Protein AF-0000000078500199 (afdb_homodimer)

Nearest PDB structures (foldseek):
  5gyy-assembly1_A  TM=4.747E-01  e=1.776E-19  Brassica rapa
  6kyw-assembly1_B  TM=4.583E-01  e=5.815E-19  Brassica rapa
  1kj1-assembly2_P  TM=8.232E-01  e=5.285E-04  Allium sativum
  1kj1-assembly2_Q  TM=8.203E-01  e=8.135E-04  Allium sativum
  4h3o-assembly1_B  TM=8.256E-01  e=1.639E-03  Allium sativum

Organism: Citrus clementina (NCBI:txid85681)

Structure (mmCIF, N/CA/C/O backbone):
data_AF-0000000078500199-model_v1
#
loop_
_entity.id
_entity.type
_entity.pdbx_description
1 polymer 'non-specific serine/threonine protein kinase'
#
loop_
_atom_site.group_PDB
_atom_site.id
_atom_site.type_symbol
_atom_site.label_atom_id
_atom_site.label_alt_id
_atom_site.label_comp_id
_atom_site.label_asym_id
_atom_site.label_entity_id
_atom_site.label_seq_id
_atom_site.pdbx_PDB_ins_code
_atom_site.Cartn_x
_atom_site.Cartn_y
_atom_site.Cartn_z
_atom_site.occupancy
_atom_site.B_iso_or_equiv
_atom_site.auth_seq_id
_atom_site.auth_comp_id
_atom_site.auth_asym_id
_atom_site.auth_atom_id
_atom_site.pdbx_PDB_model_num
ATOM 1 N N . MET A 1 1 ? 67.875 40.219 53.719 1 26.84 1 MET A N 1
ATOM 2 C CA . MET A 1 1 ? 66.812 39.281 53.344 1 26.84 1 MET A CA 1
ATOM 3 C C . MET A 1 1 ? 65.438 39.938 53.469 1 26.84 1 MET A C 1
ATOM 5 O O . MET A 1 1 ? 64.5 39.312 53.969 1 26.84 1 MET A O 1
ATOM 9 N N . THR A 1 2 ? 65.375 41.219 53.312 1 33.28 2 THR A N 1
ATOM 10 C CA . THR A 1 2 ? 64.25 42.125 53.531 1 33.28 2 THR A CA 1
ATOM 11 C C . THR A 1 2 ? 63.25 41.969 52.406 1 33.28 2 THR A C 1
ATOM 13 O O . THR A 1 2 ? 63.469 42.406 51.281 1 33.28 2 THR A O 1
ATOM 16 N N . LEU A 1 3 ? 62.625 40.656 52.344 1 34.41 3 LEU A N 1
ATOM 17 C CA . LEU A 1 3 ? 61.688 40.312 51.25 1 34.41 3 LEU A CA 1
ATOM 18 C C . LEU A 1 3 ? 60.469 41.219 51.312 1 34.41 3 LEU A C 1
ATOM 20 O O . LEU A 1 3 ? 59.75 41.25 52.312 1 34.41 3 LEU A O 1
ATOM 24 N N . THR A 1 4 ? 60.5 42.344 50.625 1 37.19 4 THR A N 1
ATOM 25 C CA . THR A 1 4 ? 59.438 43.344 50.469 1 37.19 4 THR A CA 1
ATOM 26 C C . THR A 1 4 ? 58.219 42.719 49.781 1 37.19 4 THR A C 1
ATOM 28 O O . THR A 1 4 ? 58.312 42.188 48.688 1 37.19 4 THR A O 1
ATOM 31 N N . PHE A 1 5 ? 57.281 42.094 50.562 1 34.88 5 PHE A N 1
ATOM 32 C CA . PHE A 1 5 ? 56 41.5 50.156 1 34.88 5 PHE A CA 1
ATOM 33 C C . PHE A 1 5 ? 55.094 42.562 49.531 1 34.88 5 PHE A C 1
ATOM 35 O O . PHE A 1 5 ? 54.688 43.5 50.219 1 34.88 5 PHE A O 1
ATOM 42 N N . SER A 1 6 ? 55.219 43 48.281 1 31.73 6 SER A N 1
ATOM 43 C CA . SER A 1 6 ? 54.281 43.938 47.656 1 31.73 6 SER A CA 1
ATOM 44 C C . SER A 1 6 ? 52.906 43.344 47.531 1 31.73 6 SER A C 1
ATOM 46 O O . SER A 1 6 ? 52.719 42.25 47 1 31.73 6 SER A O 1
ATOM 48 N N . ALA A 1 7 ? 51.906 43.594 48.438 1 39.78 7 ALA A N 1
ATOM 49 C CA . ALA A 1 7 ? 50.5 43.25 48.469 1 39.78 7 ALA A CA 1
ATOM 50 C C . ALA A 1 7 ? 49.781 43.719 47.219 1 39.78 7 ALA A C 1
ATOM 52 O O . ALA A 1 7 ? 49.688 44.938 46.969 1 39.78 7 ALA A O 1
ATOM 53 N N . LEU A 1 8 ? 49.875 42.969 46.031 1 33.78 8 LEU A N 1
ATOM 54 C CA . LEU A 1 8 ? 49.125 43.25 44.812 1 33.78 8 LEU A CA 1
ATOM 55 C C . LEU A 1 8 ? 47.625 43.312 45.094 1 33.78 8 LEU A C 1
ATOM 57 O O . LEU A 1 8 ? 47.062 42.344 45.562 1 33.78 8 LEU A O 1
ATOM 61 N N . ALA A 1 9 ? 47.031 44.5 45.344 1 40.56 9 ALA A N 1
ATOM 62 C CA . ALA A 1 9 ? 45.594 44.781 45.438 1 40.56 9 ALA A CA 1
ATOM 63 C C . ALA A 1 9 ? 44.875 44.375 44.156 1 40.56 9 ALA A C 1
ATOM 65 O O . ALA A 1 9 ? 45.062 45 43.094 1 40.56 9 ALA A O 1
ATOM 66 N N . ILE A 1 10 ? 44.562 43.094 43.938 1 39.5 10 ILE A N 1
ATOM 67 C CA . ILE A 1 10 ? 43.688 42.688 42.844 1 39.5 10 ILE A CA 1
ATOM 68 C C . ILE A 1 10 ? 42.312 43.344 42.969 1 39.5 10 ILE A C 1
ATOM 70 O O . ILE A 1 10 ? 41.625 43.125 43.969 1 39.5 10 ILE A O 1
ATOM 74 N N . THR A 1 11 ? 42.125 44.531 42.469 1 40.22 11 THR A N 1
ATOM 75 C CA . THR A 1 11 ? 40.812 45.156 42.312 1 40.22 11 THR A CA 1
ATOM 76 C C . THR A 1 11 ? 39.875 44.188 41.594 1 40.22 11 THR A C 1
ATOM 78 O O . THR A 1 11 ? 40.156 43.781 40.469 1 40.22 11 THR A O 1
ATOM 81 N N . LEU A 1 12 ? 39.031 43.438 42.312 1 41.5 12 LEU A N 1
ATOM 82 C CA . LEU A 1 12 ? 37.906 42.688 41.812 1 41.5 12 LEU A CA 1
ATOM 83 C C . LEU A 1 12 ? 36.938 43.594 41.094 1 41.5 12 LEU A C 1
ATOM 85 O O . LEU A 1 12 ? 36.281 44.438 41.688 1 41.5 12 LEU A O 1
ATOM 89 N N . LEU A 1 13 ? 37.219 43.969 39.875 1 43.31 13 LEU A N 1
ATOM 90 C CA . LEU A 1 13 ? 36.188 44.562 39.031 1 43.31 13 LEU A CA 1
ATOM 91 C C . LEU A 1 13 ? 34.938 43.688 38.969 1 43.31 13 LEU A C 1
ATOM 93 O O . LEU A 1 13 ? 35 42.594 38.438 1 43.31 13 LEU A O 1
ATOM 97 N N . PHE A 1 14 ? 34 43.844 39.938 1 43.59 14 PHE A N 1
ATOM 98 C CA . PHE A 1 14 ? 32.656 43.281 39.812 1 43.59 14 PHE A CA 1
ATOM 99 C C . PHE A 1 14 ? 32 43.719 38.5 1 43.59 14 PHE A C 1
ATOM 101 O O . PHE A 1 14 ? 31.719 44.875 38.312 1 43.59 14 PHE A O 1
ATOM 108 N N . SER A 1 15 ? 32.219 42.969 37.438 1 48.09 15 SER A N 1
ATOM 109 C CA . SER A 1 15 ? 31.422 43.125 36.188 1 48.09 15 SER A CA 1
ATOM 110 C C . SER A 1 15 ? 29.938 43 36.469 1 48.09 15 SER A C 1
ATOM 112 O O . SER A 1 15 ? 29.453 41.906 36.812 1 48.09 15 SER A O 1
ATOM 114 N N . LEU A 1 16 ? 29.281 44.062 36.906 1 48.16 16 LEU A N 1
ATOM 115 C CA . LEU A 1 16 ? 27.828 44.125 36.906 1 48.16 16 LEU A CA 1
ATOM 116 C C . LEU A 1 16 ? 27.297 43.75 35.531 1 48.16 16 LEU A C 1
ATOM 118 O O . LEU A 1 16 ? 27.391 44.531 34.562 1 48.16 16 LEU A O 1
ATOM 122 N N . SER A 1 17 ? 27.156 42.469 35.25 1 50.34 17 SER A N 1
ATOM 123 C CA . SER A 1 17 ? 26.375 42 34.094 1 50.34 17 SER A CA 1
ATOM 124 C C . SER A 1 17 ? 24.938 42.531 34.188 1 50.34 17 SER A C 1
ATOM 126 O O . SER A 1 17 ? 24.141 42.031 35 1 50.34 17 SER A O 1
ATOM 128 N N . PHE A 1 18 ? 24.656 43.688 33.75 1 46.19 18 PHE A N 1
ATOM 129 C CA . PHE A 1 18 ? 23.281 44.125 33.5 1 46.19 18 PHE A CA 1
ATOM 130 C C . PHE A 1 18 ? 22.547 43.125 32.625 1 46.19 18 PHE A C 1
ATOM 132 O O . PHE A 1 18 ? 22.797 43.031 31.406 1 46.19 18 PHE A O 1
ATOM 139 N N . HIS A 1 19 ? 21.906 42.125 33.25 1 47.97 19 HIS A N 1
ATOM 140 C CA . HIS A 1 19 ? 20.875 41.375 32.531 1 47.97 19 HIS A CA 1
ATOM 141 C C . HIS A 1 19 ? 19.734 42.312 32.125 1 47.97 19 HIS A C 1
ATOM 143 O O . HIS A 1 19 ? 18.969 42.781 32.969 1 47.97 19 HIS A O 1
ATOM 149 N N . PHE A 1 20 ? 19.812 43 31.047 1 44.03 20 PHE A N 1
ATOM 150 C CA . PHE A 1 20 ? 18.594 43.562 30.453 1 44.03 20 PHE A CA 1
ATOM 151 C C . PHE A 1 20 ? 17.562 42.469 30.203 1 44.03 20 PHE A C 1
ATOM 153 O O . PHE A 1 20 ? 17.719 41.656 29.297 1 44.03 20 PHE A O 1
ATOM 160 N N . SER A 1 21 ? 16.766 42.188 31.188 1 46.06 21 SER A N 1
ATOM 161 C CA . SER A 1 21 ? 15.539 41.5 30.844 1 46.06 21 SER A CA 1
ATOM 162 C C . SER A 1 21 ? 14.734 42.25 29.797 1 46.06 21 SER A C 1
ATOM 164 O O . SER A 1 21 ? 14.195 43.312 30.078 1 46.06 21 SER A O 1
ATOM 166 N N . PHE A 1 22 ? 15.047 42.188 28.578 1 45.47 22 PHE A N 1
ATOM 167 C CA . PHE A 1 22 ? 14.078 42.688 27.594 1 45.47 22 PHE A CA 1
ATOM 168 C C . PHE A 1 22 ? 12.688 42.156 27.906 1 45.47 22 PHE A C 1
ATOM 170 O O . PHE A 1 22 ? 12.414 40.938 27.719 1 45.47 22 PHE A O 1
ATOM 177 N N . SER A 1 23 ? 12.117 42.719 28.859 1 48.91 23 SER A N 1
ATOM 178 C CA . SER A 1 23 ? 10.695 42.438 29.062 1 48.91 23 SER A CA 1
ATOM 179 C C . SER A 1 23 ? 9.891 42.75 27.797 1 48.91 23 SER A C 1
ATOM 181 O O . SER A 1 23 ? 9.875 43.875 27.328 1 48.91 23 SER A O 1
ATOM 183 N N . PHE A 1 24 ? 9.922 41.938 26.844 1 58.81 24 PHE A N 1
ATOM 184 C CA . PHE A 1 24 ? 9.023 42.156 25.703 1 58.81 24 PHE A CA 1
ATOM 185 C C . PHE A 1 24 ? 7.625 42.5 26.188 1 58.81 24 PHE A C 1
ATOM 187 O O . PHE A 1 24 ? 7.121 41.906 27.141 1 58.81 24 PHE A O 1
ATOM 194 N N . ALA A 1 25 ? 7.215 43.75 25.891 1 70.69 25 ALA A N 1
ATOM 195 C CA . ALA A 1 25 ? 6.012 44.438 26.359 1 70.69 25 ALA A CA 1
ATOM 196 C C . ALA A 1 25 ? 4.754 43.656 25.953 1 70.69 25 ALA A C 1
ATOM 198 O O . ALA A 1 25 ? 4.629 43.219 24.812 1 70.69 25 ALA A O 1
ATOM 199 N N . ASN A 1 26 ? 3.965 43.312 26.906 1 89.62 26 ASN A N 1
ATOM 200 C CA . ASN A 1 26 ? 2.625 42.781 26.719 1 89.62 26 ASN A CA 1
ATOM 201 C C . ASN A 1 26 ? 1.781 43.656 25.797 1 89.62 26 ASN A C 1
ATOM 203 O O . ASN A 1 26 ? 2.062 44.844 25.641 1 89.62 26 ASN A O 1
ATOM 207 N N . ILE A 1 27 ? 0.994 43.094 25.047 1 96.06 27 ILE A N 1
ATOM 208 C CA . ILE A 1 27 ? 0.016 43.781 24.203 1 96.06 27 ILE A CA 1
ATOM 209 C C . ILE A 1 27 ? -1.099 44.344 25.078 1 96.06 27 ILE A C 1
ATOM 211 O O . ILE A 1 27 ? -1.793 43.594 25.781 1 96.06 27 ILE A O 1
ATOM 215 N N . SER A 1 28 ? -1.268 45.656 25 1 96.19 28 SER A N 1
ATOM 216 C CA . SER A 1 28 ? -2.217 46.312 25.875 1 96.19 28 SER A CA 1
ATOM 217 C C . SER A 1 28 ? -3.637 46.25 25.328 1 96.19 28 SER A C 1
ATOM 219 O O . SER A 1 28 ? -3.83 46.094 24.109 1 96.19 28 SER A O 1
ATOM 221 N N . LEU A 1 29 ? -4.59 46.375 26.266 1 96.44 29 LEU A N 1
ATOM 222 C CA . LEU A 1 29 ? -5.98 46.5 25.844 1 96.44 29 LEU A CA 1
ATOM 223 C C . LEU A 1 29 ? -6.145 47.656 24.891 1 96.44 29 LEU A C 1
ATOM 225 O O . LEU A 1 29 ? -5.504 48.719 25.062 1 96.44 29 LEU A O 1
ATOM 229 N N . GLY A 1 30 ? -6.973 47.469 23.875 1 97.19 30 GLY A N 1
ATOM 230 C CA . GLY A 1 30 ? -7.199 48.531 22.906 1 97.19 30 GLY A CA 1
ATOM 231 C C . GLY A 1 30 ? -6.324 48.406 21.672 1 97.19 30 GLY A C 1
ATOM 232 O O . GLY A 1 30 ? -6.551 49.062 20.672 1 97.19 30 GLY A O 1
ATOM 233 N N . SER A 1 31 ? -5.316 47.562 21.781 1 97.44 31 SER A N 1
ATOM 234 C CA . SER A 1 31 ? -4.445 47.344 20.625 1 97.44 31 SER A CA 1
ATOM 235 C C . SER A 1 31 ? -5.211 46.719 19.469 1 97.44 31 SER A C 1
ATOM 237 O O . SER A 1 31 ? -6.086 45.875 19.656 1 97.44 31 SER A O 1
ATOM 239 N N . THR A 1 32 ? -4.867 47.188 18.234 1 97.75 32 THR A N 1
ATOM 240 C CA . THR A 1 32 ? -5.598 46.75 17.062 1 97.75 32 THR A CA 1
ATOM 241 C C . THR A 1 32 ? -4.645 46.469 15.891 1 97.75 32 THR A C 1
ATOM 243 O O . THR A 1 32 ? -3.689 47.219 15.695 1 97.75 32 THR A O 1
ATOM 246 N N . LEU A 1 33 ? -4.797 45.406 15.203 1 98.06 33 LEU A N 1
ATOM 247 C CA . LEU A 1 33 ? -4.172 45.156 13.914 1 98.06 33 LEU A CA 1
ATOM 248 C C . LEU A 1 33 ? -5.156 45.375 12.773 1 98.06 33 LEU A C 1
ATOM 250 O O . LEU A 1 33 ? -6.316 44.938 12.859 1 98.06 33 LEU A O 1
ATOM 254 N N . PHE A 1 34 ? -4.723 46.031 11.711 1 98 34 PHE A N 1
ATOM 255 C CA . PHE A 1 34 ? -5.59 46.312 10.57 1 98 34 PHE A CA 1
ATOM 256 C C . PHE A 1 34 ? -5.188 45.469 9.367 1 98 34 PHE A C 1
ATOM 258 O O . PHE A 1 34 ? -4 45.312 9.062 1 98 34 PHE A O 1
ATOM 265 N N . ALA A 1 35 ? -6.199 44.875 8.688 1 97.62 35 ALA A N 1
ATOM 266 C CA . ALA A 1 35 ? -5.953 44.062 7.492 1 97.62 35 ALA A CA 1
ATOM 267 C C . ALA A 1 35 ? -5.281 44.875 6.406 1 97.62 35 ALA A C 1
ATOM 269 O O . ALA A 1 35 ? -4.434 44.375 5.664 1 97.62 35 ALA A O 1
ATOM 270 N N . SER A 1 36 ? -5.59 46.125 6.336 1 94.44 36 SER A N 1
ATOM 271 C CA . SER A 1 36 ? -5.035 47.031 5.328 1 94.44 36 SER A CA 1
ATOM 272 C C . SER A 1 36 ? -3.539 47.219 5.531 1 94.44 36 SER A C 1
ATOM 274 O O . SER A 1 36 ? -2.824 47.594 4.598 1 94.44 36 SER A O 1
ATOM 276 N N . ASN A 1 37 ? -3.096 47.062 6.695 1 94.88 37 ASN A N 1
ATOM 277 C CA . ASN A 1 37 ? -1.695 47.312 7.027 1 94.88 37 ASN A CA 1
ATOM 278 C C . ASN A 1 37 ? -0.981 46 7.41 1 94.88 37 ASN A C 1
ATOM 280 O O . ASN A 1 37 ? -0.119 46 8.289 1 94.88 37 ASN A O 1
ATOM 284 N N . TYR A 1 38 ? -1.4 44.938 6.855 1 90.81 38 TYR A N 1
ATOM 285 C CA . TYR A 1 38 ? -0.97 43.594 7.27 1 90.81 38 TYR A CA 1
ATOM 286 C C . TYR A 1 38 ? 0.531 43.438 7.074 1 90.81 38 TYR A C 1
ATOM 288 O O . TYR A 1 38 ? 1.165 42.625 7.762 1 90.81 38 TYR A O 1
ATOM 296 N N . LEU A 1 39 ? 1.208 44.156 6.172 1 90.06 39 LEU A N 1
ATOM 297 C CA . LEU A 1 39 ? 2.629 44 5.883 1 90.06 39 LEU A CA 1
ATOM 298 C C . LEU A 1 39 ? 3.48 44.719 6.941 1 90.06 39 LEU A C 1
ATOM 300 O O . LEU A 1 39 ? 4.656 44.375 7.113 1 90.06 39 LEU A O 1
ATOM 304 N N . ASN A 1 40 ? 2.842 45.656 7.707 1 91.75 40 ASN A N 1
ATOM 305 C CA . ASN A 1 40 ? 3.658 46.5 8.562 1 91.75 40 ASN A CA 1
ATOM 306 C C . ASN A 1 40 ? 3.23 46.406 10.023 1 91.75 40 ASN A C 1
ATOM 308 O O . ASN A 1 40 ? 3.838 47.031 10.891 1 91.75 40 ASN A O 1
ATOM 312 N N . GLN A 1 41 ? 2.242 45.75 10.281 1 95.75 41 GLN A N 1
ATOM 313 C CA . GLN A 1 41 ? 1.758 45.656 11.648 1 95.75 41 GLN A CA 1
ATOM 314 C C . GLN A 1 41 ? 1.732 44.219 12.125 1 95.75 41 GLN A C 1
ATOM 316 O O . GLN A 1 41 ? 1.237 43.344 11.414 1 95.75 41 GLN A O 1
ATOM 321 N N . SER A 1 42 ? 2.275 43.969 13.25 1 97.06 42 SER A N 1
ATOM 322 C CA . SER A 1 42 ? 2.23 42.625 13.867 1 97.06 42 SER A CA 1
ATOM 323 C C . SER A 1 42 ? 2.428 42.719 15.375 1 97.06 42 SER A C 1
ATOM 325 O O . SER A 1 42 ? 2.834 43.75 15.891 1 97.06 42 SER A O 1
ATOM 327 N N . TRP A 1 43 ? 1.949 41.781 16.062 1 98 43 TRP A N 1
ATOM 328 C CA . TRP A 1 43 ? 2.297 41.531 17.469 1 98 43 TRP A CA 1
ATOM 329 C C . TRP A 1 43 ? 3.324 40.406 17.578 1 98 43 TRP A C 1
ATOM 331 O O . TRP A 1 43 ? 2.971 39.219 17.547 1 98 43 TRP A O 1
ATOM 341 N N . PRO A 1 44 ? 4.652 40.688 17.703 1 97.25 44 PRO A N 1
ATOM 342 C CA . PRO A 1 44 ? 5.715 39.688 17.688 1 97.25 44 PRO A CA 1
ATOM 343 C C . PRO A 1 44 ? 5.965 39.062 19.047 1 97.25 44 PRO A C 1
ATOM 345 O O . PRO A 1 44 ? 5.625 39.656 20.078 1 97.25 44 PRO A O 1
ATOM 348 N N . SER A 1 45 ? 6.527 37.938 19.016 1 97.5 45 SER A N 1
ATOM 349 C CA . SER A 1 45 ? 7.102 37.344 20.234 1 97.5 45 SER A CA 1
ATOM 350 C C . SER A 1 45 ? 8.453 37.969 20.562 1 97.5 45 SER A C 1
ATOM 352 O O . SER A 1 45 ? 9.031 38.688 19.734 1 97.5 45 SER A O 1
ATOM 354 N N . PRO A 1 46 ? 8.938 37.719 21.75 1 96.38 46 PRO A N 1
ATOM 355 C CA . PRO A 1 46 ? 10.133 38.406 22.219 1 96.38 46 PRO A CA 1
ATOM 356 C C . PRO A 1 46 ? 11.312 38.281 21.266 1 96.38 46 PRO A C 1
ATOM 358 O O . PRO A 1 46 ? 12.008 39.25 20.984 1 96.38 46 PRO A O 1
ATOM 361 N N . ASN A 1 47 ? 11.492 37.094 20.719 1 96.12 47 ASN A N 1
ATOM 362 C CA . ASN A 1 47 ? 12.625 36.875 19.828 1 96.12 47 ASN A CA 1
ATOM 363 C C . ASN A 1 47 ? 12.195 36.875 18.359 1 96.12 47 ASN A C 1
ATOM 365 O O . ASN A 1 47 ? 12.914 36.375 17.5 1 96.12 47 ASN A O 1
ATOM 369 N N . SER A 1 48 ? 11.016 37.312 18.141 1 95.88 48 SER A N 1
ATOM 370 C CA . SER A 1 48 ? 10.453 37.406 16.797 1 95.88 48 SER A CA 1
ATOM 371 C C . SER A 1 48 ? 10.398 36.062 16.109 1 95.88 48 SER A C 1
ATOM 373 O O . SER A 1 48 ? 10.57 35.938 14.898 1 95.88 48 SER A O 1
ATOM 375 N N . THR A 1 49 ? 10.312 35.062 16.922 1 97.12 49 THR A N 1
ATOM 376 C CA . THR A 1 49 ? 10.133 33.719 16.391 1 97.12 49 THR A CA 1
ATOM 377 C C . THR A 1 49 ? 8.75 33.562 15.766 1 97.12 49 THR A C 1
ATOM 379 O O . THR A 1 49 ? 8.594 32.906 14.734 1 97.12 49 THR A O 1
ATOM 382 N N . PHE A 1 50 ? 7.809 34.156 16.406 1 97.81 50 PHE A N 1
ATOM 383 C CA . PHE A 1 50 ? 6.434 34.156 15.93 1 97.81 50 PHE A CA 1
ATOM 384 C C . PHE A 1 50 ? 5.875 35.562 15.898 1 97.81 50 PHE A C 1
ATOM 386 O O . PHE A 1 50 ? 6.398 36.469 16.562 1 97.81 50 PHE A O 1
ATOM 393 N N . SER A 1 51 ? 4.871 35.75 15.062 1 97.94 51 SER A N 1
ATOM 394 C CA . SER A 1 51 ? 4.141 37 15 1 97.94 51 SER A CA 1
ATOM 395 C C . SER A 1 51 ? 2.662 36.781 14.711 1 97.94 51 SER A C 1
ATOM 397 O O . SER A 1 51 ? 2.305 35.906 13.938 1 97.94 51 SER A O 1
ATOM 399 N N . LEU A 1 52 ? 1.859 37.469 15.43 1 98.38 52 LEU A N 1
ATOM 400 C CA . LEU A 1 52 ? 0.447 37.5 15.07 1 98.38 52 LEU A CA 1
ATOM 401 C C . LEU A 1 52 ? 0.169 38.688 14.125 1 98.38 52 LEU A C 1
ATOM 403 O O . LEU A 1 52 ? 0.479 39.812 14.445 1 98.38 52 LEU A O 1
ATOM 407 N N . THR A 1 53 ? -0.311 38.375 12.945 1 97.81 53 THR A N 1
ATOM 408 C CA . THR A 1 53 ? -0.562 39.375 11.898 1 97.81 53 THR A CA 1
ATOM 409 C C . THR A 1 53 ? -1.677 38.906 10.969 1 97.81 53 THR A C 1
ATOM 411 O O . THR A 1 53 ? -2.209 37.781 11.141 1 97.81 53 THR A O 1
ATOM 414 N N . PHE A 1 54 ? -2.148 39.812 10.125 1 98.12 54 PHE A N 1
ATOM 415 C CA . PHE A 1 54 ? -3.031 39.375 9.047 1 98.12 54 PHE A CA 1
ATOM 416 C C . PHE A 1 54 ? -2.236 38.688 7.941 1 98.12 54 PHE A C 1
ATOM 418 O O . PHE A 1 54 ? -1.145 39.156 7.586 1 98.12 54 PHE A O 1
ATOM 425 N N . VAL A 1 55 ? -2.777 37.594 7.434 1 97.31 55 VAL A N 1
ATOM 426 C CA . VAL A 1 55 ? -2.234 36.906 6.258 1 97.31 55 VAL A CA 1
ATOM 427 C C . VAL A 1 55 ? -3.23 37 5.102 1 97.31 55 VAL A C 1
ATOM 429 O O . VAL A 1 55 ? -4.441 36.875 5.305 1 97.31 55 VAL A O 1
ATOM 432 N N . GLN A 1 56 ? -2.697 37.25 3.916 1 96.5 56 GLN A N 1
ATOM 433 C CA . GLN A 1 56 ? -3.537 37.344 2.729 1 96.5 56 GLN A CA 1
ATOM 434 C C . GLN A 1 56 ? -3.893 35.969 2.193 1 96.5 56 GLN A C 1
ATOM 436 O O . GLN A 1 56 ? -3.008 35.156 1.856 1 96.5 56 GLN A O 1
ATOM 441 N N . LYS A 1 57 ? -5.156 35.625 2.139 1 94.69 57 LYS A N 1
ATOM 442 C CA . LYS A 1 57 ? -5.629 34.344 1.624 1 94.69 57 LYS A CA 1
ATOM 443 C C . LYS A 1 57 ? -5.91 34.438 0.127 1 94.69 57 LYS A C 1
ATOM 445 O O . LYS A 1 57 ? -5.598 33.5 -0.619 1 94.69 57 LYS A O 1
ATOM 450 N N . THR A 1 58 ? -6.523 35.406 -0.258 1 94.38 58 THR A N 1
ATOM 451 C CA . THR A 1 58 ? -6.762 35.781 -1.646 1 94.38 58 THR A CA 1
ATOM 452 C C . THR A 1 58 ? -6.391 37.25 -1.875 1 94.38 58 THR A C 1
ATOM 454 O O . THR A 1 58 ? -6.047 37.969 -0.931 1 94.38 58 THR A O 1
ATOM 457 N N . PRO A 1 59 ? -6.492 37.688 -3.086 1 93.69 59 PRO A N 1
ATOM 458 C CA . PRO A 1 59 ? -6.148 39.062 -3.328 1 93.69 59 PRO A CA 1
ATOM 459 C C . PRO A 1 59 ? -7.035 40.031 -2.553 1 93.69 59 PRO A C 1
ATOM 461 O O . PRO A 1 59 ? -6.652 41.188 -2.328 1 93.69 59 PRO A O 1
ATOM 464 N N . THR A 1 60 ? -8.148 39.594 -2.055 1 95.19 60 THR A N 1
ATOM 465 C CA . THR A 1 60 ? -9.062 40.531 -1.418 1 95.19 60 THR A CA 1
ATOM 466 C C . THR A 1 60 ? -9.484 40.031 -0.042 1 95.19 60 THR A C 1
ATOM 468 O O . THR A 1 60 ? -10.43 40.562 0.554 1 95.19 60 THR A O 1
ATOM 471 N N . SER A 1 61 ? -8.852 39 0.388 1 96.56 61 SER A N 1
ATOM 472 C CA . SER A 1 61 ? -9.281 38.469 1.676 1 96.56 61 SER A CA 1
ATOM 473 C C . SER A 1 61 ? -8.086 38.219 2.59 1 96.56 61 SER A C 1
ATOM 475 O O . SER A 1 61 ? -7.023 37.781 2.131 1 96.56 61 SER A O 1
ATOM 477 N N . TYR A 1 62 ? -8.328 38.5 3.914 1 97.56 62 TYR A N 1
ATOM 478 C CA . TYR A 1 62 ? -7.281 38.438 4.922 1 97.56 62 TYR A CA 1
ATOM 479 C C . TYR A 1 62 ? -7.77 37.719 6.18 1 97.56 62 TYR A C 1
ATOM 481 O O . TYR A 1 62 ? -8.945 37.812 6.535 1 97.56 62 TYR A O 1
ATOM 489 N N . ILE A 1 63 ? -6.883 37.094 6.855 1 98 63 ILE A N 1
ATOM 490 C CA . ILE A 1 63 ? -7.242 36.406 8.094 1 98 63 ILE A CA 1
ATOM 491 C C . ILE A 1 63 ? -6.121 36.562 9.117 1 98 63 ILE A C 1
ATOM 493 O O . ILE A 1 63 ? -4.941 36.531 8.766 1 98 63 ILE A O 1
ATOM 497 N N . PRO A 1 64 ? -6.484 36.906 10.43 1 98.31 64 PRO A N 1
ATOM 498 C CA . PRO A 1 64 ? -5.434 36.938 11.445 1 98.31 64 PRO A CA 1
ATOM 499 C C . PRO A 1 64 ? -4.82 35.562 11.695 1 98.31 64 PRO A C 1
ATOM 501 O O . PRO A 1 64 ? -5.543 34.562 11.836 1 98.31 64 PRO A O 1
ATOM 504 N N . ALA A 1 65 ? -3.533 35.531 11.727 1 98.5 65 ALA A N 1
ATOM 505 C CA . ALA A 1 65 ? -2.826 34.25 11.922 1 98.5 65 ALA A CA 1
ATOM 506 C C . ALA A 1 65 ? -1.561 34.469 12.75 1 98.5 65 ALA A C 1
ATOM 508 O O . ALA A 1 65 ? -0.94 35.531 12.695 1 98.5 65 ALA A O 1
ATOM 509 N N . ILE A 1 66 ? -1.297 33.5 13.609 1 98.44 66 ILE A N 1
ATOM 510 C CA . ILE A 1 66 ? 0.055 33.406 14.148 1 98.44 66 ILE A CA 1
ATOM 511 C C . ILE A 1 66 ? 0.98 32.781 13.109 1 98.44 66 ILE A C 1
ATOM 513 O O . ILE A 1 66 ? 0.698 31.703 12.594 1 98.44 66 ILE A O 1
ATOM 517 N N . THR A 1 67 ? 2.061 33.469 12.758 1 98.31 67 THR A N 1
ATOM 518 C CA . THR A 1 67 ? 2.986 32.969 11.75 1 98.31 67 THR A CA 1
ATOM 519 C C . THR A 1 67 ? 4.367 32.719 12.352 1 98.31 67 THR A C 1
ATOM 521 O O . THR A 1 67 ? 4.812 33.5 13.219 1 98.31 67 THR A O 1
ATOM 524 N N . TYR A 1 68 ? 4.996 31.656 12.016 1 98.19 68 TYR A N 1
ATOM 525 C CA . TYR A 1 68 ? 6.414 31.438 12.266 1 98.19 68 TYR A CA 1
ATOM 526 C C . TYR A 1 68 ? 7.27 32.312 11.352 1 98.19 68 TYR A C 1
ATOM 528 O O . TYR A 1 68 ? 6.844 32.656 10.25 1 98.19 68 TYR A O 1
ATOM 536 N N . SER A 1 69 ? 8.477 32.625 11.898 1 96.88 69 SER A N 1
ATOM 537 C CA . SER A 1 69 ? 9.406 33.438 11.125 1 96.88 69 SER A CA 1
ATOM 538 C C . SER A 1 69 ? 9.508 32.969 9.688 1 96.88 69 SER A C 1
ATOM 540 O O . SER A 1 69 ? 9.68 31.766 9.445 1 96.88 69 SER A O 1
ATOM 542 N N . GLY A 1 70 ? 9.383 33.875 8.695 1 96.06 70 GLY A N 1
ATOM 543 C CA . GLY A 1 70 ? 9.32 33.531 7.285 1 96.06 70 GLY A CA 1
ATOM 544 C C . GLY A 1 70 ? 7.902 33.531 6.738 1 96.06 70 GLY A C 1
ATOM 545 O O . GLY A 1 70 ? 7.699 33.375 5.531 1 96.06 70 GLY A O 1
ATOM 546 N N . GLY A 1 71 ? 6.902 33.594 7.637 1 96.81 71 GLY A N 1
ATOM 547 C CA . GLY A 1 71 ? 5.531 33.781 7.211 1 96.81 71 GLY A CA 1
ATOM 548 C C . GLY A 1 71 ? 4.711 32.531 7.172 1 96.81 71 GLY A C 1
ATOM 549 O O . GLY A 1 71 ? 3.691 32.438 6.48 1 96.81 71 GLY A O 1
ATOM 550 N N . VAL A 1 72 ? 5.059 31.484 7.859 1 97.88 72 VAL A N 1
ATOM 551 C CA . VAL A 1 72 ? 4.34 30.219 7.875 1 97.88 72 VAL A CA 1
ATOM 552 C C . VAL A 1 72 ? 3.215 30.266 8.906 1 97.88 72 VAL A C 1
ATOM 554 O O . VAL A 1 72 ? 3.473 30.281 10.109 1 97.88 72 VAL A O 1
ATOM 557 N N . PRO A 1 73 ? 1.973 30.297 8.469 1 97.94 73 PRO A N 1
ATOM 558 C CA . PRO A 1 73 ? 0.88 30.344 9.445 1 97.94 73 PRO A CA 1
ATOM 559 C C . PRO A 1 73 ? 0.751 29.047 10.242 1 97.94 73 PRO A C 1
ATOM 561 O O . PRO A 1 73 ? 0.852 27.953 9.68 1 97.94 73 PRO A O 1
ATOM 564 N N . VAL A 1 74 ? 0.528 29.125 11.547 1 98.25 74 VAL A N 1
ATOM 565 C CA . VAL A 1 74 ? 0.439 27.938 12.391 1 98.25 74 VAL A CA 1
ATOM 566 C C . VAL A 1 74 ? -0.832 28 13.234 1 98.25 74 VAL A C 1
ATOM 568 O O . VAL A 1 74 ? -1.128 27.062 13.992 1 98.25 74 VAL A O 1
ATOM 571 N N . TRP A 1 75 ? -1.564 29.062 13.164 1 98.38 75 TRP A N 1
ATOM 572 C CA . TRP A 1 75 ? -2.852 29.266 13.828 1 98.38 75 TRP A CA 1
ATOM 573 C C . TRP A 1 75 ? -3.625 30.406 13.188 1 98.38 75 TRP A C 1
ATOM 575 O O . TRP A 1 75 ? -3.039 31.406 12.781 1 98.38 75 TRP A O 1
ATOM 585 N N . THR A 1 76 ? -4.926 30.328 13.109 1 97.88 76 THR A N 1
ATOM 586 C CA . THR A 1 76 ? -5.762 31.406 12.594 1 97.88 76 THR A CA 1
ATOM 587 C C . THR A 1 76 ? -6.922 31.688 13.547 1 97.88 76 THR A C 1
ATOM 589 O O . THR A 1 76 ? -7.359 30.797 14.281 1 97.88 76 THR A O 1
ATOM 592 N N . ALA A 1 77 ? -7.34 32.906 13.492 1 96.75 77 ALA A N 1
ATOM 593 C CA . ALA A 1 77 ? -8.539 33.25 14.25 1 96.75 77 ALA A CA 1
ATOM 594 C C . ALA A 1 77 ? -9.805 32.906 13.461 1 96.75 77 ALA A C 1
ATOM 596 O O . ALA A 1 77 ? -10.281 33.688 12.656 1 96.75 77 ALA A O 1
ATOM 597 N N . GLY A 1 78 ? -10.289 31.75 13.711 1 91.12 78 GLY A N 1
ATOM 598 C CA . GLY A 1 78 ? -11.492 31.328 13.016 1 91.12 78 GLY A CA 1
ATOM 599 C C . GLY A 1 78 ? -11.227 30.812 11.609 1 91.12 78 GLY A C 1
ATOM 600 O O . GLY A 1 78 ? -10.102 30.422 11.289 1 91.12 78 GLY A O 1
ATOM 601 N N . LYS A 1 79 ? -12.336 30.75 10.828 1 91.5 79 LYS A N 1
ATOM 602 C CA . LYS A 1 79 ? -12.258 30.172 9.492 1 91.5 79 LYS A CA 1
ATOM 603 C C . LYS A 1 79 ? -12.625 31.188 8.422 1 91.5 79 LYS A C 1
ATOM 605 O O . LYS A 1 79 ? -12.375 30.984 7.238 1 91.5 79 LYS A O 1
ATOM 610 N N . THR A 1 80 ? -13.148 32.281 8.859 1 93.81 80 THR A N 1
ATOM 611 C CA . THR A 1 80 ? -13.688 33.25 7.91 1 93.81 80 THR A CA 1
ATOM 612 C C . THR A 1 80 ? -12.766 34.469 7.785 1 93.81 80 THR A C 1
ATOM 614 O O . THR A 1 80 ? -12.477 35.125 8.773 1 93.81 80 THR A O 1
ATOM 617 N N . ALA A 1 81 ? -12.367 34.719 6.574 1 96.81 81 ALA A N 1
ATOM 618 C CA . ALA A 1 81 ? -11.508 35.875 6.297 1 96.81 81 ALA A CA 1
ATOM 619 C C . ALA A 1 81 ? -12.328 37.156 6.148 1 96.81 81 ALA A C 1
ATOM 621 O O . ALA A 1 81 ? -13.555 37.094 5.988 1 96.81 81 ALA A O 1
ATOM 622 N N . VAL A 1 82 ? -11.68 38.25 6.25 1 97.69 82 VAL A N 1
ATOM 623 C CA . VAL A 1 82 ? -12.305 39.562 6.086 1 97.69 82 VAL A CA 1
ATOM 624 C C . VAL A 1 82 ? -11.648 40.312 4.926 1 97.69 82 VAL A C 1
ATOM 626 O O . VAL A 1 82 ? -10.602 39.875 4.422 1 97.69 82 VAL A O 1
ATOM 629 N N . ASP A 1 83 ? -12.305 41.344 4.523 1 96.56 83 ASP A N 1
ATOM 630 C CA . ASP A 1 83 ? -11.695 42.156 3.482 1 96.56 83 ASP A CA 1
ATOM 631 C C . ASP A 1 83 ? -10.703 43.156 4.078 1 96.56 83 ASP A C 1
ATOM 633 O O . ASP A 1 83 ? -10.375 43.094 5.262 1 96.56 83 ASP A O 1
ATOM 637 N N . SER A 1 84 ? -10.195 44.031 3.246 1 96.12 84 SER A N 1
ATOM 638 C CA . SER A 1 84 ? -9.117 44.938 3.639 1 96.12 84 SER A CA 1
ATOM 639 C C . SER A 1 84 ? -9.578 45.906 4.715 1 96.12 84 SER A C 1
ATOM 641 O O . SER A 1 84 ? -8.758 46.562 5.363 1 96.12 84 SER A O 1
ATOM 643 N N . SER A 1 85 ? -10.859 46.031 4.949 1 97.06 85 SER A N 1
ATOM 644 C CA . SER A 1 85 ? -11.391 46.938 5.949 1 97.06 85 SER A CA 1
ATOM 645 C C . SER A 1 85 ? -11.523 46.281 7.312 1 97.06 85 SER A C 1
ATOM 647 O O . SER A 1 85 ? -11.922 46.906 8.289 1 97.06 85 SER A O 1
ATOM 649 N N . GLY A 1 86 ? -11.148 45.062 7.379 1 97.69 86 GLY A N 1
ATOM 650 C CA . GLY A 1 86 ? -11.266 44.312 8.633 1 97.69 86 GLY A CA 1
ATOM 651 C C . GLY A 1 86 ? -10.148 44.625 9.609 1 97.69 86 GLY A C 1
ATOM 652 O O . GLY A 1 86 ? -9.141 45.25 9.242 1 97.69 86 GLY A O 1
ATOM 653 N N . SER A 1 87 ? -10.367 44.344 10.891 1 98.12 87 SER A N 1
ATOM 654 C CA . SER A 1 87 ? -9.359 44.531 11.93 1 98.12 87 SER A CA 1
ATOM 655 C C . SER A 1 87 ? -9.445 43.469 13.008 1 98.12 87 SER A C 1
ATOM 657 O O . SER A 1 87 ? -10.477 42.812 13.164 1 98.12 87 SER A O 1
ATOM 659 N N . PHE A 1 88 ? -8.383 43.188 13.609 1 98.38 88 PHE A N 1
ATOM 660 C CA . PHE A 1 88 ? -8.242 42.281 14.734 1 98.38 88 PHE A CA 1
ATOM 661 C C . PHE A 1 88 ? -7.883 43.031 16.016 1 98.38 88 PHE A C 1
ATOM 663 O O . PHE A 1 88 ? -6.82 43.656 16.094 1 98.38 88 PHE A O 1
ATOM 670 N N . GLN A 1 89 ? -8.805 42.906 17.062 1 98 89 GLN A N 1
ATOM 671 C CA . GLN A 1 89 ? -8.711 43.875 18.172 1 98 89 GLN A CA 1
ATOM 672 C C . GLN A 1 89 ? -8.688 43.156 19.516 1 98 89 GLN A C 1
ATOM 674 O O . GLN A 1 89 ? -9.445 42.219 19.734 1 98 89 GLN A O 1
ATOM 679 N N . LEU A 1 90 ? -7.699 43.562 20.328 1 98 90 LEU A N 1
ATOM 680 C CA . LEU A 1 90 ? -7.855 43.312 21.75 1 98 90 LEU A CA 1
ATOM 681 C C . LEU A 1 90 ? -8.711 44.406 22.406 1 98 90 LEU A C 1
ATOM 683 O O . LEU A 1 90 ? -8.195 45.406 22.859 1 98 90 LEU A O 1
ATOM 687 N N . HIS A 1 91 ? -9.961 44.094 22.484 1 96.88 91 HIS A N 1
ATOM 688 C CA . HIS A 1 91 ? -10.945 45.062 22.938 1 96.88 91 HIS A CA 1
ATOM 689 C C . HIS A 1 91 ? -10.742 45.406 24.406 1 96.88 91 HIS A C 1
ATOM 691 O O . HIS A 1 91 ? -10.281 44.562 25.188 1 96.88 91 HIS A O 1
ATOM 697 N N . PRO A 1 92 ? -11.133 46.656 24.766 1 95.94 92 PRO A N 1
ATOM 698 C CA . PRO A 1 92 ? -10.961 47.062 26.172 1 95.94 92 PRO A CA 1
ATOM 699 C C . PRO A 1 92 ? -11.711 46.156 27.141 1 95.94 92 PRO A C 1
ATOM 701 O O . PRO A 1 92 ? -11.367 46.062 28.328 1 95.94 92 PRO A O 1
ATOM 704 N N . SER A 1 93 ? -12.711 45.5 26.656 1 95 93 SER A N 1
ATOM 705 C CA . SER A 1 93 ? -13.477 44.562 27.5 1 95 93 SER A CA 1
ATOM 706 C C . SER A 1 93 ? -12.664 43.312 27.812 1 95 93 SER A C 1
ATOM 708 O O . SER A 1 93 ? -13.055 42.531 28.672 1 95 93 SER A O 1
ATOM 710 N N . GLY A 1 94 ? -11.57 43.094 27.109 1 96.19 94 GLY A N 1
ATOM 711 C CA . GLY A 1 94 ? -10.75 41.938 27.312 1 96.19 94 GLY A CA 1
ATOM 712 C C . GLY A 1 94 ? -10.977 40.844 26.281 1 96.19 94 GLY A C 1
ATOM 713 O O . GLY A 1 94 ? -10.375 39.781 26.359 1 96.19 94 GLY A O 1
ATOM 714 N N . THR A 1 95 ? -11.82 41.094 25.375 1 97 95 THR A N 1
ATOM 715 C CA . THR A 1 95 ? -12.102 40.125 24.328 1 97 95 THR A CA 1
ATOM 716 C C . THR A 1 95 ? -11.203 40.344 23.109 1 97 95 THR A C 1
ATOM 718 O O . THR A 1 95 ? -10.93 41.5 22.75 1 97 95 THR A O 1
ATOM 721 N N . LEU A 1 96 ? -10.68 39.281 22.609 1 97.31 96 LEU A N 1
ATOM 722 C CA . LEU A 1 96 ? -10.031 39.312 21.297 1 97.31 96 LEU A CA 1
ATOM 723 C C . LEU A 1 96 ? -11.047 39.094 20.188 1 97.31 96 LEU A C 1
ATOM 725 O O . LEU A 1 96 ? -11.797 38.094 20.203 1 97.31 96 LEU A O 1
ATOM 729 N N . ARG A 1 97 ? -11.141 40 19.156 1 97.44 97 ARG A N 1
ATOM 730 C CA . ARG A 1 97 ? -12.195 39.875 18.172 1 97.44 97 ARG A CA 1
ATOM 731 C C . ARG A 1 97 ? -11.688 40.219 16.781 1 97.44 97 ARG A C 1
ATOM 733 O O . ARG A 1 97 ? -10.852 41.125 16.625 1 97.44 97 ARG A O 1
ATOM 740 N N . LEU A 1 98 ? -12.18 39.531 15.844 1 98.5 98 LEU A N 1
ATOM 741 C CA . LEU A 1 98 ? -12.055 39.875 14.43 1 98.5 98 LEU A CA 1
ATOM 742 C C . LEU A 1 98 ? -13.328 40.531 13.922 1 98.5 98 LEU A C 1
ATOM 744 O O . LEU A 1 98 ? -14.422 40 14.047 1 98.5 98 LEU A O 1
ATOM 748 N N . VAL A 1 99 ? -13.195 41.719 13.359 1 97.94 99 VAL A N 1
ATOM 749 C CA . VAL A 1 99 ? -14.352 42.469 12.852 1 97.94 99 VAL A CA 1
ATOM 750 C C . VAL A 1 99 ? -14.133 42.812 11.383 1 97.94 99 VAL A C 1
ATOM 752 O O . VAL A 1 99 ? -12.992 43.031 10.953 1 97.94 99 VAL A O 1
ATOM 755 N N . ASN A 1 100 ? -15.219 42.812 10.703 1 96.94 100 ASN A N 1
ATOM 756 C CA . ASN A 1 100 ? -15.117 43.25 9.305 1 96.94 100 ASN A CA 1
ATOM 757 C C . ASN A 1 100 ? -15.305 44.75 9.164 1 96.94 100 ASN A C 1
ATOM 759 O O . ASN A 1 100 ? -15.281 45.5 10.156 1 96.94 100 ASN A O 1
ATOM 763 N N . GLY A 1 101 ? -15.391 45.281 7.93 1 93.25 101 GLY A N 1
ATOM 764 C CA . GLY A 1 101 ? -15.469 46.688 7.66 1 93.25 101 GLY A CA 1
ATOM 765 C C . GLY A 1 101 ? -16.734 47.344 8.195 1 93.25 101 GLY A C 1
ATOM 766 O O . GLY A 1 101 ? -16.766 48.531 8.484 1 93.25 101 GLY A O 1
ATOM 767 N N . THR A 1 102 ? -17.734 46.562 8.359 1 94.12 102 THR A N 1
ATOM 768 C CA . THR A 1 102 ? -19 47.094 8.844 1 94.12 102 THR A CA 1
ATOM 769 C C . THR A 1 102 ? -19.047 47.062 10.367 1 94.12 102 THR A C 1
ATOM 771 O O . THR A 1 102 ? -19.984 47.594 10.977 1 94.12 102 THR A O 1
ATOM 774 N N . GLY A 1 103 ? -18.094 46.406 10.898 1 93.75 103 GLY A N 1
ATOM 775 C CA . GLY A 1 103 ? -18.062 46.312 12.344 1 93.75 103 GLY A CA 1
ATOM 776 C C . GLY A 1 103 ? -18.641 45.031 12.883 1 93.75 103 GLY A C 1
ATOM 777 O O . GLY A 1 103 ? -18.641 44.781 14.086 1 93.75 103 GLY A O 1
ATOM 778 N N . ALA A 1 104 ? -19.094 44.219 11.984 1 96.69 104 ALA A N 1
ATOM 779 C CA . ALA A 1 104 ? -19.656 42.938 12.406 1 96.69 104 ALA A CA 1
ATOM 780 C C . ALA A 1 104 ? -18.562 42.031 12.984 1 96.69 104 ALA A C 1
ATOM 782 O O . ALA A 1 104 ? -17.453 41.969 12.445 1 96.69 104 ALA A O 1
ATOM 783 N N . ILE A 1 105 ? -18.891 41.375 14.078 1 97.12 105 ILE A N 1
ATOM 784 C CA . ILE A 1 105 ? -17.969 40.438 14.711 1 97.12 105 ILE A CA 1
ATOM 785 C C . ILE A 1 105 ? -17.953 39.125 13.938 1 97.12 105 ILE A C 1
ATOM 787 O O . ILE A 1 105 ? -18.984 38.438 13.828 1 97.12 105 ILE A O 1
ATOM 791 N N . ILE A 1 106 ? -16.828 38.781 13.391 1 97.62 106 ILE A N 1
ATOM 792 C CA . ILE A 1 106 ? -16.641 37.562 12.594 1 97.62 106 ILE A CA 1
ATOM 793 C C . ILE A 1 106 ? -16.125 36.438 13.484 1 97.62 106 ILE A C 1
ATOM 795 O O . ILE A 1 106 ? -16.438 35.25 13.25 1 97.62 106 ILE A O 1
ATOM 799 N N . TRP A 1 107 ? -15.344 36.75 14.453 1 97.81 107 TRP A N 1
ATOM 800 C CA . TRP A 1 107 ? -14.766 35.812 15.414 1 97.81 107 TRP A CA 1
ATOM 801 C C . TRP A 1 107 ? -14.531 36.469 16.766 1 97.81 107 TRP A C 1
ATOM 803 O O . TRP A 1 107 ? -14.188 37.656 16.812 1 97.81 107 TRP A O 1
ATOM 813 N N . ASP A 1 108 ? -14.664 35.719 17.812 1 97.25 108 ASP A N 1
ATOM 814 C CA . ASP A 1 108 ? -14.57 36.25 19.172 1 97.25 108 ASP A CA 1
ATOM 815 C C . ASP A 1 108 ? -14.016 35.219 20.125 1 97.25 108 ASP A C 1
ATOM 817 O O . ASP A 1 108 ? -14.406 34.031 20.078 1 97.25 108 ASP A O 1
ATOM 821 N N . SER A 1 109 ? -13.102 35.625 21.094 1 97.38 109 SER A N 1
ATOM 822 C CA . SER A 1 109 ? -12.492 34.688 22.047 1 97.38 109 SER A CA 1
ATOM 823 C C . SER A 1 109 ? -13.43 34.438 23.219 1 97.38 109 SER A C 1
ATOM 825 O O . SER A 1 109 ? -13.18 33.531 24.031 1 97.38 109 SER A O 1
ATOM 827 N N . SER A 1 110 ? -14.508 35.156 23.344 1 96.5 110 SER A N 1
ATOM 828 C CA . SER A 1 110 ? -15.5 35.031 24.406 1 96.5 110 SER A CA 1
ATOM 829 C C . SER A 1 110 ? -14.859 35.156 25.781 1 96.5 110 SER A C 1
ATOM 831 O O . SER A 1 110 ? -15.109 34.375 26.672 1 96.5 110 SER A O 1
ATOM 833 N N . THR A 1 111 ? -14.008 36.188 25.969 1 97 111 THR A N 1
ATOM 834 C CA . THR A 1 111 ? -13.273 36.344 27.219 1 97 111 THR A CA 1
ATOM 835 C C . THR A 1 111 ? -13.68 37.656 27.906 1 97 111 THR A C 1
ATOM 837 O O . THR A 1 111 ? -12.992 38.125 28.812 1 97 111 THR A O 1
ATOM 840 N N . GLY A 1 112 ? -14.695 38.312 27.562 1 92.56 112 GLY A N 1
ATOM 841 C CA . GLY A 1 112 ? -15.125 39.594 28.094 1 92.56 112 GLY A CA 1
ATOM 842 C C . GLY A 1 112 ? -15.336 39.594 29.594 1 92.56 112 GLY A C 1
ATOM 843 O O . GLY A 1 112 ? -15.148 40.594 30.25 1 92.56 112 GLY A O 1
ATOM 844 N N . SER A 1 113 ? -15.703 38.562 30.141 1 91 113 SER A N 1
ATOM 845 C CA . SER A 1 113 ? -16.031 38.5 31.562 1 91 113 SER A CA 1
ATOM 846 C C . SER A 1 113 ? -14.914 37.844 32.375 1 91 113 SER A C 1
ATOM 848 O O . SER A 1 113 ? -15.117 37.438 33.531 1 91 113 SER A O 1
ATOM 850 N N . LEU A 1 114 ? -13.711 37.844 31.781 1 95.06 114 LEU A N 1
ATOM 851 C CA . LEU A 1 114 ? -12.672 37.031 32.438 1 95.06 114 LEU A CA 1
ATOM 852 C C . LEU A 1 114 ? -11.547 37.938 32.938 1 95.06 114 LEU A C 1
ATOM 854 O O . LEU A 1 114 ? -10.453 37.469 33.25 1 95.06 114 LEU A O 1
ATOM 858 N N . ASN A 1 115 ? -11.742 39.281 33.031 1 94.56 115 ASN A N 1
ATOM 859 C CA . ASN A 1 115 ? -10.812 40.25 33.594 1 94.56 115 ASN A CA 1
ATOM 860 C C . ASN A 1 115 ? -9.453 40.188 32.906 1 94.56 115 ASN A C 1
ATOM 862 O O . ASN A 1 115 ? -8.414 40.125 33.562 1 94.56 115 ASN A O 1
ATOM 866 N N . VAL A 1 116 ? -9.469 40.094 31.578 1 97.06 116 VAL A N 1
ATOM 867 C CA . VAL A 1 116 ? -8.242 40.156 30.781 1 97.06 116 VAL A CA 1
ATOM 868 C C . VAL A 1 116 ? -7.617 41.531 30.891 1 97.06 116 VAL A C 1
ATOM 870 O O . VAL A 1 116 ? -8.312 42.562 30.75 1 97.06 116 VAL A O 1
ATOM 873 N N . SER A 1 117 ? -6.25 41.594 31.125 1 96 117 SER A N 1
ATOM 874 C CA . SER A 1 117 ? -5.574 42.875 31.281 1 96 117 SER A CA 1
ATOM 875 C C . SER A 1 117 ? -4.609 43.156 30.141 1 96 117 SER A C 1
ATOM 877 O O . SER A 1 117 ? -4.297 44.281 29.828 1 96 117 SER A O 1
ATOM 879 N N . SER A 1 118 ? -4.145 42.125 29.578 1 96.56 118 SER A N 1
ATOM 880 C CA . SER A 1 118 ? -3.182 42.219 28.484 1 96.56 118 SER A CA 1
ATOM 881 C C . SER A 1 118 ? -3.084 40.906 27.688 1 96.56 118 SER A C 1
ATOM 883 O O . SER A 1 118 ? -3.758 39.938 28.016 1 96.56 118 SER A O 1
ATOM 885 N N . ALA A 1 119 ? -2.369 40.938 26.625 1 97.44 119 ALA A N 1
ATOM 886 C CA . ALA A 1 119 ? -2.076 39.719 25.828 1 97.44 119 ALA A CA 1
ATOM 887 C C . ALA A 1 119 ? -0.58 39.594 25.562 1 97.44 119 ALA A C 1
ATOM 889 O O . ALA A 1 119 ? 0.17 40.562 25.734 1 97.44 119 ALA A O 1
ATOM 890 N N . CYS A 1 120 ? -0.126 38.438 25.25 1 96.75 120 CYS A N 1
ATOM 891 C CA . CYS A 1 120 ? 1.258 38.25 24.828 1 96.75 120 CYS A CA 1
ATOM 892 C C . CYS A 1 120 ? 1.388 37.062 23.906 1 96.75 120 CYS A C 1
ATOM 894 O O . CYS A 1 120 ? 0.581 36.125 23.984 1 96.75 120 CYS A O 1
ATOM 896 N N . LEU A 1 121 ? 2.293 37.125 23 1 97.12 121 LEU A N 1
ATOM 897 C CA . LEU A 1 121 ? 2.756 36 22.172 1 97.12 121 LEU A CA 1
ATOM 898 C C . LEU A 1 121 ? 4.156 35.562 22.594 1 97.12 121 LEU A C 1
ATOM 900 O O . LEU A 1 121 ? 5.078 36.375 22.641 1 97.12 121 LEU A O 1
ATOM 904 N N . ASP A 1 122 ? 4.312 34.281 23 1 96.06 122 ASP A N 1
ATOM 905 C CA . ASP A 1 122 ? 5.637 33.875 23.453 1 96.06 122 ASP A CA 1
ATOM 906 C C . ASP A 1 122 ? 6.391 33.156 22.328 1 96.06 122 ASP A C 1
ATOM 908 O O . ASP A 1 122 ? 5.863 33 21.234 1 96.06 122 ASP A O 1
ATOM 912 N N . ASP A 1 123 ? 7.602 32.719 22.594 1 96.75 123 ASP A N 1
ATOM 913 C CA . ASP A 1 123 ? 8.477 32.188 21.547 1 96.75 123 ASP A CA 1
ATOM 914 C C . ASP A 1 123 ? 8.172 30.703 21.266 1 96.75 123 ASP A C 1
ATOM 916 O O . ASP A 1 123 ? 8.766 30.109 20.375 1 96.75 123 ASP A O 1
ATOM 920 N N . SER A 1 124 ? 7.238 30.109 21.953 1 96.62 124 SER A N 1
ATOM 921 C CA . SER A 1 124 ? 6.738 28.781 21.625 1 96.62 124 SER A CA 1
ATOM 922 C C . SER A 1 124 ? 5.59 28.859 20.625 1 96.62 124 SER A C 1
ATOM 924 O O . SER A 1 124 ? 5.188 27.844 20.047 1 96.62 124 SER A O 1
ATOM 926 N N . GLY A 1 125 ? 5.078 30.047 20.438 1 97.38 125 GLY A N 1
ATOM 927 C CA . GLY A 1 125 ? 3.984 30.266 19.5 1 97.38 125 GLY A CA 1
ATOM 928 C C . GLY A 1 125 ? 2.625 30.312 20.172 1 97.38 125 GLY A C 1
ATOM 929 O O . GLY A 1 125 ? 1.592 30.266 19.5 1 97.38 125 GLY A O 1
ATOM 930 N N . ASN A 1 126 ? 2.625 30.359 21.516 1 97.62 126 ASN A N 1
ATOM 931 C CA . ASN A 1 126 ? 1.377 30.422 22.266 1 97.62 126 ASN A CA 1
ATOM 932 C C . ASN A 1 126 ? 0.934 31.875 22.5 1 97.62 126 ASN A C 1
ATOM 934 O O . ASN A 1 126 ? 1.654 32.656 23.109 1 97.62 126 ASN A O 1
ATOM 938 N N . PHE A 1 127 ? -0.18 32.219 21.938 1 97.56 127 PHE A N 1
ATOM 939 C CA . PHE A 1 127 ? -0.791 33.531 22.219 1 97.56 127 PHE A CA 1
ATOM 940 C C . PHE A 1 127 ? -1.738 33.438 23.406 1 97.56 127 PHE A C 1
ATOM 942 O O . PHE A 1 127 ? -2.66 32.625 23.406 1 97.56 127 PHE A O 1
ATOM 949 N N . LYS A 1 128 ? -1.519 34.344 24.359 1 97.44 128 LYS A N 1
ATOM 950 C CA . LYS A 1 128 ? -2.277 34.219 25.594 1 97.44 128 LYS A CA 1
ATOM 951 C C . LYS A 1 128 ? -2.945 35.562 25.938 1 97.44 128 LYS A C 1
ATOM 953 O O . LYS A 1 128 ? -2.355 36.625 25.75 1 97.44 128 LYS A O 1
ATOM 958 N N . LEU A 1 129 ? -4.199 35.469 26.359 1 97.88 129 LEU A N 1
ATOM 959 C CA . LEU A 1 129 ? -4.859 36.562 27.062 1 97.88 129 LEU A CA 1
ATOM 960 C C . LEU A 1 129 ? -4.672 36.438 28.578 1 97.88 129 LEU A C 1
ATOM 962 O O . LEU A 1 129 ? -5.078 35.438 29.172 1 97.88 129 LEU A O 1
ATOM 966 N N . LEU A 1 130 ? -4.086 37.438 29.109 1 97.12 130 LEU A N 1
ATOM 967 C CA . LEU A 1 130 ? -3.627 37.344 30.5 1 97.12 130 LEU A CA 1
ATOM 968 C C . LEU A 1 130 ? -4.547 38.125 31.438 1 97.12 130 LEU A C 1
ATOM 970 O O . LEU A 1 130 ? -4.922 39.25 31.156 1 97.12 130 LEU A O 1
ATOM 974 N N . LYS A 1 131 ? -4.887 37.406 32.5 1 95.75 131 LYS A N 1
ATOM 975 C CA . LYS A 1 131 ? -5.578 38.094 33.594 1 95.75 131 LYS A CA 1
ATOM 976 C C . LYS A 1 131 ? -4.613 38.969 34.406 1 95.75 131 LYS A C 1
ATOM 978 O O . LYS A 1 131 ? -4.988 40.062 34.844 1 95.75 131 LYS A O 1
ATOM 983 N N . ASN A 1 132 ? -3.59 38.438 34.656 1 87.62 132 ASN A N 1
ATOM 984 C CA . ASN A 1 132 ? -2.41 39.031 35.25 1 87.62 132 ASN A CA 1
ATOM 985 C C . ASN A 1 132 ? -1.122 38.5 34.656 1 87.62 132 ASN A C 1
ATOM 987 O O . ASN A 1 132 ? -1.145 37.875 33.594 1 87.62 132 ASN A O 1
ATOM 991 N N . ASP A 1 133 ? -0.072 38.719 35.219 1 81.62 133 ASP A N 1
ATOM 992 C CA . ASP A 1 133 ? 1.214 38.375 34.625 1 81.62 133 ASP A CA 1
ATOM 993 C C . ASP A 1 133 ? 1.401 36.875 34.562 1 81.62 133 ASP A C 1
ATOM 995 O O . ASP A 1 133 ? 2.23 36.375 33.812 1 81.62 133 ASP A O 1
ATOM 999 N N . SER A 1 134 ? 0.614 36.125 35.219 1 84.75 134 SER A N 1
ATOM 1000 C CA . SER A 1 134 ? 0.942 34.719 35.312 1 84.75 134 SER A CA 1
ATOM 1001 C C . SER A 1 134 ? -0.237 33.844 34.906 1 84.75 134 SER A C 1
ATOM 1003 O O . SER A 1 134 ? -0.064 32.656 34.625 1 84.75 134 SER A O 1
ATOM 1005 N N . VAL A 1 135 ? -1.384 34.375 34.906 1 92.62 135 VAL A N 1
ATOM 1006 C CA . VAL A 1 135 ? -2.568 33.562 34.719 1 92.62 135 VAL A CA 1
ATOM 1007 C C . VAL A 1 135 ? -3.189 33.875 33.344 1 92.62 135 VAL A C 1
ATOM 1009 O O . VAL A 1 135 ? -3.459 35.031 33.031 1 92.62 135 VAL A O 1
ATOM 1012 N N . SER A 1 136 ? -3.396 32.812 32.531 1 95.06 136 SER A N 1
ATOM 1013 C CA . SER A 1 136 ? -3.99 32.969 31.219 1 95.06 136 SER A CA 1
ATOM 1014 C C . SER A 1 136 ? -5.492 32.719 31.25 1 95.06 136 SER A C 1
ATOM 1016 O O . SER A 1 136 ? -5.941 31.734 31.875 1 95.06 136 SER A O 1
ATOM 1018 N N . ALA A 1 137 ? -6.262 33.562 30.641 1 96.94 137 ALA A N 1
ATOM 1019 C CA . ALA A 1 137 ? -7.703 33.406 30.469 1 96.94 137 ALA A CA 1
ATOM 1020 C C . ALA A 1 137 ? -8.016 32.625 29.203 1 96.94 137 ALA A C 1
ATOM 1022 O O . ALA A 1 137 ? -9.07 31.984 29.094 1 96.94 137 ALA A O 1
ATOM 1023 N N . TRP A 1 138 ? -7.254 32.656 28.312 1 97 138 TRP A N 1
ATOM 1024 C CA . TRP A 1 138 ? -7.391 32.062 26.984 1 97 138 TRP A CA 1
ATOM 1025 C C . TRP A 1 138 ? -6.027 31.906 26.328 1 97 138 TRP A C 1
ATOM 1027 O O . TRP A 1 138 ? -5.129 32.719 26.531 1 97 138 TRP A O 1
ATOM 1037 N N . SER A 1 139 ? -5.863 30.844 25.516 1 96.88 139 SER A N 1
ATOM 1038 C CA . SER A 1 139 ? -4.625 30.703 24.766 1 96.88 139 SER A CA 1
ATOM 1039 C C . SER A 1 139 ? -4.867 29.984 23.438 1 96.88 139 SER A C 1
ATOM 1041 O O . SER A 1 139 ? -5.828 29.234 23.297 1 96.88 139 SER A O 1
ATOM 1043 N N . SER A 1 140 ? -4.043 30.234 22.5 1 97.31 140 SER A N 1
ATOM 1044 C CA . SER A 1 140 ? -4.133 29.562 21.203 1 97.31 140 SER A CA 1
ATOM 1045 C C . SER A 1 140 ? -3.828 28.078 21.344 1 97.31 140 SER A C 1
ATOM 1047 O O . SER A 1 140 ? -4.352 27.266 20.578 1 97.31 140 SER A O 1
ATOM 1049 N N . PHE A 1 141 ? -2.971 27.656 22.328 1 97.12 141 PHE A N 1
ATOM 1050 C CA . PHE A 1 141 ? -2.633 26.25 22.531 1 97.12 141 PHE A CA 1
ATOM 1051 C C . PHE A 1 141 ? -3.842 25.469 23.031 1 97.12 141 PHE A C 1
ATOM 1053 O O . PHE A 1 141 ? -4 24.281 22.734 1 97.12 141 PHE A O 1
ATOM 1060 N N . ASP A 1 142 ? -4.684 26.141 23.734 1 96.25 142 ASP A N 1
ATOM 1061 C CA . ASP A 1 142 ? -5.887 25.5 24.266 1 96.25 142 ASP A CA 1
ATOM 1062 C C . ASP A 1 142 ? -7.027 25.562 23.25 1 96.25 142 ASP A C 1
ATOM 1064 O O . ASP A 1 142 ? -8.07 24.938 23.438 1 96.25 142 ASP A O 1
ATOM 1068 N N . ASN A 1 143 ? -6.891 26.344 22.25 1 96.38 143 ASN A N 1
ATOM 1069 C CA . ASN A 1 143 ? -7.879 26.5 21.188 1 96.38 143 ASN A CA 1
ATOM 1070 C C . ASN A 1 143 ? -7.27 26.25 19.812 1 96.38 143 ASN A C 1
ATOM 1072 O O . ASN A 1 143 ? -7.227 27.156 18.984 1 96.38 143 ASN A O 1
ATOM 1076 N N . PRO A 1 144 ? -6.871 25.047 19.609 1 96.88 144 PRO A N 1
ATOM 1077 C CA . PRO A 1 144 ? -6.234 24.75 18.312 1 96.88 144 PRO A CA 1
ATOM 1078 C C . PRO A 1 144 ? -7.195 24.875 17.141 1 96.88 144 PRO A C 1
ATOM 1080 O O . PRO A 1 144 ? -8.414 24.734 17.312 1 96.88 144 PRO A O 1
ATOM 1083 N N . THR A 1 145 ? -6.668 25.172 15.93 1 97.19 145 THR A N 1
ATOM 1084 C CA . THR A 1 145 ? -7.449 25.219 14.703 1 97.19 145 THR A CA 1
ATOM 1085 C C . THR A 1 145 ? -7.117 24.016 13.805 1 97.19 145 THR A C 1
ATOM 1087 O O . THR A 1 145 ? -7.727 22.953 13.93 1 97.19 145 THR A O 1
ATOM 1090 N N . ASP A 1 146 ? -5.945 24.062 13.047 1 98.06 146 ASP A N 1
ATOM 1091 C CA . ASP A 1 146 ? -5.609 22.938 12.172 1 98.06 146 ASP A CA 1
ATOM 1092 C C . ASP A 1 146 ? -4.184 22.453 12.422 1 98.06 146 ASP A C 1
ATOM 1094 O O . ASP A 1 146 ? -3.693 21.562 11.719 1 98.06 146 ASP A O 1
ATOM 1098 N N . ALA A 1 147 ? -3.525 23 13.484 1 98.31 147 ALA A N 1
ATOM 1099 C CA . ALA A 1 147 ? -2.129 22.625 13.688 1 98.31 147 ALA A CA 1
ATOM 1100 C C . ALA A 1 147 ? -1.809 22.484 15.172 1 98.31 147 ALA A C 1
ATOM 1102 O O . ALA A 1 147 ? -2.523 23.016 16.016 1 98.31 147 ALA A O 1
ATOM 1103 N N . ILE A 1 148 ? -0.771 21.766 15.422 1 98.31 148 ILE A N 1
ATOM 1104 C CA . ILE A 1 148 ? -0.179 21.594 16.75 1 98.31 148 ILE A CA 1
ATOM 1105 C C . ILE A 1 148 ? 1.306 21.953 16.703 1 98.31 148 ILE A C 1
ATOM 1107 O O . ILE A 1 148 ? 2.041 21.453 15.844 1 98.31 148 ILE A O 1
ATOM 1111 N N . LEU A 1 149 ? 1.655 22.812 17.594 1 98.38 149 LEU A N 1
ATOM 1112 C CA . LEU A 1 149 ? 3.055 23.203 17.703 1 98.38 149 LEU A CA 1
ATOM 1113 C C . LEU A 1 149 ? 3.777 22.375 18.766 1 98.38 149 LEU A C 1
ATOM 1115 O O . LEU A 1 149 ? 3.137 21.719 19.578 1 98.38 149 LEU A O 1
ATOM 1119 N N . PRO A 1 150 ? 5.078 22.484 18.703 1 95.81 150 PRO A N 1
ATOM 1120 C CA . PRO A 1 150 ? 5.812 21.781 19.75 1 95.81 150 PRO A CA 1
ATOM 1121 C C . PRO A 1 150 ? 5.453 22.266 21.156 1 95.81 150 PRO A C 1
ATOM 1123 O O . PRO A 1 150 ? 5.18 23.453 21.344 1 95.81 150 PRO A O 1
ATOM 1126 N N . SER A 1 151 ? 5.426 21.438 22.141 1 85.44 151 SER A N 1
ATOM 1127 C CA . SER A 1 151 ? 5.164 21.719 23.562 1 85.44 151 SER A CA 1
ATOM 1128 C C . SER A 1 151 ? 3.688 22.016 23.797 1 85.44 151 SER A C 1
ATOM 1130 O O . SER A 1 151 ? 3.285 22.328 24.922 1 85.44 151 SER A O 1
ATOM 1132 N N . GLN A 1 152 ? 2.947 22.125 22.688 1 95.88 152 GLN A N 1
ATOM 1133 C CA . GLN A 1 152 ? 1.5 22.203 22.844 1 95.88 152 GLN A CA 1
ATOM 1134 C C . GLN A 1 152 ? 0.907 20.844 23.219 1 95.88 152 GLN A C 1
ATOM 1136 O O . GLN A 1 152 ? 1.191 19.844 22.562 1 95.88 152 GLN A O 1
ATOM 1141 N N . ASN A 1 153 ? 0.191 20.812 24.25 1 95 153 ASN A N 1
ATOM 1142 C CA . ASN A 1 153 ? -0.477 19.578 24.656 1 95 153 ASN A CA 1
ATOM 1143 C C . ASN A 1 153 ? -1.823 19.406 23.953 1 95 153 ASN A C 1
ATOM 1145 O O . ASN A 1 153 ? -2.717 20.25 24.125 1 95 153 ASN A O 1
ATOM 1149 N N . PHE A 1 154 ? -1.894 18.406 23.234 1 97.38 154 PHE A N 1
ATOM 1150 C CA . PHE A 1 154 ? -3.158 18.062 22.594 1 97.38 154 PHE A CA 1
ATOM 1151 C C . PHE A 1 154 ? -3.877 16.953 23.375 1 97.38 154 PHE A C 1
ATOM 1153 O O . PHE A 1 154 ? -3.525 15.781 23.25 1 97.38 154 PHE A O 1
ATOM 1160 N N . THR A 1 155 ? -4.867 17.391 24.125 1 95.75 155 THR A N 1
ATOM 1161 C CA . THR A 1 155 ? -5.535 16.453 25.031 1 95.75 155 THR A CA 1
ATOM 1162 C C . THR A 1 155 ? -6.836 15.945 24.438 1 95.75 155 THR A C 1
ATOM 1164 O O . THR A 1 155 ? -7.301 16.469 23.406 1 95.75 155 THR A O 1
ATOM 1167 N N . TYR A 1 156 ? -7.332 14.93 25.156 1 90 156 TYR A N 1
ATOM 1168 C CA . TYR A 1 156 ? -8.625 14.383 24.734 1 90 156 TYR A CA 1
ATOM 1169 C C . TYR A 1 156 ? -9.703 15.461 24.766 1 90 156 TYR A C 1
ATOM 1171 O O . TYR A 1 156 ? -9.742 16.281 25.688 1 90 156 TYR A O 1
ATOM 1179 N N . GLY A 1 157 ? -10.547 15.492 23.703 1 88.5 157 GLY A N 1
ATOM 1180 C CA . GLY A 1 157 ? -11.594 16.5 23.594 1 88.5 157 GLY A CA 1
ATOM 1181 C C . GLY A 1 157 ? -11.258 17.609 22.625 1 88.5 157 GLY A C 1
ATOM 1182 O O . GLY A 1 157 ? -12.148 18.266 22.078 1 88.5 157 GLY A O 1
ATOM 1183 N N . LYS A 1 158 ? -9.992 17.906 22.516 1 95.12 158 LYS A N 1
ATOM 1184 C CA . LYS A 1 158 ? -9.594 18.906 21.516 1 95.12 158 LYS A CA 1
ATOM 1185 C C . LYS A 1 158 ? -9.727 18.344 20.109 1 95.12 158 LYS A C 1
ATOM 1187 O O . LYS A 1 158 ? -9.664 17.141 19.906 1 95.12 158 LYS A O 1
ATOM 1192 N N . ILE A 1 159 ? -9.961 19.234 19.125 1 97 159 ILE A N 1
ATOM 1193 C CA . ILE A 1 159 ? -10.203 18.828 17.75 1 97 159 ILE A CA 1
ATOM 1194 C C . ILE A 1 159 ? -9.453 19.75 16.781 1 97 159 ILE A C 1
ATOM 1196 O O . ILE A 1 159 ? -9.461 20.969 16.953 1 97 159 ILE A O 1
ATOM 1200 N N . LEU A 1 160 ? -8.641 19.203 15.891 1 98.31 160 LEU A N 1
ATOM 1201 C CA . LEU A 1 160 ? -8.227 19.953 14.703 1 98.31 160 LEU A CA 1
ATOM 1202 C C . LEU A 1 160 ? -9.273 19.844 13.602 1 98.31 160 LEU A C 1
ATOM 1204 O O . LEU A 1 160 ? -9.867 18.781 13.398 1 98.31 160 LEU A O 1
ATOM 1208 N N . ARG A 1 161 ? -9.461 20.953 12.883 1 97.44 161 ARG A N 1
ATOM 1209 C CA . ARG A 1 161 ? -10.445 20.938 11.805 1 97.44 161 ARG A CA 1
ATOM 1210 C C . ARG A 1 161 ? -9.875 21.578 10.539 1 97.44 161 ARG A C 1
ATOM 1212 O O . ARG A 1 161 ? -9.133 22.562 10.617 1 97.44 161 ARG A O 1
ATOM 1219 N N . SER A 1 162 ? -10.156 21.078 9.445 1 97.38 162 SER A N 1
ATOM 1220 C CA . SER A 1 162 ? -9.891 21.594 8.102 1 97.38 162 SER A CA 1
ATOM 1221 C C . SER A 1 162 ? -10.984 21.188 7.125 1 97.38 162 SER A C 1
ATOM 1223 O O . SER A 1 162 ? -10.984 20.062 6.625 1 97.38 162 SER A O 1
ATOM 1225 N N . GLY A 1 163 ? -11.867 22.062 6.832 1 94.81 163 GLY A N 1
ATOM 1226 C CA . GLY A 1 163 ? -13.023 21.703 6.035 1 94.81 163 GLY A CA 1
ATOM 1227 C C . GLY A 1 163 ? -13.867 20.609 6.676 1 94.81 163 GLY A C 1
ATOM 1228 O O . GLY A 1 163 ? -14.273 20.734 7.832 1 94.81 163 GLY A O 1
ATOM 1229 N N . TYR A 1 164 ? -14.078 19.562 5.902 1 96.06 164 TYR A N 1
ATOM 1230 C CA . TYR A 1 164 ? -14.906 18.453 6.383 1 96.06 164 TYR A CA 1
ATOM 1231 C C . TYR A 1 164 ? -14.078 17.484 7.219 1 96.06 164 TYR A C 1
ATOM 1233 O O . TYR A 1 164 ? -14.617 16.516 7.758 1 96.06 164 TYR A O 1
ATOM 1241 N N . TYR A 1 165 ? -12.844 17.719 7.348 1 98.44 165 TYR A N 1
ATOM 1242 C CA . TYR A 1 165 ? -11.969 16.766 8.016 1 98.44 165 TYR A CA 1
ATOM 1243 C C . TYR A 1 165 ? -11.688 17.203 9.453 1 98.44 165 TYR A C 1
ATOM 1245 O O . TYR A 1 165 ? -11.586 18.391 9.734 1 98.44 165 TYR A O 1
ATOM 1253 N N . SER A 1 166 ? -11.57 16.266 10.32 1 98.5 166 SER A N 1
ATOM 1254 C CA . SER A 1 166 ? -11.227 16.547 11.711 1 98.5 166 SER A CA 1
ATOM 1255 C C . SER A 1 166 ? -10.281 15.484 12.266 1 98.5 166 SER A C 1
ATOM 1257 O O . SER A 1 166 ? -10.234 14.367 11.758 1 98.5 166 SER A O 1
ATOM 1259 N N . PHE A 1 167 ? -9.508 15.867 13.203 1 98.44 167 PHE A N 1
ATOM 1260 C CA . PHE A 1 167 ? -8.57 15 13.906 1 98.44 167 PHE A CA 1
ATOM 1261 C C . PHE A 1 167 ? -8.766 15.102 15.414 1 98.44 167 PHE A C 1
ATOM 1263 O O . PHE A 1 167 ? -8.883 16.203 15.961 1 98.44 167 PHE A O 1
ATOM 1270 N N . THR A 1 168 ? -8.773 13.922 16.062 1 97.12 168 THR A N 1
ATOM 1271 C CA . THR A 1 168 ? -8.93 13.922 17.516 1 97.12 168 THR A CA 1
ATOM 1272 C C . THR A 1 168 ? -8.117 12.797 18.141 1 97.12 168 THR A C 1
ATOM 1274 O O . THR A 1 168 ? -7.738 11.844 17.469 1 97.12 168 THR A O 1
ATOM 1277 N N . LEU A 1 169 ? -7.754 13.023 19.359 1 96 169 LEU A N 1
ATOM 1278 C CA . LEU A 1 169 ? -7.234 11.992 20.25 1 96 169 LEU A CA 1
ATOM 1279 C C . LEU A 1 169 ? -8.336 11.453 21.156 1 96 169 LEU A C 1
ATOM 1281 O O . LEU A 1 169 ? -8.977 12.219 21.891 1 96 169 LEU A O 1
ATOM 1285 N N . LEU A 1 170 ? -8.531 10.172 21.141 1 93.12 170 LEU A N 1
ATOM 1286 C CA . LEU A 1 170 ? -9.57 9.578 21.969 1 93.12 170 LEU A CA 1
ATOM 1287 C C . LEU A 1 170 ? -9 9.102 23.297 1 93.12 170 LEU A C 1
ATOM 1289 O O . LEU A 1 170 ? -7.781 8.961 23.438 1 93.12 170 LEU A O 1
ATOM 1293 N N . ARG A 1 171 ? -9.852 8.789 24.234 1 89.19 171 ARG A N 1
ATOM 1294 C CA . ARG A 1 171 ? -9.453 8.469 25.609 1 89.19 171 ARG A CA 1
ATOM 1295 C C . ARG A 1 171 ? -8.57 7.223 25.641 1 89.19 171 ARG A C 1
ATOM 1297 O O . ARG A 1 171 ? -7.582 7.176 26.375 1 89.19 171 ARG A O 1
ATOM 1304 N N . PRO A 1 172 ? -8.844 6.191 24.828 1 88.19 172 PRO A N 1
ATOM 1305 C CA . PRO A 1 172 ? -8 4.992 24.859 1 88.19 172 PRO A CA 1
ATOM 1306 C C . PRO A 1 172 ? -6.633 5.219 24.234 1 88.19 172 PRO A C 1
ATOM 1308 O O . PRO A 1 172 ? -5.746 4.367 24.344 1 88.19 172 PRO A O 1
ATOM 1311 N N . GLY A 1 173 ? -6.492 6.387 23.578 1 90.38 173 GLY A N 1
ATOM 1312 C CA . GLY A 1 173 ? -5.191 6.699 23 1 90.38 173 GLY A CA 1
ATOM 1313 C C . GLY A 1 173 ? -5.152 6.547 21.484 1 90.38 173 GLY A C 1
ATOM 1314 O O . GLY A 1 173 ? -4.09 6.668 20.875 1 90.38 173 GLY A O 1
ATOM 1315 N N . ASN A 1 174 ? -6.336 6.312 20.906 1 93 174 ASN A N 1
ATOM 1316 C CA . ASN A 1 174 ? -6.367 6.219 19.453 1 93 174 ASN A CA 1
ATOM 1317 C C . ASN A 1 174 ? -6.461 7.598 18.797 1 93 174 ASN A C 1
ATOM 1319 O O . ASN A 1 174 ? -7.145 8.484 19.312 1 93 174 ASN A O 1
ATOM 1323 N N . LEU A 1 175 ? -5.699 7.766 17.75 1 95.75 175 LEU A N 1
ATOM 1324 C CA . LEU A 1 175 ? -5.777 8.93 16.875 1 95.75 175 LEU A CA 1
ATOM 1325 C C . LEU A 1 175 ? -6.734 8.672 15.719 1 95.75 175 LEU A C 1
ATOM 1327 O O . LEU A 1 175 ? -6.586 7.68 14.992 1 95.75 175 LEU A O 1
ATOM 1331 N N . THR A 1 176 ? -7.719 9.531 15.531 1 97.12 176 THR A N 1
ATOM 1332 C CA . THR A 1 176 ? -8.703 9.273 14.484 1 97.12 176 THR A CA 1
ATOM 1333 C C . THR A 1 176 ? -8.812 10.477 13.539 1 97.12 176 THR A C 1
ATOM 1335 O O . THR A 1 176 ? -8.734 11.625 13.977 1 97.12 176 THR A O 1
ATOM 1338 N N . LEU A 1 177 ? -8.844 10.211 12.312 1 98.56 177 LEU A N 1
ATOM 1339 C CA . LEU A 1 177 ? -9.258 11.164 11.289 1 98.56 177 LEU A CA 1
ATOM 1340 C C . LEU A 1 177 ? -10.672 10.859 10.805 1 98.56 177 LEU A C 1
ATOM 1342 O O . LEU A 1 177 ? -11.016 9.703 10.57 1 98.56 177 LEU A O 1
ATOM 1346 N N . ARG A 1 178 ? -11.469 11.953 10.711 1 98.31 178 ARG A N 1
ATOM 1347 C CA . ARG A 1 178 ? -12.867 11.781 10.32 1 98.31 178 ARG A CA 1
ATOM 1348 C C . ARG A 1 178 ? -13.234 12.711 9.18 1 98.31 178 ARG A C 1
ATOM 1350 O O . ARG A 1 178 ? -12.664 13.797 9.047 1 98.31 178 ARG A O 1
ATOM 1357 N N . TRP A 1 179 ? -14.07 12.227 8.367 1 98.06 179 TRP A N 1
ATOM 1358 C CA . TRP A 1 179 ? -14.711 13.023 7.332 1 98.06 179 TRP A CA 1
ATOM 1359 C C . TRP A 1 179 ? -16.156 13.328 7.699 1 98.06 179 TRP A C 1
ATOM 1361 O O . TRP A 1 179 ? -16.922 12.43 8.031 1 98.06 179 TRP A O 1
ATOM 1371 N N . ASN A 1 180 ? -16.516 14.602 7.727 1 95.94 180 ASN A N 1
ATOM 1372 C CA . ASN A 1 180 ? -17.844 15.094 8.086 1 95.94 180 ASN A CA 1
ATOM 1373 C C . ASN A 1 180 ? -18.297 14.57 9.445 1 95.94 180 ASN A C 1
ATOM 1375 O O . ASN A 1 180 ? -19.453 14.227 9.633 1 95.94 180 ASN A O 1
ATOM 1379 N N . ASP A 1 181 ? -17.359 14.312 10.328 1 94.38 181 ASP A N 1
ATOM 1380 C CA . ASP A 1 181 ? -17.5 13.906 11.719 1 94.38 181 ASP A CA 1
ATOM 1381 C C . ASP A 1 181 ? -18.234 12.562 11.828 1 94.38 181 ASP A C 1
ATOM 1383 O O . ASP A 1 181 ? -18.797 12.242 12.875 1 94.38 181 ASP A O 1
ATOM 1387 N N . SER A 1 182 ? -18.312 11.836 10.773 1 93.94 182 SER A N 1
ATOM 1388 C CA . SER A 1 182 ? -19.047 10.578 10.805 1 93.94 182 SER A CA 1
ATOM 1389 C C . SER A 1 182 ? -18.188 9.414 10.336 1 93.94 182 SER A C 1
ATOM 1391 O O . SER A 1 182 ? -18.109 8.383 11.008 1 93.94 182 SER A O 1
ATOM 1393 N N . VAL A 1 183 ? -17.484 9.539 9.258 1 96.94 183 VAL A N 1
ATOM 1394 C CA . VAL A 1 183 ? -16.703 8.453 8.688 1 96.94 183 VAL A CA 1
ATOM 1395 C C . VAL A 1 183 ? -15.289 8.469 9.258 1 96.94 183 VAL A C 1
ATOM 1397 O O . VAL A 1 183 ? -14.57 9.469 9.117 1 96.94 183 VAL A O 1
ATOM 1400 N N . VAL A 1 184 ? -14.852 7.441 9.93 1 97.75 184 VAL A N 1
ATOM 1401 C CA . VAL A 1 184 ? -13.508 7.324 10.484 1 97.75 184 VAL A CA 1
ATOM 1402 C C . VAL A 1 184 ? -12.602 6.609 9.484 1 97.75 184 VAL A C 1
ATOM 1404 O O . VAL A 1 184 ? -12.633 5.379 9.367 1 97.75 184 VAL A O 1
ATOM 1407 N N . TYR A 1 185 ? -11.742 7.32 8.789 1 98.06 185 TYR A N 1
ATOM 1408 C CA . TYR A 1 185 ? -10.953 6.719 7.719 1 98.06 185 TYR A CA 1
ATOM 1409 C C . TYR A 1 185 ? -9.516 6.5 8.164 1 98.06 185 TYR A C 1
ATOM 1411 O O . TYR A 1 185 ? -8.68 6.043 7.375 1 98.06 185 TYR A O 1
ATOM 1419 N N . TYR A 1 186 ? -9.195 6.793 9.375 1 97.75 186 TYR A N 1
ATOM 1420 C CA . TYR A 1 186 ? -7.926 6.527 10.047 1 97.75 186 TYR A CA 1
ATOM 1421 C C . TYR A 1 186 ? -8.133 6.312 11.539 1 97.75 186 TYR A C 1
ATOM 1423 O O . TYR A 1 186 ? -8.82 7.105 12.195 1 97.75 186 TYR A O 1
ATOM 1431 N N . ASN A 1 187 ? -7.68 5.285 12.062 1 95.88 187 ASN A N 1
ATOM 1432 C CA . ASN A 1 187 ? -7.801 4.926 13.469 1 95.88 187 ASN A CA 1
ATOM 1433 C C . ASN A 1 187 ? -6.574 4.16 13.961 1 95.88 187 ASN A C 1
ATOM 1435 O O . ASN A 1 187 ? -6.535 2.932 13.891 1 95.88 187 ASN A O 1
ATOM 1439 N N . GLU A 1 188 ? -5.586 4.844 14.375 1 91.5 188 GLU A N 1
ATOM 1440 C CA . GLU A 1 188 ? -4.32 4.254 14.805 1 91.5 188 GLU A CA 1
ATOM 1441 C C . GLU A 1 188 ? -3.854 4.855 16.125 1 91.5 188 GLU A C 1
ATOM 1443 O O . GLU A 1 188 ? -4.516 5.734 16.688 1 91.5 188 GLU A O 1
ATOM 1448 N N . GLY A 1 189 ? -2.832 4.191 16.625 1 81.44 189 GLY A N 1
ATOM 1449 C CA . GLY A 1 189 ? -2.273 4.688 17.859 1 81.44 189 GLY A CA 1
ATOM 1450 C C . GLY A 1 189 ? -2.109 3.605 18.922 1 81.44 189 GLY A C 1
ATOM 1451 O O . GLY A 1 189 ? -1.851 2.447 18.594 1 81.44 189 GLY A O 1
ATOM 1452 N N . PHE A 1 190 ? -2.002 4.035 20.234 1 74.94 190 PHE A N 1
ATOM 1453 C CA . PHE A 1 190 ? -1.657 3.135 21.328 1 74.94 190 PHE A CA 1
ATOM 1454 C C . PHE A 1 190 ? -2.82 2.205 21.656 1 74.94 190 PHE A C 1
ATOM 1456 O O . PHE A 1 190 ? -2.615 1.027 21.953 1 74.94 190 PHE A O 1
ATOM 1463 N N . LYS A 1 191 ? -3.986 2.436 21.453 1 70.12 191 LYS A N 1
ATOM 1464 C CA . LYS A 1 191 ? -5.219 1.671 21.609 1 70.12 191 LYS A CA 1
ATOM 1465 C C . LYS A 1 191 ? -5.191 0.834 22.891 1 70.12 191 LYS A C 1
ATOM 1467 O O . LYS A 1 191 ? -5.352 -0.387 22.828 1 70.12 191 LYS A O 1
ATOM 1472 N N . SER A 1 192 ? -4.789 1.495 23.984 1 79.81 192 SER A N 1
ATOM 1473 C CA . SER A 1 192 ? -4.852 0.89 25.297 1 79.81 192 SER A CA 1
ATOM 1474 C C . SER A 1 192 ? -5.707 1.727 26.25 1 79.81 192 SER A C 1
ATOM 1476 O O . SER A 1 192 ? -6.203 2.789 25.875 1 79.81 192 SER A O 1
ATOM 1478 N N . ASN A 1 193 ? -6.07 1.179 27.312 1 84.44 193 ASN A N 1
ATOM 1479 C CA . ASN A 1 193 ? -6.918 1.864 28.281 1 84.44 193 ASN A CA 1
ATOM 1480 C C . ASN A 1 193 ? -6.152 2.949 29.031 1 84.44 193 ASN A C 1
ATOM 1482 O O . ASN A 1 193 ? -5.859 2.801 30.219 1 84.44 193 ASN A O 1
ATOM 1486 N N . LEU A 1 194 ? -5.926 4.078 28.359 1 90.12 194 LEU A N 1
ATOM 1487 C CA . LEU A 1 194 ? -5.246 5.223 28.953 1 90.12 194 LEU A CA 1
ATOM 1488 C C . LEU A 1 194 ? -6.223 6.07 29.766 1 90.12 194 LEU A C 1
ATOM 1490 O O . LEU A 1 194 ? -7.441 5.941 29.609 1 90.12 194 LEU A O 1
ATOM 1494 N N . THR A 1 195 ? -5.727 6.883 30.609 1 90.69 195 THR A N 1
ATOM 1495 C CA . THR A 1 195 ? -6.539 7.691 31.516 1 90.69 195 THR A CA 1
ATOM 1496 C C . THR A 1 195 ? -6.742 9.094 30.938 1 90.69 195 THR A C 1
ATOM 1498 O O . THR A 1 195 ? -7.879 9.523 30.719 1 90.69 195 THR A O 1
ATOM 1501 N N . SER A 1 196 ? -5.613 9.805 30.766 1 92.88 196 SER A N 1
ATOM 1502 C CA . SER A 1 196 ? -5.641 11.164 30.219 1 92.88 196 SER A CA 1
ATOM 1503 C C . SER A 1 196 ? -4.52 11.375 29.203 1 92.88 196 SER A C 1
ATOM 1505 O O . SER A 1 196 ? -3.588 12.141 29.469 1 92.88 196 SER A O 1
ATOM 1507 N N . PRO A 1 197 ? -4.695 10.75 28.078 1 94.69 197 PRO A N 1
ATOM 1508 C CA . PRO A 1 197 ? -3.609 10.812 27.094 1 94.69 197 PRO A CA 1
ATOM 1509 C C . PRO A 1 197 ? -3.393 12.227 26.547 1 94.69 197 PRO A C 1
ATOM 1511 O O . PRO A 1 197 ? -4.352 12.984 26.375 1 94.69 197 PRO A O 1
ATOM 1514 N N . ILE A 1 198 ? -2.166 12.539 26.328 1 96.31 198 ILE A N 1
ATOM 1515 C CA . ILE A 1 198 ? -1.747 13.805 25.734 1 96.31 198 ILE A CA 1
ATOM 1516 C C . ILE A 1 198 ? -0.875 13.531 24.516 1 96.31 198 ILE A C 1
ATOM 1518 O O . ILE A 1 198 ? 0.138 12.836 24.609 1 96.31 198 ILE A O 1
ATOM 1522 N N . LEU A 1 199 ? -1.312 13.969 23.422 1 96.81 199 LEU A N 1
ATOM 1523 C CA . LEU A 1 199 ? -0.477 13.93 22.219 1 96.81 199 LEU A CA 1
ATOM 1524 C C . LEU A 1 199 ? 0.409 15.164 22.125 1 96.81 199 LEU A C 1
ATOM 1526 O O . LEU A 1 199 ? -0.071 16.297 22.297 1 96.81 199 LEU A O 1
ATOM 1530 N N . SER A 1 200 ? 1.697 14.93 21.859 1 97.19 200 SER A N 1
ATOM 1531 C CA . SER A 1 200 ? 2.619 16.062 21.75 1 97.19 200 SER A CA 1
ATOM 1532 C C . SER A 1 200 ? 3.703 15.797 20.719 1 97.19 200 SER A C 1
ATOM 1534 O O . SER A 1 200 ? 4.227 14.688 20.625 1 97.19 200 SER A O 1
ATOM 1536 N N . LEU A 1 201 ? 3.896 16.781 19.906 1 98.12 201 LEU A N 1
ATOM 1537 C CA . LEU A 1 201 ? 5.055 16.781 19.016 1 98.12 201 LEU A CA 1
ATOM 1538 C C . LEU A 1 201 ? 6.254 17.453 19.688 1 98.12 201 LEU A C 1
ATOM 1540 O O . LEU A 1 201 ? 6.195 18.625 20.047 1 98.12 201 LEU A O 1
ATOM 1544 N N . GLN A 1 202 ? 7.32 16.719 19.828 1 96.88 202 GLN A N 1
ATOM 1545 C CA . GLN A 1 202 ? 8.531 17.281 20.406 1 96.88 202 GLN A CA 1
ATOM 1546 C C . GLN A 1 202 ? 9.305 18.094 19.375 1 96.88 202 GLN A C 1
ATOM 1548 O O . GLN A 1 202 ? 9.203 17.844 18.172 1 96.88 202 GLN A O 1
ATOM 1553 N N . PRO A 1 203 ? 10.117 19.062 19.875 1 96.69 203 PRO A N 1
ATOM 1554 C CA . PRO A 1 203 ? 10.859 19.906 18.938 1 96.69 203 PRO A CA 1
ATOM 1555 C C . PRO A 1 203 ? 11.789 19.109 18.031 1 96.69 203 PRO A C 1
ATOM 1557 O O . PRO A 1 203 ? 12.109 19.547 16.922 1 96.69 203 PRO A O 1
ATOM 1560 N N . ASN A 1 204 ? 12.18 17.953 18.484 1 96.88 204 ASN A N 1
ATOM 1561 C CA . ASN A 1 204 ? 13.102 17.156 17.688 1 96.88 204 ASN A CA 1
ATOM 1562 C C . ASN A 1 204 ? 12.367 16.344 16.625 1 96.88 204 ASN A C 1
ATOM 1564 O O . ASN A 1 204 ? 12.984 15.594 15.867 1 96.88 204 ASN A O 1
ATOM 1568 N N . GLY A 1 205 ? 11.047 16.375 16.609 1 97.88 205 GLY A N 1
ATOM 1569 C CA . GLY A 1 205 ? 10.289 15.781 15.508 1 97.88 205 GLY A CA 1
ATOM 1570 C C . GLY A 1 205 ? 9.672 14.445 15.859 1 97.88 205 GLY A C 1
ATOM 1571 O O . GLY A 1 205 ? 9.219 13.711 14.969 1 97.88 205 GLY A O 1
ATOM 1572 N N . ILE A 1 206 ? 9.594 14.117 17.109 1 98.19 206 ILE A N 1
ATOM 1573 C CA . ILE A 1 206 ? 9 12.859 17.547 1 98.19 206 ILE A CA 1
ATOM 1574 C C . ILE A 1 206 ? 7.598 13.117 18.094 1 98.19 206 ILE A C 1
ATOM 1576 O O . ILE A 1 206 ? 7.422 13.906 19.016 1 98.19 206 ILE A O 1
ATOM 1580 N N . LEU A 1 207 ? 6.625 12.555 17.516 1 97.56 207 LEU A N 1
ATOM 1581 C CA . LEU A 1 207 ? 5.238 12.609 17.953 1 97.56 207 LEU A CA 1
ATOM 1582 C C . LEU A 1 207 ? 4.934 11.477 18.938 1 97.56 207 LEU A C 1
ATOM 1584 O O . LEU A 1 207 ? 5.121 10.305 18.609 1 97.56 207 LEU A O 1
ATOM 1588 N N . SER A 1 208 ? 4.441 11.828 20.109 1 96.69 208 SER A N 1
ATOM 1589 C CA . SER A 1 208 ? 4.27 10.805 21.141 1 96.69 208 SER A CA 1
ATOM 1590 C C . SER A 1 208 ? 2.994 11.039 21.953 1 96.69 208 SER A C 1
ATOM 1592 O O . SER A 1 208 ? 2.475 12.156 21.984 1 96.69 208 SER A O 1
ATOM 1594 N N . ILE A 1 209 ? 2.547 10.008 22.5 1 96.12 209 ILE A N 1
ATOM 1595 C CA . ILE A 1 209 ? 1.458 10.078 23.469 1 96.12 209 ILE A CA 1
ATOM 1596 C C . ILE A 1 209 ? 2.012 9.898 24.891 1 96.12 209 ILE A C 1
ATOM 1598 O O . ILE A 1 209 ? 2.801 8.984 25.141 1 96.12 209 ILE A O 1
ATOM 1602 N N . PHE A 1 210 ? 1.623 10.781 25.734 1 95.25 210 PHE A N 1
ATOM 1603 C CA . PHE A 1 210 ? 1.978 10.734 27.156 1 95.25 210 PHE A CA 1
ATOM 1604 C C . PHE A 1 210 ? 0.756 10.406 28 1 95.25 210 PHE A C 1
ATOM 1606 O O . PHE A 1 210 ? -0.343 10.898 27.734 1 95.25 210 PHE A O 1
ATOM 1613 N N . ASP A 1 211 ? 0.98 9.609 28.906 1 94.88 211 ASP A N 1
ATOM 1614 C CA . ASP A 1 211 ? -0.074 9.266 29.844 1 94.88 211 ASP A CA 1
ATOM 1615 C C . ASP A 1 211 ? 0.514 8.766 31.172 1 94.88 211 ASP A C 1
ATOM 1617 O O . ASP A 1 211 ? 1.591 8.164 31.188 1 94.88 211 ASP A O 1
ATOM 1621 N N . GLU A 1 212 ? -0.235 9 32.25 1 93.31 212 GLU A N 1
ATOM 1622 C CA . GLU A 1 212 ? 0.245 8.617 33.562 1 93.31 212 GLU A CA 1
ATOM 1623 C C . GLU A 1 212 ? 0.401 7.102 33.688 1 93.31 212 GLU A C 1
ATOM 1625 O O . GLU A 1 212 ? 1.204 6.613 34.469 1 93.31 212 GLU A O 1
ATOM 1630 N N . THR A 1 213 ? -0.35 6.367 32.969 1 91.12 213 THR A N 1
ATOM 1631 C CA . THR A 1 213 ? -0.327 4.91 33.031 1 91.12 213 THR A CA 1
ATOM 1632 C C . THR A 1 213 ? 0.876 4.352 32.281 1 91.12 213 THR A C 1
ATOM 1634 O O . THR A 1 213 ? 1.219 3.176 32.406 1 91.12 213 THR A O 1
ATOM 1637 N N . LEU A 1 214 ? 1.517 5.129 31.469 1 92 214 LEU A N 1
ATOM 1638 C CA . LEU A 1 214 ? 2.648 4.676 30.656 1 92 214 LEU A CA 1
ATOM 1639 C C . LEU A 1 214 ? 3.967 4.969 31.375 1 92 214 LEU A C 1
ATOM 1641 O O . LEU A 1 214 ? 4.16 6.059 31.906 1 92 214 LEU A O 1
ATOM 1645 N N . SER A 1 215 ? 4.848 3.959 31.422 1 92.56 215 SER A N 1
ATOM 1646 C CA . SER A 1 215 ? 6.176 4.164 32 1 92.56 215 SER A CA 1
ATOM 1647 C C . SER A 1 215 ? 7.02 5.086 31.125 1 92.56 215 SER A C 1
ATOM 1649 O O . SER A 1 215 ? 7.898 5.793 31.625 1 92.56 215 SER A O 1
ATOM 1651 N N . SER A 1 216 ? 6.816 5.023 29.859 1 94.06 216 SER A N 1
ATOM 1652 C CA . SER A 1 216 ? 7.445 5.902 28.875 1 94.06 216 SER A CA 1
ATOM 1653 C C . SER A 1 216 ? 6.457 6.316 27.781 1 94.06 216 SER A C 1
ATOM 1655 O O . SER A 1 216 ? 5.438 5.656 27.594 1 94.06 216 SER A O 1
ATOM 1657 N N . ALA A 1 217 ? 6.738 7.461 27.203 1 94.5 217 ALA A N 1
ATOM 1658 C CA . ALA A 1 217 ? 5.852 7.945 26.141 1 94.5 217 ALA A CA 1
ATOM 1659 C C . ALA A 1 217 ? 5.73 6.922 25.016 1 94.5 217 ALA A C 1
ATOM 1661 O O . ALA A 1 217 ? 6.695 6.227 24.688 1 94.5 217 ALA A O 1
ATOM 1662 N N . ALA A 1 218 ? 4.547 6.758 24.516 1 95.12 218 ALA A N 1
ATOM 1663 C CA . ALA A 1 218 ? 4.336 5.914 23.344 1 95.12 218 ALA A CA 1
ATOM 1664 C C . ALA A 1 218 ? 4.617 6.684 22.047 1 95.12 218 ALA A C 1
ATOM 1666 O O . ALA A 1 218 ? 3.893 7.621 21.719 1 95.12 218 ALA A O 1
ATOM 1667 N N . ILE A 1 219 ? 5.613 6.262 21.312 1 96.38 219 ILE A N 1
ATOM 1668 C CA . ILE A 1 219 ? 6 6.965 20.109 1 96.38 219 ILE A CA 1
ATOM 1669 C C . ILE A 1 219 ? 5.031 6.617 18.969 1 96.38 219 ILE A C 1
ATOM 1671 O O . ILE A 1 219 ? 4.781 5.438 18.703 1 96.38 219 ILE A O 1
ATOM 1675 N N . ILE A 1 220 ? 4.52 7.59 18.344 1 96.62 220 ILE A N 1
ATOM 1676 C CA . ILE A 1 220 ? 3.566 7.426 17.25 1 96.62 220 ILE A CA 1
ATOM 1677 C C . ILE A 1 220 ? 4.293 7.547 15.914 1 96.62 220 ILE A C 1
ATOM 1679 O O . ILE A 1 220 ? 4.051 6.758 15 1 96.62 220 ILE A O 1
ATOM 1683 N N . ALA A 1 221 ? 5.168 8.547 15.828 1 97.81 221 ALA A N 1
ATOM 1684 C CA . ALA A 1 221 ? 5.836 8.758 14.547 1 97.81 221 ALA A CA 1
ATOM 1685 C C . ALA A 1 221 ? 7.094 9.602 14.719 1 97.81 221 ALA A C 1
ATOM 1687 O O . ALA A 1 221 ? 7.113 10.547 15.516 1 97.81 221 ALA A O 1
ATOM 1688 N N . TYR A 1 222 ? 8.07 9.305 13.938 1 98.69 222 TYR A N 1
ATOM 1689 C CA . TYR A 1 222 ? 9.234 10.164 13.719 1 98.69 222 TYR A CA 1
ATOM 1690 C C . TYR A 1 222 ? 9.078 10.969 12.438 1 98.69 222 TYR A C 1
ATOM 1692 O O . TYR A 1 222 ? 8.75 10.422 11.383 1 98.69 222 TYR A O 1
ATOM 1700 N N . SER A 1 223 ? 9.25 12.266 12.578 1 98.69 223 SER A N 1
ATOM 1701 C CA . SER A 1 223 ? 9.438 12.984 11.32 1 98.69 223 SER A CA 1
ATOM 1702 C C . SER A 1 223 ? 10.688 12.5 10.586 1 98.69 223 SER A C 1
ATOM 1704 O O . SER A 1 223 ? 11.633 12.016 11.211 1 98.69 223 SER A O 1
ATOM 1706 N N . SER A 1 224 ? 10.672 12.57 9.281 1 98.75 224 SER A N 1
ATOM 1707 C CA . SER A 1 224 ? 11.797 12.055 8.508 1 98.75 224 SER A CA 1
ATOM 1708 C C . SER A 1 224 ? 13.086 12.789 8.859 1 98.75 224 SER A C 1
ATOM 1710 O O . SER A 1 224 ? 14.18 12.242 8.719 1 98.75 224 SER A O 1
ATOM 1712 N N . ASP A 1 225 ? 12.969 14.023 9.344 1 98.44 225 ASP A N 1
ATOM 1713 C CA . ASP A 1 225 ? 14.141 14.812 9.695 1 98.44 225 ASP A CA 1
ATOM 1714 C C . ASP A 1 225 ? 14.289 14.945 11.203 1 98.44 225 ASP A C 1
ATOM 1716 O O . ASP A 1 225 ? 14.789 15.953 11.703 1 98.44 225 ASP A O 1
ATOM 1720 N N . TYR A 1 226 ? 13.781 14.031 11.953 1 98.38 226 TYR A N 1
ATOM 1721 C CA . TYR A 1 226 ? 13.859 14.125 13.414 1 98.38 226 TYR A CA 1
ATOM 1722 C C . TYR A 1 226 ? 15.305 14.25 13.875 1 98.38 226 TYR A C 1
ATOM 1724 O O . TYR A 1 226 ? 16.219 13.68 13.258 1 98.38 226 TYR A O 1
ATOM 1732 N N . ALA A 1 227 ? 15.508 15.078 14.859 1 96.81 227 ALA A N 1
ATOM 1733 C CA . ALA A 1 227 ? 16.781 15.289 15.539 1 96.81 227 ALA A CA 1
ATOM 1734 C C . ALA A 1 227 ? 17.781 16.016 14.633 1 96.81 227 ALA A C 1
ATOM 1736 O O . ALA A 1 227 ? 18.969 16.062 14.93 1 96.81 227 ALA A O 1
ATOM 1737 N N . GLU A 1 228 ? 17.266 16.516 13.5 1 96.44 228 GLU A N 1
ATOM 1738 C CA . GLU A 1 228 ? 18.141 17.234 12.578 1 96.44 228 GLU A CA 1
ATOM 1739 C C . GLU A 1 228 ? 17.859 18.734 12.586 1 96.44 228 GLU A C 1
ATOM 1741 O O . GLU A 1 228 ? 16.703 19.141 12.734 1 96.44 228 GLU A O 1
ATOM 1746 N N . GLY A 1 229 ? 18.953 19.5 12.289 1 89.31 229 GLY A N 1
ATOM 1747 C CA . GLY A 1 229 ? 18.812 20.938 12.133 1 89.31 229 GLY A CA 1
ATOM 1748 C C . GLY A 1 229 ? 18.719 21.688 13.453 1 89.31 229 GLY A C 1
ATOM 1749 O O . GLY A 1 229 ? 18.25 21.125 14.445 1 89.31 229 GLY A O 1
ATOM 1750 N N . SER A 1 230 ? 19.312 22.938 13.234 1 86.19 230 SER A N 1
ATOM 1751 C CA . SER A 1 230 ? 19.219 23.875 14.344 1 86.19 230 SER A CA 1
ATOM 1752 C C . SER A 1 230 ? 18.25 25.016 14.023 1 86.19 230 SER A C 1
ATOM 1754 O O . SER A 1 230 ? 18.109 25.406 12.859 1 86.19 230 SER A O 1
ATOM 1756 N N . ASP A 1 231 ? 17.25 25.312 14.734 1 93 231 ASP A N 1
ATOM 1757 C CA . ASP A 1 231 ? 16.281 26.406 14.602 1 93 231 ASP A CA 1
ATOM 1758 C C . ASP A 1 231 ? 15.203 26.062 13.578 1 93 231 ASP A C 1
ATOM 1760 O O . ASP A 1 231 ? 14.961 26.828 12.648 1 93 231 ASP A O 1
ATOM 1764 N N . VAL A 1 232 ? 14.805 24.953 13.539 1 96.31 232 VAL A N 1
ATOM 1765 C CA . VAL A 1 232 ? 13.742 24.438 12.688 1 96.31 232 VAL A CA 1
ATOM 1766 C C . VAL A 1 232 ? 12.461 24.25 13.508 1 96.31 232 VAL A C 1
ATOM 1768 O O . VAL A 1 232 ? 12.5 23.688 14.609 1 96.31 232 VAL A O 1
ATOM 1771 N N . LEU A 1 233 ? 11.43 24.797 13.008 1 98 233 LEU A N 1
ATOM 1772 C CA . LEU A 1 233 ? 10.125 24.5 13.602 1 98 233 LEU A CA 1
ATOM 1773 C C . LEU A 1 233 ? 9.492 23.281 12.945 1 98 233 LEU A C 1
ATOM 1775 O O . LEU A 1 233 ? 9.43 23.188 11.719 1 98 233 LEU A O 1
ATOM 1779 N N . ARG A 1 234 ? 9.109 22.375 13.742 1 98.38 234 ARG A N 1
ATOM 1780 C CA . ARG A 1 234 ? 8.289 21.25 13.289 1 98.38 234 ARG A CA 1
ATOM 1781 C C . ARG A 1 234 ? 6.887 21.328 13.883 1 98.38 234 ARG A C 1
ATOM 1783 O O . ARG A 1 234 ? 6.719 21.688 15.055 1 98.38 234 ARG A O 1
ATOM 1790 N N . PHE A 1 235 ? 5.93 21.078 13.047 1 98.69 235 PHE A N 1
ATOM 1791 C CA . PHE A 1 235 ? 4.559 21.172 13.539 1 98.69 235 PHE A CA 1
ATOM 1792 C C . PHE A 1 235 ? 3.662 20.156 12.852 1 98.69 235 PHE A C 1
ATOM 1794 O O . PHE A 1 235 ? 3.979 19.672 11.766 1 98.69 235 PHE A O 1
ATOM 1801 N N . LEU A 1 236 ? 2.66 19.75 13.547 1 98.75 236 LEU A N 1
ATOM 1802 C CA . LEU A 1 236 ? 1.647 18.828 13.062 1 98.75 236 LEU A CA 1
ATOM 1803 C C . LEU A 1 236 ? 0.439 19.578 12.508 1 98.75 236 LEU A C 1
ATOM 1805 O O . LEU A 1 236 ? -0.057 20.516 13.141 1 98.75 236 LEU A O 1
ATOM 1809 N N . ARG A 1 237 ? -0.006 19.203 11.289 1 98.75 237 ARG A N 1
ATOM 1810 C CA . ARG A 1 237 ? -1.124 19.938 10.703 1 98.75 237 ARG A CA 1
ATOM 1811 C C . ARG A 1 237 ? -2.096 18.984 10.008 1 98.75 237 ARG A C 1
ATOM 1813 O O . ARG A 1 237 ? -1.677 18.047 9.328 1 98.75 237 ARG A O 1
ATOM 1820 N N . LEU A 1 238 ? -3.377 19.203 10.227 1 98.81 238 LEU A N 1
ATOM 1821 C CA . LEU A 1 238 ? -4.426 18.594 9.406 1 98.81 238 LEU A CA 1
ATOM 1822 C C . LEU A 1 238 ? -4.707 19.453 8.18 1 98.81 238 LEU A C 1
ATOM 1824 O O . LEU A 1 238 ? -5.293 20.531 8.281 1 98.81 238 LEU A O 1
ATOM 1828 N N . ASP A 1 239 ? -4.32 18.984 7.051 1 98.31 239 ASP A N 1
ATOM 1829 C CA . ASP A 1 239 ? -4.449 19.75 5.816 1 98.31 239 ASP A CA 1
ATOM 1830 C C . ASP A 1 239 ? -5.863 19.641 5.25 1 98.31 239 ASP A C 1
ATOM 1832 O O . ASP A 1 239 ? -6.629 18.75 5.637 1 98.31 239 ASP A O 1
ATOM 1836 N N . SER A 1 240 ? -6.121 20.516 4.297 1 96.81 240 SER A N 1
ATOM 1837 C CA . SER A 1 240 ? -7.453 20.578 3.705 1 96.81 240 SER A CA 1
ATOM 1838 C C . SER A 1 240 ? -7.73 19.344 2.846 1 96.81 240 SER A C 1
ATOM 1840 O O . SER A 1 240 ? -8.875 19.094 2.463 1 96.81 240 SER A O 1
ATOM 1842 N N . ASP A 1 241 ? -6.699 18.578 2.52 1 97.88 241 ASP A N 1
ATOM 1843 C CA . ASP A 1 241 ? -6.883 17.359 1.729 1 97.88 241 ASP A CA 1
ATOM 1844 C C . ASP A 1 241 ? -7.156 16.156 2.627 1 97.88 241 ASP A C 1
ATOM 1846 O O . ASP A 1 241 ? -7.223 15.023 2.148 1 97.88 241 ASP A O 1
ATOM 1850 N N . GLY A 1 242 ? -7.266 16.391 3.904 1 98.62 242 GLY A N 1
ATOM 1851 C CA . GLY A 1 242 ? -7.734 15.375 4.836 1 98.62 242 GLY A CA 1
ATOM 1852 C C . GLY A 1 242 ? -6.609 14.562 5.453 1 98.62 242 GLY A C 1
ATOM 1853 O O . GLY A 1 242 ? -6.852 13.656 6.254 1 98.62 242 GLY A O 1
ATOM 1854 N N . ASN A 1 243 ? -5.402 14.836 5.164 1 98.81 243 ASN A N 1
ATOM 1855 C CA . ASN A 1 243 ? -4.27 14.109 5.723 1 98.81 243 ASN A CA 1
ATOM 1856 C C . ASN A 1 243 ? -3.637 14.867 6.887 1 98.81 243 ASN A C 1
ATOM 1858 O O . ASN A 1 243 ? -3.703 16.094 6.945 1 98.81 243 ASN A O 1
ATOM 1862 N N . LEU A 1 244 ? -3.154 14.141 7.848 1 98.81 244 LEU A N 1
ATOM 1863 C CA . LEU A 1 244 ? -2.389 14.68 8.961 1 98.81 244 LEU A CA 1
ATOM 1864 C C . LEU A 1 244 ? -0.89 14.539 8.719 1 98.81 244 LEU A C 1
ATOM 1866 O O . LEU A 1 244 ? -0.404 13.43 8.461 1 98.81 244 LEU A O 1
ATOM 1870 N N . ARG A 1 245 ? -0.16 15.68 8.812 1 98.81 245 ARG A N 1
ATOM 1871 C CA . ARG A 1 245 ? 1.248 15.625 8.43 1 98.81 245 ARG A CA 1
ATOM 1872 C C . ARG A 1 245 ? 2.115 16.391 9.422 1 98.81 245 ARG A C 1
ATOM 1874 O O . ARG A 1 245 ? 1.645 17.328 10.078 1 98.81 245 ARG A O 1
ATOM 1881 N N . ILE A 1 246 ? 3.318 15.938 9.586 1 98.81 246 ILE A N 1
ATOM 1882 C CA . ILE A 1 246 ? 4.355 16.75 10.219 1 98.81 246 ILE A CA 1
ATOM 1883 C C . ILE A 1 246 ? 5.125 17.531 9.156 1 98.81 246 ILE A C 1
ATOM 1885 O O . ILE A 1 246 ? 5.547 16.969 8.148 1 98.81 246 ILE A O 1
ATOM 1889 N N . TYR A 1 247 ? 5.27 18.812 9.438 1 98.75 247 TYR A N 1
ATOM 1890 C CA . TYR A 1 247 ? 6.043 19.688 8.578 1 98.75 247 TYR A CA 1
ATOM 1891 C C . TYR A 1 247 ? 7.25 20.266 9.312 1 98.75 247 TYR A C 1
ATOM 1893 O O . TYR A 1 247 ? 7.27 20.297 10.547 1 98.75 247 TYR A O 1
ATOM 1901 N N . SER A 1 248 ? 8.203 20.656 8.539 1 98.31 248 SER A N 1
ATOM 1902 C CA . SER A 1 248 ? 9.344 21.406 9.078 1 98.31 248 SER A CA 1
ATOM 1903 C C . SER A 1 248 ? 9.586 22.688 8.289 1 98.31 248 SER A C 1
ATOM 1905 O O . SER A 1 248 ? 9.281 22.75 7.098 1 98.31 248 SER A O 1
ATOM 1907 N N . SER A 1 249 ? 10.031 23.719 8.992 1 98.19 249 SER A N 1
ATOM 1908 C CA . SER A 1 249 ? 10.391 24.984 8.391 1 98.19 249 SER A CA 1
ATOM 1909 C C . SER A 1 249 ? 11.586 25.609 9.094 1 98.19 249 SER A C 1
ATOM 1911 O O . SER A 1 249 ? 11.578 25.781 10.32 1 98.19 249 SER A O 1
ATOM 1913 N N . ALA A 1 250 ? 12.562 25.953 8.32 1 97.31 250 ALA A N 1
ATOM 1914 C CA . ALA A 1 250 ? 13.703 26.672 8.891 1 97.31 250 ALA A CA 1
ATOM 1915 C C . ALA A 1 250 ? 13.352 28.141 9.156 1 97.31 250 ALA A C 1
ATOM 1917 O O . ALA A 1 250 ? 12.648 28.766 8.359 1 97.31 250 ALA A O 1
ATOM 1918 N N . ARG A 1 251 ? 13.898 28.656 10.211 1 96.88 251 ARG A N 1
ATOM 1919 C CA . ARG A 1 251 ? 13.57 30.016 10.641 1 96.88 251 ARG A CA 1
ATOM 1920 C C . ARG A 1 251 ? 13.875 31.016 9.539 1 96.88 251 ARG A C 1
ATOM 1922 O O . ARG A 1 251 ? 14.953 30.984 8.938 1 96.88 251 ARG A O 1
ATOM 1929 N N . GLY A 1 252 ? 12.938 31.797 9.234 1 96.75 252 GLY A N 1
ATOM 1930 C CA . GLY A 1 252 ? 13.133 32.938 8.336 1 96.75 252 GLY A CA 1
ATOM 1931 C C . GLY A 1 252 ? 12.945 32.562 6.875 1 96.75 252 GLY A C 1
ATOM 1932 O O . GLY A 1 252 ? 12.898 33.438 6.012 1 96.75 252 GLY A O 1
ATOM 1933 N N . THR A 1 253 ? 12.797 31.297 6.465 1 96.25 253 THR A N 1
ATOM 1934 C CA . THR A 1 253 ? 12.805 30.891 5.066 1 96.25 253 THR A CA 1
ATOM 1935 C C . THR A 1 253 ? 11.398 30.922 4.484 1 96.25 253 THR A C 1
ATOM 1937 O O . THR A 1 253 ? 11.219 31.141 3.285 1 96.25 253 THR A O 1
ATOM 1940 N N . GLY A 1 254 ? 10.43 30.578 5.312 1 97.25 254 GLY A N 1
ATOM 1941 C CA . GLY A 1 254 ? 9.062 30.453 4.836 1 97.25 254 GLY A CA 1
ATOM 1942 C C . GLY A 1 254 ? 8.797 29.172 4.09 1 97.25 254 GLY A C 1
ATOM 1943 O O . GLY A 1 254 ? 7.668 28.906 3.674 1 97.25 254 GLY A O 1
ATOM 1944 N N . THR A 1 255 ? 9.82 28.391 3.877 1 97.38 255 THR A N 1
ATOM 1945 C CA . THR A 1 255 ? 9.688 27.125 3.174 1 97.38 255 THR A CA 1
ATOM 1946 C C . THR A 1 255 ? 9.172 26.031 4.113 1 97.38 255 THR A C 1
ATOM 1948 O O . THR A 1 255 ? 9.664 25.891 5.234 1 97.38 255 THR A O 1
ATOM 1951 N N . VAL A 1 256 ? 8.148 25.359 3.68 1 98.25 256 VAL A N 1
ATOM 1952 C CA . VAL A 1 256 ? 7.551 24.281 4.465 1 98.25 256 VAL A CA 1
ATOM 1953 C C . VAL A 1 256 ? 7.77 22.938 3.764 1 98.25 256 VAL A C 1
ATOM 1955 O O . VAL A 1 256 ? 7.465 22.797 2.578 1 98.25 256 VAL A O 1
ATOM 1958 N N . THR A 1 257 ? 8.305 21.969 4.453 1 97.88 257 THR A N 1
ATOM 1959 C CA . THR A 1 257 ? 8.617 20.656 3.881 1 97.88 257 THR A CA 1
ATOM 1960 C C . THR A 1 257 ? 7.852 19.547 4.602 1 97.88 257 THR A C 1
ATOM 1962 O O . THR A 1 257 ? 7.84 19.5 5.836 1 97.88 257 THR A O 1
ATOM 1965 N N . LYS A 1 258 ? 7.195 18.672 3.818 1 98.25 258 LYS A N 1
ATOM 1966 C CA . LYS A 1 258 ? 6.504 17.516 4.387 1 98.25 258 LYS A CA 1
ATOM 1967 C C . LYS A 1 258 ? 7.5 16.5 4.93 1 98.25 258 LYS A C 1
ATOM 1969 O O . LYS A 1 258 ? 8.453 16.125 4.246 1 98.25 258 LYS A O 1
ATOM 1974 N N . ARG A 1 259 ? 7.238 16.031 6.168 1 98.69 259 ARG A N 1
ATOM 1975 C CA . ARG A 1 259 ? 8.219 15.164 6.797 1 98.69 259 ARG A CA 1
ATOM 1976 C C . ARG A 1 259 ? 7.574 13.867 7.27 1 98.69 259 ARG A C 1
ATOM 1978 O O . ARG A 1 259 ? 8.273 12.891 7.574 1 98.69 259 ARG A O 1
ATOM 1985 N N . TRP A 1 260 ? 6.281 13.805 7.312 1 98.75 260 TRP A N 1
ATOM 1986 C CA . TRP A 1 260 ? 5.516 12.602 7.648 1 98.75 260 TRP A CA 1
ATOM 1987 C C . TRP A 1 260 ? 4.039 12.789 7.32 1 98.75 260 TRP A C 1
ATOM 1989 O O . TRP A 1 260 ? 3.502 13.891 7.445 1 98.75 260 TRP A O 1
ATOM 1999 N N . ALA A 1 261 ? 3.371 11.758 6.977 1 98.69 261 ALA A N 1
ATOM 2000 C CA . ALA A 1 261 ? 1.926 11.75 6.77 1 98.69 261 ALA A CA 1
ATOM 2001 C C . ALA A 1 261 ? 1.279 10.539 7.434 1 98.69 261 ALA A C 1
ATOM 2003 O O . ALA A 1 261 ? 1.813 9.43 7.367 1 98.69 261 ALA A O 1
ATOM 2004 N N . ALA A 1 262 ? 0.202 10.766 8.055 1 98.5 262 ALA A N 1
ATOM 2005 C CA . ALA A 1 262 ? -0.529 9.672 8.688 1 98.5 262 ALA A CA 1
ATOM 2006 C C . ALA A 1 262 ? -0.984 8.641 7.656 1 98.5 262 ALA A C 1
ATOM 2008 O O . ALA A 1 262 ? -0.96 7.438 7.918 1 98.5 262 ALA A O 1
ATOM 2009 N N . ILE A 1 263 ? -1.375 9.133 6.547 1 98.25 263 ILE A N 1
ATOM 2010 C CA . ILE A 1 263 ? -1.788 8.273 5.441 1 98.25 263 ILE A CA 1
ATOM 2011 C C . ILE A 1 263 ? -0.83 8.453 4.266 1 98.25 263 ILE A C 1
ATOM 2013 O O . ILE A 1 263 ? -0.935 9.43 3.512 1 98.25 263 ILE A O 1
ATOM 2017 N N . PRO A 1 264 ? -0.003 7.512 4.055 1 97.5 264 PRO A N 1
ATOM 2018 C CA . PRO A 1 264 ? 1.025 7.684 3.027 1 97.5 264 PRO A CA 1
ATOM 2019 C C . PRO A 1 264 ? 0.44 7.816 1.625 1 97.5 264 PRO A C 1
ATOM 2021 O O . PRO A 1 264 ? 0.889 8.664 0.843 1 97.5 264 PRO A O 1
ATOM 2024 N N . ASP A 1 265 ? -0.547 7.035 1.296 1 97.69 265 ASP A N 1
ATOM 2025 C CA . ASP A 1 265 ? -1.221 7.137 0.005 1 97.69 265 ASP A CA 1
ATOM 2026 C C . ASP A 1 265 ? -2.396 8.109 0.075 1 97.69 265 ASP A C 1
ATOM 2028 O O . ASP A 1 265 ? -3.473 7.758 0.564 1 97.69 265 ASP A O 1
ATOM 2032 N N . GLN A 1 266 ? -2.174 9.273 -0.49 1 98.25 266 GLN A N 1
ATOM 2033 C CA . GLN A 1 266 ? -3.186 10.32 -0.417 1 98.25 266 GLN A CA 1
ATOM 2034 C C . GLN A 1 266 ? -4.512 9.852 -1.002 1 98.25 266 GLN A C 1
ATOM 2036 O O . GLN A 1 266 ? -5.578 10.297 -0.58 1 98.25 266 GLN A O 1
ATOM 2041 N N . CYS A 1 267 ? -4.477 8.891 -1.892 1 98.44 267 CYS A N 1
ATOM 2042 C CA . CYS A 1 267 ? -5.695 8.414 -2.539 1 98.44 267 CYS A CA 1
ATOM 2043 C C . CYS A 1 267 ? -6.527 7.57 -1.581 1 98.44 267 CYS A C 1
ATOM 2045 O O . CYS A 1 267 ? -7.691 7.277 -1.857 1 98.44 267 CYS A O 1
ATOM 2047 N N . GLN A 1 268 ? -6.004 7.297 -0.465 1 98.31 268 GLN A N 1
ATOM 2048 C CA . GLN A 1 268 ? -6.746 6.492 0.503 1 98.31 268 GLN A CA 1
ATOM 2049 C C . GLN A 1 268 ? -7.461 7.379 1.518 1 98.31 268 GLN A C 1
ATOM 2051 O O . GLN A 1 268 ? -8.109 6.879 2.438 1 98.31 268 GLN A O 1
ATOM 2056 N N . VAL A 1 269 ? -7.301 8.672 1.405 1 98.69 269 VAL A N 1
ATOM 2057 C CA . VAL A 1 269 ? -8.055 9.609 2.234 1 98.69 269 VAL A CA 1
ATOM 2058 C C . VAL A 1 269 ? -9.5 9.68 1.745 1 98.69 269 VAL A C 1
ATOM 2060 O O . VAL A 1 269 ? -9.758 9.977 0.577 1 98.69 269 VAL A O 1
ATOM 2063 N N . TYR A 1 270 ? -10.43 9.422 2.656 1 98.38 270 TYR A N 1
ATOM 2064 C CA . TYR A 1 270 ? -11.852 9.391 2.322 1 98.38 270 TYR A CA 1
ATOM 2065 C C . TYR A 1 270 ? -12.328 10.758 1.844 1 98.38 270 TYR A C 1
ATOM 2067 O O . TYR A 1 270 ? -12.016 11.781 2.461 1 98.38 270 TYR A O 1
ATOM 2075 N N . GLY A 1 271 ? -12.961 10.766 0.686 1 97.38 271 GLY A N 1
ATOM 2076 C CA . GLY A 1 271 ? -13.602 11.977 0.193 1 97.38 271 GLY A CA 1
ATOM 2077 C C . GLY A 1 271 ? -12.656 12.898 -0.548 1 97.38 271 GLY A C 1
ATOM 2078 O O . GLY A 1 271 ? -13.047 13.984 -0.971 1 97.38 271 GLY A O 1
ATOM 2079 N N . TYR A 1 272 ? -11.43 12.523 -0.728 1 98.31 272 TYR A N 1
ATOM 2080 C CA . TYR A 1 272 ? -10.43 13.391 -1.338 1 98.31 272 TYR A CA 1
ATOM 2081 C C . TYR A 1 272 ? -10.867 13.852 -2.723 1 98.31 272 TYR A C 1
ATOM 2083 O O . TYR A 1 272 ? -10.734 15.023 -3.064 1 98.31 272 TYR A O 1
ATOM 2091 N N . CYS A 1 273 ? -11.375 12.93 -3.541 1 98.38 273 CYS A N 1
ATOM 2092 C CA . CYS A 1 273 ? -11.773 13.266 -4.902 1 98.38 273 CYS A CA 1
ATOM 2093 C C . CYS A 1 273 ? -13.281 13.484 -4.988 1 98.38 273 CYS A C 1
ATOM 2095 O O . CYS A 1 273 ? -13.859 13.43 -6.074 1 98.38 273 CYS A O 1
ATOM 2097 N N . GLY A 1 274 ? -13.961 13.656 -3.836 1 97.94 274 GLY A N 1
ATOM 2098 C CA . GLY A 1 274 ? -15.391 13.945 -3.842 1 97.94 274 GLY A CA 1
ATOM 2099 C C . GLY A 1 274 ? -16.234 12.758 -4.238 1 97.94 274 GLY A C 1
ATOM 2100 O O . GLY A 1 274 ? -15.719 11.664 -4.453 1 97.94 274 GLY A O 1
ATOM 2101 N N . ASN A 1 275 ? -17.531 13.023 -4.305 1 97.69 275 ASN A N 1
ATOM 2102 C CA . ASN A 1 275 ? -18.5 11.977 -4.637 1 97.69 275 ASN A CA 1
ATOM 2103 C C . ASN A 1 275 ? -18.297 11.477 -6.07 1 97.69 275 ASN A C 1
ATOM 2105 O O . ASN A 1 275 ? -18.141 12.281 -6.992 1 97.69 275 ASN A O 1
ATOM 2109 N N . MET A 1 276 ? -18.281 10.156 -6.219 1 97.81 276 MET A N 1
ATOM 2110 C CA . MET A 1 276 ? -18.141 9.445 -7.488 1 97.81 276 MET A CA 1
ATOM 2111 C C . MET A 1 276 ? -16.781 9.727 -8.117 1 97.81 276 MET A C 1
ATOM 2113 O O . MET A 1 276 ? -16.578 9.477 -9.312 1 97.81 276 MET A O 1
ATOM 2117 N N . GLY A 1 277 ? -15.867 10.344 -7.383 1 98.38 277 GLY A N 1
ATOM 2118 C CA . GLY A 1 277 ? -14.516 10.594 -7.875 1 98.38 277 GLY A CA 1
ATOM 2119 C C . GLY A 1 277 ? -13.578 9.422 -7.66 1 98.38 277 GLY A C 1
ATOM 2120 O O . GLY A 1 277 ? -13.664 8.734 -6.641 1 98.38 277 GLY A O 1
ATOM 2121 N N . ILE A 1 278 ? -12.688 9.211 -8.57 1 98.38 278 ILE A N 1
ATOM 2122 C CA . ILE A 1 278 ? -11.664 8.172 -8.484 1 98.38 278 ILE A CA 1
ATOM 2123 C C . ILE A 1 278 ? -10.281 8.828 -8.406 1 98.38 278 ILE A C 1
ATOM 2125 O O . ILE A 1 278 ? -9.883 9.562 -9.312 1 98.38 278 ILE A O 1
ATOM 2129 N N . CYS A 1 279 ? -9.625 8.586 -7.324 1 98.5 279 CYS A N 1
ATOM 2130 C CA . CYS A 1 279 ? -8.273 9.102 -7.109 1 98.5 279 CYS A CA 1
ATOM 2131 C C . CYS A 1 279 ? -7.23 8.18 -7.719 1 98.5 279 CYS A C 1
ATOM 2133 O O . CYS A 1 279 ? -7.348 6.957 -7.625 1 98.5 279 CYS A O 1
ATOM 2135 N N . GLY A 1 280 ? -6.211 8.703 -8.336 1 97.25 280 GLY A N 1
ATOM 2136 C CA . GLY A 1 280 ? -5.09 7.949 -8.875 1 97.25 280 GLY A CA 1
ATOM 2137 C C . GLY A 1 280 ? -3.867 8.805 -9.141 1 97.25 280 GLY A C 1
ATOM 2138 O O . GLY A 1 280 ? -3.793 9.945 -8.688 1 97.25 280 GLY A O 1
ATOM 2139 N N . TYR A 1 281 ? -2.877 8.234 -9.719 1 96.06 281 TYR A N 1
ATOM 2140 C CA . TYR A 1 281 ? -1.645 8.922 -10.086 1 96.06 281 TYR A CA 1
ATOM 2141 C C . TYR A 1 281 ? -1.365 8.773 -11.578 1 96.06 281 TYR A C 1
ATOM 2143 O O . TYR A 1 281 ? -1.855 7.836 -12.219 1 96.06 281 TYR A O 1
ATOM 2151 N N . ASN A 1 282 ? -0.696 9.695 -12.125 1 92.19 282 ASN A N 1
ATOM 2152 C CA . ASN A 1 282 ? -0.25 9.602 -13.508 1 92.19 282 ASN A CA 1
ATOM 2153 C C . ASN A 1 282 ? 1.228 9.961 -13.648 1 92.19 282 ASN A C 1
ATOM 2155 O O . ASN A 1 282 ? 1.889 10.281 -12.656 1 92.19 282 ASN A O 1
ATOM 2159 N N . ASP A 1 283 ? 1.782 9.836 -14.789 1 89.19 283 ASP A N 1
ATOM 2160 C CA . ASP A 1 283 ? 3.225 9.922 -15 1 89.19 283 ASP A CA 1
ATOM 2161 C C . ASP A 1 283 ? 3.695 11.375 -14.969 1 89.19 283 ASP A C 1
ATOM 2163 O O . ASP A 1 283 ? 4.898 11.641 -14.891 1 89.19 283 ASP A O 1
ATOM 2167 N N . SER A 1 284 ? 2.873 12.328 -14.914 1 81.81 284 SER A N 1
ATOM 2168 C CA . SER A 1 284 ? 3.246 13.727 -15.055 1 81.81 284 SER A CA 1
ATOM 2169 C C . SER A 1 284 ? 3.654 14.328 -13.719 1 81.81 284 SER A C 1
ATOM 2171 O O . SER A 1 284 ? 4.422 15.297 -13.672 1 81.81 284 SER A O 1
ATOM 2173 N N . SER A 1 285 ? 3.127 13.789 -12.695 1 85.62 285 SER A N 1
ATOM 2174 C CA . SER A 1 285 ? 3.404 14.336 -11.367 1 85.62 285 SER A CA 1
ATOM 2175 C C . SER A 1 285 ? 3.242 13.266 -10.289 1 85.62 285 SER A C 1
ATOM 2177 O O . SER A 1 285 ? 2.572 12.258 -10.508 1 85.62 285 SER A O 1
ATOM 2179 N N . SER A 1 286 ? 3.838 13.562 -9.172 1 90.31 286 SER A N 1
ATOM 2180 C CA . SER A 1 286 ? 3.686 12.664 -8.031 1 90.31 286 SER A CA 1
ATOM 2181 C C . SER A 1 286 ? 2.451 13.023 -7.211 1 90.31 286 SER A C 1
ATOM 2183 O O . SER A 1 286 ? 2.111 12.32 -6.254 1 90.31 286 SER A O 1
ATOM 2185 N N . ASP A 1 287 ? 1.785 14.055 -7.582 1 94.44 287 ASP A N 1
ATOM 2186 C CA . ASP A 1 287 ? 0.545 14.414 -6.902 1 94.44 287 ASP A CA 1
ATOM 2187 C C . ASP A 1 287 ? -0.631 13.602 -7.438 1 94.44 287 ASP A C 1
ATOM 2189 O O . ASP A 1 287 ? -0.689 13.289 -8.633 1 94.44 287 ASP A O 1
ATOM 2193 N N . PRO A 1 288 ? -1.544 13.281 -6.617 1 96.88 288 PRO A N 1
ATOM 2194 C CA . PRO A 1 288 ? -2.707 12.516 -7.074 1 96.88 288 PRO A CA 1
ATOM 2195 C C . PRO A 1 288 ? -3.615 13.328 -8 1 96.88 288 PRO A C 1
ATOM 2197 O O . PRO A 1 288 ? -3.637 14.555 -7.93 1 96.88 288 PRO A O 1
ATOM 2200 N N . VAL A 1 289 ? -4.289 12.648 -8.82 1 96.81 289 VAL A N 1
ATOM 2201 C CA . VAL A 1 289 ? -5.246 13.25 -9.742 1 96.81 289 VAL A CA 1
ATOM 2202 C C . VAL A 1 289 ? -6.633 12.648 -9.508 1 96.81 289 VAL A C 1
ATOM 2204 O O . VAL A 1 289 ? -6.758 11.484 -9.141 1 96.81 289 VAL A O 1
ATOM 2207 N N . CYS A 1 290 ? -7.668 13.461 -9.695 1 97.94 290 CYS A N 1
ATOM 2208 C CA . CYS A 1 290 ? -9.055 13.023 -9.555 1 97.94 290 CYS A CA 1
ATOM 2209 C C . CYS A 1 290 ? -9.742 12.945 -10.914 1 97.94 290 CYS A C 1
ATOM 2211 O O . CYS A 1 290 ? -9.695 13.898 -11.695 1 97.94 290 CYS A O 1
ATOM 2213 N N . LYS A 1 291 ? -10.406 11.812 -11.156 1 96.88 291 LYS A N 1
ATOM 2214 C CA . LYS A 1 291 ? -11.125 11.602 -12.414 1 96.88 291 LYS A CA 1
ATOM 2215 C C . LYS A 1 291 ? -12.508 11.016 -12.156 1 96.88 291 LYS A C 1
ATOM 2217 O O . LYS A 1 291 ? -12.781 10.5 -11.062 1 96.88 291 LYS A O 1
ATOM 2222 N N . CYS A 1 292 ? -13.344 11.188 -13.164 1 98.12 292 CYS A N 1
ATOM 2223 C CA . CYS A 1 292 ? -14.617 10.477 -13.117 1 98.12 292 CYS A CA 1
ATOM 2224 C C . CYS A 1 292 ? -14.453 9.031 -13.555 1 98.12 292 CYS A C 1
ATOM 2226 O O . CYS A 1 292 ? -13.516 8.695 -14.273 1 98.12 292 CYS A O 1
ATOM 2228 N N . PRO A 1 293 ? -15.352 8.156 -13.133 1 97.5 293 PRO A N 1
ATOM 2229 C CA . PRO A 1 293 ? -15.195 6.723 -13.406 1 97.5 293 PRO A CA 1
ATOM 2230 C C . PRO A 1 293 ? -15.289 6.402 -14.898 1 97.5 293 PRO A C 1
ATOM 2232 O O . PRO A 1 293 ? -14.695 5.422 -15.359 1 97.5 293 PRO A O 1
ATOM 2235 N N . SER A 1 294 ? -16.078 7.098 -15.594 1 97.25 294 SER A N 1
ATOM 2236 C CA . SER A 1 294 ? -16.297 6.867 -17.016 1 97.25 294 SER A CA 1
ATOM 2237 C C . SER A 1 294 ? -16.984 8.062 -17.672 1 97.25 294 SER A C 1
ATOM 2239 O O . SER A 1 294 ? -17.125 9.117 -17.047 1 97.25 294 SER A O 1
ATOM 2241 N N . GLN A 1 295 ? -17.359 7.852 -18.953 1 96.38 295 GLN A N 1
ATOM 2242 C CA . GLN A 1 295 ? -18.031 8.906 -19.703 1 96.38 295 GLN A CA 1
ATOM 2243 C C . GLN A 1 295 ? -19.5 9.039 -19.266 1 96.38 295 GLN A C 1
ATOM 2245 O O . GLN A 1 295 ? -20.203 9.953 -19.703 1 96.38 295 GLN A O 1
ATOM 2250 N N . HIS A 1 296 ? -19.922 8.18 -18.422 1 96.25 296 HIS A N 1
ATOM 2251 C CA . HIS A 1 296 ? -21.266 8.273 -17.891 1 96.25 296 HIS A CA 1
ATOM 2252 C C . HIS A 1 296 ? -21.359 9.359 -16.812 1 96.25 296 HIS A C 1
ATOM 2254 O O . HIS A 1 296 ? -22.453 9.68 -16.344 1 96.25 296 HIS A O 1
ATOM 2260 N N . PHE A 1 297 ? -20.219 9.914 -16.453 1 97.19 297 PHE A N 1
ATOM 2261 C CA . PHE A 1 297 ? -20.109 10.922 -15.398 1 97.19 297 PHE A CA 1
ATOM 2262 C C . PHE A 1 297 ? -19.453 12.188 -15.938 1 97.19 297 PHE A C 1
ATOM 2264 O O . PHE A 1 297 ? -18.75 12.148 -16.953 1 97.19 297 PHE A O 1
ATOM 2271 N N . GLU A 1 298 ? -19.703 13.281 -15.289 1 97.19 298 GLU A N 1
ATOM 2272 C CA . GLU A 1 298 ? -19.016 14.539 -15.578 1 97.19 298 GLU A CA 1
ATOM 2273 C C . GLU A 1 298 ? -18.609 15.258 -14.297 1 97.19 298 GLU A C 1
ATOM 2275 O O . GLU A 1 298 ? -19.25 15.102 -13.258 1 97.19 298 GLU A O 1
ATOM 2280 N N . MET A 1 299 ? -17.578 15.977 -14.367 1 97.69 299 MET A N 1
ATOM 2281 C CA . MET A 1 299 ? -17.062 16.688 -13.195 1 97.69 299 MET A CA 1
ATOM 2282 C C . MET A 1 299 ? -18.094 17.719 -12.711 1 97.69 299 MET A C 1
ATOM 2284 O O . MET A 1 299 ? -18.719 18.391 -13.516 1 97.69 299 MET A O 1
ATOM 2288 N N . ILE A 1 300 ? -18.266 17.812 -11.453 1 97.94 300 ILE A N 1
ATOM 2289 C CA . ILE A 1 300 ? -19.172 18.797 -10.867 1 97.94 300 ILE A CA 1
ATOM 2290 C C . ILE A 1 300 ? -18.609 20.203 -11.109 1 97.94 300 ILE A C 1
ATOM 2292 O O . ILE A 1 300 ? -19.375 21.125 -11.398 1 97.94 300 ILE A O 1
ATOM 2296 N N . ASP A 1 301 ? -17.281 20.359 -10.914 1 96.88 301 ASP A N 1
ATOM 2297 C CA . ASP A 1 301 ? -16.562 21.609 -11.117 1 96.88 301 ASP A CA 1
ATOM 2298 C C . ASP A 1 301 ? -15.305 21.391 -11.961 1 96.88 301 ASP A C 1
ATOM 2300 O O . ASP A 1 301 ? -14.367 20.734 -11.516 1 96.88 301 ASP A O 1
ATOM 2304 N N . GLY A 1 302 ? -15.211 21.938 -13.125 1 93.81 302 GLY A N 1
ATOM 2305 C CA . GLY A 1 302 ? -14.094 21.766 -14.039 1 93.81 302 GLY A CA 1
ATOM 2306 C C . GLY A 1 302 ? -12.805 22.359 -13.531 1 93.81 302 GLY A C 1
ATOM 2307 O O . GLY A 1 302 ? -11.719 22 -13.984 1 93.81 302 GLY A O 1
ATOM 2308 N N . ASN A 1 303 ? -12.867 23.328 -12.625 1 94.44 303 ASN A N 1
ATOM 2309 C CA . ASN A 1 303 ? -11.688 24.031 -12.125 1 94.44 303 ASN A CA 1
ATOM 2310 C C . ASN A 1 303 ? -11.18 23.406 -10.828 1 94.44 303 ASN A C 1
ATOM 2312 O O . ASN A 1 303 ? -10.133 23.797 -10.312 1 94.44 303 ASN A O 1
ATOM 2316 N N . ASP A 1 304 ? -11.961 22.5 -10.328 1 95.62 304 ASP A N 1
ATOM 2317 C CA . ASP A 1 304 ? -11.594 21.797 -9.094 1 95.62 304 ASP A CA 1
ATOM 2318 C C . ASP A 1 304 ? -12.008 20.328 -9.141 1 95.62 304 ASP A C 1
ATOM 2320 O O . ASP A 1 304 ? -13.125 19.984 -8.758 1 95.62 304 ASP A O 1
ATOM 2324 N N . SER A 1 305 ? -11.125 19.5 -9.469 1 95.12 305 SER A N 1
ATOM 2325 C CA . SER A 1 305 ? -11.414 18.094 -9.703 1 95.12 305 SER A CA 1
ATOM 2326 C C . SER A 1 305 ? -11.711 17.359 -8.398 1 95.12 305 SER A C 1
ATOM 2328 O O . SER A 1 305 ? -12.211 16.234 -8.406 1 95.12 305 SER A O 1
ATOM 2330 N N . ARG A 1 306 ? -11.492 17.984 -7.281 1 97.19 306 ARG A N 1
ATOM 2331 C CA . ARG A 1 306 ? -11.703 17.344 -5.988 1 97.19 306 ARG A CA 1
ATOM 2332 C C . ARG A 1 306 ? -13.172 17.406 -5.578 1 97.19 306 ARG A C 1
ATOM 2334 O O . ARG A 1 306 ? -13.562 16.797 -4.578 1 97.19 306 ARG A O 1
ATOM 2341 N N . LYS A 1 307 ? -13.992 18.109 -6.324 1 97.5 307 LYS A N 1
ATOM 2342 C CA . LYS A 1 307 ? -15.398 18.281 -5.973 1 97.5 307 LYS A CA 1
ATOM 2343 C C . LYS A 1 307 ? -16.219 17.062 -6.379 1 97.5 307 LYS A C 1
ATOM 2345 O O . LYS A 1 307 ? -17.406 16.969 -6.055 1 97.5 307 LYS A O 1
ATOM 2350 N N . GLY A 1 308 ? -15.594 16.172 -7.164 1 98.12 308 GLY A N 1
ATOM 2351 C CA . GLY A 1 308 ? -16.266 14.93 -7.52 1 98.12 308 GLY A CA 1
ATOM 2352 C C . GLY A 1 308 ? -16.953 14.984 -8.867 1 98.12 308 GLY A C 1
ATOM 2353 O O . GLY A 1 308 ? -16.641 15.844 -9.695 1 98.12 308 GLY A O 1
ATOM 2354 N N . CYS A 1 309 ? -17.766 13.984 -9.078 1 98.12 309 CYS A N 1
ATOM 2355 C CA . CYS A 1 309 ? -18.469 13.805 -10.344 1 98.12 309 CYS A CA 1
ATOM 2356 C C . CYS A 1 309 ? -19.969 13.633 -10.117 1 98.12 309 CYS A C 1
ATOM 2358 O O . CYS A 1 309 ? -20.391 13.305 -9.016 1 98.12 309 CYS A O 1
ATOM 2360 N N . LYS A 1 310 ? -20.703 13.961 -11.141 1 96.75 310 LYS A N 1
ATOM 2361 C CA . LYS A 1 310 ? -22.141 13.664 -11.164 1 96.75 310 LYS A CA 1
ATOM 2362 C C . LYS A 1 310 ? -22.5 12.781 -12.359 1 96.75 310 LYS A C 1
ATOM 2364 O O . LYS A 1 310 ? -21.828 12.82 -13.391 1 96.75 310 LYS A O 1
ATOM 2369 N N . ARG A 1 311 ? -23.547 12.008 -12.172 1 95.25 311 ARG A N 1
ATOM 2370 C CA . ARG A 1 311 ? -24.031 11.172 -13.266 1 95.25 311 ARG A CA 1
ATOM 2371 C C . ARG A 1 311 ? -24.656 12.023 -14.367 1 95.25 311 ARG A C 1
ATOM 2373 O O . ARG A 1 311 ? -25.375 12.984 -14.094 1 95.25 311 ARG A O 1
ATOM 2380 N N . LYS A 1 312 ? -24.328 11.617 -15.586 1 95.06 312 LYS A N 1
ATOM 2381 C CA . LYS A 1 312 ? -25.016 12.281 -16.688 1 95.06 312 LYS A CA 1
ATOM 2382 C C . LYS A 1 312 ? -26.469 11.844 -16.781 1 95.06 312 LYS A C 1
ATOM 2384 O O . LYS A 1 312 ? -27.344 12.633 -17.172 1 95.06 312 LYS A O 1
ATOM 2389 N N . MET A 1 313 ? -26.641 10.602 -16.453 1 93.06 313 MET A N 1
ATOM 2390 C CA . MET A 1 313 ? -27.984 10.039 -16.391 1 93.06 313 MET A CA 1
ATOM 2391 C C . MET A 1 313 ? -28.188 9.242 -15.109 1 93.06 313 MET A C 1
ATOM 2393 O O . MET A 1 313 ? -27.438 8.297 -14.844 1 93.06 313 MET A O 1
ATOM 2397 N N . GLU A 1 314 ? -29.266 9.586 -14.406 1 91.25 314 GLU A N 1
ATOM 2398 C CA . GLU A 1 314 ? -29.547 8.883 -13.156 1 91.25 314 GLU A CA 1
ATOM 2399 C C . GLU A 1 314 ? -30.078 7.48 -13.43 1 91.25 314 GLU A C 1
ATOM 2401 O O . GLU A 1 314 ? -30.75 7.246 -14.438 1 91.25 314 GLU A O 1
ATOM 2406 N N . ILE A 1 315 ? -29.844 6.59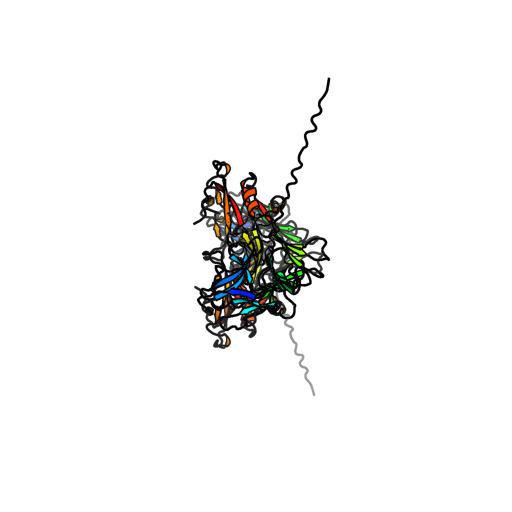 -12.445 1 90.94 315 ILE A N 1
ATOM 2407 C CA . ILE A 1 315 ? -30.172 5.18 -12.617 1 90.94 315 ILE A CA 1
ATOM 2408 C C . ILE A 1 315 ? -31.688 5.016 -12.719 1 90.94 315 ILE A C 1
ATOM 2410 O O . ILE A 1 315 ? -32.188 4.164 -13.469 1 90.94 315 ILE A O 1
ATOM 2414 N N . GLU A 1 316 ? -32.438 5.805 -11.984 1 87.12 316 GLU A N 1
ATOM 2415 C CA . GLU A 1 316 ? -33.906 5.75 -12 1 87.12 316 GLU A CA 1
ATOM 2416 C C . GLU A 1 316 ? -34.469 6.078 -13.391 1 87.12 316 GLU A C 1
ATOM 2418 O O . GLU A 1 316 ? -35.594 5.699 -13.719 1 87.12 316 GLU A O 1
ATOM 2423 N N . SER A 1 317 ? -33.656 6.734 -14.07 1 86.19 317 SER A N 1
ATOM 2424 C CA . SER A 1 317 ? -34.094 7.164 -15.391 1 86.19 317 SER A CA 1
ATOM 2425 C C . SER A 1 317 ? -33.719 6.145 -16.453 1 86.19 317 SER A C 1
ATOM 2427 O O . SER A 1 317 ? -34.031 6.32 -17.641 1 86.19 317 SER A O 1
ATOM 2429 N N . CYS A 1 318 ? -33.031 5.137 -16.016 1 86.5 318 CYS A N 1
ATOM 2430 C CA . CYS A 1 318 ? -32.594 4.109 -16.953 1 86.5 318 CYS A CA 1
ATOM 2431 C C . CYS A 1 318 ? -33.781 3.268 -17.438 1 86.5 318 CYS A C 1
ATOM 2433 O O . CYS A 1 318 ? -34.625 2.885 -16.641 1 86.5 318 CYS A O 1
ATOM 2435 N N . ARG A 1 319 ? -34.219 3.338 -18.656 1 70.81 319 ARG A N 1
ATOM 2436 C CA . ARG A 1 319 ? -35.312 2.582 -19.234 1 70.81 319 ARG A CA 1
ATOM 2437 C C . ARG A 1 319 ? -35.031 1.084 -19.203 1 70.81 319 ARG A C 1
ATOM 2439 O O . ARG A 1 319 ? -35 0.429 -20.25 1 70.81 319 ARG A O 1
ATOM 2446 N N . ARG A 1 320 ? -34.688 0.536 -17.969 1 68.56 320 ARG A N 1
ATOM 2447 C CA . ARG A 1 320 ? -34.562 -0.899 -17.734 1 68.56 320 ARG A CA 1
ATOM 2448 C C . ARG A 1 320 ? -33.219 -1.419 -18.234 1 68.56 320 ARG A C 1
ATOM 2450 O O . ARG A 1 320 ? -33.062 -2.623 -18.438 1 68.56 320 ARG A O 1
ATOM 2457 N N . ASN A 1 321 ? -32.281 -0.676 -18.312 1 86.06 321 ASN A N 1
ATOM 2458 C CA . ASN A 1 321 ? -31.016 -1.094 -18.891 1 86.06 321 ASN A CA 1
ATOM 2459 C C . ASN A 1 321 ? -29.844 -0.782 -17.969 1 86.06 321 ASN A C 1
ATOM 2461 O O . ASN A 1 321 ? -28.781 -0.386 -18.438 1 86.06 321 ASN A O 1
ATOM 2465 N N . ALA A 1 322 ? -30.141 -0.92 -16.703 1 92.56 322 ALA A N 1
ATOM 2466 C CA . ALA A 1 322 ? -29.016 -0.704 -15.789 1 92.56 322 ALA A CA 1
ATOM 2467 C C . ALA A 1 322 ? -27.984 -1.813 -15.922 1 92.56 322 ALA A C 1
ATOM 2469 O O . ALA A 1 322 ? -28.328 -2.984 -16.094 1 92.56 322 ALA A O 1
ATOM 2470 N N . THR A 1 323 ? -26.719 -1.508 -15.914 1 95.5 323 THR A N 1
ATOM 2471 C CA . THR A 1 323 ? -25.609 -2.443 -15.992 1 95.5 323 THR A CA 1
ATOM 2472 C C . THR A 1 323 ? -24.469 -2.014 -15.062 1 95.5 323 THR A C 1
ATOM 2474 O O . THR A 1 323 ? -24.578 -0.989 -14.383 1 95.5 323 THR A O 1
ATOM 2477 N N . MET A 1 324 ? -23.484 -2.82 -14.945 1 97.06 324 MET A N 1
ATOM 2478 C CA . MET A 1 324 ? -22.375 -2.508 -14.055 1 97.06 324 MET A CA 1
ATOM 2479 C C . MET A 1 324 ? -21.125 -2.129 -14.852 1 97.06 324 MET A C 1
ATOM 2481 O O . MET A 1 324 ? -20.672 -2.902 -15.695 1 97.06 324 MET A O 1
ATOM 2485 N N . LEU A 1 325 ? -20.656 -0.96 -14.664 1 97.5 325 LEU A N 1
ATOM 2486 C CA . LEU A 1 325 ? -19.344 -0.564 -15.172 1 97.5 325 LEU A CA 1
ATOM 2487 C C . LEU A 1 325 ? -18.219 -1.181 -14.344 1 97.5 325 LEU A C 1
ATOM 2489 O O . LEU A 1 325 ? -18.188 -1.022 -13.117 1 97.5 325 LEU A O 1
ATOM 2493 N N . GLU A 1 326 ? -17.359 -1.872 -14.969 1 97.94 326 GLU A N 1
ATOM 2494 C CA . GLU A 1 326 ? -16.234 -2.506 -14.289 1 97.94 326 GLU A CA 1
ATOM 2495 C C . GLU A 1 326 ? -15.023 -1.584 -14.258 1 97.94 326 GLU A C 1
ATOM 2497 O O . GLU A 1 326 ? -14.648 -1.009 -15.289 1 97.94 326 GLU A O 1
ATOM 2502 N N . LEU A 1 327 ? -14.492 -1.376 -13.125 1 97.62 327 LEU A N 1
ATOM 2503 C CA . LEU A 1 327 ? -13.258 -0.625 -12.922 1 97.62 327 LEU A CA 1
ATOM 2504 C C . LEU A 1 327 ? -12.172 -1.519 -12.336 1 97.62 327 LEU A C 1
ATOM 2506 O O . LEU A 1 327 ? -12.203 -1.853 -11.156 1 97.62 327 LEU A O 1
ATOM 2510 N N . GLN A 1 328 ? -11.164 -1.85 -13.125 1 97 328 GLN A N 1
ATOM 2511 C CA . GLN A 1 328 ? -10.07 -2.703 -12.672 1 97 328 GLN A CA 1
ATOM 2512 C C . GLN A 1 328 ? -9.141 -1.948 -11.727 1 97 328 GLN A C 1
ATOM 2514 O O . GLN A 1 328 ? -8.992 -0.729 -11.828 1 97 328 GLN A O 1
ATOM 2519 N N . HIS A 1 329 ? -8.516 -2.656 -10.766 1 97.81 329 HIS A N 1
ATOM 2520 C CA . HIS A 1 329 ? -7.539 -2.117 -9.828 1 97.81 329 HIS A CA 1
ATOM 2521 C C . HIS A 1 329 ? -8.102 -0.918 -9.078 1 97.81 329 HIS A C 1
ATOM 2523 O O . HIS A 1 329 ? -7.402 0.081 -8.875 1 97.81 329 HIS A O 1
ATOM 2529 N N . THR A 1 330 ? -9.367 -1.007 -8.805 1 98.31 330 THR A N 1
ATOM 2530 C CA . THR A 1 330 ? -10.086 0.079 -8.148 1 98.31 330 THR A CA 1
ATOM 2531 C C . THR A 1 330 ? -10.758 -0.415 -6.867 1 98.31 330 THR A C 1
ATOM 2533 O O . THR A 1 330 ? -11.266 -1.536 -6.82 1 98.31 330 THR A O 1
ATOM 2536 N N . LYS A 1 331 ? -10.727 0.405 -5.879 1 98.56 331 LYS A N 1
ATOM 2537 C CA . LYS A 1 331 ? -11.375 0.108 -4.609 1 98.56 331 LYS A CA 1
ATOM 2538 C C . LYS A 1 331 ? -12.172 1.31 -4.105 1 98.56 331 LYS A C 1
ATOM 2540 O O . LYS A 1 331 ? -11.617 2.4 -3.939 1 98.56 331 LYS A O 1
ATOM 2545 N N . PHE A 1 332 ? -13.453 1.106 -3.943 1 98.56 332 PHE A N 1
ATOM 2546 C CA . PHE A 1 332 ? -14.234 2.137 -3.268 1 98.56 332 PHE A CA 1
ATOM 2547 C C . PHE A 1 332 ? -13.961 2.129 -1.77 1 98.56 332 PHE A C 1
ATOM 2549 O O . PHE A 1 332 ? -14.047 1.085 -1.121 1 98.56 332 PHE A O 1
ATOM 2556 N N . LEU A 1 333 ? -13.609 3.295 -1.251 1 98.25 333 LEU A N 1
ATOM 2557 C CA . LEU A 1 333 ? -13.234 3.441 0.151 1 98.25 333 LEU A CA 1
ATOM 2558 C C . LEU A 1 333 ? -14.43 3.199 1.063 1 98.25 333 LEU A C 1
ATOM 2560 O O . LEU A 1 333 ? -15.484 3.828 0.898 1 98.25 333 LEU A O 1
ATOM 2564 N N . THR A 1 334 ? -14.32 2.299 1.951 1 97.5 334 THR A N 1
ATOM 2565 C CA . THR A 1 334 ? -15.367 1.9 2.891 1 97.5 334 THR A CA 1
ATOM 2566 C C . THR A 1 334 ? -14.812 1.824 4.312 1 97.5 334 THR A C 1
ATOM 2568 O O . THR A 1 334 ? -13.922 1.019 4.594 1 97.5 334 THR A O 1
ATOM 2571 N N . PHE A 1 335 ? -15.297 2.635 5.145 1 97.25 335 PHE A N 1
ATOM 2572 C CA . PHE A 1 335 ? -14.812 2.736 6.516 1 97.25 335 PHE A CA 1
ATOM 2573 C C . PHE A 1 335 ? -15.977 2.719 7.5 1 97.25 335 PHE A C 1
ATOM 2575 O O . PHE A 1 335 ? -17.141 2.684 7.098 1 97.25 335 PHE A O 1
ATOM 2582 N N . GLN A 1 336 ? -15.641 2.635 8.781 1 95.62 336 GLN A N 1
ATOM 2583 C CA . GLN A 1 336 ? -16.688 2.734 9.789 1 95.62 336 GLN A CA 1
ATOM 2584 C C . GLN A 1 336 ? -17.422 4.066 9.688 1 95.62 336 GLN A C 1
ATOM 2586 O O . GLN A 1 336 ? -16.797 5.117 9.516 1 95.62 336 GLN A O 1
ATOM 2591 N N . PRO A 1 337 ? -18.641 4.016 9.719 1 94.94 337 PRO A N 1
ATOM 2592 C CA . PRO A 1 337 ? -19.547 2.947 10.148 1 94.94 337 PRO A CA 1
ATOM 2593 C C . PRO A 1 337 ? -20.047 2.096 8.992 1 94.94 337 PRO A C 1
ATOM 2595 O O . PRO A 1 337 ? -20.812 1.149 9.203 1 94.94 337 PRO A O 1
ATOM 2598 N N . GLU A 1 338 ? -19.625 2.391 7.812 1 93.25 338 GLU A N 1
ATOM 2599 C CA . GLU A 1 338 ? -20.125 1.704 6.629 1 93.25 338 GLU A CA 1
ATOM 2600 C C . GLU A 1 338 ? -19.828 0.209 6.688 1 93.25 338 GLU A C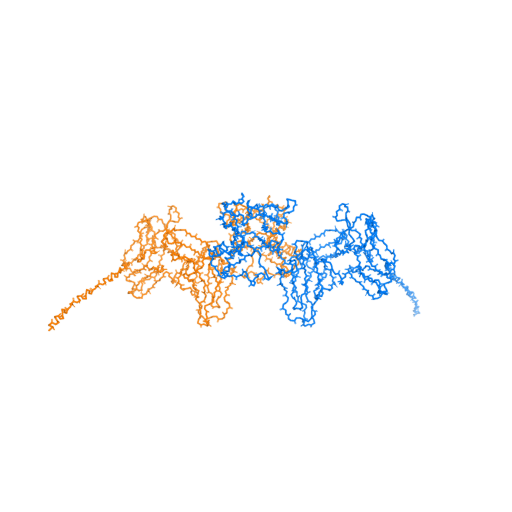 1
ATOM 2602 O O . GLU A 1 338 ? -20.594 -0.604 6.16 1 93.25 338 GLU A O 1
ATOM 2607 N N . LEU A 1 339 ? -18.75 -0.156 7.332 1 94 339 LEU A N 1
ATOM 2608 C CA . LEU A 1 339 ? -18.281 -1.533 7.367 1 94 339 LEU A CA 1
ATOM 2609 C C . LEU A 1 339 ? -19.297 -2.447 8.047 1 94 339 LEU A C 1
ATOM 2611 O O . LEU A 1 339 ? -19.359 -3.643 7.75 1 94 339 LEU A O 1
ATOM 2615 N N . SER A 1 340 ? -20.078 -1.943 8.891 1 92.62 340 SER A N 1
ATOM 2616 C CA . SER A 1 340 ? -21 -2.75 9.672 1 92.62 340 SER A CA 1
ATOM 2617 C C . SER A 1 340 ? -22.125 -3.301 8.805 1 92.62 340 SER A C 1
ATOM 2619 O O . SER A 1 340 ? -22.688 -4.359 9.102 1 92.62 340 SER A O 1
ATOM 2621 N N . SER A 1 341 ? -22.375 -2.643 7.691 1 91.94 341 SER A N 1
ATOM 2622 C CA . SER A 1 341 ? -23.547 -3.047 6.91 1 91.94 341 SER A CA 1
ATOM 2623 C C . SER A 1 341 ? -23.172 -3.268 5.449 1 91.94 341 SER A C 1
ATOM 2625 O O . SER A 1 341 ? -24.016 -3.711 4.656 1 91.94 341 SER A O 1
ATOM 2627 N N . GLN A 1 342 ? -21.906 -3.096 5.113 1 93.44 342 GLN A N 1
ATOM 2628 C CA . GLN A 1 342 ? -21.609 -3.064 3.686 1 93.44 342 GLN A CA 1
ATOM 2629 C C . GLN A 1 342 ? -20.578 -4.133 3.318 1 93.44 342 GLN A C 1
ATOM 2631 O O . GLN A 1 342 ? -20.016 -4.102 2.225 1 93.44 342 GLN A O 1
ATOM 2636 N N . VAL A 1 343 ? -20.312 -5.062 4.219 1 96.5 343 VAL A N 1
ATOM 2637 C CA . VAL A 1 343 ? -19.281 -6.066 3.98 1 96.5 343 VAL A CA 1
ATOM 2638 C C . VAL A 1 343 ? -19.922 -7.457 3.934 1 96.5 343 VAL A C 1
ATOM 2640 O O . VAL A 1 343 ? -20.625 -7.852 4.859 1 96.5 343 VAL A O 1
ATOM 2643 N N . PHE A 1 344 ? -19.594 -8.234 2.875 1 96.62 344 PHE A N 1
ATOM 2644 C CA . PHE A 1 344 ? -20.156 -9.562 2.674 1 96.62 344 PHE A CA 1
ATOM 2645 C C . PHE A 1 344 ? -19.109 -10.508 2.08 1 96.62 344 PHE A C 1
ATOM 2647 O O . PHE A 1 344 ? -18.188 -10.07 1.393 1 96.62 344 PHE A O 1
ATOM 2654 N N . PHE A 1 345 ? -19.25 -11.805 2.414 1 97.94 345 PHE A N 1
ATOM 2655 C CA . P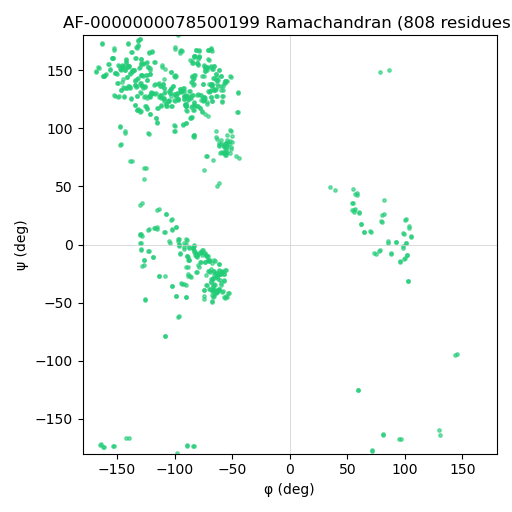HE A 1 345 ? -18.469 -12.836 1.739 1 97.94 345 PHE A CA 1
ATOM 2656 C C . PHE A 1 345 ? -19.125 -13.234 0.421 1 97.94 345 PHE A C 1
ATOM 2658 O O . PHE A 1 345 ? -20.266 -13.672 0.4 1 97.94 345 PHE A O 1
ATOM 2665 N N . SER A 1 346 ? -18.422 -13.062 -0.665 1 97.25 346 SER A N 1
ATOM 2666 C CA . SER A 1 346 ? -18.938 -13.508 -1.961 1 97.25 346 SER A CA 1
ATOM 2667 C C . SER A 1 346 ? -17.828 -13.516 -3.012 1 97.25 346 SER A C 1
ATOM 2669 O O . SER A 1 346 ? -16.875 -12.734 -2.92 1 97.25 346 SER A O 1
ATOM 2671 N N . GLY A 1 347 ? -18 -14.398 -4 1 98.12 347 GLY A N 1
ATOM 2672 C CA . GLY A 1 347 ? -17.125 -14.352 -5.16 1 98.12 347 GLY A CA 1
ATOM 2673 C C . GLY A 1 347 ? -17.328 -13.117 -6.02 1 98.12 347 GLY A C 1
ATOM 2674 O O . GLY A 1 347 ? -18.312 -12.391 -5.844 1 98.12 347 GLY A O 1
ATOM 2675 N N . ILE A 1 348 ? -16.453 -12.922 -6.887 1 98.62 348 ILE A N 1
ATOM 2676 C CA . ILE A 1 348 ? -16.375 -11.68 -7.656 1 98.62 348 ILE A CA 1
ATOM 2677 C C . ILE A 1 348 ? -17.625 -11.555 -8.539 1 98.62 348 ILE A C 1
ATOM 2679 O O . ILE A 1 348 ? -18.156 -10.453 -8.703 1 98.62 348 ILE A O 1
ATOM 2683 N N . SER A 1 349 ? -18.141 -12.68 -9.164 1 98.25 349 SER A N 1
ATOM 2684 C CA . SER A 1 349 ? -19.328 -12.617 -10.008 1 98.25 349 SER A CA 1
ATOM 2685 C C . SER A 1 349 ? -20.562 -12.266 -9.188 1 98.25 349 SER A C 1
ATOM 2687 O O . SER A 1 349 ? -21.375 -11.43 -9.602 1 98.25 349 SER A O 1
ATOM 2689 N N . ALA A 1 350 ? -20.672 -12.898 -8.102 1 98.19 350 ALA A N 1
ATOM 2690 C CA . ALA A 1 350 ? -21.797 -12.609 -7.219 1 98.19 350 ALA A CA 1
ATOM 2691 C C . ALA A 1 350 ? -21.734 -11.172 -6.711 1 98.19 350 ALA A C 1
ATOM 2693 O O . ALA A 1 350 ? -22.781 -10.508 -6.586 1 98.19 350 ALA A O 1
ATOM 2694 N N . CYS A 1 351 ? -20.531 -10.719 -6.375 1 98.44 351 CYS A N 1
ATOM 2695 C CA . CYS A 1 351 ? -20.344 -9.344 -5.922 1 98.44 351 CYS A CA 1
ATOM 2696 C C . CYS A 1 351 ? -20.906 -8.359 -6.945 1 98.44 351 CYS A C 1
ATOM 2698 O O . CYS A 1 351 ? -21.609 -7.414 -6.582 1 98.44 351 CYS A O 1
ATOM 2700 N N . ARG A 1 352 ? -20.625 -8.578 -8.188 1 98.44 352 ARG A N 1
ATOM 2701 C CA . ARG A 1 352 ? -21.094 -7.742 -9.297 1 98.44 352 ARG A CA 1
ATOM 2702 C C . ARG A 1 352 ? -22.594 -7.863 -9.477 1 98.44 352 ARG A C 1
ATOM 2704 O O . ARG A 1 352 ? -23.312 -6.852 -9.508 1 98.44 352 ARG A O 1
ATOM 2711 N N . LEU A 1 353 ? -23.141 -9.086 -9.523 1 98.06 353 LEU A N 1
ATOM 2712 C CA . LEU A 1 353 ? -24.531 -9.352 -9.891 1 98.06 353 LEU A CA 1
ATOM 2713 C C . LEU A 1 353 ? -25.484 -8.969 -8.758 1 98.06 353 LEU A C 1
ATOM 2715 O O . LEU A 1 353 ? -26.578 -8.453 -9.008 1 98.06 353 LEU A O 1
ATOM 2719 N N . ASN A 1 354 ? -25.047 -9.266 -7.527 1 97.31 354 ASN A N 1
ATOM 2720 C CA . ASN A 1 354 ? -25.891 -8.914 -6.395 1 97.31 354 ASN A CA 1
ATOM 2721 C C . ASN A 1 354 ? -26.109 -7.402 -6.309 1 97.31 354 ASN A C 1
ATOM 2723 O O . ASN A 1 354 ? -27.219 -6.949 -5.98 1 97.31 354 ASN A O 1
ATOM 2727 N N . CYS A 1 355 ? -25.078 -6.664 -6.582 1 97.44 355 CYS A N 1
ATOM 2728 C CA . CYS A 1 355 ? -25.234 -5.211 -6.566 1 97.44 355 CYS A CA 1
ATOM 2729 C C . CYS A 1 355 ? -26.141 -4.746 -7.691 1 97.44 355 CYS A C 1
ATOM 2731 O O . CYS A 1 355 ? -26.953 -3.83 -7.508 1 97.44 355 CYS A O 1
ATOM 2733 N N . LEU A 1 356 ? -26.031 -5.336 -8.859 1 96.69 356 LEU A N 1
ATOM 2734 C CA . LEU A 1 356 ? -26.828 -4.949 -10.016 1 96.69 356 LEU A CA 1
ATOM 2735 C C . LEU A 1 356 ? -28.328 -5.09 -9.719 1 96.69 356 LEU A C 1
ATOM 2737 O O . LEU A 1 356 ? -29.109 -4.199 -10.039 1 96.69 356 LEU A O 1
ATOM 2741 N N . VAL A 1 357 ? -28.703 -6.164 -9.023 1 95.38 357 VAL A N 1
ATOM 2742 C CA . VAL A 1 357 ? -30.125 -6.477 -8.875 1 95.38 357 VAL A CA 1
ATOM 2743 C C . VAL A 1 357 ? -30.688 -5.77 -7.641 1 95.38 357 VAL A C 1
ATOM 2745 O O . VAL A 1 357 ? -31.891 -5.656 -7.48 1 95.38 357 VAL A O 1
ATOM 2748 N N . SER A 1 358 ? -29.812 -5.375 -6.754 1 93.5 358 SER A N 1
ATOM 2749 C CA . SER A 1 358 ? -30.266 -4.73 -5.527 1 93.5 358 SER A CA 1
ATOM 2750 C C . SER A 1 358 ? -30.484 -3.236 -5.742 1 93.5 358 SER A C 1
ATOM 2752 O O . SER A 1 358 ? -29.578 -2.518 -6.16 1 93.5 358 SER A O 1
ATOM 2754 N N . SER A 1 359 ? -31.656 -2.729 -5.352 1 89.94 359 SER A N 1
ATOM 2755 C CA . SER A 1 359 ? -31.969 -1.312 -5.5 1 89.94 359 SER A CA 1
ATOM 2756 C C . SER A 1 359 ? -31.219 -0.466 -4.484 1 89.94 359 SER A C 1
ATOM 2758 O O . SER A 1 359 ? -31.062 0.744 -4.668 1 89.94 359 SER A O 1
ATOM 2760 N N . SER A 1 360 ? -30.672 -1.105 -3.479 1 92.06 360 SER A N 1
ATOM 2761 C CA . SER A 1 360 ? -30 -0.368 -2.418 1 92.06 360 SER A CA 1
ATOM 2762 C C . SER A 1 360 ? -28.484 -0.327 -2.65 1 92.06 360 SER A C 1
ATOM 2764 O O . SER A 1 360 ? -27.734 0.199 -1.823 1 92.06 360 SER A O 1
ATOM 2766 N N . CYS A 1 361 ? -28.078 -0.847 -3.738 1 95.31 361 CYS A N 1
ATOM 2767 C CA . CYS A 1 361 ? -26.656 -0.88 -4.031 1 95.31 361 CYS A CA 1
ATOM 2768 C C . CYS A 1 361 ? -26.312 0.033 -5.207 1 95.31 361 CYS A C 1
ATOM 2770 O O . CYS A 1 361 ? -26.953 -0.045 -6.262 1 95.31 361 CYS A O 1
ATOM 2772 N N . ALA A 1 362 ? -25.359 0.871 -5.016 1 96.06 362 ALA A N 1
ATOM 2773 C CA . ALA A 1 362 ? -24.922 1.771 -6.078 1 96.06 362 ALA A CA 1
ATOM 2774 C C . ALA A 1 362 ? -23.625 1.271 -6.715 1 96.06 362 ALA A C 1
ATOM 2776 O O . ALA A 1 362 ? -23.391 1.505 -7.898 1 96.06 362 ALA A O 1
ATOM 2777 N N . ALA A 1 363 ? -22.797 0.705 -5.938 1 98.06 363 ALA A N 1
ATOM 2778 C CA . ALA A 1 363 ? -21.5 0.213 -6.375 1 98.06 363 ALA A CA 1
ATOM 2779 C C . ALA A 1 363 ? -21.016 -0.928 -5.484 1 98.06 363 ALA A C 1
ATOM 2781 O O . ALA A 1 363 ? -21.531 -1.123 -4.383 1 98.06 363 ALA A O 1
ATOM 2782 N N . SER A 1 364 ? -20.109 -1.702 -5.945 1 98.62 364 SER A N 1
ATOM 2783 C CA . SER A 1 364 ? -19.531 -2.793 -5.168 1 98.62 364 SER A CA 1
ATOM 2784 C C . SER A 1 364 ? -18.047 -2.984 -5.496 1 98.62 364 SER A C 1
ATOM 2786 O O . SER A 1 364 ? -17.578 -2.541 -6.547 1 98.62 364 SER A O 1
ATOM 2788 N N . THR A 1 365 ? -17.297 -3.523 -4.543 1 98.88 365 THR A N 1
ATOM 2789 C CA . THR A 1 365 ? -15.891 -3.834 -4.73 1 98.88 365 THR A CA 1
ATOM 2790 C C . THR A 1 365 ? -15.586 -5.27 -4.309 1 98.88 365 THR A C 1
ATOM 2792 O O . THR A 1 365 ? -15.773 -5.633 -3.145 1 98.88 365 THR A O 1
ATOM 2795 N N . SER A 1 366 ? -15.203 -6.078 -5.285 1 98.81 366 SER A N 1
ATOM 2796 C CA . SER A 1 366 ? -14.539 -7.32 -4.918 1 98.81 366 SER A CA 1
ATOM 2797 C C . SER A 1 366 ? -13.086 -7.07 -4.508 1 98.81 366 SER A C 1
ATOM 2799 O O . SER A 1 366 ? -12.266 -6.672 -5.332 1 98.81 366 SER A O 1
ATOM 2801 N N . LEU A 1 367 ? -12.766 -7.305 -3.27 1 98.75 367 LEU A N 1
ATOM 2802 C CA . LEU A 1 367 ? -11.445 -6.93 -2.766 1 98.75 367 LEU A CA 1
ATOM 2803 C C . LEU A 1 367 ? -10.352 -7.754 -3.434 1 98.75 367 LEU A C 1
ATOM 2805 O O . LEU A 1 367 ? -9.258 -7.246 -3.689 1 98.75 367 LEU A O 1
ATOM 2809 N N . SER A 1 368 ? -10.641 -9.07 -3.65 1 98.69 368 SER A N 1
ATOM 2810 C CA . SER A 1 368 ? -9.734 -9.977 -4.348 1 98.69 368 SER A CA 1
ATOM 2811 C C . SER A 1 368 ? -8.359 -10 -3.689 1 98.69 368 SER A C 1
ATOM 2813 O O . SER A 1 368 ? -7.34 -10.102 -4.375 1 98.69 368 SER A O 1
ATOM 2815 N N . ASP A 1 369 ? -8.32 -9.781 -2.412 1 98.31 369 ASP A N 1
ATOM 2816 C CA . ASP A 1 369 ? -7.059 -9.727 -1.681 1 98.31 369 ASP A CA 1
ATOM 2817 C C . ASP A 1 369 ? -6.891 -10.961 -0.792 1 98.31 369 ASP A C 1
ATOM 2819 O O . ASP A 1 369 ? -6.043 -10.977 0.103 1 98.31 369 ASP A O 1
ATOM 2823 N N . GLY A 1 370 ? -7.723 -11.898 -0.984 1 98.44 370 GLY A N 1
ATOM 2824 C CA . GLY A 1 370 ? -7.629 -13.141 -0.232 1 98.44 370 GLY A CA 1
ATOM 2825 C C . GLY A 1 370 ? -8.633 -13.227 0.901 1 98.44 370 GLY A C 1
ATOM 2826 O O . GLY A 1 370 ? -8.844 -14.305 1.475 1 98.44 370 GLY A O 1
ATOM 2827 N N . THR A 1 371 ? -9.352 -12.164 1.241 1 98.19 371 THR A N 1
ATOM 2828 C CA . THR A 1 371 ? -10.281 -12.164 2.365 1 98.19 371 THR A CA 1
ATOM 2829 C C . THR A 1 371 ? -11.602 -12.805 1.973 1 98.19 371 THR A C 1
ATOM 2831 O O . THR A 1 371 ? -12.375 -13.227 2.838 1 98.19 371 THR A O 1
ATOM 2834 N N . GLY A 1 372 ? -11.852 -12.781 0.678 1 98.62 372 GLY A N 1
ATOM 2835 C CA . GLY A 1 372 ? -13.125 -13.297 0.197 1 98.62 372 GLY A CA 1
ATOM 2836 C C . GLY A 1 372 ? -14.266 -12.312 0.359 1 98.62 372 GLY A C 1
ATOM 2837 O O . GLY A 1 372 ? -15.438 -12.695 0.291 1 98.62 372 GLY A O 1
ATOM 2838 N N . LEU A 1 373 ? -13.875 -11.031 0.51 1 98.62 373 LEU A N 1
ATOM 2839 C CA . LEU A 1 373 ? -14.906 -10.07 0.882 1 98.62 373 LEU A CA 1
ATOM 2840 C C . LEU A 1 373 ? -15.336 -9.234 -0.322 1 98.62 373 LEU A C 1
ATOM 2842 O O . LEU A 1 373 ? -14.531 -8.992 -1.227 1 98.62 373 LEU A O 1
ATOM 2846 N N . CYS A 1 374 ? -16.547 -8.844 -0.322 1 98.62 374 CYS A N 1
ATOM 2847 C CA . CYS A 1 374 ? -17.188 -7.887 -1.216 1 98.62 374 CYS A CA 1
ATOM 2848 C C . CYS A 1 374 ? -17.781 -6.727 -0.432 1 98.62 374 CYS A C 1
ATOM 2850 O O . CYS A 1 374 ? -18.5 -6.941 0.546 1 98.62 374 CYS A O 1
ATOM 2852 N N . TYR A 1 375 ? -17.438 -5.516 -0.789 1 98.5 375 TYR A N 1
ATOM 2853 C CA . TYR A 1 375 ? -18.047 -4.328 -0.197 1 98.5 375 TYR A CA 1
ATOM 2854 C C . TYR A 1 375 ? -19.172 -3.791 -1.078 1 98.5 375 TYR A C 1
ATOM 2856 O O . TYR A 1 375 ? -18.984 -3.629 -2.287 1 98.5 375 TYR A O 1
ATOM 2864 N N . LEU A 1 376 ? -20.312 -3.535 -0.509 1 97.62 376 LEU A N 1
ATOM 2865 C CA . LEU A 1 376 ? -21.438 -2.945 -1.214 1 97.62 376 LEU A CA 1
ATOM 2866 C C . LEU A 1 376 ? -21.672 -1.51 -0.76 1 97.62 376 LEU A C 1
ATOM 2868 O O . LEU A 1 376 ? -21.797 -1.243 0.439 1 97.62 376 LEU A O 1
ATOM 2872 N N . LYS A 1 377 ? -21.703 -0.647 -1.698 1 97.19 377 LYS A N 1
ATOM 2873 C CA . LYS A 1 377 ? -21.922 0.763 -1.387 1 97.19 377 LYS A CA 1
ATOM 2874 C C . LYS A 1 377 ? -23.359 1.165 -1.652 1 97.19 377 LYS A C 1
ATOM 2876 O O . LYS A 1 377 ? -23.906 0.877 -2.721 1 97.19 377 LYS A O 1
ATOM 2881 N N . THR A 1 378 ? -23.969 1.792 -0.695 1 94 378 THR A N 1
ATOM 2882 C CA . THR A 1 378 ? -25.297 2.371 -0.885 1 94 378 THR A CA 1
ATOM 2883 C C . THR A 1 378 ? -25.203 3.697 -1.633 1 94 378 THR A C 1
ATOM 2885 O O . THR A 1 378 ? -24.141 4.309 -1.695 1 94 378 THR A O 1
ATOM 2888 N N . PRO A 1 379 ? -26.422 4.047 -2.168 1 88.56 379 PRO A N 1
ATOM 2889 C CA . PRO A 1 379 ? -26.422 5.363 -2.807 1 88.56 379 PRO A CA 1
ATOM 2890 C C . PRO A 1 379 ? -26.125 6.496 -1.82 1 88.56 379 PRO A C 1
ATOM 2892 O O . PRO A 1 379 ? -26.562 6.438 -0.667 1 88.56 379 PRO A O 1
ATOM 2895 N N . GLY A 1 380 ? -25.406 7.488 -2.166 1 88.5 380 GLY A N 1
ATOM 2896 C CA . GLY A 1 380 ? -25.016 8.617 -1.334 1 88.5 380 GLY A CA 1
ATOM 2897 C C . GLY A 1 380 ? -23.625 9.133 -1.643 1 88.5 380 GLY A C 1
ATOM 2898 O O . GLY A 1 380 ? -23.438 9.922 -2.572 1 88.5 380 GLY A O 1
ATOM 2899 N N . PHE A 1 381 ? -22.688 8.641 -0.905 1 94.31 381 PHE A N 1
ATOM 2900 C CA . PHE A 1 381 ? -21.312 9.086 -1.137 1 94.31 381 PHE A CA 1
ATOM 2901 C C . PHE A 1 381 ? -20.406 7.91 -1.469 1 94.31 381 PHE A C 1
ATOM 2903 O O . PHE A 1 381 ? -20.172 7.039 -0.625 1 94.31 381 PHE A O 1
ATOM 2910 N N . VAL A 1 382 ? -19.922 7.855 -2.695 1 95.94 382 VAL A N 1
ATOM 2911 C CA . VAL A 1 382 ? -19.047 6.805 -3.189 1 95.94 382 VAL A CA 1
ATOM 2912 C C . VAL A 1 382 ? -17.766 7.426 -3.744 1 95.94 382 VAL A C 1
ATOM 2914 O O . VAL A 1 382 ? -17.812 8.273 -4.637 1 95.94 382 VAL A O 1
ATOM 2917 N N . SER A 1 383 ? -16.703 7.133 -3.178 1 95.88 383 SER A N 1
ATOM 2918 C CA . SER A 1 383 ? -15.398 7.574 -3.654 1 95.88 383 SER A CA 1
ATOM 2919 C C . SER A 1 383 ? -14.367 6.457 -3.555 1 95.88 383 SER A C 1
ATOM 2921 O O . SER A 1 383 ? -14.492 5.562 -2.713 1 95.88 383 SER A O 1
ATOM 2923 N N . GLY A 1 384 ? -13.477 6.445 -4.445 1 97.94 384 GLY A N 1
ATOM 2924 C CA . GLY A 1 384 ? -12.492 5.375 -4.43 1 97.94 384 GLY A CA 1
ATOM 2925 C C . GLY A 1 384 ? -11.172 5.773 -5.059 1 97.94 384 GLY A C 1
ATOM 2926 O O . GLY A 1 384 ? -10.906 6.957 -5.27 1 97.94 384 GLY A O 1
ATOM 2927 N N . TYR A 1 385 ? -10.328 4.836 -5.195 1 98.56 385 TYR A N 1
ATOM 2928 C CA . TYR A 1 385 ? -9.031 5.074 -5.82 1 98.56 385 TYR A CA 1
ATOM 2929 C C . TYR A 1 385 ? -8.641 3.908 -6.723 1 98.56 385 TYR A C 1
ATOM 2931 O O . TYR A 1 385 ? -9.18 2.809 -6.594 1 98.56 385 TYR A O 1
ATOM 2939 N N . GLN A 1 386 ? -7.848 4.211 -7.684 1 97.31 386 GLN A N 1
ATOM 2940 C CA . GLN A 1 386 ? -7.332 3.248 -8.656 1 97.31 386 GLN A CA 1
ATOM 2941 C C . GLN A 1 386 ? -5.805 3.205 -8.625 1 97.31 386 GLN A C 1
ATOM 2943 O O . GLN A 1 386 ? -5.148 4.25 -8.625 1 97.31 386 GLN A O 1
ATOM 2948 N N . ASN A 1 387 ? -5.281 2.074 -8.523 1 96.69 387 ASN A N 1
ATOM 2949 C CA . ASN A 1 387 ? -3.848 1.799 -8.516 1 96.69 387 ASN A CA 1
ATOM 2950 C C . ASN A 1 387 ? -3.543 0.404 -9.055 1 96.69 387 ASN A C 1
ATOM 2952 O O . ASN A 1 387 ? -4.102 -0.586 -8.578 1 96.69 387 ASN A O 1
ATOM 2956 N N . PRO A 1 388 ? -2.639 0.306 -10.023 1 95.88 388 PRO A N 1
ATOM 2957 C CA . PRO A 1 388 ? -2.344 -1.006 -10.609 1 95.88 388 PRO A CA 1
ATOM 2958 C C . PRO A 1 388 ? -1.921 -2.033 -9.555 1 95.88 388 PRO A C 1
ATOM 2960 O O . PRO A 1 388 ? -2.047 -3.238 -9.781 1 95.88 388 PRO A O 1
ATOM 2963 N N . ALA A 1 389 ? -1.461 -1.603 -8.453 1 96 389 ALA A N 1
ATOM 2964 C CA . ALA A 1 389 ? -0.979 -2.496 -7.406 1 96 389 ALA A CA 1
ATOM 2965 C C . ALA A 1 389 ? -2.139 -3.057 -6.586 1 96 389 ALA A C 1
ATOM 2967 O O . ALA A 1 389 ? -1.952 -3.971 -5.777 1 96 389 ALA A O 1
ATOM 2968 N N . VAL A 1 390 ? -3.311 -2.584 -6.754 1 96.94 390 VAL A N 1
ATOM 2969 C CA . VAL A 1 390 ? -4.477 -3.023 -5.996 1 96.94 390 VAL A CA 1
ATOM 2970 C C . VAL A 1 390 ? -5.18 -4.156 -6.742 1 96.94 390 VAL A C 1
ATOM 2972 O O . VAL A 1 390 ? -5.523 -4.012 -7.918 1 96.94 390 VAL A O 1
ATOM 2975 N N . PRO A 1 391 ? -5.422 -5.23 -6.07 1 98 391 PRO A N 1
ATOM 2976 C CA . PRO A 1 391 ? -6.012 -6.375 -6.77 1 98 391 PRO A CA 1
ATOM 2977 C C . PRO A 1 391 ? -7.527 -6.25 -6.934 1 98 391 PRO A C 1
ATOM 2979 O O . PRO A 1 391 ? -8.141 -7.031 -7.664 1 98 391 PRO A O 1
ATOM 2982 N N . SER A 1 392 ? -8.125 -5.289 -6.344 1 98.62 392 SER A N 1
ATOM 2983 C CA . SER A 1 392 ? -9.578 -5.188 -6.262 1 98.62 392 SER A CA 1
ATOM 2984 C C . SER A 1 392 ? -10.18 -4.777 -7.602 1 98.62 392 SER A C 1
ATOM 2986 O O . SER A 1 392 ? -9.516 -4.125 -8.406 1 98.62 392 SER A O 1
ATOM 2988 N N . THR A 1 393 ? -11.359 -5.191 -7.781 1 98.62 393 THR A N 1
ATOM 2989 C CA . THR A 1 393 ? -12.211 -4.754 -8.891 1 98.62 393 THR A CA 1
ATOM 2990 C C . THR A 1 393 ? -13.508 -4.141 -8.367 1 98.62 393 THR A C 1
ATOM 2992 O O . THR A 1 393 ? -14.203 -4.75 -7.555 1 98.62 393 THR A O 1
ATOM 2995 N N . SER A 1 394 ? -13.742 -2.988 -8.844 1 98.75 394 SER A N 1
ATOM 2996 C CA . SER A 1 394 ? -14.969 -2.314 -8.422 1 98.75 394 SER A CA 1
ATOM 2997 C C . SER A 1 394 ? -15.969 -2.221 -9.57 1 98.75 394 SER A C 1
ATOM 2999 O O . SER A 1 394 ? -15.586 -2.291 -10.742 1 98.75 394 SER A O 1
ATOM 3001 N N . TYR A 1 395 ? -17.219 -2.141 -9.18 1 98.44 395 TYR A N 1
ATOM 3002 C CA . TYR A 1 395 ? -18.328 -2.033 -10.109 1 98.44 395 TYR A CA 1
ATOM 3003 C C . TYR A 1 395 ? -19.25 -0.886 -9.719 1 98.44 395 TYR A C 1
ATOM 3005 O O . TYR A 1 395 ? -19.531 -0.669 -8.539 1 98.44 395 TYR A O 1
ATOM 3013 N N . ILE A 1 396 ? -19.688 -0.178 -10.688 1 97.5 396 ILE A N 1
ATOM 3014 C CA . ILE A 1 396 ? -20.625 0.913 -10.406 1 97.5 396 ILE A CA 1
ATOM 3015 C C . ILE A 1 396 ? -21.797 0.842 -11.375 1 97.5 396 ILE A C 1
ATOM 3017 O O . ILE A 1 396 ? -21.625 0.583 -12.57 1 97.5 396 ILE A O 1
ATOM 3021 N N . LYS A 1 397 ? -23.047 1.03 -10.859 1 96.62 397 LYS A N 1
ATOM 3022 C CA . LYS A 1 397 ? -24.25 0.982 -11.672 1 96.62 397 LYS A CA 1
ATOM 3023 C C . LYS A 1 397 ? -24.328 2.17 -12.633 1 96.62 397 LYS A C 1
ATOM 3025 O O . LYS A 1 397 ? -24.109 3.314 -12.219 1 96.62 397 LYS A O 1
ATOM 3030 N N . VAL A 1 398 ? -24.516 1.871 -13.945 1 95.75 398 VAL A N 1
ATOM 3031 C CA . VAL A 1 398 ? -24.703 2.902 -14.961 1 95.75 398 VAL A CA 1
ATOM 3032 C C . VAL A 1 398 ? -25.812 2.488 -15.922 1 95.75 398 VAL A C 1
ATOM 3034 O O . VAL A 1 398 ? -26.266 1.346 -15.883 1 95.75 398 VAL A O 1
ATOM 3037 N N . CYS A 1 399 ? -26.266 3.514 -16.719 1 93.88 399 CYS A N 1
ATOM 3038 C CA . CYS A 1 399 ? -27.203 3.199 -17.781 1 93.88 399 CYS A CA 1
ATOM 3039 C C . CYS A 1 399 ? -26.469 2.707 -19.031 1 93.88 399 CYS A C 1
ATOM 3041 O O . CYS A 1 399 ? -25.625 3.42 -19.578 1 93.88 399 CYS A O 1
ATOM 3043 N N . GLY A 1 400 ? -26.766 1.56 -19.484 1 88.75 400 GLY A N 1
ATOM 3044 C CA . GLY A 1 400 ? -26.078 0.949 -20.609 1 88.75 400 GLY A CA 1
ATOM 3045 C C . GLY A 1 400 ? -26.359 1.648 -21.938 1 88.75 400 GLY A C 1
ATOM 3046 O O . GLY A 1 400 ? -27.328 2.416 -22.047 1 88.75 400 GLY A O 1
ATOM 3047 N N . PRO A 1 401 ? -25.609 1.331 -22.891 1 90.88 401 PRO A N 1
ATOM 3048 C CA . PRO A 1 401 ? -24.406 0.51 -22.859 1 90.88 401 PRO A CA 1
ATOM 3049 C C . PRO A 1 401 ? -23.234 1.201 -22.172 1 90.88 401 PRO A C 1
ATOM 3051 O O . PRO A 1 401 ? -23.203 2.432 -22.078 1 90.88 401 PRO A O 1
ATOM 3054 N N . VAL A 1 402 ? -22.25 0.419 -21.719 1 89.56 402 VAL A N 1
ATOM 3055 C CA . VAL A 1 402 ? -21.109 0.949 -20.969 1 89.56 402 VAL A CA 1
ATOM 3056 C C . VAL A 1 402 ? -20.203 1.756 -21.906 1 89.56 402 VAL A C 1
ATOM 3058 O O . VAL A 1 402 ? -19.922 1.324 -23.016 1 89.56 402 VAL A O 1
ATOM 3061 N N . SER A 1 403 ? -19.844 2.916 -21.453 1 84 403 SER A N 1
ATOM 3062 C CA . SER A 1 403 ? -18.891 3.787 -22.156 1 84 403 SER A CA 1
ATOM 3063 C C . SER A 1 403 ? -17.703 4.133 -21.25 1 84 403 SER A C 1
ATOM 3065 O O . SER A 1 403 ? -17.766 5.082 -20.469 1 84 403 SER A O 1
ATOM 3067 N N . PRO A 1 404 ? -16.641 3.354 -21.422 1 84.81 404 PRO A N 1
ATOM 3068 C CA . PRO A 1 404 ? -15.469 3.619 -20.578 1 84.81 404 PRO A CA 1
ATOM 3069 C C . PRO A 1 404 ? -14.758 4.914 -20.953 1 84.81 404 PRO A C 1
ATOM 3071 O O . PRO A 1 404 ? -15.102 5.547 -21.953 1 84.81 404 PRO A O 1
ATOM 3074 N N . ASN A 1 405 ? -13.836 5.348 -20.047 1 84.06 405 ASN A N 1
ATOM 3075 C CA . ASN A 1 405 ? -12.984 6.484 -20.391 1 84.06 405 ASN A CA 1
ATOM 3076 C C . ASN A 1 405 ? -12.07 6.164 -21.578 1 84.06 405 ASN A C 1
ATOM 3078 O O . ASN A 1 405 ? -11.711 5.004 -21.797 1 84.06 405 ASN A O 1
ATOM 3082 N N . PRO A 1 406 ? -11.766 7.152 -22.406 1 74.62 406 PRO A N 1
ATOM 3083 C CA . PRO A 1 406 ? -10.844 6.891 -23.516 1 74.62 406 PRO A CA 1
ATOM 3084 C C . PRO A 1 406 ? -9.453 6.465 -23.047 1 74.62 406 PRO A C 1
ATOM 3086 O O . PRO A 1 406 ? -9.031 6.844 -21.953 1 74.62 406 PRO A O 1
ATOM 3089 N N . MET B 1 1 ? -71.5 -65.625 -8.594 1 28.38 1 MET B N 1
ATOM 3090 C CA . MET B 1 1 ? -70.812 -64.375 -9.055 1 28.38 1 MET B CA 1
ATOM 3091 C C . MET B 1 1 ? -69.25 -64.625 -9.055 1 28.38 1 MET B C 1
ATOM 3093 O O . MET B 1 1 ? -68.688 -64.75 -7.996 1 28.38 1 MET B O 1
ATOM 3097 N N . THR B 1 2 ? -68.812 -65.5 -10.055 1 34.12 2 THR B N 1
ATOM 3098 C CA . THR B 1 2 ? -67.5 -66.125 -10.242 1 34.12 2 THR B CA 1
ATOM 3099 C C . THR B 1 2 ? -66.438 -65.062 -10.578 1 34.12 2 THR B C 1
ATOM 3101 O O . THR B 1 2 ? -66.438 -64.5 -11.656 1 34.12 2 THR B O 1
ATOM 3104 N N . LEU B 1 3 ? -66.062 -64.25 -9.516 1 32.88 3 LEU B N 1
ATOM 3105 C CA . LEU B 1 3 ? -65 -63.25 -9.641 1 32.88 3 LEU B CA 1
ATOM 3106 C C . LEU B 1 3 ? -63.688 -63.875 -10.078 1 32.88 3 LEU B C 1
ATOM 3108 O O . LEU B 1 3 ? -63.156 -64.75 -9.383 1 32.88 3 LEU B O 1
ATOM 3112 N N . THR B 1 4 ? -63.5 -64.062 -11.367 1 37.03 4 THR B N 1
ATOM 3113 C CA . THR B 1 4 ? -62.25 -64.5 -12.016 1 37.03 4 THR B CA 1
ATOM 3114 C C . THR B 1 4 ? -61.125 -63.562 -11.758 1 37.03 4 THR B C 1
ATOM 3116 O O . THR B 1 4 ? -61.156 -62.406 -12.164 1 37.03 4 THR B O 1
ATOM 3119 N N . PHE B 1 5 ? -60.438 -63.594 -10.57 1 33.66 5 PHE B N 1
ATOM 3120 C CA . PHE B 1 5 ? -59.25 -62.844 -10.242 1 33.66 5 PHE B CA 1
ATOM 3121 C C . PHE B 1 5 ? -58.125 -63.125 -11.234 1 33.66 5 PHE B C 1
ATOM 3123 O O . PHE B 1 5 ? -57.656 -64.25 -11.344 1 33.66 5 PHE B O 1
ATOM 3130 N N . SER B 1 6 ? -58 -62.469 -12.398 1 31.08 6 SER B N 1
ATOM 3131 C CA . SER B 1 6 ? -56.875 -62.594 -13.32 1 31.08 6 SER B CA 1
ATOM 3132 C C . SER B 1 6 ? -55.562 -62.094 -12.672 1 31.08 6 SER B C 1
ATOM 3134 O O . SER B 1 6 ? -55.5 -60.969 -12.188 1 31.08 6 SER B O 1
ATOM 3136 N N . ALA B 1 7 ? -54.719 -62.938 -12.008 1 40.91 7 ALA B N 1
ATOM 3137 C CA . ALA B 1 7 ? -53.406 -62.719 -11.477 1 40.91 7 ALA B CA 1
ATOM 3138 C C . ALA B 1 7 ? -52.469 -62.125 -12.547 1 40.91 7 ALA B C 1
ATOM 3140 O O . ALA B 1 7 ? -52.156 -62.812 -13.531 1 40.91 7 ALA B O 1
ATOM 3141 N N . LEU B 1 8 ? -52.531 -60.75 -12.859 1 33.41 8 LEU B N 1
ATOM 3142 C CA . LEU B 1 8 ? -51.594 -60.062 -13.742 1 33.41 8 LEU B CA 1
ATOM 3143 C C . LEU B 1 8 ? -50.156 -60.344 -13.305 1 33.41 8 LEU B C 1
ATOM 3145 O O . LEU B 1 8 ? -49.781 -60.031 -12.164 1 33.41 8 LEU B O 1
ATOM 3149 N N . ALA B 1 9 ? -49.375 -61.281 -13.898 1 39.44 9 ALA B N 1
ATOM 3150 C CA . ALA B 1 9 ? -47.938 -61.562 -13.805 1 39.44 9 ALA B CA 1
ATOM 3151 C C . ALA B 1 9 ? -47.125 -60.312 -14.188 1 39.44 9 ALA B C 1
ATOM 3153 O O . ALA B 1 9 ? -47.125 -59.906 -15.344 1 39.44 9 ALA B O 1
ATOM 3154 N N . ILE B 1 10 ? -46.969 -59.344 -13.281 1 39.22 10 ILE B N 1
ATOM 3155 C CA . ILE B 1 10 ? -46.031 -58.25 -13.516 1 39.22 10 ILE B CA 1
ATOM 3156 C C . ILE B 1 10 ? -44.625 -58.812 -13.703 1 39.22 10 ILE B C 1
ATOM 3158 O O . ILE B 1 10 ? -44.062 -59.469 -12.812 1 39.22 10 ILE B O 1
ATOM 3162 N N . THR B 1 11 ? -44.188 -59.156 -14.922 1 39.94 11 THR B N 1
ATOM 3163 C CA . THR B 1 11 ? -42.812 -59.438 -15.305 1 39.94 11 THR B CA 1
ATOM 3164 C C . THR B 1 11 ? -41.875 -58.312 -14.828 1 39.94 11 THR B C 1
ATOM 3166 O O . THR B 1 11 ? -42.062 -57.156 -15.203 1 39.94 11 THR B O 1
ATOM 3169 N N . LEU B 1 12 ? -41.25 -58.438 -13.641 1 41.5 12 LEU B N 1
ATOM 3170 C CA . LEU B 1 12 ? -40.156 -57.625 -13.172 1 41.5 12 LEU B CA 1
ATOM 3171 C C . LEU B 1 12 ? -39 -57.656 -14.172 1 41.5 12 LEU B C 1
ATOM 3173 O O . LEU B 1 12 ? -38.344 -58.688 -14.359 1 41.5 12 LEU B O 1
ATOM 3177 N N . LEU B 1 13 ? -39.062 -56.844 -15.234 1 43.78 13 LEU B N 1
ATOM 3178 C CA . LEU B 1 13 ? -37.875 -56.594 -16.047 1 43.78 13 LEU B CA 1
ATOM 3179 C C . LEU B 1 13 ? -36.719 -56.094 -15.203 1 43.78 13 LEU B C 1
ATOM 3181 O O . LEU B 1 13 ? -36.781 -55 -14.656 1 43.78 13 LEU B O 1
ATOM 3185 N N . PHE B 1 14 ? -35.938 -56.969 -14.586 1 44.06 14 PHE B N 1
ATOM 3186 C CA . PHE B 1 14 ? -34.625 -56.625 -14.016 1 44.06 14 PHE B CA 1
ATOM 3187 C C . PHE B 1 14 ? -33.781 -55.875 -15.039 1 44.06 14 PHE B C 1
ATOM 3189 O O . PHE B 1 14 ? -33.375 -56.469 -16.047 1 44.06 14 PHE B O 1
ATOM 3196 N N . SER B 1 15 ? -33.875 -54.562 -15.125 1 48.28 15 SER B N 1
ATOM 3197 C CA . SER B 1 15 ? -32.906 -53.75 -15.859 1 48.28 15 SER B CA 1
ATOM 3198 C C . SER B 1 15 ? -31.484 -53.969 -15.391 1 48.28 15 SER B C 1
ATOM 3200 O O . SER B 1 15 ? -31.141 -53.625 -14.266 1 48.28 15 SER B O 1
ATOM 3202 N N . LEU B 1 16 ? -30.797 -55 -15.906 1 49.31 16 LEU B N 1
ATOM 3203 C CA . LEU B 1 16 ? -29.344 -55.094 -15.773 1 49.31 16 LEU B CA 1
ATOM 3204 C C . LEU B 1 16 ? -28.656 -53.812 -16.203 1 49.31 16 LEU B C 1
ATOM 3206 O O . LEU B 1 16 ? -28.562 -53.531 -17.406 1 49.31 16 LEU B O 1
ATOM 3210 N N . SER B 1 17 ? -28.594 -52.812 -15.305 1 50.78 17 SER B N 1
ATOM 3211 C CA . SER B 1 17 ? -27.703 -51.688 -15.523 1 50.78 17 SER B CA 1
ATOM 3212 C C . SER B 1 17 ? -26.25 -52.156 -15.695 1 50.78 17 SER B C 1
ATOM 3214 O O . SER B 1 17 ? -25.609 -52.562 -14.727 1 50.78 17 SER B O 1
ATOM 3216 N N . PHE B 1 18 ? -25.828 -52.5 -16.859 1 47 18 PHE B N 1
ATOM 3217 C CA . PHE B 1 18 ? -24.406 -52.656 -17.156 1 47 18 PHE B CA 1
ATOM 3218 C C . PHE B 1 18 ? -23.625 -51.375 -16.781 1 47 18 PHE B C 1
ATOM 3220 O O . PHE B 1 18 ? -23.703 -50.375 -17.484 1 47 18 PHE B O 1
ATOM 3227 N N . HIS B 1 19 ? -23.156 -51.344 -15.516 1 48.66 19 HIS B N 1
ATOM 3228 C CA . HIS B 1 19 ? -22.078 -50.406 -15.219 1 48.66 19 HIS B CA 1
ATOM 3229 C C . HIS B 1 19 ? -20.844 -50.719 -16.047 1 48.66 19 HIS B C 1
ATOM 3231 O O . HIS B 1 19 ? -20.172 -51.719 -15.812 1 48.66 19 HIS B O 1
ATOM 3237 N N . PHE B 1 20 ? -20.703 -50.25 -17.25 1 44.31 20 PHE B N 1
ATOM 3238 C CA . PHE B 1 20 ? -19.391 -50.188 -17.875 1 44.31 20 PHE B CA 1
ATOM 3239 C C . PHE B 1 20 ? -18.406 -49.406 -17 1 44.31 20 PHE B C 1
ATOM 3241 O O . PHE B 1 20 ? -18.484 -48.188 -16.922 1 44.31 20 PHE B O 1
ATOM 3248 N N . SER B 1 21 ? -17.766 -50.094 -16.094 1 46.62 21 SER B N 1
ATOM 3249 C CA . SER B 1 21 ? -16.547 -49.5 -15.562 1 46.62 21 SER B CA 1
ATOM 3250 C C . SER B 1 21 ? -15.555 -49.188 -16.672 1 46.62 21 SER B C 1
ATOM 3252 O O . SER B 1 21 ? -15 -50.125 -17.281 1 46.62 21 SER B O 1
ATOM 3254 N N . PHE B 1 22 ? -15.68 -48.156 -17.406 1 45.62 22 PHE B N 1
ATOM 3255 C CA . PHE B 1 22 ? -14.547 -47.75 -18.219 1 45.62 22 PHE B CA 1
ATOM 3256 C C . PHE B 1 22 ? -13.258 -47.812 -17.406 1 45.62 22 PHE B C 1
ATOM 3258 O O . PHE B 1 22 ? -13.031 -46.969 -16.547 1 45.62 22 PHE B O 1
ATOM 3265 N N . SER B 1 23 ? -12.812 -48.969 -17.188 1 48.66 23 SER B N 1
ATOM 3266 C CA . SER B 1 23 ? -11.461 -49.062 -16.641 1 48.66 23 SER B CA 1
ATOM 3267 C C . SER B 1 23 ? -10.453 -48.344 -17.516 1 48.66 23 SER B C 1
ATOM 3269 O O . SER B 1 23 ? -10.289 -48.656 -18.703 1 48.66 23 SER B O 1
ATOM 3271 N N . PHE B 1 24 ? -10.398 -47.062 -17.469 1 58.25 24 PHE B N 1
ATOM 3272 C CA . PHE B 1 24 ? -9.328 -46.406 -18.203 1 58.25 24 PHE B CA 1
ATOM 3273 C C . PHE B 1 24 ? -7.996 -47.094 -17.969 1 58.25 24 PHE B C 1
ATOM 3275 O O . PHE B 1 24 ? -7.688 -47.5 -16.844 1 58.25 24 PHE B O 1
ATOM 3282 N N . ALA B 1 25 ? -7.457 -47.688 -19.062 1 70.31 25 ALA B N 1
ATOM 3283 C CA . ALA B 1 25 ? -6.297 -48.562 -19.125 1 70.31 25 ALA B CA 1
ATOM 3284 C C . ALA B 1 25 ? -5.047 -47.875 -18.594 1 70.31 25 ALA B C 1
ATOM 3286 O O . ALA B 1 25 ? -4.781 -46.719 -18.938 1 70.31 25 ALA B O 1
ATOM 3287 N N . ASN B 1 26 ? -4.445 -48.438 -17.625 1 89.5 26 ASN B N 1
ATOM 3288 C CA . ASN B 1 26 ? -3.133 -48.031 -17.109 1 89.5 26 ASN B CA 1
ATOM 3289 C C . ASN B 1 26 ? -2.105 -47.938 -18.234 1 89.5 26 ASN B C 1
ATOM 3291 O O . ASN B 1 26 ? -2.277 -48.531 -19.297 1 89.5 26 ASN B O 1
ATOM 3295 N N . ILE B 1 27 ? -1.257 -47.062 -18.156 1 96 27 ILE B N 1
ATOM 3296 C CA . ILE B 1 27 ? -0.127 -46.906 -19.078 1 96 27 ILE B CA 1
ATOM 3297 C C . ILE B 1 27 ? 0.893 -48.031 -18.812 1 96 27 ILE B C 1
ATOM 3299 O O . ILE B 1 27 ? 1.43 -48.125 -17.703 1 96 27 ILE B O 1
ATOM 3303 N N . SER B 1 28 ? 1.162 -48.781 -19.859 1 96.12 28 SER B N 1
ATOM 3304 C CA . SER B 1 28 ? 2.021 -49.938 -19.688 1 96.12 28 SER B CA 1
ATOM 3305 C C . SER B 1 28 ? 3.496 -49.562 -19.781 1 96.12 28 SER B C 1
ATOM 3307 O O . SER B 1 28 ? 3.846 -48.562 -20.391 1 96.12 28 SER B O 1
ATOM 3309 N N . LEU B 1 29 ? 4.305 -50.438 -19.141 1 96.38 29 LEU B N 1
ATOM 3310 C CA . LEU B 1 29 ? 5.746 -50.281 -19.312 1 96.38 29 LEU B CA 1
ATOM 3311 C C . LEU B 1 29 ? 6.121 -50.281 -20.781 1 96.38 29 LEU B C 1
ATOM 3313 O O . LEU B 1 29 ? 5.535 -51.031 -21.578 1 96.38 29 LEU B O 1
ATOM 3317 N N . GLY B 1 30 ? 7.062 -49.438 -21.141 1 97.12 30 GLY B N 1
ATOM 3318 C CA . GLY B 1 30 ? 7.496 -49.375 -22.531 1 97.12 30 GLY B CA 1
ATOM 3319 C C . GLY B 1 30 ? 6.797 -48.281 -23.312 1 97.12 30 GLY B C 1
ATOM 3320 O O . GLY B 1 30 ? 7.207 -47.938 -24.422 1 97.12 30 GLY B O 1
ATOM 3321 N N . SER B 1 31 ? 5.715 -47.781 -22.734 1 97.38 31 SER B N 1
ATOM 3322 C CA . SER B 1 31 ? 5 -46.688 -23.406 1 97.38 31 SER B CA 1
ATOM 3323 C C . SER B 1 31 ? 5.875 -45.469 -23.547 1 97.38 31 SER B C 1
ATOM 3325 O O . SER B 1 31 ? 6.652 -45.125 -22.641 1 97.38 31 SER B O 1
ATOM 3327 N N . THR B 1 32 ? 5.754 -44.781 -24.703 1 97.75 32 THR B N 1
ATOM 3328 C CA . THR B 1 32 ? 6.609 -43.625 -24.984 1 97.75 32 THR B CA 1
ATOM 3329 C C . THR B 1 32 ? 5.812 -42.5 -25.641 1 97.75 32 THR B C 1
ATOM 3331 O O . THR B 1 32 ? 4.949 -42.781 -26.484 1 97.75 32 THR B O 1
ATOM 3334 N N . LEU B 1 33 ? 5.98 -41.312 -25.234 1 98.06 33 LEU B N 1
ATOM 3335 C CA . LEU B 1 33 ? 5.523 -40.094 -25.922 1 98.06 33 LEU B CA 1
ATOM 3336 C C . LEU B 1 33 ? 6.676 -39.438 -26.656 1 98.06 33 LEU B C 1
ATOM 3338 O O . LEU B 1 33 ? 7.777 -39.312 -26.125 1 98.06 33 LEU B O 1
ATOM 3342 N N . PHE B 1 34 ? 6.438 -39 -27.875 1 98 34 PHE B N 1
ATOM 3343 C CA . PHE B 1 34 ? 7.469 -38.344 -28.672 1 98 34 PHE B CA 1
ATOM 3344 C C . PHE B 1 34 ? 7.188 -36.844 -28.828 1 98 34 PHE B C 1
ATOM 3346 O O . PHE B 1 34 ? 6.047 -36.438 -29.078 1 98 34 PHE B O 1
ATOM 3353 N N . ALA B 1 35 ? 8.242 -36.031 -28.641 1 97.62 35 ALA B N 1
ATOM 3354 C CA . ALA B 1 35 ? 8.109 -34.562 -28.797 1 97.62 35 ALA B CA 1
ATOM 3355 C C . ALA B 1 35 ? 7.648 -34.219 -30.203 1 97.62 35 ALA B C 1
ATOM 3357 O O . ALA B 1 35 ? 6.879 -33.25 -30.391 1 97.62 35 ALA B O 1
ATOM 3358 N N . SER B 1 36 ? 8.047 -34.938 -31.172 1 94.38 36 SER B N 1
ATOM 3359 C CA . SER B 1 36 ? 7.703 -34.688 -32.562 1 94.38 36 SER B CA 1
ATOM 3360 C C . SER B 1 36 ? 6.211 -34.906 -32.812 1 94.38 36 SER B C 1
ATOM 3362 O O . SER B 1 36 ? 5.66 -34.344 -33.75 1 94.38 36 SER B O 1
ATOM 3364 N N . ASN B 1 37 ? 5.609 -35.656 -32 1 94.94 37 ASN B N 1
ATOM 3365 C CA . ASN B 1 37 ? 4.195 -35.969 -32.188 1 94.94 37 ASN B CA 1
ATOM 3366 C C . ASN B 1 37 ? 3.348 -35.406 -31.062 1 94.94 37 ASN B C 1
ATOM 3368 O O . ASN B 1 37 ? 2.369 -36.031 -30.641 1 94.94 37 ASN B O 1
ATOM 3372 N N . TYR B 1 38 ? 3.758 -34.344 -30.5 1 91.19 38 TYR B N 1
ATOM 3373 C CA . TYR B 1 38 ? 3.182 -33.781 -29.281 1 91.19 38 TYR B CA 1
ATOM 3374 C C . TYR B 1 38 ? 1.715 -33.438 -29.469 1 91.19 38 TYR B C 1
ATOM 3376 O O . TYR B 1 38 ? 0.937 -33.406 -28.516 1 91.19 38 TYR B O 1
ATOM 3384 N N . LEU B 1 39 ? 1.215 -33.156 -30.703 1 90.19 39 LEU B N 1
ATOM 3385 C CA . LEU B 1 39 ? -0.159 -32.75 -30.969 1 90.19 39 LEU B CA 1
ATOM 3386 C C . LEU B 1 39 ? -1.1 -33.938 -30.969 1 90.19 39 LEU B C 1
ATOM 3388 O O . LEU B 1 39 ? -2.309 -33.781 -30.766 1 90.19 39 LEU B O 1
ATOM 3392 N N . ASN B 1 40 ? -0.509 -35.156 -31.141 1 92 40 ASN B N 1
ATOM 3393 C CA . ASN B 1 40 ? -1.375 -36.312 -31.375 1 92 40 ASN B CA 1
ATOM 3394 C C . ASN B 1 40 ? -1.166 -37.406 -30.344 1 92 40 ASN B C 1
ATOM 3396 O O . ASN B 1 40 ? -1.851 -38.438 -30.359 1 92 40 ASN B O 1
ATOM 3400 N N . GLN B 1 41 ? -0.255 -37.25 -29.531 1 95.75 41 GLN B N 1
ATOM 3401 C CA . GLN B 1 41 ? 0.025 -38.281 -28.547 1 95.75 41 GLN B CA 1
ATOM 3402 C C . GLN B 1 41 ? -0.119 -37.719 -27.125 1 95.75 41 GLN B C 1
ATOM 3404 O O . GLN B 1 41 ? 0.406 -36.656 -26.812 1 95.75 41 GLN B O 1
ATOM 3409 N N . SER B 1 42 ? -0.823 -38.406 -26.312 1 97.12 42 SER B N 1
ATOM 3410 C CA . SER B 1 42 ? -0.957 -38.062 -24.906 1 97.12 42 SER B CA 1
ATOM 3411 C C . SER B 1 42 ? -1.357 -39.25 -24.062 1 97.12 42 SER B C 1
ATOM 3413 O O . SER B 1 42 ? -1.764 -40.281 -24.594 1 97.12 42 SER B O 1
ATOM 3415 N N . TRP B 1 43 ? -1.046 -39.219 -22.844 1 97.94 43 TRP B N 1
ATOM 3416 C CA . TRP B 1 43 ? -1.601 -40.125 -21.828 1 97.94 43 TRP B CA 1
ATOM 3417 C C . TRP B 1 43 ? -2.709 -39.438 -21.031 1 97.94 43 TRP B C 1
ATOM 3419 O O . TRP B 1 43 ? -2.436 -38.688 -20.094 1 97.94 43 TRP B O 1
ATOM 3429 N N . PRO B 1 44 ? -4.023 -39.656 -21.375 1 97.25 44 PRO B N 1
ATOM 3430 C CA . PRO B 1 44 ? -5.141 -38.906 -20.766 1 97.25 44 PRO B CA 1
ATOM 3431 C C . PRO B 1 44 ? -5.617 -39.562 -19.469 1 97.25 44 PRO B C 1
ATOM 3433 O O . PRO B 1 44 ? -5.391 -40.75 -19.234 1 97.25 44 PRO B O 1
ATOM 3436 N N . SER B 1 45 ? -6.246 -38.781 -18.688 1 97.5 45 SER B N 1
ATOM 3437 C CA . SER B 1 45 ? -7.02 -39.312 -17.578 1 97.5 45 SER B CA 1
ATOM 3438 C C . SER B 1 45 ? -8.359 -39.844 -18.047 1 97.5 45 SER B C 1
ATOM 3440 O O . SER B 1 45 ? -8.773 -39.625 -19.188 1 97.5 45 SER B O 1
ATOM 3442 N N . PRO B 1 46 ? -9.023 -40.594 -17.188 1 96.31 46 PRO B N 1
ATOM 3443 C CA . PRO B 1 46 ? -10.227 -41.312 -17.594 1 96.31 46 PRO B CA 1
ATOM 3444 C C . PRO B 1 46 ? -11.266 -40.406 -18.25 1 96.31 46 PRO B C 1
ATOM 3446 O O . PRO B 1 46 ? -11.844 -40.75 -19.281 1 96.31 46 PRO B O 1
ATOM 3449 N N . ASN B 1 47 ? -11.453 -39.219 -17.703 1 96.12 47 ASN B N 1
ATOM 3450 C CA . ASN B 1 47 ? -12.461 -38.312 -18.25 1 96.12 47 ASN B CA 1
ATOM 3451 C C . ASN B 1 47 ? -11.828 -37.219 -19.094 1 96.12 47 ASN B C 1
ATOM 3453 O O . ASN B 1 47 ? -12.445 -36.188 -19.328 1 96.12 47 ASN B O 1
ATOM 3457 N N . SER B 1 48 ? -10.602 -37.406 -19.406 1 95.88 48 SER B N 1
ATOM 3458 C CA . SER B 1 48 ? -9.852 -36.469 -20.234 1 95.88 48 SER B CA 1
ATOM 3459 C C . SER B 1 48 ? -9.797 -35.094 -19.594 1 95.88 48 SER B C 1
ATOM 3461 O O . SER B 1 48 ? -9.812 -34.094 -20.297 1 95.88 48 SER B O 1
ATOM 3463 N N . THR B 1 49 ? -9.875 -35.094 -18.312 1 97.12 49 THR B N 1
ATOM 3464 C CA . THR B 1 49 ? -9.719 -33.844 -17.578 1 97.12 49 THR B CA 1
ATOM 3465 C C . THR B 1 49 ? -8.273 -33.344 -17.641 1 97.12 49 THR B C 1
ATOM 3467 O O . THR B 1 49 ? -8.016 -32.156 -17.75 1 97.12 49 THR B O 1
ATOM 3470 N N . PHE B 1 50 ? -7.395 -34.281 -17.578 1 97.81 50 PHE B N 1
ATOM 3471 C CA . PHE B 1 50 ? -5.965 -34.031 -17.672 1 97.81 50 PHE B CA 1
ATOM 3472 C C . PHE B 1 50 ? -5.312 -34.938 -18.703 1 97.81 50 PHE B C 1
ATOM 3474 O O . PHE B 1 50 ? -5.863 -35.969 -19.062 1 97.81 50 PHE B O 1
ATOM 3481 N N . SER B 1 51 ? -4.195 -34.469 -19.219 1 98 51 SER B N 1
ATOM 3482 C CA . SER B 1 51 ? -3.379 -35.25 -20.141 1 98 51 SER B CA 1
ATOM 3483 C C . SER B 1 51 ? -1.893 -35 -19.922 1 98 51 SER B C 1
ATOM 3485 O O . SER B 1 51 ? -1.492 -33.844 -19.672 1 98 51 SER B O 1
ATOM 3487 N N . LEU B 1 52 ? -1.159 -36.031 -19.891 1 98.31 52 LEU B N 1
ATOM 3488 C CA . LEU B 1 52 ? 0.29 -35.875 -19.953 1 98.31 52 LEU B CA 1
ATOM 3489 C C . LEU B 1 52 ? 0.775 -35.906 -21.391 1 98.31 52 LEU B C 1
ATOM 3491 O O . LEU B 1 52 ? 0.507 -36.844 -22.125 1 98.31 52 LEU B O 1
ATOM 3495 N N . THR B 1 53 ? 1.391 -34.844 -21.828 1 97.81 53 THR B N 1
ATOM 3496 C CA . THR B 1 53 ? 1.854 -34.656 -23.203 1 97.81 53 THR B CA 1
ATOM 3497 C C . THR B 1 53 ? 3.053 -33.719 -23.25 1 97.81 53 THR B C 1
ATOM 3499 O O . THR B 1 53 ? 3.479 -33.188 -22.234 1 97.81 53 THR B O 1
ATOM 3502 N N . PHE B 1 54 ? 3.703 -33.688 -24.422 1 98.12 54 PHE B N 1
ATOM 3503 C CA . PHE B 1 54 ? 4.691 -32.625 -24.625 1 98.12 54 PHE B CA 1
ATOM 3504 C C . PHE B 1 54 ? 4.012 -31.297 -24.891 1 98.12 54 PHE B C 1
ATOM 3506 O O . PHE B 1 54 ? 3.016 -31.234 -25.609 1 98.12 54 PHE B O 1
ATOM 3513 N N . VAL B 1 55 ? 4.539 -30.234 -24.281 1 97.31 55 VAL B N 1
ATOM 3514 C CA . VAL B 1 55 ? 4.121 -28.859 -24.578 1 97.31 55 VAL B CA 1
ATOM 3515 C C . VAL B 1 55 ? 5.27 -28.094 -25.219 1 97.31 55 VAL B C 1
ATOM 3517 O O . VAL B 1 55 ? 6.43 -28.25 -24.828 1 97.31 55 VAL B O 1
ATOM 3520 N N . GLN B 1 56 ? 4.93 -27.312 -26.219 1 96.44 56 GLN B N 1
ATOM 3521 C CA . GLN B 1 56 ? 5.934 -26.5 -26.906 1 96.44 56 GLN B CA 1
ATOM 3522 C C . GLN B 1 56 ? 6.262 -25.234 -26.125 1 96.44 56 GLN B C 1
ATOM 3524 O O . GLN B 1 56 ? 5.375 -24.422 -25.844 1 96.44 56 GLN B O 1
ATOM 3529 N N . LYS B 1 57 ? 7.492 -25.062 -25.719 1 94.56 57 LYS B N 1
ATOM 3530 C CA . LYS B 1 57 ? 7.941 -23.891 -24.984 1 94.56 57 LYS B CA 1
ATOM 3531 C C . LYS B 1 57 ? 8.43 -22.797 -25.938 1 94.56 57 LYS B C 1
ATOM 3533 O O . LYS B 1 57 ? 8.156 -21.625 -25.734 1 94.56 57 LYS B O 1
ATOM 3538 N N . THR B 1 58 ? 9.156 -23.156 -26.844 1 94.31 58 THR B N 1
ATOM 3539 C CA . THR B 1 58 ? 9.609 -22.344 -27.969 1 94.31 58 THR B CA 1
ATOM 3540 C C . THR B 1 58 ? 9.383 -23.078 -29.281 1 94.31 58 THR B C 1
ATOM 3542 O O . THR B 1 58 ? 8.969 -24.234 -29.297 1 94.31 58 THR B O 1
ATOM 3545 N N . PRO B 1 59 ? 9.68 -22.438 -30.359 1 93.69 59 PRO B N 1
ATOM 3546 C CA . PRO B 1 59 ? 9.469 -23.109 -31.641 1 93.69 59 PRO B CA 1
ATOM 3547 C C . PRO B 1 59 ? 10.32 -24.375 -31.766 1 93.69 59 PRO B C 1
ATOM 3549 O O . PRO B 1 59 ? 9.992 -25.25 -32.562 1 93.69 59 PRO B O 1
ATOM 3552 N N . THR B 1 60 ? 11.312 -24.516 -30.953 1 95.19 60 THR B N 1
ATOM 3553 C CA . THR B 1 60 ? 12.203 -25.656 -31.156 1 95.19 60 THR B CA 1
ATOM 3554 C C . THR B 1 60 ? 12.391 -26.422 -29.859 1 95.19 60 THR B C 1
ATOM 3556 O O . THR B 1 60 ? 13.273 -27.281 -29.75 1 95.19 60 THR B O 1
ATOM 3559 N N . SER B 1 61 ? 11.633 -26.078 -28.875 1 96.5 61 SER B N 1
ATOM 3560 C CA . SER B 1 61 ? 11.836 -26.766 -27.594 1 96.5 61 SER B CA 1
ATOM 3561 C C . SER B 1 61 ? 10.516 -27.234 -27 1 96.5 61 SER B C 1
ATOM 3563 O O . SER B 1 61 ? 9.492 -26.547 -27.109 1 96.5 61 SER B O 1
ATOM 3565 N N . TYR B 1 62 ? 10.586 -28.453 -26.375 1 97.5 62 TYR B N 1
ATOM 3566 C CA . TYR B 1 62 ? 9.398 -29.125 -25.844 1 97.5 62 TYR B CA 1
ATOM 3567 C C . TYR B 1 62 ? 9.656 -29.688 -24.453 1 97.5 62 TYR B C 1
ATOM 3569 O O . TYR B 1 62 ? 10.781 -30.094 -24.141 1 97.5 62 TYR B O 1
ATOM 3577 N N . ILE B 1 63 ? 8.641 -29.75 -23.656 1 98 63 ILE B N 1
ATOM 3578 C CA . ILE B 1 63 ? 8.781 -30.297 -22.328 1 98 63 ILE B CA 1
ATOM 3579 C C . ILE B 1 63 ? 7.539 -31.125 -21.984 1 98 63 ILE B C 1
ATOM 3581 O O . ILE B 1 63 ? 6.418 -30.734 -22.328 1 98 63 ILE B O 1
ATOM 3585 N N . PRO B 1 64 ? 7.734 -32.375 -21.391 1 98.38 64 PRO B N 1
ATOM 3586 C CA . PRO B 1 64 ? 6.555 -33.094 -20.922 1 98.38 64 PRO B CA 1
ATOM 3587 C C . PRO B 1 64 ? 5.82 -32.375 -19.797 1 98.38 64 PRO B C 1
ATOM 3589 O O . PRO B 1 64 ? 6.449 -31.922 -18.844 1 98.38 64 PRO B O 1
ATOM 3592 N N . ALA B 1 65 ? 4.543 -32.312 -19.922 1 98.5 65 ALA B N 1
ATOM 3593 C CA . ALA B 1 65 ? 3.732 -31.609 -18.938 1 98.5 65 ALA B CA 1
ATOM 3594 C C . ALA B 1 65 ? 2.381 -32.281 -18.75 1 98.5 65 ALA B C 1
ATOM 3596 O O . ALA B 1 65 ? 1.843 -32.875 -19.688 1 98.5 65 ALA B O 1
ATOM 3597 N N . ILE B 1 66 ? 1.943 -32.344 -17.516 1 98.44 66 ILE B N 1
ATOM 3598 C CA . ILE B 1 66 ? 0.525 -32.594 -17.297 1 98.44 66 ILE B CA 1
ATOM 3599 C C . ILE B 1 66 ? -0.285 -31.344 -17.578 1 98.44 66 ILE B C 1
ATOM 3601 O O . ILE B 1 66 ? -0.01 -30.281 -17.016 1 98.44 66 ILE B O 1
ATOM 3605 N N . THR B 1 67 ? -1.265 -31.438 -18.484 1 98.31 67 THR B N 1
ATOM 3606 C CA . THR B 1 67 ? -2.07 -30.281 -18.859 1 98.31 67 THR B CA 1
ATOM 3607 C C . THR B 1 67 ? -3.537 -30.5 -18.5 1 98.31 67 THR B C 1
ATOM 3609 O O . THR B 1 67 ? -4.047 -31.609 -18.609 1 98.31 67 THR B O 1
ATOM 3612 N N . TYR B 1 68 ? -4.172 -29.516 -17.969 1 98.19 68 TYR B N 1
ATOM 3613 C CA . TYR B 1 68 ? -5.621 -29.469 -17.844 1 98.19 68 TYR B CA 1
ATOM 3614 C C . TYR B 1 68 ? -6.281 -29.25 -19.203 1 98.19 68 TYR B C 1
ATOM 3616 O O . TYR B 1 68 ? -5.68 -28.656 -20.094 1 98.19 68 TYR B O 1
ATOM 3624 N N . SER B 1 69 ? -7.531 -29.812 -19.281 1 96.81 69 SER B N 1
ATOM 3625 C CA . SER B 1 69 ? -8.281 -29.656 -20.516 1 96.81 69 SER B CA 1
ATOM 3626 C C . SER B 1 69 ? -8.219 -28.234 -21.047 1 96.81 69 SER B C 1
ATOM 3628 O O . SER B 1 69 ? -8.438 -27.281 -20.297 1 96.81 69 SER B O 1
ATOM 3630 N N . GLY B 1 70 ? -7.902 -28.062 -22.359 1 96 70 GLY B N 1
ATOM 3631 C CA . GLY B 1 70 ? -7.66 -26.766 -22.953 1 96 70 GLY B CA 1
ATOM 3632 C C . GLY B 1 70 ? -6.184 -26.438 -23.078 1 96 70 GLY B C 1
ATOM 3633 O O . GLY B 1 70 ? -5.824 -25.422 -23.688 1 96 70 GLY B O 1
ATOM 3634 N N . GLY B 1 7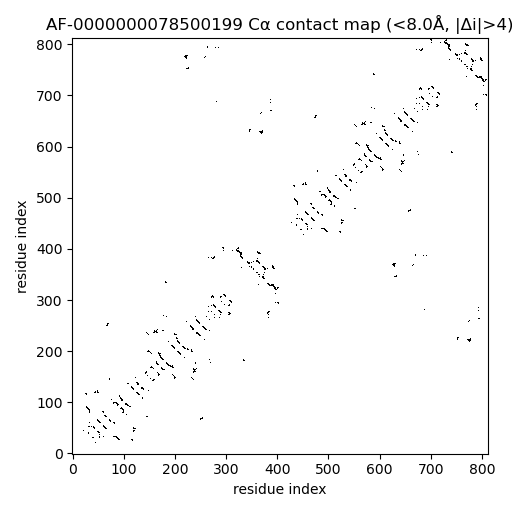1 ? -5.324 -27.219 -22.422 1 96.81 71 GLY B N 1
ATOM 3635 C CA . GLY B 1 71 ? -3.893 -27.125 -22.656 1 96.81 71 GLY B CA 1
ATOM 3636 C C . GLY B 1 71 ? -3.162 -26.344 -21.578 1 96.81 71 GLY B C 1
ATOM 3637 O O . GLY B 1 71 ? -2.061 -25.844 -21.812 1 96.81 71 GLY B O 1
ATOM 3638 N N . VAL B 1 72 ? -3.672 -26.203 -20.406 1 97.88 72 VAL B N 1
ATOM 3639 C CA . VAL B 1 72 ? -3.049 -25.453 -19.312 1 97.88 72 VAL B CA 1
ATOM 3640 C C . VAL B 1 72 ? -2.08 -26.359 -18.562 1 97.88 72 VAL B C 1
ATOM 3642 O O . VAL B 1 72 ? -2.504 -27.297 -17.875 1 97.88 72 VAL B O 1
ATOM 3645 N N . PRO B 1 73 ? -0.783 -26.125 -18.688 1 97.94 73 PRO B N 1
ATOM 3646 C CA . PRO B 1 73 ? 0.163 -26.984 -17.953 1 97.94 73 PRO B CA 1
ATOM 3647 C C . PRO B 1 73 ? 0.09 -26.781 -16.438 1 97.94 73 PRO B C 1
ATOM 3649 O O . PRO B 1 73 ? -0.01 -25.656 -15.961 1 97.94 73 PRO B O 1
ATOM 3652 N N . VAL B 1 74 ? 0.129 -27.859 -15.664 1 98.25 74 VAL B N 1
ATOM 3653 C CA . VAL B 1 74 ? 0.017 -27.766 -14.219 1 98.25 74 VAL B CA 1
ATOM 3654 C C . VAL B 1 74 ? 1.156 -28.547 -13.555 1 98.25 74 VAL B C 1
ATOM 3656 O O . VAL B 1 74 ? 1.278 -28.562 -12.328 1 98.25 74 VAL B O 1
ATOM 3659 N N . TRP B 1 75 ? 1.963 -29.203 -14.32 1 98.31 75 TRP B N 1
ATOM 3660 C CA . TRP B 1 75 ? 3.154 -29.922 -13.883 1 98.31 75 TRP B CA 1
ATOM 3661 C C . TRP B 1 75 ? 4.086 -30.203 -15.055 1 98.31 75 TRP B C 1
ATOM 3663 O O . TRP B 1 75 ? 3.631 -30.484 -16.156 1 98.31 75 TRP B O 1
ATOM 3673 N N . THR B 1 76 ? 5.379 -30.172 -14.859 1 97.88 76 THR B N 1
ATOM 3674 C CA . THR B 1 76 ? 6.348 -30.516 -15.891 1 97.88 76 THR B CA 1
ATOM 3675 C C . THR B 1 76 ? 7.383 -31.516 -15.359 1 97.88 76 THR B C 1
ATOM 3677 O O . THR B 1 76 ? 7.652 -31.547 -14.156 1 97.88 76 THR B O 1
ATOM 3680 N N . ALA B 1 77 ? 7.875 -32.25 -16.266 1 96.75 77 ALA B N 1
ATOM 3681 C CA . ALA B 1 77 ? 8.977 -33.156 -15.906 1 96.75 77 ALA B CA 1
ATOM 3682 C C . ALA B 1 77 ? 10.312 -32.406 -15.938 1 96.75 77 ALA B C 1
ATOM 3684 O O . ALA B 1 77 ? 10.945 -32.312 -17 1 96.75 77 ALA B O 1
ATOM 3685 N N . GLY B 1 78 ? 10.688 -31.891 -14.82 1 91.06 78 GLY B N 1
ATOM 3686 C CA . GLY B 1 78 ? 11.945 -31.172 -14.75 1 91.06 78 GLY B CA 1
ATOM 3687 C C . GLY B 1 78 ? 11.844 -29.75 -15.258 1 91.06 78 GLY B C 1
ATOM 3688 O O . GLY B 1 78 ? 10.75 -29.172 -15.305 1 91.06 78 GLY B O 1
ATOM 3689 N N . LYS B 1 79 ? 13.047 -29.188 -15.539 1 91.38 79 LYS B N 1
ATOM 3690 C CA . LYS B 1 79 ? 13.125 -27.781 -15.922 1 91.38 79 LYS B CA 1
ATOM 3691 C C . LYS B 1 79 ? 13.711 -27.625 -17.328 1 91.38 79 LYS B C 1
ATOM 3693 O O . LYS B 1 79 ? 13.625 -26.547 -17.922 1 91.38 79 LYS B O 1
ATOM 3698 N N . THR B 1 80 ? 14.234 -28.703 -17.828 1 93.81 80 THR B N 1
ATOM 3699 C CA . THR B 1 80 ? 14.969 -28.609 -19.094 1 93.81 80 THR B CA 1
ATOM 3700 C C . THR B 1 80 ? 14.156 -29.203 -20.234 1 93.81 80 THR B C 1
ATOM 3702 O O . THR B 1 80 ? 13.781 -30.375 -20.188 1 93.81 80 THR B O 1
ATOM 3705 N N . ALA B 1 81 ? 13.945 -28.391 -21.234 1 96.75 81 ALA B N 1
ATOM 3706 C CA . ALA B 1 81 ? 13.219 -28.844 -22.422 1 96.75 81 ALA B CA 1
ATOM 3707 C C . ALA B 1 81 ? 14.133 -29.594 -23.375 1 96.75 81 ALA B C 1
ATOM 3709 O O . ALA B 1 81 ? 15.359 -29.516 -23.266 1 96.75 81 ALA B O 1
ATOM 3710 N N . VAL B 1 82 ? 13.555 -30.328 -24.25 1 97.69 82 VAL B N 1
ATOM 3711 C CA . VAL B 1 82 ? 14.281 -31.062 -25.281 1 97.69 82 VAL B CA 1
ATOM 3712 C C . VAL B 1 82 ? 13.844 -30.594 -26.672 1 97.69 82 VAL B C 1
ATOM 3714 O O . VAL B 1 82 ? 12.852 -29.875 -26.797 1 97.69 82 VAL B O 1
ATOM 3717 N N . ASP B 1 83 ? 14.609 -30.969 -27.641 1 96.5 83 ASP B N 1
ATOM 3718 C CA . ASP B 1 83 ? 14.211 -30.641 -29 1 96.5 83 ASP B CA 1
ATOM 3719 C C . ASP B 1 83 ? 13.219 -31.672 -29.547 1 96.5 83 ASP B C 1
ATOM 3721 O O . ASP B 1 83 ? 12.734 -32.531 -28.797 1 96.5 83 ASP B O 1
ATOM 3725 N N . SER B 1 84 ? 12.891 -31.562 -30.797 1 96.19 84 SER B N 1
ATOM 3726 C CA . SER B 1 84 ? 11.836 -32.375 -31.406 1 96.19 84 SER B CA 1
ATOM 3727 C C . SER B 1 84 ? 12.211 -33.844 -31.438 1 96.19 84 SER B C 1
ATOM 3729 O O . SER B 1 84 ? 11.359 -34.688 -31.656 1 96.19 84 SER B O 1
ATOM 3731 N N . SER B 1 85 ? 13.461 -34.156 -31.188 1 97.06 85 SER B N 1
ATOM 3732 C CA . SER B 1 85 ? 13.906 -35.562 -31.219 1 97.06 85 SER B CA 1
ATOM 3733 C C . SER B 1 85 ? 13.797 -36.188 -29.844 1 97.06 85 SER B C 1
ATOM 3735 O O . SER B 1 85 ? 14.094 -37.375 -29.672 1 97.06 85 SER B O 1
ATOM 3737 N N . GLY B 1 86 ? 13.336 -35.469 -28.906 1 97.69 86 GLY B N 1
ATOM 3738 C CA . GLY B 1 86 ? 13.219 -35.969 -27.547 1 97.69 86 GLY B CA 1
ATOM 3739 C C . GLY B 1 86 ? 12 -36.875 -27.344 1 97.69 86 GLY B C 1
ATOM 3740 O O . GLY B 1 86 ? 11.102 -36.875 -28.188 1 97.69 86 GLY B O 1
ATOM 3741 N N . SER B 1 87 ? 12.023 -37.656 -26.281 1 98.12 87 SER B N 1
ATOM 3742 C CA . SER B 1 87 ? 10.898 -38.531 -25.938 1 98.12 87 SER B CA 1
ATOM 3743 C C . SER B 1 87 ? 10.758 -38.688 -24.438 1 98.12 87 SER B C 1
ATOM 3745 O O . SER B 1 87 ? 11.719 -38.469 -23.688 1 98.12 87 SER B O 1
ATOM 3747 N N . PHE B 1 88 ? 9.594 -38.906 -24 1 98.31 88 PHE B N 1
ATOM 3748 C CA . PHE B 1 88 ? 9.234 -39.188 -22.609 1 98.31 88 PHE B CA 1
ATOM 3749 C C . PHE B 1 88 ? 8.75 -40.625 -22.469 1 98.31 88 PHE B C 1
ATOM 3751 O O . PHE B 1 88 ? 7.73 -41.031 -23.047 1 98.31 88 PHE B O 1
ATOM 3758 N N . GLN B 1 89 ? 9.5 -41.438 -21.578 1 97.94 89 GLN B N 1
ATOM 3759 C CA . GLN B 1 89 ? 9.312 -42.875 -21.656 1 97.94 89 GLN B CA 1
ATOM 3760 C C . GLN B 1 89 ? 9.055 -43.469 -20.266 1 97.94 89 GLN B C 1
ATOM 3762 O O . GLN B 1 89 ? 9.711 -43.094 -19.297 1 97.94 89 GLN B O 1
ATOM 3767 N N . LEU B 1 90 ? 7.996 -44.281 -20.234 1 98 90 LEU B N 1
ATOM 3768 C CA . LEU B 1 90 ? 7.938 -45.25 -19.125 1 98 90 LEU B CA 1
ATOM 3769 C C . LEU B 1 90 ? 8.766 -46.5 -19.422 1 98 90 LEU B C 1
ATOM 3771 O O . LEU B 1 90 ? 8.266 -47.438 -20.016 1 98 90 LEU B O 1
ATOM 3775 N N . HIS B 1 91 ? 9.977 -46.438 -18.953 1 96.88 91 HIS B N 1
ATOM 3776 C CA . HIS B 1 91 ? 10.953 -47.469 -19.297 1 96.88 91 HIS B CA 1
ATOM 3777 C C . HIS B 1 91 ? 10.57 -48.812 -18.672 1 96.88 91 HIS B C 1
ATOM 3779 O O . HIS B 1 91 ? 9.953 -48.844 -17.609 1 96.88 91 HIS B O 1
ATOM 3785 N N . PRO B 1 92 ? 10.984 -49.906 -19.359 1 95.94 92 PRO B N 1
ATOM 3786 C CA . PRO B 1 92 ? 10.648 -51.219 -18.812 1 95.94 92 PRO B CA 1
ATOM 3787 C C . PRO B 1 92 ? 11.195 -51.438 -17.406 1 95.94 92 PRO B C 1
ATOM 3789 O O . PRO B 1 92 ? 10.688 -52.281 -16.672 1 95.94 92 PRO B O 1
ATOM 3792 N N . SER B 1 93 ? 12.219 -50.719 -17.062 1 94.88 93 SER B N 1
ATOM 3793 C CA . SER B 1 93 ? 12.789 -50.812 -15.719 1 94.88 93 SER B CA 1
ATOM 3794 C C . SER B 1 93 ? 11.867 -50.219 -14.664 1 94.88 93 SER B C 1
ATOM 3796 O O . SER B 1 93 ? 12.078 -50.406 -13.469 1 94.88 93 SER B O 1
ATOM 3798 N N . GLY B 1 94 ? 10.859 -49.469 -15.102 1 96.12 94 GLY B N 1
ATOM 3799 C CA . GLY B 1 94 ? 9.93 -48.844 -14.18 1 96.12 94 GLY B CA 1
ATOM 3800 C C . GLY B 1 94 ? 10.227 -47.375 -13.945 1 96.12 94 GLY B C 1
ATOM 3801 O O . GLY B 1 94 ? 9.555 -46.719 -13.156 1 96.12 94 GLY B O 1
ATOM 3802 N N . THR B 1 95 ? 11.203 -46.906 -14.594 1 97 95 THR B N 1
ATOM 3803 C CA . THR B 1 95 ? 11.562 -45.5 -14.453 1 97 95 THR B CA 1
ATOM 3804 C C . THR B 1 95 ? 10.867 -44.656 -15.516 1 97 95 THR B C 1
ATOM 3806 O O . THR B 1 95 ? 10.719 -45.062 -16.656 1 97 95 THR B O 1
ATOM 3809 N N . LEU B 1 96 ? 10.336 -43.562 -15.078 1 97.31 96 LEU B N 1
ATOM 3810 C CA . LEU B 1 96 ? 9.883 -42.531 -16 1 97.31 96 LEU B CA 1
ATOM 3811 C C . LEU B 1 96 ? 11.031 -41.594 -16.375 1 97.31 96 LEU B C 1
ATOM 3813 O O . LEU B 1 96 ? 11.695 -41.031 -15.5 1 97.31 96 LEU B O 1
ATOM 3817 N N . ARG B 1 97 ? 11.328 -41.375 -17.703 1 97.5 97 ARG B N 1
ATOM 3818 C CA . ARG B 1 97 ? 12.5 -40.594 -18.062 1 97.5 97 ARG B CA 1
ATOM 3819 C C . ARG B 1 97 ? 12.227 -39.688 -19.281 1 97.5 97 ARG B C 1
ATOM 3821 O O . ARG B 1 97 ? 11.477 -40.094 -20.172 1 97.5 97 ARG B O 1
ATOM 3828 N N . LEU B 1 98 ? 12.789 -38.594 -19.25 1 98.5 98 LEU B N 1
ATOM 3829 C CA . LEU B 1 98 ? 12.891 -37.688 -20.406 1 98.5 98 LEU B CA 1
ATOM 3830 C C . LEU B 1 98 ? 14.258 -37.812 -21.062 1 98.5 98 LEU B C 1
ATOM 3832 O O . LEU B 1 98 ? 15.289 -37.656 -20.406 1 98.5 98 LEU B O 1
ATOM 3836 N N . VAL B 1 99 ? 14.281 -38.125 -22.344 1 97.94 99 VAL B N 1
ATOM 3837 C CA . VAL B 1 99 ? 15.547 -38.281 -23.062 1 97.94 99 VAL B CA 1
ATOM 3838 C C . VAL B 1 99 ? 15.562 -37.375 -24.281 1 97.94 99 VAL B C 1
ATOM 3840 O O . VAL B 1 99 ? 14.516 -37.094 -24.875 1 97.94 99 VAL B O 1
ATOM 3843 N N . ASN B 1 100 ? 16.734 -36.906 -24.562 1 97 100 ASN B N 1
ATOM 3844 C CA . ASN B 1 100 ? 16.859 -36.094 -25.766 1 97 100 ASN B CA 1
ATOM 3845 C C . ASN B 1 100 ? 17.172 -36.938 -26.984 1 97 100 ASN B C 1
ATOM 3847 O O . ASN B 1 100 ? 17.062 -38.188 -26.938 1 97 100 ASN B O 1
ATOM 3851 N N . GLY B 1 101 ? 17.453 -36.312 -28.141 1 93.25 101 GLY B N 1
ATOM 3852 C CA . GLY B 1 101 ? 17.672 -37 -29.391 1 93.25 101 GLY B CA 1
ATOM 3853 C C . GLY B 1 101 ? 18.891 -37.906 -29.375 1 93.25 101 GLY B C 1
ATOM 3854 O O . GLY B 1 101 ? 18.953 -38.906 -30.125 1 93.25 101 GLY B O 1
ATOM 3855 N N . THR B 1 102 ? 19.797 -37.594 -28.531 1 94.06 102 THR B N 1
ATOM 3856 C CA . THR B 1 102 ? 21.016 -38.406 -28.469 1 94.06 102 THR B CA 1
ATOM 3857 C C . THR B 1 102 ? 20.844 -39.562 -27.5 1 94.06 102 THR B C 1
ATOM 3859 O O . THR B 1 102 ? 21.734 -40.438 -27.391 1 94.06 102 THR B O 1
ATOM 3862 N N . GLY B 1 103 ? 19.781 -39.5 -26.797 1 93.69 103 GLY B N 1
ATOM 3863 C CA . GLY B 1 103 ? 19.547 -40.562 -25.828 1 93.69 103 GLY B CA 1
ATOM 3864 C C . GLY B 1 103 ? 19.953 -40.188 -24.422 1 93.69 103 GLY B C 1
ATOM 3865 O O . GLY B 1 103 ? 19.766 -40.969 -23.484 1 93.69 103 GLY B O 1
ATOM 3866 N N . ALA B 1 104 ? 20.484 -39.031 -24.297 1 96.62 104 ALA B N 1
ATOM 3867 C CA . ALA B 1 104 ? 20.875 -38.594 -22.953 1 96.62 104 ALA B CA 1
ATOM 3868 C C . ALA B 1 104 ? 19.656 -38.375 -22.062 1 96.62 104 ALA B C 1
ATOM 3870 O O . ALA B 1 104 ? 18.641 -37.844 -22.516 1 96.62 104 ALA B O 1
ATOM 3871 N N . ILE B 1 105 ? 19.797 -38.844 -20.812 1 97.06 105 ILE B N 1
ATOM 3872 C CA . ILE B 1 105 ? 18.719 -38.656 -19.844 1 97.06 105 ILE B CA 1
ATOM 3873 C C . ILE B 1 105 ? 18.719 -37.25 -19.297 1 97.06 105 ILE B C 1
ATOM 3875 O O . ILE B 1 105 ? 19.703 -36.812 -18.703 1 97.06 105 ILE B O 1
ATOM 3879 N N . ILE B 1 106 ? 17.672 -36.531 -19.531 1 97.62 106 ILE B N 1
ATOM 3880 C CA . ILE B 1 106 ? 17.531 -35.125 -19.125 1 97.62 106 ILE B CA 1
ATOM 3881 C C . ILE B 1 106 ? 16.812 -35.062 -17.766 1 97.62 106 ILE B C 1
ATOM 3883 O O . ILE B 1 106 ? 17.094 -34.156 -16.953 1 97.62 106 ILE B O 1
ATOM 3887 N N . TRP B 1 107 ? 15.914 -35.969 -17.5 1 97.75 107 TRP B N 1
ATOM 3888 C CA . TRP B 1 107 ? 15.141 -36.062 -16.266 1 97.75 107 TRP B CA 1
ATOM 3889 C C . TRP B 1 107 ? 14.773 -37.531 -15.992 1 97.75 107 TRP B C 1
ATOM 3891 O O . TRP B 1 107 ? 14.492 -38.281 -16.922 1 97.75 107 TRP B O 1
ATOM 3901 N N . ASP B 1 108 ? 14.711 -37.844 -14.734 1 97.25 108 ASP B N 1
ATOM 3902 C CA . ASP B 1 108 ? 14.461 -39.219 -14.328 1 97.25 108 ASP B CA 1
ATOM 3903 C C . ASP B 1 108 ? 13.711 -39.281 -12.992 1 97.25 108 ASP B C 1
ATOM 3905 O O . ASP B 1 108 ? 14.039 -38.531 -12.062 1 97.25 108 ASP B O 1
ATOM 3909 N N . SER B 1 109 ? 12.703 -40.219 -12.844 1 97.31 109 SER B N 1
ATOM 3910 C CA . SER B 1 109 ? 11.906 -40.344 -11.625 1 97.31 109 SER B CA 1
ATOM 3911 C C . SER B 1 109 ? 12.656 -41.156 -10.562 1 97.31 109 SER B C 1
ATOM 3913 O O . SER B 1 109 ? 12.234 -41.188 -9.398 1 97.31 109 SER B O 1
ATOM 3915 N N . SER B 1 110 ? 13.75 -41.781 -10.914 1 96.5 110 SER B N 1
ATOM 3916 C CA . SER B 1 110 ? 14.57 -42.562 -10.008 1 96.5 110 SER B CA 1
ATOM 3917 C C . SER B 1 110 ? 13.758 -43.688 -9.359 1 96.5 110 SER B C 1
ATOM 3919 O O . SER B 1 110 ? 13.828 -43.875 -8.148 1 96.5 110 SER B O 1
ATOM 3921 N N . THR B 1 111 ? 12.953 -44.406 -10.133 1 96.94 111 THR B N 1
ATOM 3922 C CA . THR B 1 111 ? 12.062 -45.438 -9.602 1 96.94 111 THR B CA 1
ATOM 3923 C C . THR B 1 111 ? 12.461 -46.812 -10.109 1 96.94 111 THR B C 1
ATOM 3925 O O . THR B 1 111 ? 11.68 -47.781 -10.023 1 96.94 111 THR B O 1
ATOM 3928 N N . GLY B 1 112 ? 13.562 -47.031 -10.68 1 92.5 112 GLY B N 1
ATOM 3929 C CA . GLY B 1 112 ? 14 -48.281 -11.289 1 92.5 112 GLY B CA 1
ATOM 3930 C C . GLY B 1 112 ? 13.984 -49.469 -10.32 1 92.5 112 GLY B C 1
ATOM 3931 O O . GLY B 1 112 ? 13.773 -50.594 -10.727 1 92.5 112 GLY B O 1
ATOM 3932 N N . SER B 1 113 ? 14.211 -49.25 -9.125 1 90.94 113 SER B N 1
ATOM 3933 C CA . SER B 1 113 ? 14.328 -50.312 -8.148 1 90.94 113 SER B CA 1
ATOM 3934 C C . SER B 1 113 ? 13.07 -50.438 -7.305 1 90.94 113 SER B C 1
ATOM 3936 O O . SER B 1 113 ? 13.078 -51.094 -6.25 1 90.94 113 SER B O 1
ATOM 3938 N N . LEU B 1 114 ? 11.953 -49.938 -7.848 1 94.94 114 LEU B N 1
ATOM 3939 C CA . LEU B 1 114 ? 10.781 -49.875 -6.98 1 94.94 114 LEU B CA 1
ATOM 3940 C C . LEU B 1 114 ? 9.664 -50.75 -7.512 1 94.94 114 LEU B C 1
ATOM 3942 O O . LEU B 1 114 ? 8.508 -50.594 -7.109 1 94.94 114 LEU B O 1
ATOM 3946 N N . ASN B 1 115 ? 9.945 -51.656 -8.469 1 94.5 115 ASN B N 1
ATOM 3947 C CA . ASN B 1 115 ? 9.016 -52.656 -8.992 1 94.5 115 ASN B CA 1
ATOM 3948 C C . ASN B 1 115 ? 7.766 -52 -9.578 1 94.5 115 ASN B C 1
ATOM 3950 O O . ASN B 1 115 ? 6.645 -52.406 -9.281 1 94.5 115 ASN B O 1
ATOM 3954 N N . VAL B 1 116 ? 7.961 -50.906 -10.328 1 97 116 VAL B N 1
ATOM 3955 C CA . VAL B 1 116 ? 6.859 -50.25 -11.023 1 97 116 VAL B CA 1
ATOM 3956 C C . VAL B 1 116 ? 6.324 -51.156 -12.125 1 97 116 VAL B C 1
ATOM 3958 O O . VAL B 1 116 ? 7.098 -51.75 -12.891 1 97 116 VAL B O 1
ATOM 3961 N N . SER B 1 117 ? 4.945 -51.281 -12.211 1 95.88 117 SER B N 1
ATOM 3962 C CA . SER B 1 117 ? 4.344 -52.188 -13.195 1 95.88 117 SER B CA 1
ATOM 3963 C C . SER B 1 117 ? 3.566 -51.406 -14.25 1 95.88 117 SER B C 1
ATOM 3965 O O . SER B 1 117 ? 3.377 -51.875 -15.375 1 95.88 117 SER B O 1
ATOM 3967 N N . SER B 1 118 ? 3.111 -50.281 -13.867 1 96.56 118 SER B N 1
ATOM 3968 C CA . SER B 1 118 ? 2.32 -49.438 -14.766 1 96.56 118 SER B CA 1
ATOM 3969 C C . SER B 1 118 ? 2.242 -48 -14.258 1 96.56 118 SER B C 1
ATOM 3971 O O . SER B 1 118 ? 2.791 -47.688 -13.203 1 96.56 118 SER B O 1
ATOM 3973 N N . ALA B 1 119 ? 1.68 -47.125 -15.047 1 97.44 119 ALA B N 1
ATOM 3974 C CA . ALA B 1 119 ? 1.415 -45.75 -14.648 1 97.44 119 ALA B CA 1
ATOM 3975 C C . ALA B 1 119 ? -0.033 -45.375 -14.93 1 97.44 119 ALA B C 1
ATOM 3977 O O . ALA B 1 119 ? -0.731 -46.062 -15.672 1 97.44 119 ALA B O 1
ATOM 3978 N N . CYS B 1 120 ? -0.515 -44.375 -14.289 1 96.75 120 CYS B N 1
ATOM 3979 C CA . CYS B 1 120 ? -1.839 -43.844 -14.586 1 96.75 120 CYS B CA 1
ATOM 3980 C C . CYS B 1 120 ? -1.92 -42.344 -14.242 1 96.75 120 CYS B C 1
ATOM 3982 O O . CYS B 1 120 ? -1.196 -41.875 -13.367 1 96.75 120 CYS B O 1
ATOM 3984 N N . LEU B 1 121 ? -2.684 -41.625 -14.984 1 97.19 121 LEU B N 1
ATOM 3985 C CA . LEU B 1 121 ? -3.102 -40.281 -14.695 1 97.19 121 LEU B CA 1
ATOM 3986 C C . LEU B 1 121 ? -4.574 -40.219 -14.297 1 97.19 121 LEU B C 1
ATOM 3988 O O . LEU B 1 121 ? -5.438 -40.688 -15.031 1 97.19 121 LEU B O 1
ATOM 3992 N N . ASP B 1 122 ? -4.863 -39.719 -13.094 1 96 122 ASP B N 1
ATOM 3993 C CA . ASP B 1 122 ? -6.262 -39.688 -12.68 1 96 122 ASP B CA 1
ATOM 3994 C C . ASP B 1 122 ? -6.895 -38.344 -12.93 1 96 122 ASP B C 1
ATOM 3996 O O . ASP B 1 122 ? -6.227 -37.406 -13.406 1 96 122 ASP B O 1
ATOM 4000 N N . ASP B 1 123 ? -8.156 -38.188 -12.602 1 96.75 123 ASP B N 1
ATOM 4001 C CA . ASP B 1 123 ? -8.914 -36.969 -12.961 1 96.75 123 ASP B CA 1
ATOM 4002 C C . ASP B 1 123 ? -8.672 -35.844 -11.953 1 96.75 123 ASP B C 1
ATOM 4004 O O . ASP B 1 123 ? -9.172 -34.75 -12.125 1 96.75 123 ASP B O 1
ATOM 4008 N N . SER B 1 124 ? -7.891 -36.062 -10.93 1 96.56 124 SER B N 1
ATOM 4009 C CA . SER B 1 124 ? -7.441 -35 -10.039 1 96.56 124 SER B CA 1
ATOM 4010 C C . SER B 1 124 ? -6.16 -34.344 -10.555 1 96.56 124 SER B C 1
ATOM 4012 O O . SER B 1 124 ? -5.754 -33.312 -10.07 1 96.56 124 SER B O 1
ATOM 4014 N N . GLY B 1 125 ? -5.543 -35 -11.516 1 97.38 125 GLY B N 1
ATOM 4015 C CA . GLY B 1 125 ? -4.316 -34.469 -12.102 1 97.38 125 GLY B CA 1
ATOM 4016 C C . GLY B 1 125 ? -3.064 -35.125 -11.531 1 97.38 125 GLY B C 1
ATOM 4017 O O . GLY B 1 125 ? -1.953 -34.625 -11.766 1 97.38 125 GLY B O 1
ATOM 4018 N N . ASN B 1 126 ? -3.244 -36.188 -10.75 1 97.62 126 ASN B N 1
ATOM 4019 C CA . ASN B 1 126 ? -2.115 -36.906 -10.156 1 97.62 126 ASN B CA 1
ATOM 4020 C C . ASN B 1 126 ? -1.61 -38 -11.07 1 97.62 126 ASN B C 1
ATOM 4022 O O . ASN B 1 126 ? -2.355 -38.938 -11.398 1 97.62 126 ASN B O 1
ATOM 4026 N N . PHE B 1 127 ? -0.411 -37.875 -11.539 1 97.62 127 PHE B N 1
ATOM 4027 C CA . PHE B 1 127 ? 0.241 -38.969 -12.281 1 97.62 127 PHE B CA 1
ATOM 4028 C C . PHE B 1 127 ? 1.005 -39.875 -11.336 1 97.62 127 PHE B C 1
ATOM 4030 O O . PHE B 1 127 ? 1.862 -39.438 -10.57 1 97.62 127 PHE B O 1
ATOM 4037 N N . LYS B 1 128 ? 0.713 -41.156 -11.469 1 97.44 128 LYS B N 1
ATOM 4038 C CA . LYS B 1 128 ? 1.284 -42.125 -10.516 1 97.44 128 LYS B CA 1
ATOM 4039 C C . LYS B 1 128 ? 1.985 -43.25 -11.227 1 97.44 128 LYS B C 1
ATOM 4041 O O . LYS B 1 128 ? 1.499 -43.75 -12.25 1 97.44 128 LYS B O 1
ATOM 4046 N N . LEU B 1 129 ? 3.162 -43.594 -10.711 1 97.88 129 LEU B N 1
ATOM 4047 C CA . LEU B 1 129 ? 3.791 -44.875 -11.023 1 97.88 129 LEU B CA 1
ATOM 4048 C C . LEU B 1 129 ? 3.389 -45.969 -10.016 1 97.88 129 LEU B C 1
ATOM 4050 O O . LEU B 1 129 ? 3.643 -45.812 -8.82 1 97.88 129 LEU B O 1
ATOM 4054 N N . LEU B 1 130 ? 2.787 -46.969 -10.562 1 97.12 130 LEU B N 1
ATOM 4055 C CA . LEU B 1 130 ? 2.135 -47.938 -9.688 1 97.12 130 LEU B CA 1
ATOM 4056 C C . LEU B 1 130 ? 2.967 -49.219 -9.57 1 97.12 130 LEU B C 1
ATOM 4058 O O . LEU B 1 130 ? 3.455 -49.75 -10.578 1 97.12 130 LEU B O 1
ATOM 4062 N N . LYS B 1 131 ? 3.111 -49.625 -8.305 1 95.81 131 LYS B N 1
ATOM 4063 C CA . LYS B 1 131 ? 3.684 -50.938 -8.062 1 95.81 131 LYS B CA 1
ATOM 4064 C C . LYS B 1 131 ? 2.682 -52.031 -8.391 1 95.81 131 LYS B C 1
ATOM 4066 O O . LYS B 1 131 ? 3.055 -53.094 -8.906 1 95.81 131 LYS B O 1
ATOM 4071 N N . ASN B 1 132 ? 1.596 -51.844 -7.938 1 87.69 132 ASN B N 1
ATOM 4072 C CA . ASN B 1 132 ? 0.387 -52.594 -8.203 1 87.69 132 ASN B CA 1
ATOM 4073 C C . ASN B 1 132 ? -0.837 -51.688 -8.336 1 87.69 132 ASN B C 1
ATOM 4075 O O . ASN B 1 132 ? -0.705 -50.5 -8.516 1 87.69 132 ASN B O 1
ATOM 4079 N N . ASP B 1 133 ? -1.936 -52.219 -8.312 1 81.81 133 ASP B N 1
ATOM 4080 C CA . ASP B 1 133 ? -3.145 -51.469 -8.594 1 81.81 133 ASP B CA 1
ATOM 4081 C C . ASP B 1 133 ? -3.418 -50.438 -7.488 1 81.81 133 ASP B C 1
ATOM 4083 O O . ASP B 1 133 ? -4.145 -49.469 -7.699 1 81.81 133 ASP B O 1
ATOM 4087 N N . SER B 1 134 ? -2.805 -50.562 -6.402 1 84.94 134 SER B N 1
ATOM 4088 C CA . SER B 1 134 ? -3.236 -49.719 -5.277 1 84.94 134 SER B CA 1
ATOM 4089 C C . SER B 1 134 ? -2.072 -48.938 -4.695 1 84.94 134 SER B C 1
ATOM 4091 O O . SER B 1 134 ? -2.281 -47.938 -3.982 1 84.94 134 SER B O 1
ATOM 4093 N N . VAL B 1 135 ? -0.892 -49.344 -4.977 1 92.69 135 VAL B N 1
ATOM 4094 C CA . VAL B 1 135 ? 0.251 -48.75 -4.297 1 92.69 135 VAL B CA 1
ATOM 4095 C C . VAL B 1 135 ? 1.077 -47.938 -5.297 1 92.69 135 VAL B C 1
ATOM 4097 O O . VAL B 1 135 ? 1.465 -48.438 -6.348 1 92.69 135 VAL B O 1
ATOM 4100 N N . SER B 1 136 ? 1.316 -46.656 -4.969 1 95.12 136 SER B N 1
ATOM 4101 C CA . SER B 1 136 ? 2.102 -45.781 -5.82 1 95.12 136 SER B CA 1
ATOM 4102 C C . SER B 1 136 ? 3.561 -45.75 -5.379 1 95.12 136 SER B C 1
ATOM 4104 O O . SER B 1 136 ? 3.854 -45.656 -4.184 1 95.12 136 SER B O 1
ATOM 4106 N N . ALA B 1 137 ? 4.473 -45.875 -6.328 1 96.88 137 ALA B N 1
ATOM 4107 C CA . ALA B 1 137 ? 5.906 -45.719 -6.082 1 96.88 137 ALA B CA 1
ATOM 4108 C C . ALA B 1 137 ? 6.344 -44.25 -6.227 1 96.88 137 ALA B C 1
ATOM 4110 O O . ALA B 1 137 ? 7.352 -43.844 -5.645 1 96.88 137 ALA B O 1
ATOM 4111 N N . TRP B 1 138 ? 5.707 -43.562 -6.906 1 97 138 TRP B N 1
ATOM 4112 C CA . TRP B 1 138 ? 5.992 -42.156 -7.254 1 97 138 TRP B CA 1
ATOM 4113 C C . TRP B 1 138 ? 4.73 -41.469 -7.738 1 97 138 TRP B C 1
ATOM 4115 O O . TRP B 1 138 ? 3.867 -42.062 -8.367 1 97 138 TRP B O 1
ATOM 4125 N N . SER B 1 139 ? 4.605 -40.156 -7.43 1 96.81 139 SER B N 1
ATOM 4126 C CA . SER B 1 139 ? 3.477 -39.406 -7.961 1 96.81 139 SER B CA 1
ATOM 4127 C C . SER B 1 139 ? 3.857 -37.938 -8.203 1 96.81 139 SER B C 1
ATOM 4129 O O . SER B 1 139 ? 4.773 -37.406 -7.57 1 96.81 139 SER B O 1
ATOM 4131 N N . SER B 1 140 ? 3.195 -37.312 -9.102 1 97.31 140 SER B N 1
ATOM 4132 C CA . SER B 1 140 ? 3.42 -35.906 -9.367 1 97.31 140 SER B CA 1
ATOM 4133 C C . SER B 1 140 ? 3.002 -35.031 -8.18 1 97.31 140 SER B C 1
ATOM 4135 O O . SER B 1 140 ? 3.572 -33.969 -7.945 1 97.31 140 SER B O 1
ATOM 4137 N N . PHE B 1 141 ? 1.988 -35.469 -7.359 1 97.06 141 PHE B N 1
ATOM 4138 C CA . PHE B 1 141 ? 1.532 -34.719 -6.191 1 97.06 141 PHE B CA 1
ATOM 4139 C C . PHE B 1 141 ? 2.604 -34.719 -5.109 1 97.06 141 PHE B C 1
ATOM 4141 O O . PHE B 1 141 ? 2.727 -33.719 -4.367 1 97.06 141 PHE B O 1
ATOM 4148 N N . ASP B 1 142 ? 3.381 -35.75 -5.082 1 96.19 142 ASP B N 1
ATOM 4149 C CA . ASP B 1 142 ? 4.449 -35.812 -4.094 1 96.19 142 ASP B CA 1
ATOM 4150 C C . ASP B 1 142 ? 5.727 -35.156 -4.609 1 96.19 142 ASP B C 1
ATOM 4152 O O . ASP B 1 142 ? 6.688 -34.969 -3.857 1 96.19 142 ASP B O 1
ATOM 4156 N N . ASN B 1 143 ? 5.785 -34.844 -5.852 1 96.31 143 ASN B N 1
ATOM 4157 C CA . ASN B 1 143 ? 6.922 -34.188 -6.484 1 96.31 143 ASN B CA 1
ATOM 4158 C C . ASN B 1 143 ? 6.492 -32.938 -7.23 1 96.31 143 ASN B C 1
ATOM 4160 O O . ASN B 1 143 ? 6.629 -32.875 -8.453 1 96.31 143 ASN B O 1
ATOM 4164 N N . PRO B 1 144 ? 6.035 -31.984 -6.461 1 96.81 144 PRO B N 1
ATOM 4165 C CA . PRO B 1 144 ? 5.566 -30.766 -7.117 1 96.81 144 PRO B CA 1
ATOM 4166 C C . PRO B 1 144 ? 6.691 -30 -7.812 1 96.81 144 PRO B C 1
ATOM 4168 O O . PRO B 1 144 ? 7.855 -30.125 -7.434 1 96.81 144 PRO B O 1
ATOM 4171 N N . THR B 1 145 ? 6.359 -29.219 -8.867 1 97.12 145 THR B N 1
ATOM 4172 C CA . THR B 1 145 ? 7.305 -28.344 -9.555 1 97.12 145 THR B CA 1
ATOM 4173 C C . THR B 1 145 ? 7.016 -26.875 -9.234 1 97.12 145 THR B C 1
ATOM 4175 O O . THR B 1 145 ? 7.527 -26.344 -8.25 1 97.12 145 THR B O 1
ATOM 4178 N N . ASP B 1 146 ? 5.965 -26.25 -9.891 1 98.06 146 ASP B N 1
ATOM 4179 C CA . ASP B 1 146 ? 5.684 -24.844 -9.609 1 98.06 146 ASP B CA 1
ATOM 4180 C C . ASP B 1 146 ? 4.203 -24.625 -9.297 1 98.06 146 ASP B C 1
ATOM 4182 O O . ASP B 1 146 ? 3.76 -23.5 -9.102 1 98.06 146 ASP B O 1
ATOM 4186 N N . ALA B 1 147 ? 3.439 -25.75 -9.156 1 98.25 147 ALA B N 1
ATOM 4187 C CA . ALA B 1 147 ? 2.006 -25.578 -8.93 1 98.25 147 ALA B CA 1
ATOM 4188 C C . ALA B 1 147 ? 1.471 -26.609 -7.949 1 98.25 147 ALA B C 1
ATOM 4190 O O . ALA B 1 147 ? 2.096 -27.641 -7.734 1 98.25 147 ALA B O 1
ATOM 4191 N N . ILE B 1 148 ? 0.363 -26.281 -7.391 1 98.31 148 ILE B N 1
ATOM 4192 C CA . ILE B 1 148 ? -0.418 -27.141 -6.52 1 98.31 148 ILE B CA 1
ATOM 4193 C C . ILE B 1 148 ? -1.854 -27.234 -7.031 1 98.31 148 ILE B C 1
ATOM 4195 O O . ILE B 1 148 ? -2.496 -26.219 -7.281 1 98.31 148 ILE B O 1
ATOM 4199 N N . LEU B 1 149 ? -2.266 -28.453 -7.184 1 98.38 149 LEU B N 1
ATOM 4200 C CA . LEU B 1 149 ? -3.635 -28.703 -7.625 1 98.38 149 LEU B CA 1
ATOM 4201 C C . LEU B 1 149 ? -4.551 -28.953 -6.434 1 98.38 149 LEU B C 1
ATOM 4203 O O . LEU B 1 149 ? -4.078 -29.219 -5.324 1 98.38 149 LEU B O 1
ATOM 4207 N N . PRO B 1 150 ? -5.82 -28.875 -6.738 1 95.81 150 PRO B N 1
ATOM 4208 C CA . PRO B 1 150 ? -6.738 -29.203 -5.648 1 95.81 150 PRO B CA 1
ATOM 4209 C C . PRO B 1 150 ? -6.547 -30.625 -5.121 1 95.81 150 PRO B C 1
ATOM 4211 O O . PRO B 1 150 ? -6.223 -31.531 -5.887 1 95.81 150 PRO B O 1
ATOM 4214 N N . SER B 1 151 ? -6.707 -30.875 -3.859 1 85.62 151 SER B N 1
ATOM 4215 C CA . SER B 1 151 ? -6.625 -32.156 -3.178 1 85.62 151 SER B CA 1
ATOM 4216 C C . SER B 1 151 ? -5.176 -32.625 -3.029 1 85.62 151 SER B C 1
ATOM 4218 O O . SER B 1 151 ? -4.91 -33.719 -2.514 1 85.62 151 SER B O 1
ATOM 4220 N N . GLN B 1 152 ? -4.281 -31.875 -3.693 1 95.81 152 GLN B N 1
ATOM 4221 C CA . GLN B 1 152 ? -2.869 -32.156 -3.453 1 95.81 152 GLN B CA 1
ATOM 4222 C C . GLN B 1 152 ? -2.432 -31.609 -2.092 1 95.81 152 GLN B C 1
ATOM 4224 O O . GLN B 1 152 ? -2.684 -30.453 -1.764 1 95.81 152 GLN B O 1
ATOM 4229 N N . ASN B 1 153 ? -1.881 -32.438 -1.304 1 94.75 153 ASN B N 1
ATOM 4230 C CA . ASN B 1 153 ? -1.36 -32 -0.01 1 94.75 153 ASN B CA 1
ATOM 4231 C C . ASN B 1 153 ? 0.058 -31.453 -0.131 1 94.75 153 ASN B C 1
ATOM 4233 O O . ASN B 1 153 ? 0.972 -32.156 -0.549 1 94.75 153 ASN B O 1
ATOM 4237 N N . PHE B 1 154 ? 0.147 -30.266 0.213 1 97.31 154 PHE B N 1
ATOM 4238 C CA . PHE B 1 154 ? 1.463 -29.641 0.258 1 97.31 154 PHE B CA 1
ATOM 4239 C C . PHE B 1 154 ? 1.989 -29.578 1.688 1 97.31 154 PHE B C 1
ATOM 4241 O O . PHE B 1 154 ? 1.569 -28.734 2.479 1 97.31 154 PHE B O 1
ATOM 4248 N N . THR B 1 155 ? 2.902 -30.484 1.968 1 95.62 155 THR B N 1
ATOM 4249 C CA . THR B 1 155 ? 3.371 -30.656 3.34 1 95.62 155 THR B CA 1
ATOM 4250 C C . THR B 1 155 ? 4.707 -29.938 3.543 1 95.62 155 THR B C 1
ATOM 4252 O O . THR B 1 155 ? 5.344 -29.516 2.576 1 95.62 155 THR B O 1
ATOM 4255 N N . TYR B 1 156 ? 5.023 -29.875 4.84 1 89.75 156 TYR B N 1
ATOM 4256 C CA . TYR B 1 156 ? 6.316 -29.297 5.191 1 89.75 156 TYR B CA 1
ATOM 4257 C C . TYR B 1 156 ? 7.453 -30.062 4.527 1 89.75 156 TYR B C 1
ATOM 4259 O O . TYR B 1 156 ? 7.422 -31.297 4.469 1 89.75 156 TYR B O 1
ATOM 4267 N N . GLY B 1 157 ? 8.438 -29.328 3.967 1 87.94 157 GLY B N 1
ATOM 4268 C CA . GLY B 1 157 ? 9.547 -29.953 3.275 1 87.94 157 GLY B CA 1
ATOM 4269 C C . GLY B 1 157 ? 9.43 -29.891 1.764 1 87.94 157 GLY B C 1
ATOM 4270 O O . GLY B 1 157 ? 10.43 -29.953 1.052 1 87.94 157 GLY B O 1
ATOM 4271 N N . LYS B 1 158 ? 8.227 -29.906 1.304 1 94.94 158 LYS B N 1
ATOM 4272 C CA . LYS B 1 158 ? 8.039 -29.734 -0.135 1 94.94 158 LYS B CA 1
ATOM 4273 C C . LYS B 1 158 ? 8.328 -28.312 -0.564 1 94.94 158 LYS B C 1
ATOM 4275 O O . LYS B 1 158 ? 8.203 -27.375 0.238 1 94.94 158 LYS B O 1
ATOM 4280 N N . ILE B 1 159 ? 8.75 -28.125 -1.838 1 96.88 159 ILE B N 1
ATOM 4281 C CA . ILE B 1 159 ? 9.164 -26.828 -2.34 1 96.88 159 ILE B CA 1
ATOM 4282 C C . ILE B 1 159 ? 8.609 -26.609 -3.75 1 96.88 159 ILE B C 1
ATOM 4284 O O . ILE B 1 159 ? 8.68 -27.516 -4.586 1 96.88 159 ILE B O 1
ATOM 4288 N N . LEU B 1 160 ? 7.906 -25.547 -4.004 1 98.25 160 LEU B N 1
ATOM 4289 C CA . LEU B 1 160 ? 7.711 -25.078 -5.371 1 98.25 160 LEU B CA 1
ATOM 4290 C C . LEU B 1 160 ? 8.891 -24.234 -5.832 1 98.25 160 LEU B C 1
ATOM 4292 O O . LEU B 1 160 ? 9.438 -23.438 -5.051 1 98.25 160 LEU B O 1
ATOM 4296 N N . ARG B 1 161 ? 9.25 -24.375 -7.102 1 97.44 161 ARG B N 1
ATOM 4297 C CA . ARG B 1 161 ? 10.367 -23.609 -7.625 1 97.44 161 ARG B CA 1
ATOM 4298 C C . ARG B 1 161 ? 10.031 -23 -8.984 1 97.44 161 ARG B C 1
ATOM 4300 O O . ARG B 1 161 ? 9.344 -23.625 -9.797 1 97.44 161 ARG B O 1
ATOM 4307 N N . SER B 1 162 ? 10.438 -21.844 -9.227 1 97.38 162 SER B N 1
ATOM 4308 C CA . SER B 1 162 ? 10.398 -21.125 -10.5 1 97.38 162 SER B CA 1
ATOM 4309 C C . SER B 1 162 ? 11.586 -20.188 -10.633 1 97.38 162 SER B C 1
ATOM 4311 O O . SER B 1 162 ? 11.57 -19.078 -10.094 1 97.38 162 SER B O 1
ATOM 4313 N N . GLY B 1 163 ? 12.547 -20.578 -11.375 1 94.81 163 GLY B N 1
ATOM 4314 C CA . GLY B 1 163 ? 13.781 -19.812 -11.43 1 94.81 163 GLY B CA 1
ATOM 4315 C C . GLY B 1 163 ? 14.461 -19.672 -10.078 1 94.81 163 GLY B C 1
ATOM 4316 O O . GLY B 1 163 ? 14.703 -20.672 -9.398 1 94.81 163 GLY B O 1
ATOM 4317 N N . TYR B 1 164 ? 14.703 -18.422 -9.711 1 96.06 164 TYR B N 1
ATOM 4318 C CA . TYR B 1 164 ? 15.375 -18.141 -8.445 1 96.06 164 TYR B CA 1
ATOM 4319 C C . TYR B 1 164 ? 14.383 -18.125 -7.293 1 96.06 164 TYR B C 1
ATOM 4321 O O . TYR B 1 164 ? 14.766 -17.953 -6.133 1 96.06 164 TYR B O 1
ATOM 4329 N N . TYR B 1 165 ? 13.156 -18.281 -7.578 1 98.44 165 TYR B N 1
ATOM 4330 C CA . TYR B 1 165 ? 12.125 -18.141 -6.551 1 98.44 165 TYR B CA 1
ATOM 4331 C C . TYR B 1 165 ? 11.672 -19.5 -6.039 1 98.44 165 TYR B C 1
ATOM 4333 O O . TYR B 1 165 ? 11.617 -20.469 -6.805 1 98.44 165 TYR B O 1
ATOM 4341 N N . SER B 1 166 ? 11.383 -19.578 -4.797 1 98.44 166 SER B N 1
ATOM 4342 C CA . SER B 1 166 ? 10.867 -20.797 -4.199 1 98.44 166 SER B CA 1
ATOM 4343 C C . SER B 1 166 ? 9.781 -20.5 -3.166 1 98.44 166 SER B C 1
ATOM 4345 O O . SER B 1 166 ? 9.719 -19.391 -2.631 1 98.44 166 SER B O 1
ATOM 4347 N N . PHE B 1 167 ? 8.914 -21.391 -2.963 1 98.38 167 PHE B N 1
ATOM 4348 C CA . PHE B 1 167 ? 7.832 -21.312 -1.987 1 98.38 167 PHE B CA 1
ATOM 4349 C C . PHE B 1 167 ? 7.82 -22.562 -1.105 1 98.38 167 PHE B C 1
ATOM 4351 O O . PHE B 1 167 ? 7.949 -23.688 -1.602 1 98.38 167 PHE B O 1
ATOM 4358 N N . THR B 1 168 ? 7.648 -22.344 0.207 1 97.06 168 THR B N 1
ATOM 4359 C CA . THR B 1 168 ? 7.602 -23.484 1.126 1 97.06 168 THR B CA 1
ATOM 4360 C C . THR B 1 168 ? 6.637 -23.203 2.275 1 97.06 168 THR B C 1
ATOM 4362 O O . THR B 1 168 ? 6.285 -22.062 2.537 1 97.06 168 THR B O 1
ATOM 4365 N N . LEU B 1 169 ? 6.113 -24.266 2.785 1 95.75 169 LEU B N 1
ATOM 4366 C CA . LEU B 1 169 ? 5.406 -24.266 4.062 1 95.75 169 LEU B CA 1
ATOM 4367 C C . LEU B 1 169 ? 6.328 -24.719 5.191 1 95.75 169 LEU B C 1
ATOM 4369 O O . LEU B 1 169 ? 6.922 -25.797 5.133 1 95.75 169 LEU B O 1
ATOM 4373 N N . LEU B 1 170 ? 6.438 -23.875 6.207 1 92.88 170 LEU B N 1
ATOM 4374 C CA . LEU B 1 170 ? 7.312 -24.219 7.324 1 92.88 170 LEU B CA 1
ATOM 4375 C C . LEU B 1 170 ? 6.531 -24.906 8.438 1 92.88 170 LEU B C 1
ATOM 4377 O O . LEU B 1 170 ? 5.301 -24.859 8.461 1 92.88 170 LEU B O 1
ATOM 4381 N N . ARG B 1 171 ? 7.234 -25.5 9.359 1 88.75 171 ARG B N 1
ATOM 4382 C CA . ARG B 1 171 ? 6.637 -26.328 10.398 1 88.75 171 ARG B CA 1
ATOM 4383 C C . ARG B 1 171 ? 5.676 -25.516 11.266 1 88.75 171 ARG B C 1
ATOM 4385 O O . ARG B 1 171 ? 4.598 -26 11.617 1 88.75 171 ARG B O 1
ATOM 4392 N N . PRO B 1 172 ? 5.98 -24.25 11.609 1 87.5 172 PRO B N 1
ATOM 4393 C CA . PRO B 1 172 ? 5.059 -23.469 12.438 1 87.5 172 PRO B CA 1
ATOM 4394 C C . PRO B 1 172 ? 3.807 -23.031 11.68 1 87.5 172 PRO B C 1
ATOM 4396 O O . PRO B 1 172 ? 2.857 -22.531 12.289 1 87.5 172 PRO B O 1
ATOM 4399 N N . GLY B 1 173 ? 3.838 -23.25 10.352 1 90.12 173 GLY B N 1
ATOM 4400 C CA . GLY B 1 173 ? 2.654 -22.922 9.57 1 90.12 173 GLY B CA 1
ATOM 4401 C C . GLY B 1 173 ? 2.812 -21.656 8.75 1 90.12 173 GLY B C 1
ATOM 4402 O O . GLY B 1 173 ? 1.854 -21.188 8.125 1 90.12 173 GLY B O 1
ATOM 4403 N N . ASN B 1 174 ? 4.031 -21.109 8.75 1 92.94 174 ASN B N 1
ATOM 4404 C CA . ASN B 1 174 ? 4.25 -19.922 7.926 1 92.94 174 ASN B CA 1
ATOM 4405 C C . ASN B 1 174 ? 4.543 -20.297 6.477 1 92.94 174 ASN B C 1
ATOM 4407 O O . ASN B 1 174 ? 5.223 -21.297 6.211 1 92.94 174 ASN B O 1
ATOM 4411 N N . LEU B 1 175 ? 3.971 -19.562 5.57 1 95.56 175 LEU B N 1
ATOM 4412 C CA . LEU B 1 175 ? 4.258 -19.625 4.141 1 95.56 175 LEU B CA 1
ATOM 4413 C C . LEU B 1 175 ? 5.348 -18.625 3.764 1 95.56 175 LEU B C 1
ATOM 4415 O O . LEU B 1 175 ? 5.238 -17.438 4.066 1 95.56 175 LEU B O 1
ATOM 4419 N N . THR B 1 176 ? 6.398 -19.094 3.129 1 97 176 THR B N 1
ATOM 4420 C CA . THR B 1 176 ? 7.496 -18.188 2.811 1 97 176 THR B CA 1
ATOM 4421 C C . THR B 1 176 ? 7.816 -18.234 1.318 1 97 176 THR B C 1
ATOM 4423 O O . THR B 1 176 ? 7.75 -19.297 0.693 1 97 176 THR B O 1
ATOM 4426 N N . LEU B 1 177 ? 8.008 -17.125 0.756 1 98.56 177 LEU B N 1
ATOM 4427 C CA . LEU B 1 177 ? 8.617 -16.969 -0.557 1 98.56 177 LEU B CA 1
ATOM 4428 C C . LEU B 1 177 ? 10.062 -16.5 -0.426 1 98.56 177 LEU B C 1
ATOM 4430 O O . LEU B 1 177 ? 10.359 -15.602 0.366 1 98.56 177 LEU B O 1
ATOM 4434 N N . ARG B 1 178 ? 10.938 -17.172 -1.206 1 98.31 178 ARG B N 1
ATOM 4435 C CA . ARG B 1 178 ? 12.359 -16.844 -1.113 1 98.31 178 ARG B CA 1
ATOM 4436 C C . ARG B 1 178 ? 12.945 -16.578 -2.492 1 98.31 178 ARG B C 1
ATOM 4438 O O . ARG B 1 178 ? 12.477 -17.125 -3.492 1 98.31 178 ARG B O 1
ATOM 4445 N N . TRP B 1 179 ? 13.844 -15.703 -2.518 1 98.06 179 TRP B N 1
ATOM 4446 C CA . TRP B 1 179 ? 14.68 -15.445 -3.686 1 98.06 179 TRP B CA 1
ATOM 4447 C C . TRP B 1 179 ? 16.078 -16.016 -3.492 1 98.06 179 TRP B C 1
ATOM 4449 O O . TRP B 1 179 ? 16.734 -15.766 -2.477 1 98.06 179 TRP B O 1
ATOM 4459 N N . ASN B 1 180 ? 16.516 -16.875 -4.398 1 95.94 180 ASN B N 1
ATOM 4460 C CA . ASN B 1 180 ? 17.812 -17.547 -4.367 1 95.94 180 ASN B CA 1
ATOM 4461 C C . ASN B 1 180 ? 18.016 -18.312 -3.057 1 95.94 180 ASN B C 1
ATOM 4463 O O . ASN B 1 180 ? 19.125 -18.312 -2.51 1 95.94 180 ASN B O 1
ATOM 4467 N N . ASP B 1 181 ? 16.969 -18.75 -2.457 1 94.31 181 ASP B N 1
ATOM 4468 C CA . ASP B 1 181 ? 16.875 -19.578 -1.256 1 94.31 181 ASP B CA 1
ATOM 4469 C C . ASP B 1 181 ? 17.484 -18.859 -0.052 1 94.31 181 ASP B C 1
ATOM 4471 O O . ASP B 1 181 ? 17.859 -19.5 0.936 1 94.31 181 ASP B O 1
ATOM 4475 N N . SER B 1 182 ? 17.656 -17.594 -0.13 1 93.94 182 SER B N 1
ATOM 4476 C CA . SER B 1 182 ? 18.312 -16.875 0.965 1 93.94 182 SER B CA 1
ATOM 4477 C C . SER B 1 182 ? 17.438 -15.719 1.453 1 93.94 182 SER B C 1
ATOM 4479 O O . SER B 1 182 ? 17.219 -15.562 2.656 1 93.94 182 SER B O 1
ATOM 4481 N N . VAL B 1 183 ? 16.922 -14.922 0.58 1 97 183 VAL B N 1
ATOM 4482 C CA . VAL B 1 183 ? 16.156 -13.742 0.96 1 97 183 VAL B CA 1
ATOM 4483 C C . VAL B 1 183 ? 14.672 -14.102 1.099 1 97 183 VAL B C 1
ATOM 4485 O O . VAL B 1 183 ? 14.047 -14.562 0.141 1 97 183 VAL B O 1
ATOM 4488 N N . VAL B 1 184 ? 14.078 -13.938 2.25 1 97.69 184 VAL B N 1
ATOM 4489 C CA . VAL B 1 184 ? 12.664 -14.203 2.498 1 97.69 184 VAL B CA 1
ATOM 4490 C C . VAL B 1 184 ? 11.859 -12.922 2.303 1 97.69 184 VAL B C 1
ATOM 4492 O O . VAL B 1 184 ? 11.836 -12.055 3.18 1 97.69 184 VAL B O 1
ATOM 4495 N N . TYR B 1 185 ? 11.172 -12.781 1.212 1 98.06 185 TYR B N 1
ATOM 4496 C CA . TYR B 1 185 ? 10.508 -11.523 0.9 1 98.06 185 TYR B CA 1
ATOM 4497 C C . TYR B 1 185 ? 9 -11.625 1.144 1 98.06 185 TYR B C 1
ATOM 4499 O O . TYR B 1 185 ? 8.266 -10.664 0.901 1 98.06 185 TYR B O 1
ATOM 4507 N N . TYR B 1 186 ? 8.547 -12.719 1.593 1 97.81 186 TYR B N 1
ATOM 4508 C CA . TYR B 1 186 ? 7.184 -12.977 2.035 1 97.81 186 TYR B CA 1
ATOM 4509 C C . TYR B 1 186 ? 7.16 -14.008 3.16 1 97.81 186 TYR B C 1
ATOM 4511 O O . TYR B 1 186 ? 7.789 -15.062 3.055 1 97.81 186 TYR B O 1
ATOM 4519 N N . ASN B 1 187 ? 6.551 -13.734 4.23 1 95.81 187 ASN B N 1
ATOM 4520 C CA . ASN B 1 187 ? 6.445 -14.602 5.398 1 95.81 187 ASN B CA 1
ATOM 4521 C C . ASN B 1 187 ? 5.113 -14.414 6.121 1 95.81 187 ASN B C 1
ATOM 4523 O O . ASN B 1 187 ? 5 -13.578 7.016 1 95.81 187 ASN B O 1
ATOM 4527 N N . GLU B 1 188 ? 4.145 -15.094 5.691 1 91.25 188 GLU B N 1
ATOM 4528 C CA . GLU B 1 188 ? 2.795 -14.969 6.23 1 91.25 188 GLU B CA 1
ATOM 4529 C C . GLU B 1 188 ? 2.18 -16.328 6.516 1 91.25 188 GLU B C 1
ATOM 4531 O O . GLU B 1 188 ? 2.791 -17.359 6.234 1 91.25 188 GLU B O 1
ATOM 4536 N N . GLY B 1 189 ? 1.06 -16.219 7.219 1 80.25 189 GLY B N 1
ATOM 4537 C CA . GLY B 1 189 ? 0.359 -17.469 7.527 1 80.25 189 GLY B CA 1
ATOM 4538 C C . GLY B 1 189 ? -0.006 -17.594 8.992 1 80.25 189 GLY B C 1
ATOM 4539 O O . GLY B 1 189 ? -0.24 -16.578 9.672 1 80.25 189 GLY B O 1
ATOM 4540 N N . PHE B 1 190 ? -0.344 -18.828 9.469 1 74.06 190 PHE B N 1
ATOM 4541 C CA . PHE B 1 190 ? -0.889 -19.094 10.797 1 74.06 190 PHE B CA 1
ATOM 4542 C C . PHE B 1 190 ? 0.164 -18.844 11.867 1 74.06 190 PHE B C 1
ATOM 4544 O O . PHE B 1 190 ? -0.137 -18.297 12.93 1 74.06 190 PHE B O 1
ATOM 4551 N N . LYS B 1 191 ? 1.354 -18.875 11.703 1 69.62 191 LYS B N 1
ATOM 4552 C CA . LYS B 1 191 ? 2.51 -18.625 12.555 1 69.62 191 LYS B CA 1
ATOM 4553 C C . LYS B 1 191 ? 2.24 -19.078 13.992 1 69.62 191 LYS B C 1
ATOM 4555 O O . LYS B 1 191 ? 2.307 -18.281 14.922 1 69.62 191 LYS B O 1
ATOM 4560 N N . SER B 1 192 ? 1.743 -20.328 14.117 1 79.56 192 SER B N 1
ATOM 4561 C CA . SER B 1 192 ? 1.57 -20.969 15.414 1 79.56 192 SER B CA 1
ATOM 4562 C C . SER B 1 192 ? 2.336 -22.281 15.492 1 79.56 192 SER B C 1
ATOM 4564 O O . SER B 1 192 ? 2.971 -22.688 14.516 1 79.56 192 SER B O 1
ATOM 4566 N N . ASN B 1 193 ? 2.514 -22.766 16.609 1 84.38 193 ASN B N 1
ATOM 4567 C CA . ASN B 1 193 ? 3.264 -24 16.812 1 84.38 193 ASN B CA 1
ATOM 4568 C C . ASN B 1 193 ? 2.479 -25.219 16.328 1 84.38 193 ASN B C 1
ATOM 4570 O O . ASN B 1 193 ? 1.996 -26.016 17.141 1 84.38 193 ASN B O 1
ATOM 4574 N N . LEU B 1 194 ? 2.439 -25.406 15.016 1 89.94 194 LEU B N 1
ATOM 4575 C CA . LEU B 1 194 ? 1.766 -26.547 14.406 1 89.94 194 LEU B CA 1
ATOM 4576 C C . LEU B 1 194 ? 2.672 -27.781 14.391 1 89.94 194 LEU B C 1
ATOM 4578 O O . LEU B 1 194 ? 3.889 -27.656 14.57 1 89.94 194 LEU B O 1
ATOM 4582 N N . THR B 1 195 ? 2.121 -28.906 14.227 1 90.56 195 THR B N 1
ATOM 4583 C CA . THR B 1 195 ? 2.855 -30.172 14.273 1 90.56 195 THR B CA 1
ATOM 4584 C C . THR B 1 195 ? 3.236 -30.625 12.867 1 90.56 195 THR B C 1
ATOM 4586 O O . THR B 1 195 ? 4.418 -30.797 12.57 1 90.56 195 THR B O 1
ATOM 4589 N N . SER B 1 196 ? 2.193 -30.859 12.047 1 92.75 196 SER B N 1
ATOM 4590 C CA . SER B 1 196 ? 2.391 -31.297 10.672 1 92.75 196 SER B CA 1
ATOM 4591 C C . SER B 1 196 ? 1.441 -30.594 9.719 1 92.75 196 SER B C 1
ATOM 4593 O O . SER B 1 196 ? 0.54 -31.203 9.148 1 92.75 196 SER B O 1
ATOM 4595 N N . PRO B 1 197 ? 1.737 -29.328 9.516 1 94.5 197 PRO B N 1
ATOM 4596 C CA . PRO B 1 197 ? 0.805 -28.547 8.703 1 94.5 197 PRO B CA 1
ATOM 4597 C C . PRO B 1 197 ? 0.763 -29 7.25 1 94.5 197 PRO B C 1
ATOM 4599 O O . PRO B 1 197 ? 1.784 -29.422 6.699 1 94.5 197 PRO B O 1
ATOM 4602 N N . ILE B 1 198 ? -0.4 -28.953 6.703 1 96.19 198 ILE B N 1
ATOM 4603 C CA . ILE B 1 198 ? -0.644 -29.266 5.297 1 96.19 198 ILE B CA 1
ATOM 4604 C C . ILE B 1 198 ? -1.353 -28.094 4.625 1 96.19 198 ILE B C 1
ATOM 4606 O O . ILE B 1 198 ? -2.412 -27.656 5.082 1 96.19 198 ILE B O 1
ATOM 4610 N N . LEU B 1 199 ? -0.742 -27.562 3.664 1 96.75 199 LEU B N 1
ATOM 4611 C CA . LEU B 1 199 ? -1.399 -26.547 2.84 1 96.75 199 LEU B CA 1
ATOM 4612 C C . LEU B 1 199 ? -2.178 -27.203 1.702 1 96.75 199 LEU B C 1
ATOM 4614 O O . LEU B 1 199 ? -1.652 -28.078 1.002 1 96.75 199 LEU B O 1
ATOM 4618 N N . SER B 1 200 ? -3.43 -26.766 1.523 1 97.06 200 SER B N 1
ATOM 4619 C CA . SER B 1 200 ? -4.25 -27.328 0.459 1 97.06 200 SER B CA 1
ATOM 4620 C C . SER B 1 200 ? -5.191 -26.297 -0.136 1 97.06 200 SER B C 1
ATOM 4622 O O . SER B 1 200 ? -5.781 -25.484 0.593 1 97.06 200 SER B O 1
ATOM 4624 N N . LEU B 1 201 ? -5.203 -26.281 -1.431 1 98.12 201 LEU B N 1
ATOM 4625 C CA . LEU B 1 201 ? -6.223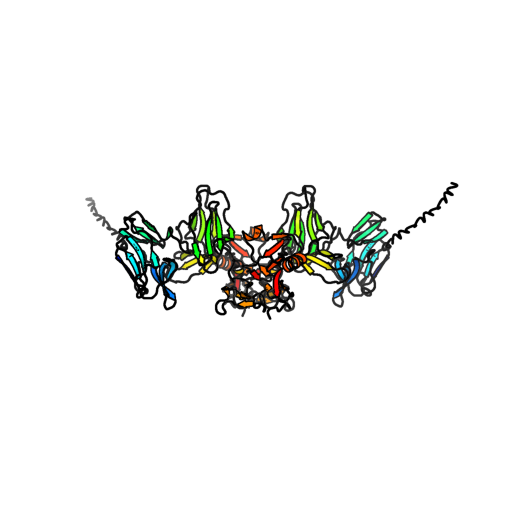 -25.516 -2.139 1 98.12 201 LEU B CA 1
ATOM 4626 C C . LEU B 1 201 ? -7.457 -26.375 -2.412 1 98.12 201 LEU B C 1
ATOM 4628 O O . LEU B 1 201 ? -7.367 -27.406 -3.084 1 98.12 201 LEU B O 1
ATOM 4632 N N . GLN B 1 202 ? -8.578 -25.953 -1.911 1 96.88 202 GLN B N 1
ATOM 4633 C CA . GLN B 1 202 ? -9.82 -26.672 -2.164 1 96.88 202 GLN B CA 1
ATOM 4634 C C . GLN B 1 202 ? -10.383 -26.344 -3.543 1 96.88 202 GLN B C 1
ATOM 4636 O O . GLN B 1 202 ? -10.117 -25.266 -4.082 1 96.88 202 GLN B O 1
ATOM 4641 N N . PRO B 1 203 ? -11.18 -27.297 -4.09 1 96.75 203 PRO B N 1
ATOM 4642 C CA . PRO B 1 203 ? -11.719 -27.047 -5.43 1 96.75 203 PRO B CA 1
ATOM 4643 C C . PRO B 1 203 ? -12.57 -25.781 -5.508 1 96.75 203 PRO B C 1
ATOM 4645 O O . PRO B 1 203 ? -12.695 -25.188 -6.578 1 96.75 203 PRO B O 1
ATOM 4648 N N . ASN B 1 204 ? -13.102 -25.375 -4.395 1 96.94 204 ASN B N 1
ATOM 4649 C CA . ASN B 1 204 ? -13.953 -24.188 -4.406 1 96.94 204 ASN B CA 1
ATOM 4650 C C . ASN B 1 204 ? -13.133 -22.906 -4.32 1 96.94 204 ASN B C 1
ATOM 4652 O O . ASN B 1 204 ? -13.688 -21.812 -4.297 1 96.94 204 ASN B O 1
ATOM 4656 N N . GLY B 1 205 ? -11.828 -23 -4.172 1 97.88 205 GLY B N 1
ATOM 4657 C CA . GLY B 1 205 ? -10.977 -21.828 -4.289 1 97.88 205 GLY B CA 1
ATOM 4658 C C . GLY B 1 205 ? -10.5 -21.297 -2.947 1 97.88 205 GLY B C 1
ATOM 4659 O O . GLY B 1 205 ? -9.977 -20.188 -2.861 1 97.88 205 GLY B O 1
ATOM 4660 N N . ILE B 1 206 ? -10.633 -22.062 -1.898 1 98.19 206 ILE B N 1
ATOM 4661 C CA . ILE B 1 206 ? -10.188 -21.641 -0.574 1 98.19 206 ILE B CA 1
ATOM 4662 C C . ILE B 1 206 ? -8.859 -22.328 -0.237 1 98.19 206 ILE B C 1
ATOM 4664 O O . ILE B 1 206 ? -8.758 -23.547 -0.241 1 98.19 206 ILE B O 1
ATOM 4668 N N . LEU B 1 207 ? -7.855 -21.578 -0.027 1 97.5 207 LEU B N 1
ATOM 4669 C CA . LEU B 1 207 ? -6.543 -22.047 0.404 1 97.5 207 LEU B CA 1
ATOM 4670 C C . LEU B 1 207 ? -6.461 -22.109 1.926 1 97.5 207 LEU B C 1
ATOM 4672 O O . LEU B 1 207 ? -6.684 -21.109 2.604 1 97.5 207 LEU B O 1
ATOM 4676 N N . SER B 1 208 ? -6.109 -23.281 2.461 1 96.56 208 SER B N 1
ATOM 4677 C CA . SER B 1 208 ? -6.148 -23.438 3.912 1 96.56 208 SER B CA 1
ATOM 4678 C C . SER B 1 208 ? -4.988 -24.281 4.41 1 96.56 208 SER B C 1
ATOM 4680 O O . SER B 1 208 ? -4.406 -25.062 3.643 1 96.56 208 SER B O 1
ATOM 4682 N N . ILE B 1 209 ? -4.695 -24.078 5.621 1 96 209 ILE B N 1
ATOM 4683 C CA . ILE B 1 209 ? -3.752 -24.953 6.324 1 96 209 ILE B CA 1
ATOM 4684 C C . ILE B 1 209 ? -4.508 -25.891 7.254 1 96 209 ILE B C 1
ATOM 4686 O O . ILE B 1 209 ? -5.387 -25.453 8.008 1 96 209 ILE B O 1
ATOM 4690 N N . PHE B 1 210 ? -4.184 -27.141 7.145 1 95.12 210 PHE B N 1
ATOM 4691 C CA . PHE B 1 210 ? -4.734 -28.172 8.008 1 95.12 210 PHE B CA 1
ATOM 4692 C C . PHE B 1 210 ? -3.668 -28.703 8.961 1 95.12 210 PHE B C 1
ATOM 4694 O O . PHE B 1 210 ? -2.514 -28.875 8.57 1 95.12 210 PHE B O 1
ATOM 4701 N N . ASP B 1 211 ? -4.074 -28.875 10.109 1 94.75 211 ASP B N 1
ATOM 4702 C CA . ASP B 1 211 ? -3.188 -29.453 11.109 1 94.75 211 ASP B CA 1
ATOM 4703 C C . ASP B 1 211 ? -3.988 -30.125 12.234 1 94.75 211 ASP B C 1
ATOM 4705 O O . ASP B 1 211 ? -5.09 -29.688 12.562 1 94.75 211 ASP B O 1
ATOM 4709 N N . GLU B 1 212 ? -3.363 -31.172 12.82 1 93.12 212 GLU B N 1
ATOM 4710 C CA . GLU B 1 212 ? -4.047 -31.922 13.875 1 93.12 212 GLU B CA 1
ATOM 4711 C C . GLU B 1 212 ? -4.316 -31.031 15.094 1 93.12 212 GLU B C 1
ATOM 4713 O O . GLU B 1 212 ? -5.254 -31.281 15.852 1 93.12 212 GLU B O 1
ATOM 4718 N N . THR B 1 213 ? -3.523 -30.047 15.312 1 91 213 THR B N 1
ATOM 4719 C CA . THR B 1 213 ? -3.652 -29.172 16.469 1 91 213 THR B CA 1
ATOM 4720 C C . THR B 1 213 ? -4.777 -28.172 16.266 1 91 213 THR B C 1
ATOM 4722 O O . THR B 1 213 ? -5.215 -27.516 17.219 1 91 213 THR B O 1
ATOM 4725 N N . LEU B 1 214 ? -5.262 -27.984 15.07 1 91.94 214 LEU B N 1
ATOM 4726 C CA . LEU B 1 214 ? -6.301 -27.016 14.766 1 91.94 214 LEU B CA 1
ATOM 4727 C C . LEU B 1 214 ? -7.68 -27.656 14.797 1 91.94 214 LEU B C 1
ATOM 4729 O O . LEU B 1 214 ? -7.871 -28.75 14.266 1 91.94 214 LEU B O 1
ATOM 4733 N N . SER B 1 215 ? -8.617 -27.016 15.484 1 92.44 215 SER B N 1
ATOM 4734 C CA . SER B 1 215 ? -9.992 -27.5 15.492 1 92.44 215 SER B CA 1
ATOM 4735 C C . SER B 1 215 ? -10.641 -27.344 14.117 1 92.44 215 SER B C 1
ATOM 4737 O O . SER B 1 215 ? -11.531 -28.125 13.758 1 92.44 215 SER B O 1
ATOM 4739 N N . SER B 1 216 ? -10.266 -26.344 13.406 1 94 216 SER B N 1
ATOM 4740 C CA . SER B 1 216 ? -10.688 -26.094 12.023 1 94 216 SER B CA 1
ATOM 4741 C C . SER B 1 216 ? -9.531 -25.578 11.172 1 94 216 SER B C 1
ATOM 4743 O O . SER B 1 216 ? -8.539 -25.078 11.703 1 94 216 SER B O 1
ATOM 4745 N N . ALA B 1 217 ? -9.656 -25.844 9.898 1 94.56 217 ALA B N 1
ATOM 4746 C CA . ALA B 1 217 ? -8.602 -25.391 8.992 1 94.56 217 ALA B CA 1
ATOM 4747 C C . ALA B 1 217 ? -8.398 -23.875 9.102 1 94.56 217 ALA B C 1
ATOM 4749 O O . ALA B 1 217 ? -9.352 -23.125 9.297 1 94.56 217 ALA B O 1
ATOM 4750 N N . ALA B 1 218 ? -7.176 -23.453 9.078 1 95.06 218 ALA B N 1
ATOM 4751 C CA . ALA B 1 218 ? -6.863 -22.031 9.039 1 95.06 218 ALA B CA 1
ATOM 4752 C C . ALA B 1 218 ? -6.906 -21.5 7.605 1 95.06 218 ALA B C 1
ATOM 4754 O O . ALA B 1 218 ? -6.078 -21.875 6.773 1 95.06 218 ALA B O 1
ATOM 4755 N N . ILE B 1 219 ? -7.812 -20.609 7.324 1 96.25 219 ILE B N 1
ATOM 4756 C CA . ILE B 1 219 ? -7.969 -20.078 5.973 1 96.25 219 ILE B CA 1
ATOM 4757 C C . ILE B 1 219 ? -6.879 -19.062 5.684 1 96.25 219 ILE B C 1
ATOM 4759 O O . ILE B 1 219 ? -6.668 -18.125 6.465 1 96.25 219 ILE B O 1
ATOM 4763 N N . ILE B 1 220 ? -6.215 -19.203 4.621 1 96.56 220 ILE B N 1
ATOM 4764 C CA . ILE B 1 220 ? -5.133 -18.328 4.207 1 96.56 220 ILE B CA 1
ATOM 4765 C C . ILE B 1 220 ? -5.648 -17.312 3.182 1 96.56 220 ILE B C 1
ATOM 4767 O O . ILE B 1 220 ? -5.34 -16.125 3.262 1 96.56 220 ILE B O 1
ATOM 4771 N N . ALA B 1 221 ? -6.441 -17.828 2.23 1 97.75 221 ALA B N 1
ATOM 4772 C CA . ALA B 1 221 ? -6.906 -16.938 1.178 1 97.75 221 ALA B CA 1
ATOM 4773 C C . ALA B 1 221 ? -8.109 -17.516 0.45 1 97.75 221 ALA B C 1
ATOM 4775 O O . ALA B 1 221 ? -8.18 -18.719 0.218 1 97.75 221 ALA B O 1
ATOM 4776 N N . TYR B 1 222 ? -8.984 -16.672 0.049 1 98.69 222 TYR B N 1
ATOM 4777 C CA . TYR B 1 222 ? -10.039 -16.969 -0.912 1 98.69 222 TYR B CA 1
ATOM 4778 C C . TYR B 1 222 ? -9.656 -16.5 -2.309 1 98.69 222 TYR B C 1
ATOM 4780 O O . TYR B 1 222 ? -9.211 -15.352 -2.49 1 98.69 222 TYR B O 1
ATOM 4788 N N . SER B 1 223 ? -9.766 -17.422 -3.242 1 98.69 223 SER B N 1
ATOM 4789 C CA . SER B 1 223 ? -9.727 -16.891 -4.602 1 98.69 223 SER B CA 1
ATOM 4790 C C . SER B 1 223 ? -10.883 -15.93 -4.855 1 98.69 223 SER B C 1
ATOM 4792 O O . SER B 1 223 ? -11.938 -16.047 -4.227 1 98.69 223 SER B O 1
ATOM 4794 N N . SER B 1 224 ? -10.688 -14.977 -5.715 1 98.75 224 SER B N 1
ATOM 4795 C CA . SER B 1 224 ? -11.727 -13.977 -5.949 1 98.75 224 SER B CA 1
ATOM 4796 C C . SER B 1 224 ? -13 -14.625 -6.484 1 98.75 224 SER B C 1
ATOM 4798 O O . SER B 1 224 ? -14.094 -14.094 -6.305 1 98.75 224 SER B O 1
ATOM 4800 N N . ASP B 1 225 ? -12.867 -15.781 -7.125 1 98.44 225 ASP B N 1
ATOM 4801 C CA . ASP B 1 225 ? -14.023 -16.469 -7.684 1 98.44 225 ASP B CA 1
ATOM 4802 C C . ASP B 1 225 ? -14.367 -17.719 -6.867 1 98.44 225 ASP B C 1
ATOM 4804 O O . ASP B 1 225 ? -14.875 -18.703 -7.41 1 98.44 225 ASP B O 1
ATOM 4808 N N . TYR B 1 226 ? -14.039 -17.75 -5.633 1 98.38 226 TYR B N 1
ATOM 4809 C CA . TYR B 1 226 ? -14.312 -18.922 -4.812 1 98.38 226 TYR B CA 1
ATOM 4810 C C . TYR B 1 226 ? -15.797 -19.266 -4.828 1 98.38 226 TYR B C 1
ATOM 4812 O O . TYR B 1 226 ? -16.641 -18.375 -4.898 1 98.38 226 TYR B O 1
ATOM 4820 N N . ALA B 1 227 ? -16.078 -20.547 -4.879 1 96.88 227 ALA B N 1
ATOM 4821 C CA . ALA B 1 227 ? -17.422 -21.125 -4.805 1 96.88 227 ALA B CA 1
ATOM 4822 C C . ALA B 1 227 ? -18.219 -20.812 -6.066 1 96.88 227 ALA B C 1
ATOM 4824 O O . ALA B 1 227 ? -19.438 -21 -6.098 1 96.88 227 ALA B O 1
ATOM 4825 N N . GLU B 1 228 ? -17.516 -20.312 -7.07 1 96.56 228 GLU B N 1
ATOM 4826 C CA . GLU B 1 228 ? -18.203 -20 -8.312 1 96.56 228 GLU B CA 1
ATOM 4827 C C . GLU B 1 228 ? -17.812 -20.969 -9.422 1 96.56 228 GLU B C 1
ATOM 4829 O O . GLU B 1 228 ? -16.672 -21.422 -9.484 1 96.56 228 GLU B O 1
ATOM 4834 N N . GLY B 1 229 ? -18.766 -21.312 -10.219 1 89.88 229 GLY B N 1
ATOM 4835 C CA . GLY B 1 229 ? -18.5 -22.125 -11.391 1 89.88 229 GLY B CA 1
ATOM 4836 C C . GLY B 1 229 ? -18.516 -23.609 -11.094 1 89.88 229 GLY B C 1
ATOM 4837 O O . GLY B 1 229 ? -18.203 -24.031 -9.977 1 89.88 229 GLY B O 1
ATOM 4838 N N . SER B 1 230 ? -18.875 -24.594 -11.969 1 86.81 230 SER B N 1
ATOM 4839 C CA . SER B 1 230 ? -18.969 -26.031 -11.742 1 86.81 230 SER B CA 1
ATOM 4840 C C . SER B 1 230 ? -17.844 -26.781 -12.445 1 86.81 230 SER B C 1
ATOM 4842 O O . SER B 1 230 ? -17.375 -27.812 -11.961 1 86.81 230 SER B O 1
ATOM 4844 N N . ASP B 1 231 ? -17.25 -26.359 -13.5 1 93.06 231 ASP B N 1
ATOM 4845 C CA . ASP B 1 231 ? -16.203 -27.031 -14.266 1 93.06 231 ASP B CA 1
ATOM 4846 C C . ASP B 1 231 ? -14.984 -26.125 -14.438 1 93.06 231 ASP B C 1
ATOM 4848 O O . ASP B 1 231 ? -14.539 -25.891 -15.555 1 93.06 231 ASP B O 1
ATOM 4852 N N . VAL B 1 232 ? -14.523 -25.734 -13.289 1 96.44 232 VAL B N 1
ATOM 4853 C CA . VAL B 1 232 ? -13.391 -24.828 -13.25 1 96.44 232 VAL B CA 1
ATOM 4854 C C . VAL B 1 232 ? -12.258 -25.422 -12.422 1 96.44 232 VAL B C 1
ATOM 4856 O O . VAL B 1 232 ? -12.492 -25.922 -11.312 1 96.44 232 VAL B O 1
ATOM 4859 N N . LEU B 1 233 ? -11.125 -25.5 -12.969 1 98 233 LEU B N 1
ATOM 4860 C CA . LEU B 1 233 ? -9.945 -25.859 -12.195 1 98 233 LEU B CA 1
ATOM 4861 C C . LEU B 1 233 ? -9.312 -24.625 -11.555 1 98 233 LEU B C 1
ATOM 4863 O O . LEU B 1 233 ? -9.078 -23.625 -12.234 1 98 233 LEU B O 1
ATOM 4867 N N . ARG B 1 234 ? -9.109 -24.703 -10.305 1 98.31 234 ARG B N 1
ATOM 4868 C CA . ARG B 1 234 ? -8.312 -23.703 -9.602 1 98.31 234 ARG B CA 1
ATOM 4869 C C . ARG B 1 234 ? -7.008 -24.312 -9.094 1 98.31 234 ARG B C 1
ATOM 4871 O O . ARG B 1 234 ? -6.984 -25.453 -8.617 1 98.31 234 ARG B O 1
ATOM 4878 N N . PHE B 1 235 ? -5.949 -23.562 -9.281 1 98.69 235 PHE B N 1
ATOM 4879 C CA . PHE B 1 235 ? -4.656 -24.094 -8.867 1 98.69 235 PHE B CA 1
ATOM 4880 C C . PHE B 1 235 ? -3.742 -22.984 -8.375 1 98.69 235 PHE B C 1
ATOM 4882 O O . PHE B 1 235 ? -3.936 -21.812 -8.719 1 98.69 235 PHE B O 1
ATOM 4889 N N . LEU B 1 236 ? -2.895 -23.344 -7.48 1 98.69 236 LEU B N 1
ATOM 4890 C CA . LEU B 1 236 ? -1.889 -22.438 -6.922 1 98.69 236 LEU B CA 1
ATOM 4891 C C . LEU B 1 236 ? -0.568 -22.562 -7.676 1 98.69 236 LEU B C 1
ATOM 4893 O O . LEU B 1 236 ? -0.109 -23.688 -7.945 1 98.69 236 LEU B O 1
ATOM 4897 N N . ARG B 1 237 ? 0.025 -21.422 -8.07 1 98.69 237 ARG B N 1
ATOM 4898 C CA . ARG B 1 237 ? 1.26 -21.516 -8.844 1 98.69 237 ARG B CA 1
ATOM 4899 C C . ARG B 1 237 ? 2.254 -20.438 -8.406 1 98.69 237 ARG B C 1
ATOM 4901 O O . ARG B 1 237 ? 1.875 -19.297 -8.172 1 98.69 237 ARG B O 1
ATOM 4908 N N . LEU B 1 238 ? 3.502 -20.828 -8.258 1 98.81 238 LEU B N 1
ATOM 4909 C CA . LEU B 1 238 ? 4.613 -19.891 -8.156 1 98.81 238 LEU B CA 1
ATOM 4910 C C . LEU B 1 238 ? 5.121 -19.5 -9.539 1 98.81 238 LEU B C 1
ATOM 4912 O O . LEU B 1 238 ? 5.758 -20.297 -10.219 1 98.81 238 LEU B O 1
ATOM 4916 N N . ASP B 1 239 ? 4.867 -18.297 -9.938 1 98.31 239 ASP B N 1
ATOM 4917 C CA . ASP B 1 239 ? 5.219 -17.844 -11.273 1 98.31 239 ASP B CA 1
ATOM 4918 C C . ASP B 1 239 ? 6.688 -17.438 -11.344 1 98.31 239 ASP B C 1
ATOM 4920 O O . ASP B 1 239 ? 7.332 -17.219 -10.312 1 98.31 239 ASP B O 1
ATOM 4924 N N . SER B 1 240 ? 7.129 -17.266 -12.586 1 96.81 240 SER B N 1
ATOM 4925 C CA . SER B 1 240 ? 8.531 -16.938 -12.812 1 96.81 240 SER B CA 1
ATOM 4926 C C . SER B 1 240 ? 8.844 -15.508 -12.352 1 96.81 240 SER B C 1
ATOM 4928 O O . SER B 1 240 ? 10.016 -15.133 -12.242 1 96.81 240 SER B O 1
ATOM 4930 N N . ASP B 1 241 ? 7.824 -14.703 -12.086 1 97.94 241 ASP B N 1
ATOM 4931 C CA . ASP B 1 241 ? 8.039 -13.344 -11.617 1 97.94 241 ASP B CA 1
ATOM 4932 C C . ASP B 1 241 ? 8.094 -13.289 -10.094 1 97.94 241 ASP B C 1
ATOM 4934 O O . ASP B 1 241 ? 8.148 -12.211 -9.5 1 97.94 241 ASP B O 1
ATOM 4938 N N . GLY B 1 242 ? 8.039 -14.43 -9.461 1 98.62 242 GLY B N 1
ATOM 4939 C CA . GLY B 1 242 ? 8.297 -14.547 -8.031 1 98.62 242 GLY B CA 1
ATOM 4940 C C . GLY B 1 242 ? 7.047 -14.438 -7.188 1 98.62 242 GLY B C 1
ATOM 4941 O O . GLY B 1 242 ? 7.113 -14.5 -5.957 1 98.62 242 GLY B O 1
ATOM 4942 N N . ASN B 1 243 ? 5.922 -14.297 -7.746 1 98.81 243 ASN B N 1
ATOM 4943 C CA . ASN B 1 243 ? 4.672 -14.195 -7.004 1 98.81 243 ASN B CA 1
ATOM 4944 C C . ASN B 1 243 ? 3.936 -15.531 -6.953 1 98.81 243 ASN B C 1
ATOM 4946 O O . ASN B 1 243 ? 4.074 -16.359 -7.859 1 98.81 243 ASN B O 1
ATOM 4950 N N . LEU B 1 244 ? 3.283 -15.773 -5.855 1 98.81 244 LEU B N 1
ATOM 4951 C CA . LEU B 1 244 ? 2.404 -16.922 -5.691 1 98.81 244 LEU B CA 1
ATOM 4952 C C . LEU B 1 244 ? 0.95 -16.547 -5.945 1 98.81 244 LEU B C 1
ATOM 4954 O O . LEU B 1 244 ? 0.432 -15.617 -5.316 1 98.81 244 LEU B O 1
ATOM 4958 N N . ARG B 1 245 ? 0.283 -17.281 -6.871 1 98.81 245 ARG B N 1
ATOM 4959 C CA . ARG B 1 245 ? -1.057 -16.859 -7.266 1 98.81 245 ARG B CA 1
ATOM 4960 C C . ARG B 1 245 ? -2 -18.062 -7.355 1 98.81 245 ARG B C 1
ATOM 4962 O O . ARG B 1 245 ? -1.564 -19.188 -7.605 1 98.81 245 ARG B O 1
ATOM 4969 N N . ILE B 1 246 ? -3.234 -17.812 -7.082 1 98.81 246 ILE B N 1
ATOM 4970 C CA . ILE B 1 246 ? -4.293 -18.75 -7.457 1 98.81 246 ILE B CA 1
ATOM 4971 C C . ILE B 1 246 ? -4.852 -18.375 -8.828 1 98.81 246 ILE B C 1
ATOM 4973 O O . ILE B 1 246 ? -5.164 -17.203 -9.078 1 98.81 246 ILE B O 1
ATOM 4977 N N . TYR B 1 247 ? -4.957 -19.391 -9.664 1 98.75 247 TYR B N 1
ATOM 4978 C CA . TYR B 1 247 ? -5.539 -19.234 -10.992 1 98.75 247 TYR B CA 1
ATOM 4979 C C . TYR B 1 247 ? -6.801 -20.078 -11.141 1 98.75 247 TYR B C 1
ATOM 4981 O O . TYR B 1 247 ? -6.988 -21.062 -10.414 1 98.75 247 TYR B O 1
ATOM 4989 N N . SER B 1 248 ? -7.605 -19.656 -12.062 1 98.31 248 SER B N 1
ATOM 4990 C CA . SER B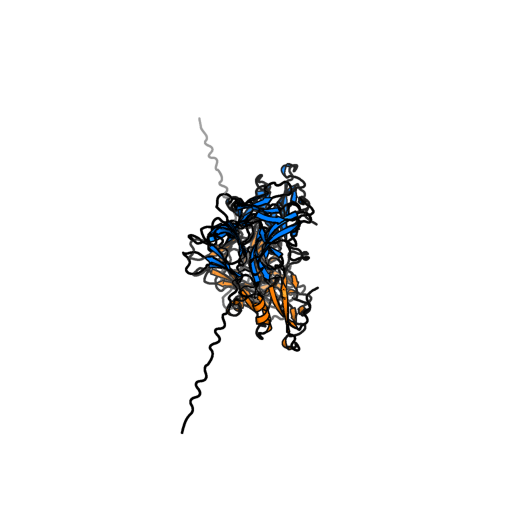 1 248 ? -8.758 -20.453 -12.469 1 98.31 248 SER B CA 1
ATOM 4991 C C . SER B 1 248 ? -8.789 -20.656 -13.984 1 98.31 248 SER B C 1
ATOM 4993 O O . SER B 1 248 ? -8.32 -19.797 -14.734 1 98.31 248 SER B O 1
ATOM 4995 N N . SER B 1 249 ? -9.25 -21.828 -14.398 1 98.25 249 SER B N 1
ATOM 4996 C CA . SER B 1 249 ? -9.438 -22.141 -15.812 1 98.25 249 SER B CA 1
ATOM 4997 C C . SER B 1 249 ? -10.672 -23.016 -16.031 1 98.25 249 SER B C 1
ATOM 4999 O O . SER B 1 249 ? -10.82 -24.062 -15.398 1 98.25 249 SER B O 1
ATOM 5001 N N . ALA B 1 250 ? -11.5 -22.547 -16.906 1 97.31 250 ALA B N 1
ATOM 5002 C CA . ALA B 1 250 ? -12.656 -23.359 -17.281 1 97.31 250 ALA B CA 1
ATOM 5003 C C . ALA B 1 250 ? -12.25 -24.516 -18.188 1 97.31 250 ALA B C 1
ATOM 5005 O O . ALA B 1 250 ? -11.406 -24.344 -19.078 1 97.31 250 ALA B O 1
ATOM 5006 N N . ARG B 1 251 ? -12.914 -25.609 -18.016 1 96.88 251 ARG B N 1
ATOM 5007 C CA . ARG B 1 251 ? -12.555 -26.828 -18.75 1 96.88 251 ARG B CA 1
ATOM 5008 C C . ARG B 1 251 ? -12.641 -26.594 -20.266 1 96.88 251 ARG B C 1
ATOM 5010 O O . ARG B 1 251 ? -13.617 -26.031 -20.75 1 96.88 251 ARG B O 1
ATOM 5017 N N . GLY B 1 252 ? -11.617 -26.906 -20.922 1 96.75 252 GLY B N 1
ATOM 5018 C CA . GLY B 1 252 ? -11.609 -26.922 -22.375 1 96.75 252 GLY B CA 1
ATOM 5019 C C . GLY B 1 252 ? -11.25 -25.578 -22.969 1 96.75 252 GLY B C 1
ATOM 5020 O O . GLY B 1 252 ? -11.031 -25.469 -24.172 1 96.75 252 GLY B O 1
ATOM 5021 N N . THR B 1 253 ? -11.117 -24.469 -22.219 1 96.31 253 THR B N 1
ATOM 5022 C CA . THR B 1 253 ? -10.961 -23.125 -22.781 1 96.31 253 THR B CA 1
ATOM 5023 C C . THR B 1 253 ? -9.484 -22.797 -22.953 1 96.31 253 THR B C 1
ATOM 5025 O O . THR B 1 253 ? -9.125 -22.016 -23.844 1 96.31 253 THR B O 1
ATOM 5028 N N . GLY B 1 254 ? -8.664 -23.281 -22.062 1 97.25 254 GLY B N 1
ATOM 5029 C CA . GLY B 1 254 ? -7.254 -22.938 -22.062 1 97.25 254 GLY B CA 1
ATOM 5030 C C . GLY B 1 254 ? -6.98 -21.562 -21.484 1 97.25 254 GLY B C 1
ATOM 5031 O O . GLY B 1 254 ? -5.824 -21.141 -21.375 1 97.25 254 GLY B O 1
ATOM 5032 N N . THR B 1 255 ? -8.023 -20.828 -21.172 1 97.38 255 THR B N 1
ATOM 5033 C CA . THR B 1 255 ? -7.879 -19.5 -20.594 1 97.38 255 THR B CA 1
ATOM 5034 C C . THR B 1 255 ? -7.574 -19.578 -19.109 1 97.38 255 THR B C 1
ATOM 5036 O O . THR B 1 255 ? -8.227 -20.328 -18.375 1 97.38 255 THR B O 1
ATOM 5039 N N . VAL B 1 256 ? -6.543 -18.875 -18.703 1 98.25 256 VAL B N 1
ATOM 5040 C CA . VAL B 1 256 ? -6.133 -18.859 -17.297 1 98.25 256 VAL B CA 1
ATOM 5041 C C . VAL B 1 256 ? -6.34 -17.453 -16.719 1 98.25 256 VAL B C 1
ATOM 5043 O O . VAL B 1 256 ? -5.871 -16.469 -17.297 1 98.25 256 VAL B O 1
ATOM 5046 N N . THR B 1 257 ? -7.043 -17.328 -15.617 1 97.88 257 THR B N 1
ATOM 5047 C CA . THR B 1 257 ? -7.355 -16.047 -15 1 97.88 257 THR B CA 1
ATOM 5048 C C . THR B 1 257 ? -6.773 -15.953 -13.594 1 97.88 257 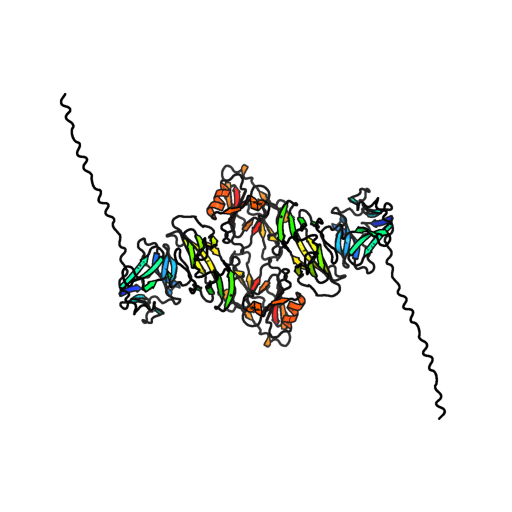THR B C 1
ATOM 5050 O O . THR B 1 257 ? -6.945 -16.875 -12.789 1 97.88 257 THR B O 1
ATOM 5053 N N . LYS B 1 258 ? -6.07 -14.852 -13.305 1 98.19 258 LYS B N 1
ATOM 5054 C CA . LYS B 1 258 ? -5.543 -14.602 -11.969 1 98.19 258 LYS B CA 1
ATOM 5055 C C . LYS B 1 258 ? -6.672 -14.305 -10.984 1 98.19 258 LYS B C 1
ATOM 5057 O O . LYS B 1 258 ? -7.539 -13.477 -11.258 1 98.19 258 LYS B O 1
ATOM 5062 N N . ARG B 1 259 ? -6.617 -14.984 -9.836 1 98.69 259 ARG B N 1
ATOM 5063 C CA . ARG B 1 259 ? -7.738 -14.852 -8.906 1 98.69 259 ARG B CA 1
ATOM 5064 C C . ARG B 1 259 ? -7.254 -14.438 -7.52 1 98.69 259 ARG B C 1
ATOM 5066 O O . ARG B 1 259 ? -8.047 -14.008 -6.684 1 98.69 259 ARG B O 1
ATOM 5073 N N . TRP B 1 260 ? -5.977 -14.508 -7.258 1 98.75 260 TRP B N 1
ATOM 5074 C CA . TRP B 1 260 ? -5.352 -14.062 -6.02 1 98.75 260 TRP B CA 1
ATOM 5075 C C . TRP B 1 260 ? -3.834 -14.031 -6.156 1 98.75 260 TRP B C 1
ATOM 5077 O O . TRP B 1 260 ? -3.248 -14.859 -6.852 1 98.75 260 TRP B O 1
ATOM 5087 N N . ALA B 1 261 ? -3.211 -13.148 -5.48 1 98.69 261 ALA B N 1
ATOM 5088 C CA . ALA B 1 261 ? -1.754 -13.086 -5.398 1 98.69 261 ALA B CA 1
ATOM 5089 C C . ALA B 1 261 ? -1.291 -12.875 -3.961 1 98.69 261 ALA B C 1
ATOM 5091 O O . ALA B 1 261 ? -1.884 -12.086 -3.221 1 98.69 261 ALA B O 1
ATOM 5092 N N . ALA B 1 262 ? -0.296 -13.57 -3.596 1 98.44 262 ALA B N 1
ATOM 5093 C CA . ALA B 1 262 ? 0.263 -13.422 -2.254 1 98.44 262 ALA B CA 1
ATOM 5094 C C . ALA B 1 262 ? 0.789 -12 -2.035 1 98.44 262 ALA B C 1
ATOM 5096 O O . ALA B 1 262 ? 0.65 -11.445 -0.945 1 98.44 262 ALA B O 1
ATOM 5097 N N . ILE B 1 263 ? 1.369 -11.484 -3.049 1 98.25 263 ILE B N 1
ATOM 5098 C CA . ILE B 1 263 ? 1.88 -10.125 -3.016 1 98.25 263 ILE B CA 1
ATOM 5099 C C . ILE B 1 263 ? 1.115 -9.258 -4.02 1 98.25 263 ILE B C 1
ATOM 5101 O O . ILE B 1 263 ? 1.401 -9.297 -5.219 1 98.25 263 ILE B O 1
ATOM 5105 N N . PRO B 1 264 ? 0.252 -8.453 -3.531 1 97.44 264 PRO B N 1
ATOM 5106 C CA . PRO B 1 264 ? -0.604 -7.699 -4.449 1 97.44 264 PRO B CA 1
ATOM 5107 C C . PRO B 1 264 ? 0.185 -6.738 -5.336 1 97.44 264 PRO B C 1
ATOM 5109 O O . PRO B 1 264 ? -0.086 -6.637 -6.535 1 97.44 264 PRO B O 1
ATOM 5112 N N . ASP B 1 265 ? 1.16 -6.059 -4.797 1 97.62 265 ASP B N 1
ATOM 5113 C CA . ASP B 1 265 ? 2.016 -5.172 -5.578 1 97.62 265 ASP B CA 1
ATOM 5114 C C . ASP B 1 265 ? 3.232 -5.918 -6.121 1 97.62 265 ASP B C 1
ATOM 5116 O O . ASP B 1 265 ? 4.203 -6.145 -5.395 1 97.62 265 ASP B O 1
ATOM 5120 N N . GLN B 1 266 ? 3.16 -6.199 -7.406 1 98.31 266 GLN B N 1
ATOM 5121 C CA . GLN B 1 266 ? 4.219 -6.988 -8.031 1 98.31 266 GLN B CA 1
ATOM 5122 C C . GLN B 1 266 ? 5.582 -6.328 -7.836 1 98.31 266 GLN B C 1
ATOM 5124 O O . GLN B 1 266 ? 6.605 -7.008 -7.777 1 98.31 266 GLN B O 1
ATOM 5129 N N . CYS B 1 267 ? 5.605 -5.035 -7.648 1 98.38 267 CYS B N 1
ATOM 5130 C CA . CYS B 1 267 ? 6.867 -4.316 -7.512 1 98.38 267 CYS B CA 1
ATOM 5131 C C . CYS B 1 267 ? 7.496 -4.578 -6.148 1 98.38 267 CYS B C 1
ATOM 5133 O O . CYS B 1 267 ? 8.664 -4.258 -5.93 1 98.38 267 CYS B O 1
ATOM 5135 N N . GLN B 1 268 ? 6.801 -5.23 -5.312 1 98.25 268 GLN B N 1
ATOM 5136 C CA . GLN B 1 268 ? 7.34 -5.523 -3.988 1 98.25 268 GLN B CA 1
ATOM 5137 C C . GLN B 1 268 ? 7.965 -6.914 -3.945 1 98.25 268 GLN B C 1
ATOM 5139 O O . GLN B 1 268 ? 8.445 -7.352 -2.9 1 98.25 268 GLN B O 1
ATOM 5144 N N . VAL B 1 269 ? 7.918 -7.621 -5.039 1 98.69 269 VAL B N 1
ATOM 5145 C CA . VAL B 1 269 ? 8.609 -8.906 -5.145 1 98.69 269 VAL B CA 1
ATOM 5146 C C . VAL B 1 269 ? 10.109 -8.664 -5.297 1 98.69 269 VAL B C 1
ATOM 5148 O O . VAL B 1 269 ? 10.547 -7.969 -6.219 1 98.69 269 VAL B O 1
ATOM 5151 N N . TYR B 1 270 ? 10.883 -9.281 -4.406 1 98.38 270 TYR B N 1
ATOM 5152 C CA . TYR B 1 270 ? 12.328 -9.102 -4.391 1 98.38 270 TYR B CA 1
ATOM 5153 C C . TYR B 1 270 ? 12.961 -9.633 -5.672 1 98.38 270 TYR B C 1
ATOM 5155 O O . TYR B 1 270 ? 12.641 -10.734 -6.121 1 98.38 270 TYR B O 1
ATOM 5163 N N . GLY B 1 271 ? 13.758 -8.789 -6.312 1 97.38 271 GLY B N 1
ATOM 5164 C CA . GLY B 1 271 ? 14.539 -9.219 -7.457 1 97.38 271 GLY B CA 1
ATOM 5165 C C . GLY B 1 271 ? 13.773 -9.156 -8.766 1 97.38 271 GLY B C 1
ATOM 5166 O O . GLY B 1 271 ? 14.297 -9.531 -9.812 1 97.38 271 GLY B O 1
ATOM 5167 N N . TYR B 1 272 ? 12.57 -8.719 -8.773 1 98.38 272 TYR B N 1
ATOM 5168 C CA . TYR B 1 272 ? 11.719 -8.719 -9.961 1 98.38 272 TYR B CA 1
ATOM 5169 C C . TYR B 1 272 ? 12.383 -7.961 -11.109 1 98.38 272 TYR B C 1
ATOM 5171 O O . TYR B 1 272 ? 12.383 -8.43 -12.25 1 98.38 272 TYR B O 1
ATOM 5179 N N . CYS B 1 273 ? 12.922 -6.777 -10.812 1 98.44 273 CYS B N 1
ATOM 5180 C CA . CYS B 1 273 ? 13.531 -5.961 -11.859 1 98.44 273 CYS B CA 1
ATOM 5181 C C . CYS B 1 273 ? 15.047 -6.133 -11.875 1 98.44 273 CYS B C 1
ATOM 5183 O O . CYS B 1 273 ? 15.766 -5.293 -12.422 1 98.44 273 CYS B O 1
ATOM 5185 N N . GLY B 1 274 ? 15.57 -7.176 -11.203 1 97.94 274 GLY B N 1
ATOM 5186 C CA . GLY B 1 274 ? 17 -7.449 -11.227 1 97.94 274 GLY B CA 1
ATOM 5187 C C . GLY B 1 274 ? 17.812 -6.445 -10.438 1 97.94 274 GLY B C 1
ATOM 5188 O O . GLY B 1 274 ? 17.266 -5.555 -9.797 1 97.94 274 GLY B O 1
ATOM 5189 N N . ASN B 1 275 ? 19.125 -6.652 -10.492 1 97.75 275 ASN B N 1
ATOM 5190 C CA . ASN B 1 275 ? 20.047 -5.797 -9.75 1 97.75 275 ASN B CA 1
ATOM 5191 C C . ASN B 1 275 ? 20.031 -4.363 -10.281 1 97.75 275 ASN B C 1
ATOM 5193 O O . ASN B 1 275 ? 20.047 -4.145 -11.492 1 97.75 275 ASN B O 1
ATOM 5197 N N . MET B 1 276 ? 19.938 -3.41 -9.367 1 97.88 276 MET B N 1
ATOM 5198 C CA . MET B 1 276 ? 19.922 -1.973 -9.625 1 97.88 276 MET B CA 1
ATOM 5199 C C . MET B 1 276 ? 18.688 -1.569 -10.422 1 97.88 276 MET B C 1
ATOM 5201 O O . MET B 1 276 ? 18.641 -0.476 -10.992 1 97.88 276 MET B O 1
ATOM 5205 N N . GLY B 1 277 ? 17.734 -2.471 -10.57 1 98.38 277 GLY B N 1
ATOM 5206 C CA . GLY B 1 277 ? 16.484 -2.154 -11.258 1 98.38 277 GLY B CA 1
ATOM 5207 C C . GLY B 1 277 ? 15.445 -1.517 -10.352 1 98.38 277 GLY B C 1
ATOM 5208 O O . GLY B 1 277 ? 15.336 -1.877 -9.18 1 98.38 277 GLY B O 1
ATOM 5209 N N . ILE B 1 278 ? 14.688 -0.618 -10.875 1 98.38 278 ILE B N 1
ATOM 5210 C CA . ILE B 1 278 ? 13.594 0.04 -10.172 1 98.38 278 ILE B CA 1
ATOM 5211 C C . ILE B 1 278 ? 12.266 -0.336 -10.82 1 98.38 278 ILE B C 1
ATOM 5213 O O . ILE B 1 278 ? 12.047 -0.072 -12.008 1 98.38 278 ILE B O 1
ATOM 5217 N N . CYS B 1 279 ? 11.445 -0.981 -10.055 1 98.56 279 CYS B N 1
ATOM 5218 C CA . CYS B 1 279 ? 10.117 -1.387 -10.516 1 98.56 279 CYS B CA 1
ATOM 5219 C C . CYS B 1 279 ? 9.109 -0.261 -10.328 1 98.56 279 CYS B C 1
ATOM 5221 O O . CYS B 1 279 ? 9.125 0.435 -9.312 1 98.56 279 CYS B O 1
ATOM 5223 N N . GLY B 1 280 ? 8.227 -0.045 -11.258 1 97.25 280 GLY B N 1
ATOM 5224 C CA . GLY B 1 280 ? 7.141 0.922 -11.164 1 97.25 280 GLY B CA 1
ATOM 5225 C C . GLY B 1 280 ? 6.027 0.665 -12.164 1 97.25 280 GLY B C 1
ATOM 5226 O O . GLY B 1 280 ? 5.973 -0.402 -12.781 1 97.25 280 GLY B O 1
ATOM 5227 N N . TYR B 1 281 ? 5.086 1.533 -12.227 1 96.12 281 TYR B N 1
ATOM 5228 C CA . TYR B 1 281 ? 3.969 1.473 -13.156 1 96.12 281 TYR B CA 1
ATOM 5229 C C . TYR B 1 281 ? 3.893 2.74 -14 1 96.12 281 TYR B C 1
ATOM 5231 O O . TYR B 1 281 ? 4.41 3.787 -13.609 1 96.12 281 TYR B O 1
ATOM 5239 N N . ASN B 1 282 ? 3.367 2.617 -15.148 1 92.12 282 ASN B N 1
ATOM 5240 C CA . ASN B 1 282 ? 3.113 3.779 -15.992 1 92.12 282 ASN B CA 1
ATOM 5241 C C . ASN B 1 282 ? 1.697 3.762 -16.562 1 92.12 282 ASN B C 1
ATOM 5243 O O . ASN B 1 282 ? 0.925 2.842 -16.281 1 92.12 282 ASN B O 1
ATOM 5247 N N . ASP B 1 283 ? 1.298 4.754 -17.25 1 89.31 283 ASP B N 1
ATOM 5248 C CA . ASP B 1 283 ? -0.091 4.961 -17.656 1 89.31 283 ASP B CA 1
ATOM 5249 C C . ASP B 1 283 ? -0.466 4.051 -18.812 1 89.31 283 ASP B C 1
ATOM 5251 O O . ASP B 1 283 ? -1.646 3.912 -19.156 1 89.31 283 ASP B O 1
ATOM 5255 N N . SER B 1 284 ? 0.406 3.369 -19.406 1 81.94 284 SER B N 1
ATOM 5256 C CA . SER B 1 284 ? 0.155 2.625 -20.625 1 81.94 284 SER B CA 1
ATOM 5257 C C . SER B 1 284 ? -0.398 1.235 -20.328 1 81.94 284 SER B C 1
ATOM 5259 O O . SER B 1 284 ? -1.1 0.65 -21.156 1 81.94 284 SER B O 1
ATOM 5261 N N . SER B 1 285 ? -0.05 0.743 -19.203 1 85.81 285 SER B N 1
ATOM 5262 C CA . SER B 1 285 ? -0.475 -0.607 -18.844 1 85.81 285 SER B CA 1
ATOM 5263 C C . SER B 1 285 ? -0.538 -0.784 -17.344 1 85.81 285 SER B C 1
ATOM 5265 O O . SER B 1 285 ? 0.084 -0.025 -16.594 1 85.81 285 SER B O 1
ATOM 5267 N N . SER B 1 286 ? -1.272 -1.801 -16.953 1 90.31 286 SER B N 1
ATOM 5268 C CA . SER B 1 286 ? -1.345 -2.129 -15.539 1 90.31 286 SER B CA 1
ATOM 5269 C C . SER B 1 286 ? -0.218 -3.07 -15.125 1 90.31 286 SER B C 1
ATOM 5271 O O . SER B 1 286 ? -0.068 -3.393 -13.945 1 90.31 286 SER B O 1
ATOM 5273 N N . ASP B 1 287 ? 0.58 -3.465 -16.062 1 94.44 287 ASP B N 1
ATOM 5274 C CA . ASP B 1 287 ? 1.732 -4.301 -15.734 1 94.44 287 ASP B CA 1
ATOM 5275 C C . ASP B 1 287 ? 2.914 -3.455 -15.273 1 94.44 287 ASP B C 1
ATOM 5277 O O . ASP B 1 287 ? 3.119 -2.344 -15.758 1 94.44 287 ASP B O 1
ATOM 5281 N N . PRO B 1 288 ? 3.67 -3.965 -14.383 1 96.88 288 PRO B N 1
ATOM 5282 C CA . PRO B 1 288 ? 4.832 -3.207 -13.914 1 96.88 288 PRO B CA 1
ATOM 5283 C C . PRO B 1 288 ? 5.914 -3.064 -14.984 1 96.88 288 PRO B C 1
ATOM 5285 O O . PRO B 1 288 ? 6.008 -3.898 -15.891 1 96.88 288 PRO B O 1
ATOM 5288 N N . VAL B 1 289 ? 6.656 -2.051 -14.875 1 96.81 289 VAL B N 1
ATOM 5289 C CA . VAL B 1 289 ? 7.773 -1.783 -15.773 1 96.81 289 VAL B CA 1
ATOM 5290 C C . VAL B 1 289 ? 9.07 -1.679 -14.969 1 96.81 289 VAL B C 1
ATOM 5292 O O . VAL B 1 289 ? 9.062 -1.235 -13.82 1 96.81 289 VAL B O 1
ATOM 5295 N N . CYS B 1 290 ? 10.172 -2.104 -15.555 1 97.94 290 CYS B N 1
ATOM 5296 C CA . CYS B 1 290 ? 11.492 -2.029 -14.938 1 97.94 290 CYS B CA 1
ATOM 5297 C C . CYS B 1 290 ? 12.359 -0.98 -15.617 1 97.94 290 CYS B C 1
ATOM 5299 O O . CYS B 1 290 ? 12.492 -0.98 -16.844 1 97.94 290 CYS B O 1
ATOM 5301 N N . LYS B 1 291 ? 12.961 -0.114 -14.812 1 96.88 291 LYS B N 1
ATOM 5302 C CA . LYS B 1 291 ? 13.836 0.936 -15.32 1 96.88 291 LYS B CA 1
ATOM 5303 C C . LYS B 1 291 ? 15.125 1.019 -14.516 1 96.88 291 LYS B C 1
ATOM 5305 O O . LYS B 1 291 ? 15.203 0.486 -13.406 1 96.88 291 LYS B O 1
ATOM 5310 N N . CYS B 1 292 ? 16.109 1.64 -15.156 1 98.12 292 CYS B N 1
ATOM 5311 C CA . CYS B 1 292 ? 17.312 1.963 -14.398 1 98.12 292 CYS B CA 1
ATOM 5312 C C . CYS B 1 292 ? 17.109 3.223 -13.57 1 98.12 292 CYS B C 1
ATOM 5314 O O . CYS B 1 292 ? 16.266 4.059 -13.891 1 98.12 292 CYS B O 1
ATOM 5316 N N . PRO B 1 293 ? 17.875 3.381 -12.5 1 97.5 293 PRO B N 1
ATOM 5317 C CA . PRO B 1 293 ? 17.672 4.512 -11.586 1 97.5 293 PRO B CA 1
ATOM 5318 C C . PRO B 1 293 ? 17.953 5.859 -12.25 1 97.5 293 PRO B C 1
ATOM 5320 O O . PRO B 1 293 ? 17.375 6.875 -11.859 1 97.5 293 PRO B O 1
ATOM 5323 N N . SER B 1 294 ? 18.875 5.91 -13.102 1 97.19 294 SER B N 1
ATOM 5324 C CA . SER B 1 294 ? 19.266 7.141 -13.773 1 97.19 294 SER B CA 1
ATOM 5325 C C . SER B 1 294 ? 20.109 6.844 -15.016 1 97.19 294 SER B C 1
ATOM 5327 O O . SER B 1 294 ? 20.234 5.688 -15.422 1 97.19 294 SER B O 1
ATOM 5329 N N . GLN B 1 295 ? 20.656 7.945 -15.602 1 96.31 295 GLN B N 1
ATOM 5330 C CA . GLN B 1 295 ? 21.5 7.805 -16.781 1 96.31 295 GLN B CA 1
ATOM 5331 C C . GLN B 1 295 ? 22.875 7.289 -16.422 1 96.31 295 GLN B C 1
ATOM 5333 O O . GLN B 1 295 ? 23.703 7.004 -17.297 1 96.31 295 GLN B O 1
ATOM 5338 N N . HIS B 1 296 ? 23.125 7.152 -15.156 1 96.25 296 HIS B N 1
ATOM 5339 C CA . HIS B 1 296 ? 24.391 6.586 -14.703 1 96.25 296 HIS B CA 1
ATOM 5340 C C . HIS B 1 296 ? 24.406 5.07 -14.867 1 96.25 296 HIS B C 1
ATOM 5342 O O . HIS B 1 296 ? 25.438 4.434 -14.68 1 96.25 296 HIS B O 1
ATOM 5348 N N . PHE B 1 297 ? 23.266 4.508 -15.242 1 97.19 297 PHE B N 1
ATOM 5349 C CA . PHE B 1 297 ? 23.078 3.068 -15.391 1 97.19 297 PHE B CA 1
ATOM 5350 C C . PHE B 1 297 ? 22.578 2.727 -16.781 1 97.19 297 PHE B C 1
ATOM 5352 O O . PHE B 1 297 ? 22.047 3.586 -17.484 1 97.19 297 PHE B O 1
ATOM 5359 N N . GLU B 1 298 ? 22.812 1.516 -17.203 1 97.19 298 GLU B N 1
ATOM 5360 C CA . GLU B 1 298 ? 22.266 0.996 -18.438 1 97.19 298 GLU B CA 1
ATOM 5361 C C . GLU B 1 298 ? 21.719 -0.42 -18.266 1 97.19 298 GLU B C 1
ATOM 5363 O O . GLU B 1 298 ? 22.203 -1.166 -17.406 1 97.19 298 GLU B O 1
ATOM 5368 N N . MET B 1 299 ? 20.766 -0.755 -19 1 97.69 299 MET B N 1
ATOM 5369 C CA . MET B 1 299 ? 20.156 -2.078 -18.906 1 97.69 299 MET B CA 1
ATOM 5370 C C . MET B 1 299 ? 21.156 -3.17 -19.25 1 97.69 299 MET B C 1
ATOM 5372 O O . MET B 1 299 ? 21.938 -3.018 -20.188 1 97.69 299 MET B O 1
ATOM 5376 N N . ILE B 1 300 ? 21.172 -4.195 -18.516 1 97.94 300 ILE B N 1
ATOM 5377 C CA . ILE B 1 300 ? 22.047 -5.332 -18.797 1 97.94 300 ILE B CA 1
ATOM 5378 C C . ILE B 1 300 ? 21.625 -5.992 -20.109 1 97.94 300 ILE B C 1
ATOM 5380 O O . ILE B 1 300 ? 22.484 -6.402 -20.906 1 97.94 300 ILE B O 1
ATOM 5384 N N . ASP B 1 301 ? 20.297 -6.152 -20.297 1 97 301 ASP B N 1
ATOM 5385 C CA . ASP B 1 301 ? 19.703 -6.734 -21.484 1 97 301 ASP B CA 1
ATOM 5386 C C . ASP B 1 301 ? 18.562 -5.859 -22.016 1 97 301 ASP B C 1
ATOM 5388 O O . ASP B 1 301 ? 17.531 -5.723 -21.375 1 97 301 ASP B O 1
ATOM 5392 N N . GLY B 1 302 ? 18.672 -5.312 -23.188 1 93.81 302 GLY B N 1
ATOM 5393 C CA . GLY B 1 302 ? 17.688 -4.41 -23.766 1 93.81 302 GLY B CA 1
ATOM 5394 C C . GLY B 1 302 ? 16.375 -5.094 -24.109 1 93.81 302 GLY B C 1
ATOM 5395 O O . GLY B 1 302 ? 15.352 -4.434 -24.266 1 93.81 302 GLY B O 1
ATOM 5396 N N . ASN B 1 303 ? 16.391 -6.41 -24.266 1 94.56 303 ASN B N 1
ATOM 5397 C CA . ASN B 1 303 ? 15.195 -7.156 -24.656 1 94.56 303 ASN B CA 1
ATOM 5398 C C . ASN B 1 303 ? 14.469 -7.727 -23.453 1 94.56 303 ASN B C 1
ATOM 5400 O O . ASN B 1 303 ? 13.391 -8.305 -23.594 1 94.56 303 ASN B O 1
ATOM 5404 N N . ASP B 1 304 ? 15.094 -7.59 -22.328 1 95.69 304 ASP B N 1
ATOM 5405 C CA . ASP B 1 304 ? 14.516 -8.086 -21.078 1 95.69 304 ASP B CA 1
ATOM 5406 C C . ASP B 1 304 ? 14.828 -7.145 -19.906 1 95.69 304 ASP B C 1
ATOM 5408 O O . ASP B 1 304 ? 15.852 -7.301 -19.25 1 95.69 304 ASP B O 1
ATOM 5412 N N . SER B 1 305 ? 13.961 -6.301 -19.594 1 95.25 305 SER B N 1
ATOM 5413 C CA . SER B 1 305 ? 14.18 -5.25 -18.609 1 95.25 305 SER B CA 1
ATOM 5414 C C . SER B 1 305 ? 14.242 -5.828 -17.203 1 95.25 305 SER B C 1
ATOM 5416 O O . SER B 1 305 ? 14.664 -5.145 -16.266 1 95.25 305 SER B O 1
ATOM 5418 N N . ARG B 1 306 ? 13.914 -7.074 -17.016 1 97.19 306 ARG B N 1
ATOM 5419 C CA . ARG B 1 306 ? 13.891 -7.688 -15.695 1 97.19 306 ARG B CA 1
ATOM 5420 C C . ARG B 1 306 ? 15.289 -8.148 -15.289 1 97.19 306 ARG B C 1
ATOM 5422 O O . ARG B 1 306 ? 15.5 -8.57 -14.148 1 97.19 306 ARG B O 1
ATOM 5429 N N . LYS B 1 307 ? 16.266 -8.07 -16.188 1 97.44 307 LYS B N 1
ATOM 5430 C CA . LYS B 1 307 ? 17.609 -8.547 -15.898 1 97.44 307 LYS B CA 1
ATOM 5431 C C . LYS B 1 307 ? 18.406 -7.516 -15.094 1 97.44 307 LYS B C 1
ATOM 5433 O O . LYS B 1 307 ? 19.516 -7.785 -14.664 1 97.44 307 LYS B O 1
ATOM 5438 N N . GLY B 1 308 ? 17.828 -6.312 -14.961 1 98.12 308 GLY B N 1
ATOM 5439 C CA . GLY B 1 308 ? 18.453 -5.297 -14.125 1 98.12 308 GLY B CA 1
ATOM 5440 C C . GLY B 1 308 ? 19.328 -4.336 -14.914 1 98.12 308 GLY B C 1
ATOM 5441 O O . GLY B 1 308 ? 19.188 -4.219 -16.125 1 98.12 308 GLY B O 1
ATOM 5442 N N . CYS B 1 309 ? 20.094 -3.594 -14.156 1 98.12 309 CYS B N 1
ATOM 5443 C CA . CYS B 1 309 ? 20.953 -2.551 -14.703 1 98.12 309 CYS B CA 1
ATOM 5444 C C . CYS B 1 309 ? 22.391 -2.717 -14.227 1 98.12 309 CYS B C 1
ATOM 5446 O O . CYS B 1 309 ? 22.641 -3.391 -13.227 1 98.12 309 CYS B O 1
ATOM 5448 N N . LYS B 1 310 ? 23.281 -2.176 -15.008 1 96.75 310 LYS B N 1
ATOM 5449 C CA . LYS B 1 310 ? 24.688 -2.064 -14.602 1 96.75 310 LYS B CA 1
ATOM 5450 C C . LYS B 1 310 ? 25.141 -0.609 -14.609 1 96.75 310 LYS B C 1
ATOM 5452 O O . LYS B 1 310 ? 24.625 0.206 -15.375 1 96.75 310 LYS B O 1
ATOM 5457 N N . ARG B 1 311 ? 26.078 -0.337 -13.727 1 95.31 311 ARG B N 1
ATOM 5458 C CA . ARG B 1 311 ? 26.656 1 -13.688 1 95.31 311 ARG B CA 1
ATOM 5459 C C . ARG B 1 311 ? 27.484 1.279 -14.945 1 95.31 311 ARG B C 1
ATOM 5461 O O . ARG B 1 311 ? 28.219 0.413 -15.414 1 95.31 311 ARG B O 1
ATOM 5468 N N . LYS B 1 312 ? 27.312 2.494 -15.445 1 95.12 312 LYS B N 1
ATOM 5469 C CA . LYS B 1 312 ? 28.188 2.885 -16.547 1 95.12 312 LYS B CA 1
ATOM 5470 C C . LYS B 1 312 ? 29.609 3.129 -16.062 1 95.12 312 LYS B C 1
ATOM 5472 O O . LYS B 1 312 ? 30.578 2.875 -16.781 1 95.12 312 LYS B O 1
ATOM 5477 N N . MET B 1 313 ? 29.656 3.654 -14.867 1 93.06 313 MET B N 1
ATOM 5478 C CA . MET B 1 313 ? 30.938 3.873 -14.203 1 93.06 313 MET B CA 1
ATOM 5479 C C . MET B 1 313 ? 30.891 3.371 -12.766 1 93.06 313 MET B C 1
ATOM 5481 O O . MET B 1 313 ? 30.062 3.812 -11.977 1 93.06 313 MET B O 1
ATOM 5485 N N . GLU B 1 314 ? 31.891 2.529 -12.445 1 91.19 314 GLU B N 1
ATOM 5486 C CA . GLU B 1 314 ? 31.938 1.99 -11.094 1 91.19 314 GLU B CA 1
ATOM 5487 C C . GLU B 1 314 ? 32.406 3.047 -10.094 1 91.19 314 GLU B C 1
ATOM 5489 O O . GLU B 1 314 ? 33.188 3.934 -10.445 1 91.19 314 GLU B O 1
ATOM 5494 N N . ILE B 1 315 ? 31.984 2.859 -8.836 1 90.94 315 ILE B N 1
ATOM 5495 C CA . ILE B 1 315 ? 32.25 3.861 -7.809 1 90.94 315 ILE B CA 1
ATOM 5496 C C . ILE B 1 315 ? 33.75 3.939 -7.527 1 90.94 315 ILE B C 1
ATOM 5498 O O . ILE B 1 315 ? 34.281 5.02 -7.262 1 90.94 315 ILE B O 1
ATOM 5502 N N . GLU B 1 316 ? 34.438 2.832 -7.578 1 87.06 316 GLU B N 1
ATOM 5503 C CA . GLU B 1 316 ? 35.875 2.777 -7.348 1 87.06 316 GLU B CA 1
ATOM 5504 C C . GLU B 1 316 ? 36.625 3.607 -8.383 1 87.06 316 GLU B C 1
ATOM 5506 O O . GLU B 1 316 ? 37.781 4.031 -8.133 1 87.06 316 GLU B O 1
ATOM 5511 N N . SER B 1 317 ? 35.969 3.775 -9.414 1 85.94 317 SER B N 1
ATOM 5512 C CA . SER B 1 317 ? 36.625 4.5 -10.508 1 85.94 317 SER B CA 1
ATOM 5513 C C . SER B 1 317 ? 36.344 5.996 -10.422 1 85.94 317 SER B C 1
ATOM 5515 O O . SER B 1 317 ? 36.812 6.773 -11.242 1 85.94 317 SER B O 1
ATOM 5517 N N . CYS B 1 318 ? 35.562 6.328 -9.453 1 86.5 318 CYS B N 1
ATOM 5518 C CA . CYS B 1 318 ? 35.188 7.73 -9.312 1 86.5 318 CYS B CA 1
ATOM 5519 C C . CYS B 1 318 ? 36.344 8.547 -8.781 1 86.5 318 CYS B C 1
ATOM 5521 O O . CYS B 1 318 ? 37.062 8.117 -7.855 1 86.5 318 CYS B O 1
ATOM 5523 N N . ARG B 1 319 ? 36.969 9.484 -9.531 1 69.81 319 ARG B N 1
ATOM 5524 C CA . ARG B 1 319 ? 38.094 10.336 -9.1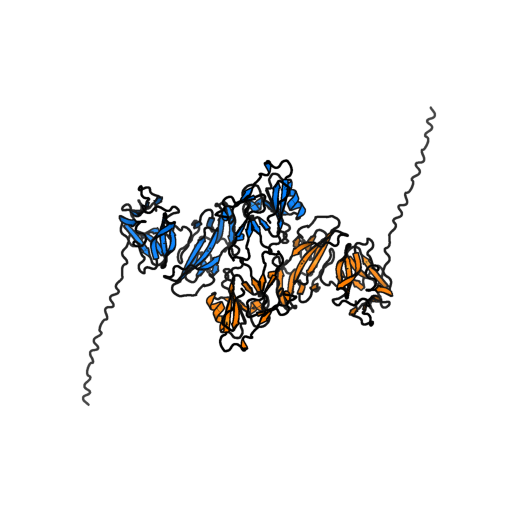72 1 69.81 319 ARG B CA 1
ATOM 5525 C C . ARG B 1 319 ? 37.719 11.273 -8.023 1 69.81 319 ARG B C 1
ATOM 5527 O O . ARG B 1 319 ? 37.781 12.492 -8.172 1 69.81 319 ARG B O 1
ATOM 5534 N N . ARG B 1 320 ? 37.125 10.656 -6.914 1 68.31 320 ARG B N 1
ATOM 5535 C CA . ARG B 1 320 ? 36.875 11.398 -5.684 1 68.31 320 ARG B CA 1
ATOM 5536 C C . ARG B 1 320 ? 35.594 12.203 -5.777 1 68.31 320 ARG B C 1
ATOM 5538 O O . ARG B 1 320 ? 35.344 13.109 -4.977 1 68.31 320 ARG B O 1
ATOM 5545 N N . ASN B 1 321 ? 34.719 11.82 -6.523 1 85.81 321 ASN B N 1
ATOM 5546 C CA . ASN B 1 321 ? 33.531 12.625 -6.738 1 85.81 321 ASN B CA 1
ATOM 5547 C C . ASN B 1 321 ? 32.25 11.789 -6.566 1 85.81 321 ASN B C 1
ATOM 5549 O O . ASN B 1 321 ? 31.281 11.969 -7.305 1 85.81 321 ASN B O 1
ATOM 5553 N N . ALA B 1 322 ? 32.375 10.867 -5.641 1 92.62 322 ALA B N 1
ATOM 5554 C CA . ALA B 1 322 ? 31.141 10.102 -5.391 1 92.62 322 ALA B CA 1
ATOM 5555 C C . ALA B 1 322 ? 30.062 10.977 -4.758 1 92.62 322 ALA B C 1
ATOM 5557 O O . ALA B 1 322 ? 30.359 11.82 -3.908 1 92.62 322 ALA B O 1
ATOM 5558 N N . THR B 1 323 ? 28.844 10.859 -5.168 1 95.5 323 THR B N 1
ATOM 5559 C CA . THR B 1 323 ? 27.688 11.586 -4.648 1 95.5 323 THR B CA 1
ATOM 5560 C C . THR B 1 323 ? 26.469 10.672 -4.566 1 95.5 323 THR B C 1
ATOM 5562 O O . THR B 1 323 ? 26.531 9.5 -4.93 1 95.5 323 THR B O 1
ATOM 5565 N N . MET B 1 324 ? 25.438 11.148 -3.998 1 97.06 324 MET B N 1
ATOM 5566 C CA . MET B 1 324 ? 24.234 10.344 -3.848 1 97.06 324 MET B CA 1
ATOM 5567 C C . MET B 1 324 ? 23.141 10.805 -4.812 1 97.06 324 MET B C 1
ATOM 5569 O O . MET B 1 324 ? 22.75 11.969 -4.797 1 97.06 324 MET B O 1
ATOM 5573 N N . LEU B 1 325 ? 22.719 9.953 -5.668 1 97.5 325 LEU B N 1
ATOM 5574 C CA . LEU B 1 325 ? 21.531 10.195 -6.477 1 97.5 325 LEU B CA 1
ATOM 5575 C C . LEU B 1 325 ? 20.266 10.016 -5.645 1 97.5 325 LEU B C 1
ATOM 5577 O O . LEU B 1 325 ? 20.078 8.969 -5.012 1 97.5 325 LEU B O 1
ATOM 5581 N N . GLU B 1 326 ? 19.453 10.992 -5.621 1 97.94 326 GLU B N 1
ATOM 5582 C CA . GLU B 1 326 ? 18.203 10.945 -4.871 1 97.94 326 GLU B CA 1
ATOM 5583 C C . GLU B 1 326 ? 17.062 10.422 -5.734 1 97.94 326 GLU B C 1
ATOM 5585 O O . GLU B 1 326 ? 16.875 10.875 -6.867 1 97.94 326 GLU B O 1
ATOM 5590 N N . LEU B 1 327 ? 16.391 9.453 -5.27 1 97.62 327 LEU B N 1
ATOM 5591 C CA . LEU B 1 327 ? 15.195 8.898 -5.898 1 97.62 327 LEU B CA 1
ATOM 5592 C C . LEU B 1 327 ? 13.977 9.094 -5 1 97.62 327 LEU B C 1
ATOM 5594 O O . LEU B 1 327 ? 13.82 8.391 -3.998 1 97.62 327 LEU B O 1
ATOM 5598 N N . GLN B 1 328 ? 13.078 9.969 -5.375 1 97 328 GLN B N 1
ATOM 5599 C CA . GLN B 1 328 ? 11.875 10.234 -4.59 1 97 328 GLN B CA 1
ATOM 5600 C C . GLN B 1 328 ? 10.875 9.094 -4.715 1 97 328 GLN B C 1
ATOM 5602 O O . GLN B 1 328 ? 10.828 8.414 -5.742 1 97 328 GLN B O 1
ATOM 5607 N N . HIS B 1 329 ? 10.062 8.852 -3.656 1 97.81 329 HIS B N 1
ATOM 5608 C CA . HIS B 1 329 ? 9 7.852 -3.635 1 97.81 329 HIS B CA 1
ATOM 5609 C C . HIS B 1 329 ? 9.531 6.473 -4.016 1 97.81 329 HIS B C 1
ATOM 5611 O O . HIS B 1 329 ? 8.883 5.742 -4.77 1 97.81 329 HIS B O 1
ATOM 5617 N N . THR B 1 330 ? 10.742 6.23 -3.584 1 98.31 330 THR B N 1
ATOM 5618 C CA . THR B 1 330 ? 11.43 4.988 -3.916 1 98.31 330 THR B CA 1
ATOM 5619 C C . THR B 1 330 ? 11.875 4.266 -2.648 1 98.31 330 THR B C 1
ATOM 5621 O O . THR B 1 330 ? 12.289 4.902 -1.678 1 98.31 330 THR B O 1
ATOM 5624 N N . LYS B 1 331 ? 11.773 2.99 -2.676 1 98.56 331 LYS B N 1
ATOM 5625 C CA . LYS B 1 331 ? 12.219 2.15 -1.567 1 98.56 331 LYS B CA 1
ATOM 5626 C C . LYS B 1 331 ? 13.016 0.952 -2.074 1 98.56 331 LYS B C 1
ATOM 5628 O O . LYS B 1 331 ? 12.523 0.173 -2.893 1 98.56 331 LYS B O 1
ATOM 5633 N N . PHE B 1 332 ? 14.242 0.867 -1.639 1 98.56 332 PHE B N 1
ATOM 5634 C CA . PHE B 1 332 ? 14.984 -0.358 -1.909 1 98.56 332 PHE B CA 1
ATOM 5635 C C . PHE B 1 332 ? 14.5 -1.494 -1.018 1 98.56 332 PHE B C 1
ATOM 5637 O O . PHE B 1 332 ? 14.43 -1.346 0.204 1 98.56 332 PHE B O 1
ATOM 5644 N N . LEU B 1 333 ? 14.164 -2.602 -1.651 1 98.25 333 LEU B N 1
ATOM 5645 C CA . LEU B 1 333 ? 13.609 -3.754 -0.952 1 98.25 333 LEU B CA 1
ATOM 5646 C C . LEU B 1 333 ? 14.641 -4.387 -0.03 1 98.25 333 LEU B C 1
ATOM 5648 O O . LEU B 1 333 ? 15.75 -4.723 -0.466 1 98.25 333 LEU B O 1
ATOM 5652 N N . THR B 1 334 ? 14.328 -4.496 1.211 1 97.44 334 THR B N 1
ATOM 5653 C CA . THR B 1 334 ? 15.195 -5.039 2.248 1 97.44 334 THR B CA 1
ATOM 5654 C C . THR B 1 334 ? 14.445 -6.055 3.105 1 97.44 334 THR B C 1
ATOM 5656 O O . THR B 1 334 ? 13.469 -5.707 3.777 1 97.44 334 THR B O 1
ATOM 5659 N N . PHE B 1 335 ? 14.875 -7.238 3.057 1 97.25 335 PHE B N 1
ATOM 5660 C CA . PHE B 1 335 ? 14.211 -8.336 3.756 1 97.25 335 PHE B CA 1
ATOM 5661 C C . PHE B 1 335 ? 15.219 -9.164 4.543 1 97.25 335 PHE B C 1
ATOM 5663 O O . PHE B 1 335 ? 16.422 -8.906 4.484 1 97.25 335 PHE B O 1
ATOM 5670 N N . GLN B 1 336 ? 14.703 -10.062 5.363 1 95.5 336 GLN B N 1
ATOM 5671 C CA . GLN B 1 336 ? 15.602 -10.977 6.062 1 95.5 336 GLN B CA 1
ATOM 5672 C C . GLN B 1 336 ? 16.438 -11.781 5.074 1 95.5 336 GLN B C 1
ATOM 5674 O O . GLN B 1 336 ? 15.922 -12.273 4.07 1 95.5 336 GLN B O 1
ATOM 5679 N N . PRO B 1 337 ? 17.656 -11.867 5.297 1 94.94 337 PRO B N 1
ATOM 5680 C CA . PRO B 1 337 ? 18.406 -11.586 6.523 1 94.94 337 PRO B CA 1
ATOM 5681 C C . PRO B 1 337 ? 19.016 -10.18 6.531 1 94.94 337 PRO B C 1
ATOM 5683 O O . PRO B 1 337 ? 19.672 -9.797 7.5 1 94.94 337 PRO B O 1
ATOM 5686 N N . GLU B 1 338 ? 18.75 -9.438 5.516 1 93.19 338 GLU B N 1
ATOM 5687 C CA . GLU B 1 338 ? 19.375 -8.117 5.387 1 93.19 338 GLU B CA 1
ATOM 5688 C C . GLU B 1 338 ? 18.969 -7.203 6.535 1 93.19 338 GLU B C 1
ATOM 5690 O O . GLU B 1 338 ? 19.75 -6.336 6.949 1 93.19 338 GLU B O 1
ATOM 5695 N N . LEU B 1 339 ? 17.797 -7.395 7.062 1 93.88 339 LEU B N 1
ATOM 5696 C CA . LEU B 1 339 ? 17.219 -6.52 8.078 1 93.88 339 LEU B CA 1
ATOM 5697 C C . LEU B 1 339 ? 18.062 -6.543 9.352 1 93.88 339 LEU B C 1
ATOM 5699 O O . LEU B 1 339 ? 18.078 -5.562 10.102 1 93.88 339 LEU B O 1
ATOM 5703 N N . SER B 1 340 ? 18.75 -7.559 9.602 1 92.44 340 SER B N 1
ATOM 5704 C CA . SER B 1 340 ? 19.5 -7.719 10.836 1 92.44 340 SER B CA 1
ATOM 5705 C C . SER B 1 340 ? 20.703 -6.777 10.883 1 92.44 340 SER B C 1
ATOM 5707 O O . SER B 1 340 ? 21.141 -6.375 11.961 1 92.44 340 SER B O 1
ATOM 5709 N N . SER B 1 341 ? 21.141 -6.352 9.719 1 91.75 341 SER B N 1
ATOM 5710 C CA . SER B 1 341 ? 22.359 -5.57 9.719 1 91.75 341 SER B CA 1
ATOM 5711 C C . SER B 1 341 ? 22.203 -4.273 8.93 1 91.75 341 SER B C 1
ATOM 5713 O O . SER B 1 341 ? 23.094 -3.434 8.906 1 91.75 341 SER B O 1
ATOM 5715 N N . GLN B 1 342 ? 21 -4.043 8.406 1 93.25 342 GLN B N 1
ATOM 5716 C CA . GLN B 1 342 ? 20.906 -2.938 7.457 1 93.25 342 GLN B CA 1
ATOM 5717 C C . GLN B 1 342 ? 19.875 -1.91 7.91 1 93.25 342 GLN B C 1
ATOM 5719 O O . GLN B 1 342 ? 19.469 -1.046 7.129 1 93.25 342 GLN B O 1
ATOM 5724 N N . VAL B 1 343 ? 19.438 -2.002 9.156 1 96.44 343 VAL B N 1
ATOM 5725 C CA . VAL B 1 343 ? 18.391 -1.116 9.641 1 96.44 343 VAL B CA 1
ATOM 5726 C C . VAL B 1 343 ? 18.922 -0.245 10.773 1 96.44 343 VAL B C 1
ATOM 5728 O O . VAL B 1 343 ? 19.469 -0.757 11.75 1 96.44 343 VAL B O 1
ATOM 5731 N N . PHE B 1 344 ? 18.703 1.088 10.664 1 96.62 344 PHE B N 1
ATOM 5732 C CA . PHE B 1 344 ? 19.188 2.043 11.648 1 96.62 344 PHE B CA 1
ATOM 5733 C C . PHE B 1 344 ? 18.188 3.168 11.867 1 96.62 344 PHE B C 1
ATOM 5735 O O . PHE B 1 344 ? 17.406 3.49 10.969 1 96.62 344 PHE B O 1
ATOM 5742 N N . PHE B 1 345 ? 18.188 3.723 13.102 1 97.94 345 PHE B N 1
ATOM 5743 C CA . PHE B 1 345 ? 17.453 4.949 13.375 1 97.94 345 PHE B CA 1
ATOM 5744 C C . PHE B 1 345 ? 18.25 6.172 12.953 1 97.94 345 PHE B C 1
ATOM 5746 O O . PHE B 1 345 ? 19.359 6.387 13.438 1 97.94 345 PHE B O 1
ATOM 5753 N N . SER B 1 346 ? 17.734 6.945 12.047 1 97.25 346 SER B N 1
ATOM 5754 C CA . SER B 1 346 ? 18.391 8.188 11.648 1 97.25 346 SER B CA 1
ATOM 5755 C C . SER B 1 346 ? 17.438 9.078 10.852 1 97.25 346 SER B C 1
ATOM 5757 O O . SER B 1 346 ? 16.547 8.586 10.172 1 97.25 346 SER B O 1
ATOM 5759 N N . GLY B 1 347 ? 17.688 10.391 10.938 1 98.12 347 GLY B N 1
ATOM 5760 C CA . GLY B 1 347 ? 16.984 11.32 10.062 1 98.12 347 GLY B CA 1
ATOM 5761 C C . GLY B 1 347 ? 17.391 11.188 8.609 1 98.12 347 GLY B C 1
ATOM 5762 O O . GLY B 1 347 ? 18.391 10.523 8.297 1 98.12 347 GLY B O 1
ATOM 5763 N N . ILE B 1 348 ? 16.672 11.797 7.793 1 98.62 348 ILE B N 1
ATOM 5764 C CA . ILE B 1 348 ? 16.797 11.609 6.352 1 98.62 348 ILE B CA 1
ATOM 5765 C C . ILE B 1 348 ? 18.156 12.125 5.879 1 98.62 348 ILE B C 1
ATOM 5767 O O . ILE B 1 348 ? 18.781 11.516 5.008 1 98.62 348 ILE B O 1
ATOM 5771 N N . SER B 1 349 ? 18.672 13.281 6.438 1 98.19 349 SER B N 1
ATOM 5772 C CA . SER B 1 349 ? 19.984 13.812 6.035 1 98.19 349 SER B CA 1
ATOM 5773 C C . SER B 1 349 ? 21.109 12.875 6.445 1 98.19 349 SER B C 1
ATOM 5775 O O . SER B 1 349 ? 22.016 12.602 5.656 1 98.19 349 SER B O 1
ATOM 5777 N N . ALA B 1 350 ? 21 12.414 7.629 1 98.19 350 ALA B N 1
ATOM 5778 C CA . ALA B 1 350 ? 22.016 11.477 8.109 1 98.19 350 ALA B CA 1
ATOM 5779 C C . ALA B 1 350 ? 21.984 10.18 7.309 1 98.19 350 ALA B C 1
ATOM 5781 O O . ALA B 1 350 ? 23.031 9.594 7.02 1 98.19 350 ALA B O 1
ATOM 5782 N N . CYS B 1 351 ? 20.766 9.719 6.988 1 98.44 351 CYS B N 1
ATOM 5783 C CA . CYS B 1 351 ? 20.625 8.516 6.18 1 98.44 351 CYS B CA 1
ATOM 5784 C C . CYS B 1 351 ? 21.375 8.641 4.863 1 98.44 351 CYS B C 1
ATOM 5786 O O . CYS B 1 351 ? 22.094 7.719 4.461 1 98.44 351 CYS B O 1
ATOM 5788 N N . ARG B 1 352 ? 21.25 9.766 4.223 1 98.44 352 ARG B N 1
ATOM 5789 C CA . ARG B 1 352 ? 21.922 10.062 2.959 1 98.44 352 ARG B CA 1
ATOM 5790 C C . ARG B 1 352 ? 23.438 10.172 3.152 1 98.44 352 ARG B C 1
ATOM 5792 O O . ARG B 1 352 ? 24.203 9.516 2.449 1 98.44 352 ARG B O 1
ATOM 5799 N N . LEU B 1 353 ? 23.906 10.953 4.152 1 98 353 LEU B N 1
ATOM 5800 C CA . LEU B 1 353 ? 25.312 11.312 4.324 1 98 353 LEU B CA 1
ATOM 5801 C C . LEU B 1 353 ? 26.109 10.133 4.863 1 98 353 LEU B C 1
ATOM 5803 O O . LEU B 1 353 ? 27.25 9.922 4.469 1 98 353 LEU B O 1
ATOM 5807 N N . ASN B 1 354 ? 25.484 9.391 5.789 1 97.31 354 ASN B N 1
ATOM 5808 C CA . ASN B 1 354 ? 26.188 8.234 6.336 1 97.31 354 ASN B CA 1
ATOM 5809 C C . ASN B 1 354 ? 26.5 7.199 5.254 1 97.31 354 ASN B C 1
ATOM 5811 O O . ASN B 1 354 ? 27.562 6.586 5.262 1 97.31 354 ASN B O 1
ATOM 5815 N N . CYS B 1 355 ? 25.562 7.012 4.359 1 97.5 355 CYS B N 1
ATOM 5816 C CA . CYS B 1 355 ? 25.812 6.074 3.268 1 97.5 355 CYS B CA 1
ATOM 5817 C C . CYS B 1 355 ? 26.906 6.594 2.34 1 97.5 355 CYS B C 1
ATOM 5819 O O . CYS B 1 355 ? 27.734 5.816 1.86 1 97.5 355 CYS B O 1
ATOM 5821 N N . LEU B 1 356 ? 26.906 7.879 2.059 1 96.62 356 LEU B N 1
ATOM 5822 C CA . LEU B 1 356 ? 27.891 8.477 1.158 1 96.62 356 LEU B CA 1
ATOM 5823 C C . LEU B 1 356 ? 29.312 8.234 1.66 1 96.62 356 LEU B C 1
ATOM 5825 O O . LEU B 1 356 ? 30.188 7.867 0.882 1 96.62 356 LEU B O 1
ATOM 5829 N N . VAL B 1 357 ? 29.516 8.336 2.979 1 95.31 357 VAL B N 1
ATOM 5830 C CA . VAL B 1 357 ? 30.875 8.328 3.512 1 95.31 357 VAL B CA 1
ATOM 5831 C C . VAL B 1 357 ? 31.297 6.891 3.811 1 95.31 357 VAL B C 1
ATOM 5833 O O . VAL B 1 357 ? 32.5 6.613 3.992 1 95.31 357 VAL B O 1
ATOM 5836 N N . SER B 1 358 ? 30.359 6.016 3.936 1 93.56 358 SER B N 1
ATOM 5837 C CA . SER B 1 358 ? 30.672 4.629 4.262 1 93.56 358 SER B CA 1
ATOM 5838 C C . SER B 1 358 ? 31.031 3.834 3.01 1 93.56 358 SER B C 1
ATOM 5840 O O . SER B 1 358 ? 30.234 3.766 2.068 1 93.56 358 SER B O 1
ATOM 5842 N N . SER B 1 359 ? 32.156 3.135 3.027 1 90.06 359 SER B N 1
ATOM 5843 C CA . SER B 1 359 ? 32.562 2.332 1.885 1 90.06 359 SER B CA 1
ATOM 5844 C C . SER B 1 359 ? 31.734 1.066 1.752 1 90.06 359 SER B C 1
ATOM 5846 O O . SER B 1 359 ? 31.688 0.458 0.681 1 90.06 359 SER B O 1
ATOM 5848 N N . SER B 1 360 ? 31.031 0.735 2.795 1 92.12 360 SER B N 1
ATOM 5849 C CA . SER B 1 360 ? 30.25 -0.501 2.787 1 92.12 360 SER B CA 1
ATOM 5850 C C . SER B 1 360 ? 28.797 -0.242 2.395 1 92.12 360 SER B C 1
ATOM 5852 O O . SER B 1 360 ? 27.984 -1.161 2.389 1 92.12 360 SER B O 1
ATOM 5854 N N . CYS B 1 361 ? 28.531 0.962 2.059 1 95.31 361 CYS B N 1
ATOM 5855 C CA . CYS B 1 361 ? 27.156 1.309 1.698 1 95.31 361 CYS B CA 1
ATOM 5856 C C . CYS B 1 361 ? 27.047 1.657 0.219 1 95.31 361 CYS B C 1
ATOM 5858 O O . CYS B 1 361 ? 27.828 2.473 -0.287 1 95.31 361 CYS B O 1
ATOM 5860 N N . ALA B 1 362 ? 26.141 1.049 -0.432 1 96.12 362 ALA B N 1
ATOM 5861 C CA . ALA B 1 362 ? 25.906 1.327 -1.848 1 96.12 362 ALA B CA 1
ATOM 5862 C C . ALA B 1 362 ? 24.688 2.217 -2.043 1 96.12 362 ALA B C 1
ATOM 5864 O O . ALA B 1 362 ? 24.625 2.994 -2.998 1 96.12 362 ALA B O 1
ATOM 5865 N N . ALA B 1 363 ? 23.719 2.031 -1.24 1 98.06 363 ALA B N 1
ATOM 5866 C CA . ALA B 1 363 ? 22.453 2.762 -1.316 1 98.06 363 ALA B CA 1
ATOM 5867 C C . ALA B 1 363 ? 21.781 2.828 0.049 1 98.06 363 ALA B C 1
ATOM 5869 O O . ALA B 1 363 ? 22.125 2.068 0.957 1 98.06 363 ALA B O 1
ATOM 5870 N N . SER B 1 364 ? 20.891 3.73 0.221 1 98.62 364 SER B N 1
ATOM 5871 C CA . SER B 1 364 ? 20.141 3.859 1.464 1 98.62 364 SER B CA 1
ATOM 5872 C C . SER B 1 364 ? 18.719 4.332 1.2 1 98.62 364 SER B C 1
ATOM 5874 O O . SER B 1 364 ? 18.438 4.891 0.139 1 98.62 364 SER B O 1
ATOM 5876 N N . THR B 1 365 ? 17.812 3.994 2.104 1 98.88 365 THR B N 1
ATOM 5877 C CA . THR B 1 365 ? 16.422 4.43 2.027 1 98.88 365 THR B CA 1
ATOM 5878 C C . THR B 1 365 ? 15.961 5.031 3.355 1 98.88 365 THR B C 1
ATOM 5880 O O . THR B 1 365 ? 15.961 4.348 4.383 1 98.88 365 THR B O 1
ATOM 5883 N N . SER B 1 366 ? 15.672 6.32 3.32 1 98.81 366 SER B N 1
ATOM 5884 C CA . SER B 1 366 ? 14.867 6.867 4.41 1 98.81 366 SER B CA 1
ATOM 5885 C C . SER B 1 366 ? 13.398 6.488 4.266 1 98.81 366 SER B C 1
ATOM 5887 O O . SER B 1 366 ? 12.727 6.926 3.328 1 98.81 366 SER B O 1
ATOM 5889 N N . LEU B 1 367 ? 12.883 5.707 5.172 1 98.75 367 LEU B N 1
ATOM 5890 C CA . LEU B 1 367 ? 11.539 5.168 5.004 1 98.75 367 LEU B CA 1
ATOM 5891 C C . LEU B 1 367 ? 10.5 6.277 5.07 1 98.75 367 LEU B C 1
ATOM 5893 O O . LEU B 1 367 ? 9.484 6.23 4.367 1 98.75 367 LEU B O 1
ATOM 5897 N N . SER B 1 368 ? 10.719 7.258 6.004 1 98.69 368 SER B N 1
ATOM 5898 C CA . SER B 1 368 ? 9.859 8.43 6.141 1 98.69 368 SER B CA 1
ATOM 5899 C C . SER B 1 368 ? 8.406 8.023 6.375 1 98.69 368 SER B C 1
ATOM 5901 O O . SER B 1 368 ? 7.488 8.68 5.879 1 98.69 368 SER B O 1
ATOM 5903 N N . ASP B 1 369 ? 8.203 6.918 6.996 1 98.31 369 ASP B N 1
ATOM 5904 C CA . ASP B 1 369 ? 6.855 6.406 7.234 1 98.31 369 ASP B CA 1
ATOM 5905 C C . ASP B 1 369 ? 6.484 6.508 8.711 1 98.31 369 ASP B C 1
ATOM 5907 O O . ASP B 1 369 ? 5.512 5.891 9.156 1 98.31 369 ASP B O 1
ATOM 5911 N N . GLY B 1 370 ? 7.27 7.184 9.438 1 98.44 370 GLY B N 1
ATOM 5912 C CA . GLY B 1 370 ? 6.992 7.391 10.852 1 98.44 370 GLY B CA 1
ATOM 5913 C C . GLY B 1 370 ? 7.816 6.5 11.758 1 98.44 370 GLY B C 1
ATOM 5914 O O . GLY B 1 370 ? 7.875 6.719 12.969 1 98.44 370 GLY B O 1
ATOM 5915 N N . THR B 1 371 ? 8.562 5.52 11.242 1 98.19 371 THR B N 1
ATOM 5916 C CA . THR B 1 371 ? 9.32 4.582 12.062 1 98.19 371 THR B CA 1
ATOM 5917 C C . THR B 1 371 ? 10.641 5.203 12.508 1 98.19 371 THR B C 1
ATOM 5919 O O . THR B 1 371 ? 11.258 4.738 13.469 1 98.19 371 THR B O 1
ATOM 5922 N N . GLY B 1 372 ? 11.07 6.172 11.734 1 98.62 372 GLY B N 1
ATOM 5923 C CA . GLY B 1 372 ? 12.359 6.781 12.016 1 98.62 372 GLY B CA 1
ATOM 5924 C C . GLY B 1 372 ? 13.531 5.957 11.516 1 98.62 372 GLY B C 1
ATOM 5925 O O . GLY B 1 372 ? 14.672 6.176 11.93 1 98.62 372 GLY B O 1
ATOM 5926 N N . LEU B 1 373 ? 13.211 5.062 10.562 1 98.62 373 LEU B N 1
ATOM 5927 C CA . LEU B 1 373 ? 14.242 4.098 10.195 1 98.62 373 LEU B CA 1
ATOM 5928 C C . LEU B 1 373 ? 14.883 4.473 8.867 1 98.62 373 LEU B C 1
ATOM 5930 O O . LEU B 1 373 ? 14.242 5.074 8.008 1 98.62 373 LEU B O 1
ATOM 5934 N N . CYS B 1 374 ? 16.109 4.152 8.734 1 98.62 374 CYS B N 1
ATOM 5935 C CA . CYS B 1 374 ? 16.922 4.195 7.531 1 98.62 374 CYS B CA 1
ATOM 5936 C C . CYS B 1 374 ? 17.484 2.816 7.207 1 98.62 374 CYS B C 1
ATOM 5938 O O . CYS B 1 374 ? 18.047 2.145 8.078 1 98.62 374 CYS B O 1
ATOM 5940 N N . TYR B 1 375 ? 17.281 2.354 5.988 1 98.5 375 TYR B N 1
ATOM 5941 C CA . TYR B 1 375 ? 17.875 1.106 5.52 1 98.5 375 TYR B CA 1
ATOM 5942 C C . TYR B 1 375 ? 19.141 1.373 4.719 1 98.5 375 TYR B C 1
ATOM 5944 O O . TYR B 1 375 ? 19.156 2.223 3.826 1 98.5 375 TYR B O 1
ATOM 5952 N N . LEU B 1 376 ? 20.203 0.686 5.047 1 97.62 376 LEU B N 1
ATOM 5953 C CA . LEU B 1 376 ? 21.469 0.779 4.312 1 97.62 376 LEU B CA 1
ATOM 5954 C C . LEU B 1 376 ? 21.734 -0.496 3.52 1 97.62 376 LEU B C 1
ATOM 5956 O O . LEU B 1 376 ? 21.672 -1.598 4.07 1 97.62 376 LEU B O 1
ATOM 5960 N N . LYS B 1 377 ? 21.938 -0.313 2.273 1 97.19 377 LYS B N 1
ATOM 5961 C CA . LYS B 1 377 ? 22.203 -1.459 1.408 1 97.19 377 LYS B CA 1
ATOM 5962 C C . LYS B 1 377 ? 23.703 -1.611 1.143 1 97.19 377 LYS B C 1
ATOM 5964 O O . LYS B 1 377 ? 24.375 -0.643 0.785 1 97.19 377 LYS B O 1
ATOM 5969 N N . THR B 1 378 ? 24.219 -2.785 1.337 1 94.06 378 THR B N 1
ATOM 5970 C CA . THR B 1 378 ? 25.594 -3.098 0.964 1 94.06 378 THR B CA 1
ATOM 5971 C C . THR B 1 378 ? 25.703 -3.357 -0.536 1 94.06 378 THR B C 1
ATOM 5973 O O . THR B 1 378 ? 24.703 -3.629 -1.198 1 94.06 378 THR B O 1
ATOM 5976 N N . PRO B 1 379 ? 27 -3.238 -0.968 1 88.81 379 PRO B N 1
ATOM 5977 C CA . PRO B 1 379 ? 27.156 -3.584 -2.383 1 88.81 379 PRO B CA 1
ATOM 5978 C C . PRO B 1 379 ? 26.812 -5.039 -2.68 1 88.81 379 PRO B C 1
ATOM 5980 O O . PRO B 1 379 ? 27.062 -5.922 -1.859 1 88.81 379 PRO B O 1
ATOM 5983 N N . GLY B 1 380 ? 26.234 -5.336 -3.785 1 88.75 380 GLY B N 1
ATOM 5984 C CA . GLY B 1 380 ? 25.797 -6.664 -4.195 1 88.75 380 GLY B CA 1
ATOM 5985 C C . GLY B 1 380 ? 24.5 -6.656 -4.984 1 88.75 380 GLY B C 1
ATOM 5986 O O . GLY B 1 380 ? 24.5 -6.367 -6.184 1 88.75 380 GLY B O 1
ATOM 5987 N N . PHE B 1 381 ? 23.438 -6.855 -4.281 1 94.44 381 PHE B N 1
ATOM 5988 C CA . PHE B 1 381 ? 22.156 -6.863 -4.961 1 94.44 381 PHE B CA 1
ATOM 5989 C C . PHE B 1 381 ? 21.219 -5.797 -4.383 1 94.44 381 PHE B C 1
ATOM 5991 O O . PHE B 1 381 ? 20.828 -5.883 -3.223 1 94.44 381 PHE B O 1
ATOM 5998 N N . VAL B 1 382 ? 20.922 -4.797 -5.168 1 96 382 VAL B N 1
ATOM 5999 C CA . VAL B 1 382 ? 20.047 -3.688 -4.789 1 96 382 VAL B CA 1
ATOM 6000 C C . VAL B 1 382 ? 18.906 -3.564 -5.789 1 96 382 VAL B C 1
ATOM 6002 O O . VAL B 1 382 ? 19.141 -3.424 -6.992 1 96 382 VAL B O 1
ATOM 6005 N N . SER B 1 383 ? 17.766 -3.73 -5.363 1 95.94 383 SER B N 1
ATOM 6006 C CA . SER B 1 383 ? 16.562 -3.553 -6.184 1 95.94 383 SER B CA 1
ATOM 6007 C C . SER B 1 383 ? 15.461 -2.855 -5.406 1 95.94 383 SER B C 1
ATOM 6009 O O . SER B 1 383 ? 15.398 -2.949 -4.176 1 95.94 383 SER B O 1
ATOM 6011 N N . GLY B 1 384 ? 14.703 -2.113 -6.082 1 97.94 384 GLY B N 1
ATOM 6012 C CA . GLY B 1 384 ? 13.656 -1.382 -5.383 1 97.94 384 GLY B CA 1
ATOM 6013 C C . GLY B 1 384 ? 12.469 -1.061 -6.266 1 97.94 384 GLY B C 1
ATOM 6014 O O . GLY B 1 384 ? 12.32 -1.625 -7.352 1 97.94 384 GLY B O 1
ATOM 6015 N N . TYR B 1 385 ? 11.578 -0.303 -5.75 1 98.56 385 TYR B N 1
ATOM 6016 C CA . TYR B 1 385 ? 10.406 0.115 -6.5 1 98.56 385 TYR B CA 1
ATOM 6017 C C . TYR B 1 385 ? 10.062 1.573 -6.215 1 98.56 385 TYR B C 1
ATOM 6019 O O . TYR B 1 385 ? 10.508 2.137 -5.211 1 98.56 385 TYR B O 1
ATOM 6027 N N . GLN B 1 386 ? 9.438 2.174 -7.16 1 97.31 386 GLN B N 1
ATOM 6028 C CA . GLN B 1 386 ? 9 3.564 -7.09 1 97.31 386 GLN B CA 1
ATOM 6029 C C . GLN B 1 386 ? 7.484 3.674 -7.258 1 97.31 386 GLN B C 1
ATOM 6031 O O . GLN B 1 386 ? 6.91 3.061 -8.156 1 97.31 386 GLN B O 1
ATOM 6036 N N . ASN B 1 387 ? 6.875 4.348 -6.402 1 96.69 387 ASN B N 1
ATOM 6037 C CA . ASN B 1 387 ? 5.441 4.613 -6.391 1 96.69 387 ASN B CA 1
ATOM 6038 C C . ASN B 1 387 ? 5.121 5.93 -5.684 1 96.69 387 ASN B C 1
ATOM 6040 O O . ASN B 1 387 ? 5.543 6.145 -4.547 1 96.69 387 ASN B O 1
ATOM 6044 N N . PRO B 1 388 ? 4.355 6.801 -6.312 1 95.88 388 PRO B N 1
ATOM 6045 C CA . PRO B 1 388 ? 4.059 8.094 -5.695 1 95.88 388 PRO B CA 1
ATOM 6046 C C . PRO B 1 388 ? 3.424 7.957 -4.312 1 95.88 388 PRO B C 1
ATOM 6048 O O . PRO B 1 388 ? 3.504 8.883 -3.5 1 95.88 388 PRO B O 1
ATOM 6051 N N . ALA B 1 389 ? 2.844 6.863 -4.031 1 96.06 389 ALA B N 1
ATOM 6052 C CA . ALA B 1 389 ? 2.162 6.645 -2.758 1 96.06 389 ALA B CA 1
ATOM 6053 C C . ALA B 1 389 ? 3.156 6.281 -1.658 1 96.06 389 ALA B C 1
ATOM 6055 O O . ALA B 1 389 ? 2.801 6.242 -0.478 1 96.06 389 ALA B O 1
ATOM 6056 N N . VAL B 1 390 ? 4.371 6.043 -1.966 1 97 390 VAL B N 1
ATOM 6057 C CA . VAL B 1 390 ? 5.395 5.656 -0.999 1 97 390 VAL B CA 1
ATOM 6058 C C . VAL B 1 390 ? 6.113 6.902 -0.483 1 97 390 VAL B C 1
ATOM 6060 O O . VAL B 1 390 ? 6.633 7.695 -1.269 1 97 390 VAL B O 1
ATOM 6063 N N . PRO B 1 391 ? 6.18 7.051 0.801 1 98 391 PRO B N 1
ATOM 6064 C CA . PRO B 1 391 ? 6.777 8.273 1.339 1 98 391 PRO B CA 1
ATOM 6065 C C . PRO B 1 391 ? 8.305 8.227 1.355 1 98 391 PRO B C 1
ATOM 6067 O O . PRO B 1 391 ? 8.953 9.25 1.595 1 98 391 PRO B O 1
ATOM 6070 N N . SER B 1 392 ? 8.883 7.121 1.065 1 98.62 392 SER B N 1
ATOM 6071 C CA . SER B 1 392 ? 10.312 6.898 1.242 1 98.62 392 SER B CA 1
ATOM 6072 C C . SER B 1 392 ? 11.125 7.637 0.182 1 98.62 392 SER B C 1
ATOM 6074 O O . SER B 1 392 ? 10.625 7.895 -0.916 1 98.62 392 SER B O 1
ATOM 6076 N N . THR B 1 393 ? 12.289 7.961 0.562 1 98.62 393 THR B N 1
ATOM 6077 C CA . THR B 1 393 ? 13.305 8.477 -0.343 1 98.62 393 THR B CA 1
ATOM 6078 C C . THR B 1 393 ? 14.555 7.598 -0.313 1 98.62 393 THR B C 1
ATOM 6080 O O . THR B 1 393 ? 15.094 7.312 0.758 1 98.62 393 THR B O 1
ATOM 6083 N N . SER B 1 394 ? 14.93 7.219 -1.473 1 98.75 394 SER B N 1
ATOM 6084 C CA . SER B 1 394 ? 16.125 6.383 -1.564 1 98.75 394 SER B CA 1
ATOM 6085 C C . SER B 1 394 ? 17.281 7.141 -2.209 1 98.75 394 SER B C 1
ATOM 6087 O O . SER B 1 394 ? 17.062 8.117 -2.934 1 98.75 394 SER B O 1
ATOM 6089 N N . TYR B 1 395 ? 18.453 6.707 -1.831 1 98.5 395 TYR B N 1
ATOM 6090 C CA . TYR B 1 395 ? 19.703 7.281 -2.34 1 98.5 395 TYR B CA 1
ATOM 6091 C C . TYR B 1 395 ? 20.641 6.191 -2.852 1 98.5 395 TYR B C 1
ATOM 6093 O O . TYR B 1 395 ? 20.75 5.121 -2.246 1 98.5 395 TYR B O 1
ATOM 6101 N N . ILE B 1 396 ? 21.266 6.453 -3.93 1 97.56 396 ILE B N 1
ATOM 6102 C CA . ILE B 1 396 ? 22.219 5.484 -4.465 1 97.56 396 ILE B CA 1
ATOM 6103 C C . ILE B 1 396 ? 23.516 6.191 -4.859 1 97.56 396 ILE B C 1
ATOM 6105 O O . ILE B 1 396 ? 23.469 7.281 -5.438 1 97.56 396 ILE B O 1
ATOM 6109 N N . LYS B 1 397 ? 24.688 5.594 -4.5 1 96.69 397 LYS B N 1
ATOM 6110 C CA . LYS B 1 397 ? 25.984 6.176 -4.801 1 96.69 397 LYS B CA 1
ATOM 6111 C C . LYS B 1 397 ? 26.266 6.156 -6.305 1 96.69 397 LYS B C 1
ATOM 6113 O O . LYS B 1 397 ? 26.078 5.133 -6.961 1 96.69 397 LYS B O 1
ATOM 6118 N N . VAL B 1 398 ? 26.609 7.355 -6.871 1 95.75 398 VAL B N 1
ATOM 6119 C CA . VAL B 1 398 ? 27 7.477 -8.273 1 95.75 398 VAL B CA 1
ATOM 6120 C C . VAL B 1 398 ? 28.219 8.406 -8.383 1 95.75 398 VAL B C 1
ATOM 6122 O O . VAL B 1 398 ? 28.594 9.07 -7.418 1 95.75 398 VAL B O 1
ATOM 6125 N N . CYS B 1 399 ? 28.859 8.352 -9.609 1 93.94 399 CYS B N 1
ATOM 6126 C CA . CYS B 1 399 ? 29.906 9.312 -9.891 1 93.94 399 CYS B CA 1
ATOM 6127 C C . CYS B 1 399 ? 29.328 10.633 -10.383 1 93.94 399 CYS B C 1
ATOM 6129 O O . CYS B 1 399 ? 28.609 10.664 -11.391 1 93.94 399 CYS B O 1
ATOM 6131 N N . GLY B 1 400 ? 29.594 11.695 -9.734 1 88.56 400 GLY B N 1
ATOM 6132 C CA . GLY B 1 400 ? 29.047 13 -10.055 1 88.56 400 GLY B CA 1
ATOM 6133 C C . GLY B 1 400 ? 29.547 13.555 -11.375 1 88.56 400 GLY B C 1
ATOM 6134 O O . GLY B 1 400 ? 30.562 13.094 -11.898 1 88.56 400 GLY B O 1
ATOM 6135 N N . PRO B 1 401 ? 28.922 14.539 -11.828 1 90.75 401 PRO B N 1
ATOM 6136 C CA . PRO B 1 401 ? 27.656 15.125 -11.352 1 90.75 401 PRO B CA 1
ATOM 6137 C C . PRO B 1 401 ? 26.453 14.227 -11.617 1 90.75 401 PRO B C 1
ATOM 6139 O O . PRO B 1 401 ? 26.5 13.383 -12.516 1 90.75 401 PRO B O 1
ATOM 6142 N N . VAL B 1 402 ? 25.359 14.422 -10.875 1 89.5 402 VAL B N 1
ATOM 6143 C CA . VAL B 1 402 ? 24.156 13.594 -10.977 1 89.5 402 VAL B CA 1
ATOM 6144 C C . VAL B 1 402 ? 23.453 13.867 -12.305 1 89.5 402 VAL B C 1
ATOM 6146 O O . VAL B 1 402 ? 23.312 15.016 -12.711 1 89.5 402 VAL B O 1
ATOM 6149 N N . SER B 1 403 ? 23.125 12.82 -12.984 1 83.81 403 SER B N 1
ATOM 6150 C CA . SER B 1 403 ? 22.344 12.867 -14.219 1 83.81 403 SER B CA 1
ATOM 6151 C C . SER B 1 403 ? 21.078 12.047 -14.102 1 83.81 403 SER B C 1
ATOM 6153 O O . SER B 1 403 ? 21.078 10.836 -14.336 1 83.81 403 SER B O 1
ATOM 6155 N N . PRO B 1 404 ? 19.984 12.727 -13.75 1 84.56 404 PRO B N 1
ATOM 6156 C CA . PRO B 1 404 ? 18.734 11.992 -13.594 1 84.56 404 PRO B CA 1
ATOM 6157 C C . PRO B 1 404 ? 18.156 11.516 -14.93 1 84.56 404 PRO B C 1
ATOM 6159 O O . PRO B 1 404 ? 18.672 11.875 -15.992 1 84.56 404 PRO B O 1
ATOM 6162 N N . ASN B 1 405 ? 17.141 10.602 -14.828 1 84 405 ASN B N 1
ATOM 6163 C CA . ASN B 1 405 ? 16.422 10.211 -16.031 1 84 405 ASN B CA 1
ATOM 6164 C C . ASN B 1 405 ? 15.664 11.391 -16.641 1 84 405 ASN B C 1
ATOM 6166 O O . ASN B 1 405 ? 15.273 12.312 -15.922 1 84 405 ASN B O 1
ATOM 6170 N N . PRO B 1 406 ? 15.547 11.414 -17.969 1 74 406 PRO B N 1
ATOM 6171 C CA . PRO B 1 406 ? 14.766 12.508 -18.562 1 74 406 PRO B CA 1
ATOM 6172 C C . PRO B 1 406 ? 13.305 12.5 -18.125 1 74 406 PRO B C 1
ATOM 6174 O O . PRO B 1 406 ? 12.758 11.438 -17.797 1 74 406 PRO B O 1
#

Foldseek 3Di:
DPPPPPPPPPPPPPPPPPPPPPPPDFAFAFDKAFLLCQVPDWAAAPVRQWTWGWDDPDPFWIWTFIAGAQGHGAATQDDDTEGRLKMWGCHNLRKTFIAHNVGDTPGIQPCSPVCFGTWHAHNQGKIFGDNDPPHGSDICLVVDEFKHWAPRWAKAPHWYDAVQWIWGAHQQGWIFIDGVVAFTLDTDGDRHRFHIWIWGQHQQAWIWIDGPVDPDTHTDDGFQRGNDDDQKTWMWGQYNLRWIFIWIDHHNNNDIDTRDISDPDSQSRPLNQHFQWAWEDDDPDPDIDIDHFFPQWDAPDPVRRSNHIDGPDDPVRQPPAKAKDKDFQKDKHAGPPQCVPFKDQDDPVCLRVVLRVDPQFFKKKDQQPPPNMMGTDGPDGIYIYGDPVGGMMMIGIGRDDDGGHD/DPPPPPPPPPPPPPPPPPPPPPPVDFAFAFDKAFLLCQVPDWAAAPVRQWTWGWDDPDPFWIWTFIAGAQGHGAATQDDDTEGRLKMWGRHNLRKTFIAHNVGDTPGIPPCSPVCFGTWHAHNQGKIFGDNDPPHGSDICLVVDEFKFWAPRWAKAPHWYDAVQWIWGAHQQGWIFIDGVVAFTLDTDGPNHRFHIWIWGQHQQAWIWIDGPVDPDTHTDDGFQRGNDDDQKTWMWGQYNLRWIFIWIDGHNNNDIHTRDISDPDSQSRPLNQHFQWAWEDDDPDPDIDIDHFFPQWDAPDPVRRSNHIDGPDDPVRQPPAKAKDKDFQKDKHAGPPQCVPFKDQDDPVCLRVVLRVDPQFFKKKDQQPPPNMMGTDGPDGIYIYGDPVGGMMMIGIGRDDDGGHD

InterPro domains:
  IPR000858 S-locus glycoprotein domain [PF00954] (227-293)
  IPR001480 Bulb-type lectin domain [PF01453] (74-157)
  IPR001480 Bulb-type lectin domain [PS50927] (24-142)
  IPR001480 Bulb-type lectin domain [SM00108] (34-144)
  IPR036426 Bulb-type lectin domain superfamily [G3DSA:2.90.10.10] (29-142)
  IPR036426 Bulb-type lectin domain superfamily [G3DSA:2.90.10.10] (143-262)
  IPR036426 Bulb-type lectin domain superfamily [SSF51110] (72-166)
  IPR036426 Bulb-type lectin domain superfamily [SSF51110] (153-250)

Solvent-accessible surface area (backbone atoms only — not comparable to full-atom values): 42467 Å² total; per-residue (Å²): 134,84,76,79,78,77,80,78,79,76,77,78,75,78,77,78,75,78,74,74,73,76,69,62,76,62,44,51,58,60,42,68,45,46,41,71,41,27,91,80,42,67,52,56,11,75,79,51,43,20,30,38,28,40,42,76,78,48,98,65,30,27,35,48,24,37,19,36,36,47,68,39,71,61,39,52,64,69,88,69,61,28,40,58,62,12,36,43,30,34,34,76,60,29,22,43,35,33,26,32,69,86,60,50,77,77,37,70,66,81,32,51,89,55,60,33,57,32,29,46,39,38,70,72,64,43,38,33,34,17,43,49,98,80,45,69,74,44,43,44,58,82,54,48,39,30,37,44,43,37,84,33,65,46,37,58,82,49,54,34,46,24,86,55,22,36,38,37,42,41,51,39,36,31,38,35,34,26,42,70,83,59,38,44,67,39,79,45,69,70,68,39,93,46,79,66,31,28,39,35,38,39,71,50,29,42,30,30,37,38,38,88,87,43,96,57,68,47,77,71,28,21,26,24,51,28,77,54,82,82,68,46,50,38,35,39,33,44,41,78,70,59,44,42,29,34,33,38,29,48,65,58,66,43,51,77,42,86,27,26,48,76,54,56,38,66,53,65,34,73,60,46,19,16,38,49,6,30,17,30,72,54,86,88,45,72,59,74,45,47,41,53,80,24,64,56,34,41,62,69,37,90,91,40,49,44,64,8,31,40,67,73,59,57,68,89,69,32,92,82,40,71,40,69,44,79,37,76,22,16,43,62,70,75,37,43,68,49,52,81,77,22,64,44,80,41,21,42,66,53,35,53,51,54,32,70,74,34,89,67,33,38,28,27,22,26,43,27,71,22,81,28,37,19,38,49,34,49,76,83,75,45,28,25,25,43,41,66,46,39,62,13,35,19,33,35,67,40,51,54,76,85,49,69,62,134,136,85,78,77,79,78,80,79,80,79,78,79,75,76,76,78,75,77,76,76,73,78,69,62,76,64,44,51,57,60,42,69,46,44,40,71,43,29,93,79,43,66,52,56,11,76,79,51,42,19,31,40,27,41,42,76,77,48,100,65,31,30,35,48,24,38,19,36,36,47,67,39,70,60,39,52,65,69,88,70,60,29,40,58,61,12,36,40,31,34,36,76,58,29,23,44,34,34,26,32,68,85,60,52,77,77,35,70,66,80,31,52,89,54,60,34,58,33,28,44,39,38,72,72,64,43,38,31,35,16,42,49,97,83,45,68,72,43,41,45,57,81,54,48,38,32,38,43,43,37,85,34,68,44,38,58,81,49,54,34,49,23,88,56,22,37,38,37,42,39,52,40,37,31,38,36,34,24,43,70,83,60,37,44,66,40,80,44,70,72,67,40,92,44,80,65,31,28,41,33,38,41,71,48,29,43,29,29,37,38,40,87,85,44,96,58,67,45,78,72,29,22,24,23,51,26,76,53,80,89,59,49,51,38,36,38,33,44,39,80,69,56,44,42,30,34,34,38,28,46,67,58,66,42,52,75,42,85,26,26,48,76,53,57,39,66,53,66,35,75,58,46,18,15,38,49,7,31,17,30,70,52,86,88,48,71,59,73,44,47,41,54,80,25,65,56,32,41,63,69,36,91,90,40,48,44,63,9,30,40,66,75,59,59,67,88,69,34,91,79,38,70,40,69,44,78,38,75,22,17,42,61,70,75,37,44,68,49,52,81,77,22,65,43,82,42,21,41,66,52,34,52,51,53,32,70,74,33,89,65,33,38,28,27,23,27,44,28,70,22,79,27,38,18,38,49,34,50,76,83,76,45,29,26,24,41,41,66,45,39,62,14,36,20,32,35,65,40,52,55,75,85,49,71,62,134

pLDDT: mean 92.29, std 13.5, range [26.84, 98.88]

Sequence (812 aa):
MTLTFSALAITLLFSLSFHFSFSFANISLGSTLFASNYLNQSWPSPNSTFSLTFVQKTPTSYIPAITYSGGVPVWTAGKTAVDSSGSFQLHPSGTLRLVNGTGAIIWDSSTGSLNVSSACLDDSGNFKLLKNDSVSAWSSFDNPTDAILPSQNFTYGKILRSGYYSFTLLRPGNLTLRWNDSVVYYNEGFKSNLTSPILSLQPNGILSIFDETLSSAAIIAYSSDYAEGSDVLRFLRLDSDGNLRIYSSARGTGTVTKRWAAIPDQCQVYGYCGNMGICGYNDSSSDPVCKCPSQHFEMIDGNDSRKGCKRKMEIESCRRNATMLELQHTKFLTFQPELSSQVFFSGISACRLNCLVSSSCAASTSLSDGTGLCYLKTPGFVSGYQNPAVPSTSYIKVCGPVSPNPMTLTFSALAITLLFSLSFHFSFSFANISLGSTLFASNYLNQSWPSPNSTFSLTFVQKTPTSYIPAITYSGGVPVWTAGKTAVDSSGSFQLHPSGTLRLVNGTGAIIWDSSTGSLNVSSACLDDSGNFKLLKNDSVSAWSSFDNPTDAILPSQNFTYGKILRSGYYSFTLLRPGNLTLRWNDSVVYYNEGFKSNLTSPILSLQPNGILSIFDETLSSAAIIAYSSDYAEGSDVLRFLRLDSDGNLRIYSSARGTGTVTKRWAAIPDQCQVYGYCGNMGICGYNDSSSDPVCKCPSQHFEMIDGNDSRKGCKRKMEIESCRRNATMLELQHTKFLTFQPELSSQVFFSGISACRLNCLVSSSCAASTSLSDGTGLCYLKTPGFVSGYQNPAVPSTSYIKVCGPVSPNP

Radius of gyration: 35.85 Å; Cα contacts (8 Å, |Δi|>4): 2092; chains: 2; bounding box: 138×115×86 Å

Secondary structure (DSSP, 8-state):
------------------------PPEETT-EEEGGGTTT--EE-TTSSEEEEEEEEETTEEEEEEEETTTEEEEESSS--B-TT-EEEE-TTS-EEEE-TT--EEEE---TTS---EEEE-TTS-EEEESSSS-EEEETTTS-SSEE-TT--EETT-EEEETTEEEEE-TTSEEEEEETTTEEEEEEE--S--SS-EEEE-TTSEEEEE-TT-SS-EEEEE-TTTT--SSEEEEEEE-TTS-EEEEEEETTT---EEEEESSSSGGGSTTTT-TT-EEEEETTEEEEEEE-SSTTEEES-TT-GGG-EEESS-GGGSSS-EEEEEEETEEE---BTTHHHHEEE--HHHHHHHHHH-TT-SEEEE--SSS-EEEEEPSS---EEE-TT---EEEEEEESSP----/------------------------PPEETT-EEEGGGTTT--EE-TTSSEEEEEEEEETTEEEEEEEETTTEEEEESSS--B-TT-EEEE-TTS-EEEE-TT--EEEE---TTS---EEEE-TTS-EEEESSSS-EEEETTTS-SSEE-TT--EETT-EEEETTEEEEE-TTSEEEEEETTTEEEEEEE--S--SS-EEEE-TTSEEEEE-TT-SS-EEEEE-TTTT--SSEEEEEEE-TTS-EEEEEEETTT---EEEEESSSSGGGSTTTT-TT-EEEEETTEEEEEEE-SSTTEEES-TT-GGG-EEESS-GGGSSS-EEEEEEETEEE---BTTHHHHEEE--HHHHHHHHHH-TT-SEEEE--SSS-EEEEEPSS---EEE-TT---EEEEEEESSP----